Protein AF-0000000072570613 (afdb_homodimer)

InterPro domains:
  IPR004108 Iron hydrogenase, large subunit, C-terminal [PF02906] (222-454)
  IPR009016 Iron hydrogenase [SSF53920] (187-460)
  IPR017896 4Fe-4S ferredoxin-type, iron-sulphur binding domain [PF00037] (135-156)
  IPR017896 4Fe-4S ferredoxin-type, iron-sulphur binding domain [PS51379] (132-161)
  IPR017896 4Fe-4S ferredoxin-type, iron-sulphur binding domain [PS51379] (179-208)
  IPR017900 4Fe-4S ferredoxin, iron-sulphur binding, conserved site [PS00198] (188-199)
  IPR027631 Monomeric [FeFe] hydrogenase [TIGR04105] (4-458)
  IPR050340 Cytosolic Fe-S Cluster Assembly Factor [PTHR11615] (149-470)
  IPR057431 Light dependent period A-like, Fe-S cluster-binding domain [PF25160] (161-207)

Foldseek 3Di:
DDDFPDDVLVLLLLLLLLLLLCLLVVNPDPVSLLCSLCVVQDDWDDDQDPTSVLSSFLSSLSNLLSNQFHSPGDVDPDTHHCLLPLAWKDFNQSLFPLFDPQFKFFAPLFQLDDVLQLQVPDPQNQWDDDPSTIGGNRVRDPNPCVSCVRDPRSRMDGGDLQLQVQALQNQWDADPPRSTIDGNRLRDLQFQSSQLRHPSNRMDTRHCSSVVSVVLPDPAAEEEEEALLVLLQDPLLFAPQLVQQLVVVLRHPGYAYLLLLLLLLLVVQLVVLVVCVVVPAQAAEEVQASSLLVNCCRVPVVCNVRYGQFYHSQLLVLLLVCVVPVRYAYEYEAAGRSVQSVCSDPVRVSRHPYYHYPSSVSSSCVSSVHDSSPGDGDDHASHALLSSQQQFFCSSVVQNVQVCVVVVPDDDFFEDTDEASVRSVVQVVCVVVVNHPGHYYYYYHHVGGRNRGNRRRDDSVSSVVSSNVSSVPHDHHHSVSRPCSVSCVPPDRGD/DDDFPDDVLVLLLLLLLLLLLCLLVVNPDPVSLLCSLCVVQDDWDDDQDPTSVLSSFLSSLSNLLSNQFHSPGDPDPDTHHCLLPLAWKDFNQSLFPLFDPQFKFFAPLFQLDDVLQLQVPDPQNQWDDDPSTIGGNRVRDPNPCVSCVRDPRSRMDGGDLQLQVQALQNQWDADPPRSTIDGNRLRDLQFQSSQLRHPSNRMDTGHCSSVVSVVLPDPAAEEEEEALLVLLQDPLLFAPQLVQQLVVVLRHPGYAYLLLLLLLLLVVQLVVLVVCVVVPAQAAEEPQASSLLVNCCRVPVVCNVRYGQFYHSQLLVLLLVCVVPVRYAYEYEAAGRSVQSVCSDPVRVSRHPYYHYPSSVSSSCVSSVHDSSPGDGDDHASHALLSSQQQFFCSSVVQNVQVCVVVVPDDDFFEDTDEASVRSVVQVVCVVVVNHPGHYYYYAHHVGGRNRGNRRRDDSVSSVVSSNVSSVPHDHHHSVSRPCSVSSVPPDRGD

Sequence (990 aa):
MFQFENQLAKLKHEVLTRVAVLAKQNNLTREEIEKIPYEMIQGDIPKYRDNVQHERNVVLERVKLAAGYLPNGRYSEELIDISENKQILYVIKAACDRCPTKKFEVTDACRNCIAHKCQSVCNFGAISYVNGRAHIDTTKCKECGMCKKACPYDAIAQDMRPCKRACPTGAINFNKYDLSTEITESKCINCGACMASCPFGAIEDKSSIVKIVNELMSDNDIYAVVAPAITGQFNLNVKYGQVKNAIKKLGFKDMTEAACGADAVTVHESNEFIERMSIGDSYMTNSCCPGFVSYIEKLVPDQSSRISSTVSPMVATGRYIKNKNVNAKVVFIGPCTAKKNEVLIDSIKDSVDYVLTFEELFALFDAFEINPSECEEITVDDGSIFGRGFAIGGGLTASIENYISEKGIETEFKPVKVSGGAEIKKTMIMAKAGKLNGNFIEGMMCEGGCINGAAKVVSSVKAKANCVKNNKEGEIKSVMSNKILDEFDNISLKKMFQFENQLAKLKHEVLTRVAVLAKQNNLTREEIEKIPYEMIQGDIPKYRDNVQHERNVVLERVKLAAGYLPNGRYSEELIDISENKQILYVIKAACDRCPTKKFEVTDACRNCIAHKCQSVCNFGAISYVNGRAHIDTTKCKECGMCKKACPYDAIAQDMRPCKRACPTGAINFNKYDLSTEITESKCINCGACMASCPFGAIEDKSSIVKIVNELMSDNDIYAVVAPAITGQFNLNVKYGQVKNAIKKLGFKDMTEAACGADAVTVHESNEFIERMSIGDSYMTNSCCPGFVSYIEKLVPDQSSRISSTVSPMVATGRYIKNKNVNAKVVFIGPCTAKKNEVLIDSIKDSVDYVLTFEELFALFDAFEINPSECEEITVDDGSIFGRGFAIGGGLTASIENYISEKGIETEFKPVKVSGGAEIKKTMIMAKAGKLNGNFIEGMMCEGGCINGAAKVVSSVKAKANCVKNNKEGEIKSVMSNKILDEFDNISLKK

Organism: NCBI:txid632245

Radius of gyration: 35.43 Å; Cα contacts (8 Å, |Δi|>4): 1999; chains: 2; bounding box: 69×100×73 Å

Secondary structure (DSSP, 8-state):
-PPPSSHHHHHHHHHHHHHHHHHHTT---HHHHHHHHHHHS-SSS-SSSS-HHHHHHHHHHHHHHHTTB----TT-----B-TT-S--EEE-GGG-------SEEE-TT----SS-HHHHT-TT--EEEETTEEEE-TTT-----HHHHH-TT--EEE---HHHHH-SSS-EEE-TTT--EEE-TTT-----HHHHH-TT--EEE---HHHHHHHHTSSS-EEEEE-GGGGGSS-TT--HHHHHHHHHHHT-SEEEEHHHHHHHHHHHHHHHHHHHHHTT-S-EE--S-HHHHHHHHHH-GGGGGGB--BPPHHHHHHHHHHHH-TT-EEEEEES-SHHHHHTTSGGGTTT--EEEEHHHHHHHHHHTT--GGGSPP----SS-HHHHGGGSTTHHHHHHHHHHHHHT--S---EEEEESHHHHHHHHHHHHTT--SSSEEEEESSTTSGGG-TT-SS-HHHHHHHHHHHHHT-S--SSTT-GGGGGGTTS--B-/-PPPSSHHHHHHHHHHHHHHHHHHTT---HHHHHHHHHHHS-SSS-SSSS-HHHHHHHHHHHHHHHTTB----TT-----B-TT-S--EEE-GGG-------SEEE-TT----SS-HHHHT-TT--EEEETTEEEE-TTT-----HHHHH-TT--EEE---HHHHH-SSS-EEE-TTT--EEE-TTT-----HHHHH-TT--EEE---HHHHHHHHTSSS-EEEEE-GGGGGSS-TT--HHHHHHHHHHHT-SEEEEHHHHHHHHHHHHHHHHHHHHHTT-S-EE--S-HHHHHHHHHH-GGGGGGB--BPPHHHHHHHHHHHH-TT-EEEEEES-SHHHHHTTSGGGTTT--EEEEHHHHHHHHHHTT--GGGSPP----SS-HHHHGGGSTTHHHHHHHHHHHHHT--S---EEEEESHHHHHHHHHHHHTT--SSSEEEEESSTTSGGG-TT-SS-HHHHHHHHHHHHHT-S--SSTT-GGGGGGTTS--B-

Nearest PDB structures (foldseek):
  6yf4-assembly2_B  TM=6.583E-01  e=6.208E-23  Clostridium pasteurianum
  6gm1-assembly2_B  TM=6.617E-01  e=5.302E-23  Clostridium pasteurianum
  5la3-assembly2_B  TM=6.482E-01  e=5.588E-23  Clostridium pasteurianum
  6gm2-assembly1_A  TM=6.449E-01  e=2.311E-22  Clostridium pasteurianum
  6gm0-assembly1_A  TM=6.471E-01  e=4.826E-22  Clostridium pasteurianum

pLDDT: mean 93.65, std 5.25, range [49.81, 98.44]

Structure (mmCIF, N/CA/C/O backbone):
data_AF-0000000072570613-model_v1
#
loop_
_entity.id
_entity.type
_entity.pdbx_description
1 polymer 'Ferredoxin hydrogenase'
#
loop_
_atom_site.group_PDB
_atom_site.id
_atom_site.type_symbol
_atom_site.label_atom_id
_atom_site.label_alt_id
_atom_site.label_comp_id
_atom_site.label_asym_id
_atom_site.label_entity_id
_atom_site.label_seq_id
_atom_site.pdbx_PDB_ins_code
_atom_site.Cartn_x
_atom_site.Cartn_y
_atom_site.Cartn_z
_atom_site.occupancy
_atom_site.B_iso_or_equiv
_atom_site.auth_seq_id
_atom_site.auth_comp_id
_atom_site.auth_asym_id
_atom_site.auth_atom_id
_atom_site.pdbx_PDB_model_num
ATOM 1 N N . MET A 1 1 ? 16.234 22.828 25.5 1 49.81 1 MET A N 1
ATOM 2 C CA . MET A 1 1 ? 16.297 22.922 24.031 1 49.81 1 MET A CA 1
ATOM 3 C C . MET A 1 1 ? 15.312 21.969 23.391 1 49.81 1 MET A C 1
ATOM 5 O O . MET A 1 1 ? 15.148 20.844 23.828 1 49.81 1 MET A O 1
ATOM 9 N N . PHE A 1 2 ? 14.461 22.562 22.547 1 68.69 2 PHE A N 1
ATOM 10 C CA . PHE A 1 2 ? 13.438 21.766 21.891 1 68.69 2 PHE A CA 1
ATOM 11 C C . PHE A 1 2 ? 14.07 20.734 20.953 1 68.69 2 PHE A C 1
ATOM 13 O O . PHE A 1 2 ? 15.102 21 20.344 1 68.69 2 PHE A O 1
ATOM 20 N N . GLN A 1 3 ? 13.68 19.578 21.078 1 71.5 3 GLN A N 1
ATOM 21 C CA . GLN A 1 3 ? 14.094 18.531 20.141 1 71.5 3 GLN A CA 1
ATOM 22 C C . GLN A 1 3 ? 13.281 18.578 18.859 1 71.5 3 GLN A C 1
ATOM 24 O O . GLN A 1 3 ? 12.055 18.734 18.891 1 71.5 3 GLN A O 1
ATOM 29 N N . PHE A 1 4 ? 14.07 18.688 17.812 1 79.12 4 PHE A N 1
ATOM 30 C CA . PHE A 1 4 ? 13.398 18.812 16.531 1 79.12 4 PHE A CA 1
ATOM 31 C C . PHE A 1 4 ? 13.414 17.484 15.789 1 79.12 4 PHE A C 1
ATOM 33 O O . PHE A 1 4 ? 14.344 16.688 15.945 1 79.12 4 PHE A O 1
ATOM 40 N N . GLU A 1 5 ? 12.406 17.312 15.023 1 75.19 5 GLU A N 1
ATOM 41 C CA . GLU A 1 5 ? 12.203 16.078 14.289 1 75.19 5 GLU A CA 1
ATOM 42 C C . GLU A 1 5 ? 13.266 15.898 13.211 1 75.19 5 GLU A C 1
ATOM 44 O O . GLU A 1 5 ? 13.688 14.773 12.922 1 75.19 5 GLU A O 1
ATOM 49 N N . ASN A 1 6 ? 13.625 17.047 12.586 1 82.25 6 ASN A N 1
ATOM 50 C CA . ASN A 1 6 ? 14.594 16.969 11.5 1 82.25 6 ASN A CA 1
ATOM 51 C C . ASN A 1 6 ? 15.328 18.297 11.32 1 82.25 6 ASN A C 1
ATOM 53 O O . ASN A 1 6 ? 15.062 19.266 12.039 1 82.25 6 ASN A O 1
ATOM 57 N N . GLN A 1 7 ? 16.188 18.312 10.414 1 86.25 7 GLN A N 1
ATOM 58 C CA . GLN A 1 7 ? 17.062 19.469 10.195 1 86.25 7 GLN A CA 1
ATOM 59 C C . GLN A 1 7 ? 16.266 20.656 9.656 1 86.25 7 GLN A C 1
ATOM 61 O O . GLN A 1 7 ? 16.578 21.812 9.969 1 86.25 7 GLN A O 1
ATOM 66 N N . LEU A 1 8 ? 15.336 20.375 8.891 1 91.56 8 LEU A N 1
ATOM 67 C CA . LEU A 1 8 ? 14.539 21.453 8.328 1 91.56 8 LEU A CA 1
ATOM 68 C C . LEU A 1 8 ? 13.773 22.203 9.422 1 91.56 8 LEU A C 1
ATOM 70 O O . LEU A 1 8 ? 13.719 23.422 9.43 1 91.56 8 LEU A O 1
ATOM 74 N N . ALA A 1 9 ? 13.211 21.469 10.305 1 91.38 9 ALA A 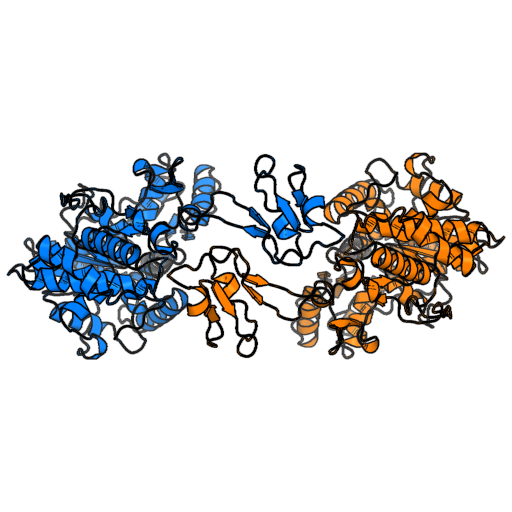N 1
ATOM 75 C CA . ALA A 1 9 ? 12.484 22.062 11.422 1 91.38 9 ALA A CA 1
ATOM 76 C C . ALA A 1 9 ? 13.406 22.938 12.273 1 91.38 9 ALA A C 1
ATOM 78 O O . ALA A 1 9 ? 13.016 24.016 12.727 1 91.38 9 ALA A O 1
ATOM 79 N N . LYS A 1 10 ? 14.586 22.469 12.477 1 92.12 10 LYS A N 1
ATOM 80 C CA . LYS A 1 10 ? 15.57 23.219 13.242 1 92.12 10 LYS A CA 1
ATOM 81 C C . LYS A 1 10 ? 15.93 24.531 12.547 1 92.12 10 LYS A C 1
ATOM 83 O O . LYS A 1 10 ? 16.031 25.578 13.195 1 92.12 10 LYS A O 1
ATOM 88 N N . LEU A 1 11 ? 16.125 24.469 11.289 1 93.06 11 LEU A N 1
ATOM 89 C CA . LEU A 1 11 ? 16.469 25.641 10.5 1 93.06 11 LEU A CA 1
ATOM 90 C C . LEU A 1 11 ? 15.336 26.672 10.555 1 93.06 11 LEU A C 1
ATOM 92 O O . LEU A 1 11 ? 15.594 27.875 10.75 1 93.06 11 LEU A O 1
ATOM 96 N N . LYS A 1 12 ? 14.172 26.266 10.398 1 94.44 12 LYS A N 1
ATOM 97 C CA . LYS A 1 12 ? 13.016 27.156 10.453 1 94.44 12 LYS A CA 1
ATOM 98 C C . LYS A 1 12 ? 12.883 27.812 11.82 1 94.44 12 LYS A C 1
ATOM 100 O O . LYS A 1 12 ? 12.625 29.016 11.922 1 94.44 12 LYS A O 1
ATOM 105 N N . HIS A 1 13 ? 13.102 27 12.797 1 95.69 13 HIS A N 1
ATOM 106 C CA . HIS A 1 13 ? 13.023 27.484 14.172 1 95.69 13 HIS A CA 1
ATOM 107 C C . HIS A 1 13 ? 14.062 28.578 14.422 1 95.69 13 HIS A C 1
ATOM 109 O O . HIS A 1 13 ? 13.742 29.594 15.031 1 95.69 13 HIS A O 1
ATOM 115 N N . GLU A 1 14 ? 15.234 28.312 14.008 1 96.44 14 GLU A N 1
ATOM 116 C CA . GLU A 1 14 ? 16.312 29.281 14.227 1 96.44 14 GLU A CA 1
ATOM 117 C C . GLU A 1 14 ? 16.016 30.609 13.523 1 96.44 14 GLU A C 1
ATOM 119 O O . GLU A 1 14 ? 16.25 31.672 14.086 1 96.44 14 GLU A O 1
ATOM 124 N N . VAL A 1 15 ? 15.523 30.531 12.352 1 97.56 15 VAL A N 1
ATOM 125 C CA . VAL A 1 15 ? 15.18 31.734 11.609 1 97.56 15 VAL A CA 1
ATOM 126 C C . VAL A 1 15 ? 14.117 32.531 12.359 1 97.56 15 VAL A C 1
ATOM 128 O O . VAL A 1 15 ? 14.273 33.719 12.586 1 97.56 15 VAL A O 1
ATOM 131 N N . LEU A 1 16 ? 13.039 31.891 12.758 1 97.56 16 LEU A N 1
ATOM 132 C CA . LEU A 1 16 ? 11.953 32.562 13.477 1 97.56 16 LEU A CA 1
ATOM 133 C C . LEU A 1 16 ? 12.453 33.156 14.773 1 97.56 16 LEU A C 1
ATOM 135 O O . LEU A 1 16 ? 12.07 34.281 15.125 1 97.56 16 LEU A O 1
ATOM 139 N N . THR A 1 17 ? 13.305 32.438 15.438 1 98 17 THR A N 1
ATOM 140 C CA . THR A 1 17 ? 13.852 32.906 16.719 1 98 17 THR A CA 1
ATOM 141 C C . THR A 1 17 ? 14.664 34.188 16.516 1 98 17 THR A C 1
ATOM 143 O O . THR A 1 17 ? 14.508 35.156 17.266 1 98 17 THR A O 1
ATOM 146 N N . ARG A 1 18 ? 15.508 34.188 15.547 1 98.06 18 ARG A N 1
ATOM 147 C CA . ARG A 1 18 ? 16.359 35.344 15.297 1 98.06 18 ARG A CA 1
ATOM 148 C C . ARG A 1 18 ? 15.539 36.562 14.898 1 98.06 18 ARG A C 1
ATOM 150 O O . ARG A 1 18 ? 15.844 37.688 15.305 1 98.06 18 ARG A O 1
ATOM 157 N N . VAL A 1 19 ? 14.539 36.344 14.078 1 98 19 VAL A N 1
ATOM 158 C CA . VAL A 1 19 ? 13.664 37.438 13.688 1 98 19 VAL A CA 1
ATOM 159 C C . VAL A 1 19 ? 12.938 38 14.914 1 98 19 VAL A C 1
ATOM 161 O O . VAL A 1 19 ? 12.82 39.219 15.086 1 98 19 VAL A O 1
ATOM 164 N N . ALA A 1 20 ? 12.469 37.125 15.781 1 98.12 20 ALA A N 1
ATOM 165 C CA . ALA A 1 20 ? 11.781 37.531 17 1 98.12 20 ALA A CA 1
ATOM 166 C C . ALA A 1 20 ? 12.703 38.344 17.906 1 98.12 20 ALA A C 1
ATOM 168 O O . ALA A 1 20 ? 12.281 39.312 18.531 1 98.12 20 ALA A O 1
ATOM 169 N N . VAL A 1 21 ? 13.938 37.906 18 1 98 21 VAL A N 1
ATOM 170 C CA . VAL A 1 21 ? 14.914 38.625 18.828 1 98 21 VAL A CA 1
ATOM 171 C C . VAL A 1 21 ? 15.117 40.031 18.297 1 98 21 VAL A C 1
ATOM 173 O O . VAL A 1 21 ? 15.133 41 19.078 1 98 21 VAL A O 1
ATOM 176 N N . LEU A 1 22 ? 15.297 40.156 17 1 97.62 22 LEU A N 1
ATOM 177 C CA . LEU A 1 22 ? 15.469 41.469 16.391 1 97.62 22 LEU A CA 1
ATOM 178 C C . LEU A 1 22 ? 14.234 42.344 16.625 1 97.62 22 LEU A C 1
ATOM 180 O O . LEU A 1 22 ? 14.359 43.531 16.875 1 97.62 22 LEU A O 1
ATOM 184 N N . ALA A 1 23 ? 13.07 41.781 16.5 1 97.31 23 ALA A N 1
ATOM 185 C CA . ALA A 1 23 ? 11.836 42.5 16.75 1 97.31 23 ALA A CA 1
ATOM 186 C C . ALA A 1 23 ? 11.781 43 18.203 1 97.31 23 ALA A C 1
ATOM 188 O O . ALA A 1 23 ? 11.391 44.125 18.469 1 97.31 23 ALA A O 1
ATOM 189 N N . LYS A 1 24 ? 12.125 42.156 19.125 1 96.88 24 LYS A N 1
ATOM 190 C CA . LYS A 1 24 ? 12.141 42.469 20.547 1 96.88 24 LYS A CA 1
ATOM 191 C C . LYS A 1 24 ? 13.062 43.656 20.844 1 96.88 24 LYS A C 1
ATOM 193 O O . LYS A 1 24 ? 12.773 44.469 21.703 1 96.88 24 LYS A O 1
ATOM 198 N N . GLN A 1 25 ? 14.125 43.75 20.062 1 96.5 25 GLN A N 1
ATOM 199 C CA . GLN A 1 25 ? 15.117 44.812 20.234 1 96.5 25 GLN A CA 1
ATOM 200 C C . GLN A 1 25 ? 14.742 46.031 19.422 1 96.5 25 GLN A C 1
ATOM 202 O O . GLN A 1 25 ? 15.477 47.031 19.422 1 96.5 25 GLN A O 1
ATOM 207 N N . ASN A 1 26 ? 13.648 46.031 18.75 1 94.75 26 ASN A N 1
ATOM 208 C CA . ASN A 1 26 ? 13.219 47.094 17.859 1 94.75 26 ASN A CA 1
ATOM 209 C C . ASN A 1 26 ? 14.297 47.438 16.828 1 94.75 26 ASN A C 1
ATOM 211 O O . ASN A 1 26 ? 14.602 48.594 16.625 1 94.75 26 ASN A O 1
ATOM 215 N N . ASN A 1 27 ? 14.945 46.406 16.328 1 94.81 27 ASN A N 1
ATOM 216 C CA . ASN A 1 27 ? 16.078 46.562 15.414 1 94.81 27 ASN A CA 1
ATOM 217 C C . ASN A 1 27 ? 15.891 45.719 14.148 1 94.81 27 ASN A C 1
ATOM 219 O O . ASN A 1 27 ? 16.828 45.094 13.672 1 94.81 27 ASN A O 1
ATOM 223 N N . LEU A 1 28 ? 14.656 45.656 13.672 1 93.5 28 LEU A N 1
ATOM 224 C CA . LEU A 1 28 ? 14.383 44.906 12.453 1 93.5 28 LEU A CA 1
ATOM 225 C C . LEU A 1 28 ? 14.586 45.781 11.219 1 93.5 28 LEU A C 1
ATOM 227 O O . LEU A 1 28 ? 13.625 46.125 10.531 1 93.5 28 LEU A O 1
ATOM 231 N N . THR A 1 29 ? 15.867 46.062 10.914 1 92.56 29 THR A N 1
ATOM 232 C CA . THR A 1 29 ? 16.25 46.844 9.734 1 92.56 29 THR A CA 1
ATOM 233 C C . THR A 1 29 ? 16.688 45.938 8.602 1 92.56 29 THR A C 1
ATOM 235 O O . THR A 1 29 ? 16.969 44.75 8.82 1 92.56 29 THR A O 1
ATOM 238 N N . ARG A 1 30 ? 16.703 46.531 7.469 1 91.38 30 ARG A N 1
ATOM 239 C CA . ARG A 1 30 ? 17.172 45.75 6.312 1 91.38 30 ARG A CA 1
ATOM 240 C C . ARG A 1 30 ? 18.578 45.219 6.531 1 91.38 30 ARG A C 1
ATOM 242 O O . ARG A 1 30 ? 18.875 44.094 6.184 1 91.38 30 ARG A O 1
ATOM 249 N N . GLU A 1 31 ? 19.406 46.031 7.109 1 92.5 31 GLU A N 1
ATOM 250 C CA . GLU A 1 31 ? 20.797 45.656 7.355 1 92.5 31 GLU A CA 1
ATOM 251 C C . GLU A 1 31 ? 20.875 44.469 8.305 1 92.5 31 GLU A C 1
ATOM 253 O O . GLU A 1 31 ? 21.656 43.531 8.07 1 92.5 31 GLU A O 1
ATOM 258 N N . GLU A 1 32 ? 20.125 44.438 9.352 1 95.25 32 GLU A N 1
ATOM 259 C CA . GLU A 1 32 ? 20.156 43.375 10.328 1 95.25 32 GLU A CA 1
ATOM 260 C C . GLU A 1 32 ? 19.594 42.062 9.75 1 95.25 32 GLU A C 1
ATOM 262 O O . GLU A 1 32 ? 20.094 41 10.055 1 95.25 32 GLU A O 1
ATOM 267 N N . ILE A 1 33 ? 18.562 42.25 8.977 1 93.94 33 ILE A N 1
ATOM 268 C CA . ILE A 1 33 ? 17.953 41.094 8.305 1 93.94 33 ILE A CA 1
ATOM 269 C C . ILE A 1 33 ? 18.984 40.438 7.414 1 93.94 33 ILE A C 1
ATOM 271 O O . ILE A 1 33 ? 19.094 39.188 7.402 1 93.94 33 ILE A O 1
ATOM 275 N N . GLU A 1 34 ? 19.797 41.188 6.703 1 93.06 34 GLU A N 1
ATOM 276 C CA . GLU A 1 34 ? 20.766 40.656 5.742 1 93.06 34 GLU A CA 1
ATOM 277 C C . GLU A 1 34 ? 21.953 40 6.453 1 93.06 34 GLU A C 1
ATOM 279 O O . GLU A 1 34 ? 22.719 39.25 5.84 1 93.06 34 GLU A O 1
ATOM 284 N N . LYS A 1 35 ? 22.109 40.25 7.746 1 95.62 35 LYS A N 1
ATOM 285 C CA . LYS A 1 35 ? 23.203 39.656 8.508 1 95.62 35 LYS A CA 1
ATOM 286 C C . LYS A 1 35 ? 22.859 38.25 8.984 1 95.62 35 LYS A C 1
ATOM 288 O O . LYS A 1 35 ? 23.75 37.438 9.234 1 95.62 35 LYS A O 1
ATOM 293 N N . ILE A 1 36 ? 21.609 37.938 9.109 1 96.25 36 ILE A N 1
ATOM 294 C CA . ILE A 1 36 ? 21.141 36.688 9.734 1 96.25 36 ILE A CA 1
ATOM 295 C C . ILE A 1 36 ? 21.688 35.5 8.961 1 96.25 36 ILE A C 1
ATOM 297 O O . ILE A 1 36 ? 22.234 34.562 9.562 1 96.25 36 ILE A O 1
ATOM 301 N N . PRO A 1 37 ? 21.656 35.5 7.578 1 95.5 37 PRO A N 1
ATOM 302 C CA . PRO A 1 37 ? 22.172 34.344 6.848 1 95.5 37 PRO A CA 1
ATOM 303 C C . PRO A 1 37 ? 23.656 34.062 7.148 1 95.5 37 PRO A C 1
ATOM 305 O O . PRO A 1 37 ? 24.062 32.906 7.227 1 95.5 37 PRO A O 1
ATOM 308 N N . TYR A 1 38 ? 24.391 35.094 7.367 1 95.5 38 TYR A N 1
ATOM 309 C CA . TYR A 1 38 ? 25.812 34.938 7.609 1 95.5 38 TYR A CA 1
ATOM 310 C C . TYR A 1 38 ? 26.094 34.5 9.047 1 95.5 38 TYR A C 1
ATOM 312 O O . TYR A 1 38 ? 27.078 33.812 9.32 1 95.5 38 TYR A O 1
ATOM 320 N N . GLU A 1 39 ? 25.219 34.844 9.906 1 95.56 39 GLU A N 1
ATOM 321 C CA . GLU A 1 39 ? 25.344 34.406 11.297 1 95.56 39 GLU A CA 1
ATOM 322 C C . GLU A 1 39 ? 24.969 32.938 11.438 1 95.56 39 GLU A C 1
ATOM 324 O O . GLU A 1 39 ? 25.578 32.188 12.227 1 95.56 39 GLU A O 1
ATOM 329 N N . MET A 1 40 ? 24.016 32.531 10.672 1 94.75 40 MET A N 1
ATOM 330 C CA . MET A 1 40 ? 23.516 31.156 10.773 1 94.75 40 MET A CA 1
ATOM 331 C C . MET A 1 40 ? 24.422 30.172 10.039 1 94.75 40 MET A C 1
ATOM 333 O O . MET A 1 40 ? 24.672 29.062 10.516 1 94.75 40 MET A O 1
ATOM 337 N N . ILE A 1 41 ? 24.828 30.625 8.875 1 94.25 41 ILE A N 1
ATOM 338 C CA . ILE A 1 41 ? 25.672 29.781 8.039 1 94.25 41 ILE A CA 1
ATOM 339 C C . ILE A 1 41 ? 27.094 30.359 7.992 1 94.25 41 ILE A C 1
ATOM 341 O O . ILE A 1 41 ? 27.406 31.172 7.117 1 94.25 41 ILE A O 1
ATOM 345 N N . GLN A 1 42 ? 27.922 29.781 8.797 1 92.25 42 GLN A N 1
ATOM 346 C CA . GLN A 1 42 ? 29.281 30.281 8.898 1 92.25 42 GLN A CA 1
ATOM 347 C C . GLN A 1 42 ? 30.234 29.438 8.047 1 92.25 42 GLN A C 1
ATOM 349 O O . GLN A 1 42 ? 30.016 28.25 7.848 1 92.25 42 GLN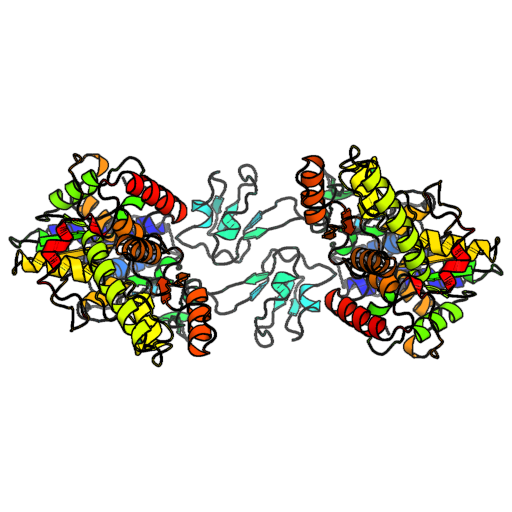 A O 1
ATOM 354 N N . GLY A 1 43 ? 31.203 30.047 7.598 1 90.81 43 GLY A N 1
ATOM 355 C CA . GLY A 1 43 ? 32.219 29.328 6.836 1 90.81 43 GLY A CA 1
ATOM 356 C C . GLY A 1 43 ? 31.859 29.172 5.371 1 90.81 43 GLY A C 1
ATOM 357 O O . GLY A 1 43 ? 30.938 29.828 4.875 1 90.81 43 GLY A O 1
ATOM 358 N N . ASP A 1 44 ? 32.656 28.297 4.625 1 90.81 44 ASP A N 1
ATOM 359 C CA . ASP A 1 44 ? 32.5 28.188 3.18 1 90.81 44 ASP A CA 1
ATOM 360 C C . ASP A 1 44 ? 32.125 26.75 2.779 1 90.81 44 ASP A C 1
ATOM 362 O O . ASP A 1 44 ? 32.094 26.422 1.591 1 90.81 44 ASP A O 1
ATOM 366 N N . ILE A 1 45 ? 31.938 26.016 3.74 1 89.31 45 ILE A N 1
ATOM 367 C CA . ILE A 1 45 ? 31.547 24.641 3.457 1 89.31 45 ILE A CA 1
ATOM 368 C C . ILE A 1 45 ? 30.031 24.5 3.545 1 89.31 45 ILE A C 1
ATOM 370 O O . ILE A 1 45 ? 29.438 24.797 4.582 1 89.31 45 ILE A O 1
ATOM 374 N N . PRO A 1 46 ? 29.5 24.078 2.42 1 89.19 46 PRO A N 1
ATOM 375 C CA . PRO A 1 46 ? 28.031 23.906 2.443 1 89.19 46 PRO A CA 1
ATOM 376 C C . PRO A 1 46 ? 27.594 22.75 3.326 1 89.19 46 PRO A C 1
ATOM 378 O O . PRO A 1 46 ? 28.281 21.719 3.406 1 89.19 46 PRO A O 1
ATOM 381 N N . LYS A 1 47 ? 26.438 22.875 3.896 1 80.81 47 LYS A N 1
ATOM 382 C CA . LYS A 1 47 ? 25.922 21.875 4.816 1 80.81 47 LYS A CA 1
ATOM 383 C C . LYS A 1 47 ? 24.656 21.234 4.27 1 80.81 47 LYS A C 1
ATOM 385 O O . LYS A 1 47 ? 24.391 20.047 4.5 1 80.81 47 LYS A O 1
ATOM 390 N N . TYR A 1 48 ? 23.891 22.047 3.516 1 81.25 48 TYR A N 1
ATOM 391 C CA . TYR A 1 48 ? 22.547 21.594 3.184 1 81.25 48 TYR A CA 1
ATOM 392 C C . TYR A 1 48 ? 22.359 21.5 1.675 1 81.25 48 TYR A C 1
ATOM 394 O O . TYR A 1 48 ? 21.547 20.703 1.191 1 81.25 48 TYR A O 1
ATOM 402 N N . ARG A 1 49 ? 23 22.406 1.029 1 87.19 49 ARG A N 1
ATOM 403 C CA . ARG A 1 49 ? 22.781 22.547 -0.406 1 87.19 49 ARG A CA 1
ATOM 404 C C . ARG A 1 49 ? 24.078 22.422 -1.182 1 87.19 49 ARG A C 1
ATOM 406 O O . ARG A 1 49 ? 25.062 21.875 -0.668 1 87.19 49 ARG A O 1
ATOM 413 N N . ASP A 1 50 ? 24 22.812 -2.473 1 87.56 50 ASP A N 1
ATOM 414 C CA . ASP A 1 50 ? 25.109 22.594 -3.387 1 87.56 50 ASP A CA 1
ATOM 415 C C . ASP A 1 50 ? 26.266 23.547 -3.084 1 87.56 50 ASP A C 1
ATOM 417 O O . ASP A 1 50 ? 27.422 23.219 -3.336 1 87.56 50 ASP A O 1
ATOM 421 N N . ASN A 1 51 ? 25.906 24.828 -2.555 1 91.81 51 ASN A N 1
ATOM 422 C CA . ASN A 1 51 ? 26.938 25.766 -2.146 1 91.81 51 ASN A CA 1
ATOM 423 C C . ASN A 1 51 ? 26.438 26.703 -1.057 1 91.81 51 ASN A C 1
ATOM 425 O O . ASN A 1 51 ? 25.234 26.828 -0.831 1 91.81 51 ASN A O 1
ATOM 429 N N . VAL A 1 52 ? 27.359 27.375 -0.47 1 93.62 52 VAL A N 1
ATOM 430 C CA . VAL A 1 52 ? 27.078 28.172 0.716 1 93.62 52 VAL A CA 1
ATOM 431 C C . VAL A 1 52 ? 26.266 29.406 0.326 1 93.62 52 VAL A C 1
ATOM 433 O O . VAL A 1 52 ? 25.406 29.859 1.085 1 93.62 52 VAL A O 1
ATOM 436 N N . GLN A 1 53 ? 26.547 29.953 -0.814 1 92.94 53 GLN A N 1
ATOM 437 C CA . GLN A 1 53 ? 25.797 31.125 -1.261 1 92.94 53 GLN A CA 1
ATOM 438 C C . GLN A 1 53 ? 24.312 30.812 -1.437 1 92.94 53 GLN A C 1
ATOM 440 O O . GLN A 1 53 ? 23.453 31.609 -1.068 1 92.94 53 GLN A O 1
ATOM 445 N N . HIS A 1 54 ? 24.109 29.719 -1.99 1 93.94 54 HIS A N 1
ATOM 446 C CA . HIS A 1 54 ? 22.734 29.266 -2.158 1 93.94 54 HIS A CA 1
ATOM 447 C C . HIS A 1 54 ? 22.047 29.078 -0.811 1 93.94 54 HIS A C 1
ATOM 449 O O . HIS A 1 54 ? 20.906 29.484 -0.631 1 93.94 54 HIS A O 1
ATOM 455 N N . GLU A 1 55 ? 22.75 28.562 0.115 1 94.44 55 GLU A N 1
ATOM 456 C CA . GLU A 1 55 ? 22.203 28.344 1.449 1 94.44 55 GLU A CA 1
ATOM 457 C C . GLU A 1 55 ? 21.859 29.656 2.123 1 94.44 55 GLU A C 1
ATOM 459 O O . GLU A 1 55 ? 20.766 29.797 2.699 1 94.44 55 GLU A O 1
ATOM 464 N N . ARG A 1 56 ? 22.734 30.562 2.006 1 95.12 56 ARG A N 1
ATOM 465 C CA . ARG A 1 56 ? 22.516 31.875 2.619 1 95.12 56 ARG A CA 1
ATOM 466 C C . ARG A 1 56 ? 21.359 32.594 1.952 1 95.12 56 ARG A C 1
ATOM 468 O O . ARG A 1 56 ? 20.578 33.281 2.621 1 95.12 56 ARG A O 1
ATOM 475 N N . ASN A 1 57 ? 21.266 32.438 0.673 1 94.38 57 ASN A N 1
ATOM 476 C CA . ASN A 1 57 ? 20.156 33.062 -0.042 1 94.38 57 ASN A CA 1
ATOM 477 C C . ASN A 1 57 ? 18.812 32.5 0.42 1 94.38 57 ASN A C 1
ATOM 479 O O . ASN A 1 57 ? 17.844 33.25 0.589 1 94.38 57 ASN A O 1
ATOM 483 N N . VAL A 1 58 ? 18.703 31.234 0.563 1 95.31 58 VAL A N 1
ATOM 484 C CA . VAL A 1 58 ? 17.469 30.609 1.022 1 95.31 58 VAL A CA 1
ATOM 485 C C . VAL A 1 58 ? 17.109 31.109 2.416 1 95.31 58 VAL A C 1
ATOM 487 O O . VAL A 1 58 ? 15.953 31.438 2.689 1 95.31 58 VAL A O 1
ATOM 490 N N . VAL A 1 59 ? 18.109 31.172 3.311 1 95.88 59 VAL A N 1
ATOM 491 C CA . VAL A 1 59 ? 17.875 31.672 4.664 1 95.88 59 VAL A CA 1
ATOM 492 C C . VAL A 1 59 ? 17.375 33.125 4.609 1 95.88 59 VAL A C 1
ATOM 494 O O . VAL A 1 59 ? 16.438 33.469 5.324 1 95.88 59 VAL A O 1
ATOM 497 N N . LEU A 1 60 ? 18 33.906 3.748 1 95.5 60 LEU A N 1
ATOM 498 C CA . LEU A 1 60 ? 17.578 35.281 3.625 1 95.5 60 LEU A CA 1
ATOM 499 C C . LEU A 1 60 ? 16.109 35.375 3.232 1 95.5 60 LEU A C 1
ATOM 501 O O . LEU A 1 60 ? 15.359 36.188 3.809 1 95.5 60 LEU A O 1
ATOM 505 N N . GLU A 1 61 ? 15.727 34.656 2.27 1 96 61 GLU A N 1
ATOM 506 C CA . GLU A 1 61 ? 14.336 34.656 1.817 1 96 61 GLU A CA 1
ATOM 507 C C . GLU A 1 61 ? 13.391 34.188 2.928 1 96 61 GLU A C 1
ATOM 509 O O . GLU A 1 61 ? 12.289 34.719 3.07 1 96 61 GLU A O 1
ATOM 514 N N . ARG A 1 62 ? 13.82 33.281 3.691 1 96.19 62 ARG A N 1
ATOM 515 C CA . ARG A 1 62 ? 13.016 32.812 4.82 1 96.19 62 ARG A CA 1
ATOM 516 C C . ARG A 1 62 ? 12.875 33.906 5.875 1 96.19 62 ARG A C 1
ATOM 518 O O . ARG A 1 62 ? 11.805 34.062 6.469 1 96.19 62 ARG A O 1
ATOM 525 N N . VAL A 1 63 ? 13.961 34.562 6.098 1 96.44 63 VAL A N 1
ATOM 526 C CA . VAL A 1 63 ? 13.953 35.656 7.07 1 96.44 63 VAL A CA 1
ATOM 527 C C . VAL A 1 63 ? 12.992 36.75 6.617 1 96.44 63 VAL A C 1
ATOM 529 O O . VAL A 1 63 ? 12.242 37.281 7.43 1 96.44 63 VAL A O 1
ATOM 532 N N . LYS A 1 64 ? 13.031 37.062 5.363 1 95.25 64 LYS A N 1
ATOM 533 C CA . LYS A 1 64 ? 12.102 38.031 4.824 1 95.25 64 LYS A CA 1
ATOM 534 C C . LYS A 1 64 ? 10.656 37.656 5.102 1 95.25 64 LYS A C 1
ATOM 536 O O . LYS A 1 64 ? 9.867 38.438 5.602 1 95.25 64 LYS A O 1
ATOM 541 N N . LEU A 1 65 ? 10.367 36.469 4.844 1 95.44 65 LEU A N 1
ATOM 542 C CA . LEU A 1 65 ? 9 35.969 5.035 1 95.44 65 LEU A CA 1
ATOM 543 C C . LEU A 1 65 ? 8.617 36 6.512 1 95.44 65 LEU A C 1
ATOM 545 O O . LEU A 1 65 ? 7.5 36.375 6.863 1 95.44 65 LEU A O 1
ATOM 549 N N . ALA A 1 66 ? 9.555 35.562 7.348 1 96.25 66 ALA A N 1
ATOM 550 C CA . ALA A 1 66 ? 9.32 35.562 8.789 1 96.25 66 ALA A CA 1
ATOM 551 C C . ALA A 1 66 ? 9.094 36.969 9.297 1 96.25 66 ALA A C 1
ATOM 553 O O . ALA A 1 66 ? 8.352 37.188 10.258 1 96.25 66 ALA A O 1
ATOM 554 N N . ALA A 1 67 ? 9.711 37.906 8.625 1 95.5 67 ALA A N 1
ATOM 555 C CA . ALA A 1 67 ? 9.625 39.312 9.031 1 95.5 67 ALA A CA 1
ATOM 556 C C . ALA A 1 67 ? 8.398 40 8.422 1 95.5 67 ALA A C 1
ATOM 558 O O . ALA A 1 67 ? 8.117 41.156 8.703 1 95.5 67 ALA A O 1
ATOM 559 N N . GLY A 1 68 ? 7.648 39.281 7.582 1 93.62 68 GLY A N 1
ATOM 560 C CA . GLY A 1 68 ? 6.422 39.812 7.004 1 93.62 68 GLY A CA 1
ATOM 561 C C . GLY A 1 68 ? 6.621 40.406 5.613 1 93.62 68 GLY A C 1
ATOM 562 O O . GLY A 1 68 ? 5.785 41.156 5.129 1 93.62 68 GLY A O 1
ATOM 563 N N . TYR A 1 69 ? 7.762 40.031 4.984 1 94.81 69 TYR A N 1
ATOM 564 C CA . TYR A 1 69 ? 8.055 40.562 3.66 1 94.81 69 TYR A CA 1
ATOM 565 C C . TYR A 1 69 ? 7.996 39.469 2.604 1 94.81 69 TYR A C 1
ATOM 567 O O . TYR A 1 69 ? 8.086 38.281 2.928 1 94.81 69 TYR A O 1
ATOM 575 N N . LEU A 1 70 ? 7.84 39.906 1.345 1 95.19 70 LEU A N 1
ATOM 576 C CA . LEU A 1 70 ? 7.785 39 0.208 1 95.19 70 LEU A CA 1
ATOM 577 C C . LEU A 1 70 ? 9.164 38.406 -0.08 1 95.19 70 LEU A C 1
ATOM 579 O O . LEU A 1 70 ? 10.164 39.125 -0.108 1 95.19 70 LEU A O 1
ATOM 583 N N . PRO A 1 71 ? 9.211 37.094 -0.219 1 93.81 71 PRO A N 1
ATOM 584 C CA . PRO A 1 71 ? 10.484 36.5 -0.652 1 93.81 71 PRO A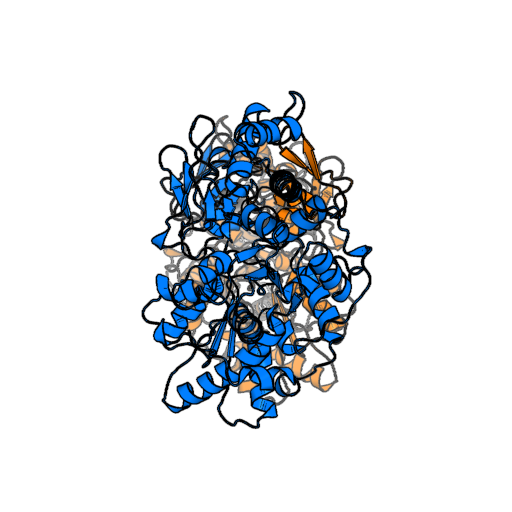 CA 1
ATOM 585 C C . PRO A 1 71 ? 10.727 36.656 -2.15 1 93.81 71 PRO A C 1
ATOM 587 O O . PRO A 1 71 ? 10.602 35.719 -2.91 1 93.81 71 PRO A O 1
ATOM 590 N N . ASN A 1 72 ? 11.227 37.75 -2.58 1 90.44 72 ASN A N 1
ATOM 591 C CA . ASN A 1 72 ? 11.297 38.125 -3.992 1 90.44 72 ASN A CA 1
ATOM 592 C C . ASN A 1 72 ? 12.734 38.062 -4.512 1 90.44 72 ASN A C 1
ATOM 594 O O . ASN A 1 72 ? 13.086 38.781 -5.457 1 90.44 72 ASN A O 1
ATOM 598 N N . GLY A 1 73 ? 13.562 37.344 -3.855 1 84.06 73 GLY A N 1
ATOM 599 C CA . GLY A 1 73 ? 14.898 37.125 -4.379 1 84.06 73 GLY A CA 1
ATOM 600 C C . GLY A 1 73 ? 15.953 38.031 -3.764 1 84.06 73 GLY A C 1
ATOM 601 O O . GLY A 1 73 ? 15.633 39.125 -3.283 1 84.06 73 GLY A O 1
ATOM 602 N N . ARG A 1 74 ? 17.156 37.656 -3.891 1 71 74 ARG A N 1
ATOM 603 C CA . ARG A 1 74 ? 18.281 38.344 -3.254 1 71 74 ARG A CA 1
ATOM 604 C C . ARG A 1 74 ? 18.531 39.719 -3.896 1 71 74 ARG A C 1
ATOM 606 O O . ARG A 1 74 ? 18.922 40.656 -3.217 1 71 74 ARG A O 1
ATOM 613 N N . TYR A 1 75 ? 18.25 39.656 -5.055 1 70.19 75 TYR A N 1
ATOM 614 C CA . TYR A 1 75 ? 18.703 40.844 -5.762 1 70.19 75 TYR A CA 1
ATOM 615 C C . TYR A 1 75 ? 17.625 41.938 -5.723 1 70.19 75 TYR A C 1
ATOM 617 O O . TYR A 1 75 ? 17.828 43.031 -6.254 1 70.19 75 TYR A O 1
ATOM 625 N N . SER A 1 76 ? 16.609 41.531 -5.059 1 72.62 76 SER A N 1
ATOM 626 C CA . SER A 1 76 ? 15.57 42.531 -4.984 1 72.62 76 SER A CA 1
ATOM 627 C C . SER A 1 76 ? 15.898 43.594 -3.93 1 72.62 76 SER A C 1
ATOM 629 O O . SER A 1 76 ? 16.312 43.25 -2.818 1 72.62 76 SER A O 1
ATOM 631 N N . GLU A 1 77 ? 15.969 44.75 -4.262 1 68.81 77 GLU A N 1
ATOM 632 C CA . GLU A 1 77 ? 16.375 45.844 -3.391 1 68.81 77 GLU A CA 1
ATOM 633 C C . GLU A 1 77 ? 15.242 46.281 -2.465 1 68.81 77 GLU A C 1
ATOM 635 O O . GLU A 1 77 ? 15.477 46.906 -1.421 1 68.81 77 GLU A O 1
ATOM 640 N N . GLU A 1 78 ? 14.086 45.844 -2.715 1 85.38 78 GLU A N 1
ATOM 641 C CA . GLU A 1 78 ? 12.984 46.375 -1.938 1 85.38 78 GLU A CA 1
ATOM 642 C C . GLU A 1 78 ? 12.312 45.312 -1.091 1 85.38 78 GLU A C 1
ATOM 644 O O . GLU A 1 78 ? 12.133 44.188 -1.544 1 85.38 78 GLU A O 1
ATOM 649 N N . LEU A 1 79 ? 12.164 45.656 0.21 1 90.56 79 LEU A N 1
ATOM 650 C CA . LEU A 1 79 ? 11.312 44.844 1.078 1 90.56 79 LEU A CA 1
ATOM 651 C C . LEU A 1 79 ? 9.844 45.156 0.843 1 90.56 79 LEU A C 1
ATOM 653 O O . LEU A 1 79 ? 9.391 46.281 1.099 1 90.56 79 LEU A O 1
ATOM 657 N N . ILE A 1 80 ? 9.141 44.219 0.339 1 92.88 80 ILE A N 1
ATOM 658 C CA . ILE A 1 80 ? 7.723 44.406 0.053 1 92.88 80 ILE A CA 1
ATOM 659 C C . ILE A 1 80 ? 6.891 43.812 1.2 1 92.88 80 ILE A C 1
ATOM 661 O O . ILE A 1 80 ? 6.902 42.625 1.442 1 92.88 80 ILE A O 1
ATOM 665 N N . ASP A 1 81 ? 6.176 44.656 1.849 1 93.19 81 ASP A N 1
ATOM 666 C CA . ASP A 1 81 ? 5.332 44.25 2.969 1 93.19 81 ASP A CA 1
ATOM 667 C C . ASP A 1 81 ? 4.105 43.5 2.484 1 93.19 81 ASP A C 1
ATOM 669 O O . ASP A 1 81 ? 3.344 44 1.651 1 93.19 81 ASP A O 1
ATOM 673 N N . ILE A 1 82 ? 3.877 42.344 3.045 1 93.38 82 ILE A N 1
ATOM 674 C CA . ILE A 1 82 ? 2.766 41.5 2.576 1 93.38 82 ILE A CA 1
ATOM 675 C C . ILE A 1 82 ? 1.801 41.25 3.73 1 93.38 82 ILE A C 1
ATOM 677 O O . ILE A 1 82 ? 0.998 40.312 3.672 1 93.38 82 ILE A O 1
ATOM 681 N N . SER A 1 83 ? 1.829 41.938 4.742 1 87 83 SER A N 1
ATOM 682 C CA . SER A 1 83 ? 1.049 41.688 5.953 1 87 83 SER A CA 1
ATOM 683 C C . SER A 1 83 ? -0.448 41.75 5.664 1 87 83 SER A C 1
ATOM 685 O O . SER A 1 83 ? -1.234 41.062 6.309 1 87 83 SER A O 1
ATOM 687 N N . GLU A 1 84 ? -0.844 42.469 4.66 1 85.62 84 GLU A N 1
ATOM 688 C CA . GLU A 1 84 ? -2.266 42.656 4.391 1 85.62 84 GLU A CA 1
ATOM 689 C C . GLU A 1 84 ? -2.764 41.688 3.322 1 85.62 84 GLU A C 1
ATOM 691 O O . GLU A 1 84 ? -3.965 41.625 3.049 1 85.62 84 GLU A O 1
ATOM 696 N N . ASN A 1 85 ? -1.824 41.031 2.748 1 92.62 85 ASN A N 1
ATOM 697 C CA . ASN A 1 85 ? -2.23 40.062 1.729 1 92.62 85 ASN A CA 1
ATOM 698 C C . ASN A 1 85 ? -3.072 38.938 2.322 1 92.62 85 ASN A C 1
ATOM 700 O O . ASN A 1 85 ? -2.809 38.469 3.436 1 92.62 85 ASN A O 1
ATOM 704 N N . LYS A 1 86 ? -4.035 38.5 1.57 1 92.44 86 LYS A N 1
ATOM 705 C CA . LYS A 1 86 ? -4.91 37.406 2.016 1 92.44 86 LYS A CA 1
ATOM 706 C C . LYS A 1 86 ? -4.223 36.062 1.875 1 92.44 86 LYS A C 1
ATOM 708 O O . LYS A 1 86 ? -4.52 35.125 2.625 1 92.44 86 LYS A O 1
ATOM 713 N N . GLN A 1 87 ? -3.33 36 0.949 1 96.44 87 GLN A N 1
ATOM 714 C CA . GLN A 1 87 ? -2.58 34.75 0.766 1 96.44 87 GLN A CA 1
ATOM 715 C C . GLN A 1 87 ? -1.629 34.5 1.935 1 96.44 87 GLN A C 1
ATOM 717 O O . GLN A 1 87 ? -0.925 35.438 2.371 1 96.44 87 GLN A O 1
ATOM 722 N N . ILE A 1 88 ? -1.654 33.25 2.381 1 97.75 88 ILE A N 1
ATOM 723 C CA . ILE A 1 88 ? -0.873 32.969 3.576 1 97.75 88 ILE A CA 1
ATOM 724 C C . ILE A 1 88 ? 0.375 32.156 3.195 1 97.75 88 ILE A C 1
ATOM 726 O O . ILE A 1 88 ? 1.453 32.375 3.752 1 97.75 88 ILE A O 1
ATOM 730 N N . LEU A 1 89 ? 0.273 31.266 2.23 1 98 89 LEU A N 1
ATOM 731 C CA . LEU A 1 89 ? 1.382 30.406 1.831 1 98 89 LEU A CA 1
ATOM 732 C C . LEU A 1 89 ? 2.174 31.031 0.69 1 98 89 LEU A C 1
ATOM 734 O O . LEU A 1 89 ? 1.591 31.562 -0.257 1 98 89 LEU A O 1
ATOM 738 N N . TYR A 1 90 ? 3.471 30.984 0.809 1 97.75 90 TYR A N 1
ATOM 739 C CA . TYR A 1 90 ? 4.355 31.547 -0.204 1 97.75 90 TYR A CA 1
ATOM 740 C C . TYR A 1 90 ? 5.453 30.547 -0.578 1 97.75 90 TYR A C 1
ATOM 742 O O . TYR A 1 90 ? 5.879 29.75 0.251 1 97.75 90 TYR A O 1
ATOM 750 N N . VAL A 1 91 ? 5.879 30.672 -1.839 1 97.31 91 VAL A N 1
ATOM 751 C CA . VAL A 1 91 ? 6.961 29.828 -2.346 1 97.31 91 VAL A CA 1
ATOM 752 C C . VAL A 1 91 ? 8.281 30.578 -2.262 1 97.31 91 VAL A C 1
ATOM 754 O O . VAL A 1 91 ? 8.391 31.719 -2.723 1 97.31 91 VAL A O 1
ATOM 757 N N . ILE A 1 92 ? 9.211 30 -1.625 1 96.5 92 ILE A N 1
ATOM 758 C CA . ILE A 1 92 ? 10.594 30.469 -1.691 1 96.5 92 ILE A CA 1
ATOM 759 C C . ILE A 1 92 ? 11.312 29.797 -2.861 1 96.5 92 ILE A C 1
ATOM 761 O O . ILE A 1 92 ? 11.844 28.688 -2.717 1 96.5 92 ILE A O 1
ATOM 765 N N . LYS A 1 93 ? 11.391 30.438 -3.877 1 94.38 93 LYS A N 1
ATOM 766 C CA . LYS A 1 93 ? 11.891 29.859 -5.117 1 94.38 93 LYS A CA 1
ATOM 767 C C . LYS A 1 93 ? 13.305 29.312 -4.934 1 94.38 93 LYS A C 1
ATOM 769 O O . LYS A 1 93 ? 13.641 28.25 -5.453 1 94.38 93 LYS A O 1
ATOM 774 N N . ALA A 1 94 ? 14.094 30.031 -4.25 1 92.94 94 ALA A N 1
ATOM 775 C CA . ALA A 1 94 ? 15.484 29.625 -4.027 1 92.94 94 ALA A CA 1
ATOM 776 C C . ALA A 1 94 ? 15.555 28.297 -3.279 1 92.94 94 ALA A C 1
ATOM 778 O O . ALA A 1 94 ? 16.531 27.562 -3.408 1 92.94 94 ALA A O 1
ATOM 779 N N . ALA A 1 95 ? 14.555 28 -2.531 1 95.81 95 ALA A N 1
ATOM 780 C CA . ALA A 1 95 ? 14.547 26.781 -1.728 1 95.81 95 ALA A CA 1
ATOM 781 C C . ALA A 1 95 ? 13.93 25.625 -2.502 1 95.81 95 ALA A C 1
ATOM 783 O O . ALA A 1 95 ? 14.078 24.469 -2.109 1 95.81 95 ALA A O 1
ATOM 784 N N . CYS A 1 96 ? 13.273 25.859 -3.619 1 95.69 96 CYS A N 1
ATOM 785 C CA . CYS A 1 96 ? 12.586 24.844 -4.41 1 95.69 96 CYS A CA 1
ATOM 786 C C . CYS A 1 96 ? 13.594 23.969 -5.16 1 95.69 96 CYS A C 1
ATOM 788 O O . CYS A 1 96 ? 14.492 24.484 -5.824 1 95.69 96 CYS A O 1
ATOM 790 N N . ASP A 1 97 ? 13.438 22.688 -5.043 1 93.5 97 ASP A N 1
ATOM 791 C CA . ASP A 1 97 ? 14.352 21.734 -5.684 1 93.5 97 ASP A CA 1
ATOM 792 C C . ASP A 1 97 ? 13.93 21.453 -7.121 1 93.5 97 ASP A C 1
ATOM 794 O O . ASP A 1 97 ? 14.539 20.625 -7.801 1 93.5 97 ASP A O 1
ATOM 798 N N . ARG A 1 98 ? 12.906 22.125 -7.543 1 93.88 98 ARG A N 1
ATOM 799 C CA . ARG A 1 98 ? 12.422 21.953 -8.906 1 93.88 98 ARG A CA 1
ATOM 800 C C . ARG A 1 98 ? 12.234 20.484 -9.25 1 93.88 98 ARG A C 1
ATOM 802 O O . ARG A 1 98 ? 12.734 20 -10.273 1 93.88 98 ARG A O 1
ATOM 809 N N . CYS A 1 99 ? 11.531 19.703 -8.383 1 91.75 99 CYS A N 1
ATOM 810 C CA . CYS A 1 99 ? 11.305 18.266 -8.5 1 91.75 99 CYS A CA 1
ATOM 811 C C . CYS A 1 99 ? 10.703 17.922 -9.859 1 91.75 99 CYS A C 1
ATOM 813 O O . CYS A 1 99 ? 9.977 18.719 -10.438 1 91.75 99 CYS A O 1
ATOM 815 N N . PRO A 1 100 ? 11.039 16.672 -10.305 1 84.12 100 PRO A N 1
ATOM 816 C CA . PRO A 1 100 ? 10.555 16.25 -11.625 1 84.12 100 PRO A CA 1
ATOM 817 C C . PRO A 1 100 ? 9.031 16.203 -11.703 1 84.12 100 PRO A C 1
ATOM 819 O O . PRO A 1 100 ? 8.359 16.078 -10.672 1 84.12 100 PRO A O 1
ATOM 822 N N . THR A 1 101 ? 8.641 16.328 -12.953 1 80.88 101 THR A N 1
ATOM 823 C CA . THR A 1 101 ? 7.199 16.344 -13.195 1 80.88 101 THR A CA 1
ATOM 824 C C . THR A 1 101 ? 6.703 14.984 -13.656 1 80.88 101 THR A C 1
ATOM 826 O O . THR A 1 101 ? 5.5 14.719 -13.641 1 80.88 101 THR A O 1
ATOM 829 N N . LYS A 1 102 ? 7.77 14.203 -14.016 1 77.62 102 LYS A N 1
ATOM 830 C CA . LYS A 1 102 ? 7.371 12.852 -14.414 1 77.62 102 LYS A CA 1
ATOM 831 C C . LYS A 1 102 ? 6.941 12.023 -13.211 1 77.62 102 LYS A C 1
ATOM 833 O O . LYS A 1 102 ? 7.625 12.008 -12.188 1 77.62 102 LYS A O 1
ATOM 838 N N . LYS A 1 103 ? 5.93 11.234 -13.461 1 81.69 103 LYS A N 1
ATOM 839 C CA . LYS A 1 103 ? 5.355 10.5 -12.336 1 81.69 103 LYS A CA 1
ATOM 840 C C . LYS A 1 103 ? 6.168 9.25 -12.023 1 81.69 103 LYS A C 1
ATOM 842 O O . LYS A 1 103 ? 6.367 8.906 -10.852 1 81.69 103 LYS A O 1
ATOM 847 N N . PHE A 1 104 ? 6.676 8.617 -13.125 1 92.06 104 PHE A N 1
ATOM 848 C CA . PHE A 1 104 ? 7.395 7.371 -12.875 1 92.06 104 PHE A CA 1
ATOM 849 C C . PHE A 1 104 ? 8.773 7.402 -13.516 1 92.06 104 PHE A C 1
ATOM 851 O O . PHE A 1 104 ? 8.938 7.93 -14.625 1 92.06 104 PHE A O 1
ATOM 858 N N . GLU A 1 105 ? 9.766 6.875 -12.82 1 92.44 105 GLU A N 1
ATOM 859 C CA . GLU A 1 105 ? 11.125 6.762 -13.344 1 92.44 105 GLU A CA 1
ATOM 860 C C . GLU A 1 105 ? 11.773 5.449 -12.914 1 92.44 105 GLU A C 1
ATOM 862 O O . GLU A 1 105 ? 11.57 4.988 -11.789 1 92.44 105 GLU A O 1
ATOM 867 N N . VAL A 1 106 ? 12.539 4.863 -13.836 1 94.75 106 VAL A N 1
ATOM 868 C CA . VAL A 1 106 ? 13.281 3.645 -13.523 1 94.75 106 VAL A CA 1
ATOM 869 C C . VAL A 1 106 ? 14.562 4 -12.773 1 94.75 106 VAL A C 1
ATOM 871 O O . VAL A 1 106 ? 15.344 4.84 -13.227 1 94.75 106 VAL A O 1
ATOM 874 N N . THR A 1 107 ? 14.758 3.361 -11.648 1 93.56 107 THR A N 1
ATOM 875 C CA . THR A 1 107 ? 15.914 3.67 -10.812 1 93.56 107 THR A CA 1
ATOM 876 C C . THR A 1 107 ? 17.047 2.668 -11.062 1 93.56 107 THR A C 1
ATOM 878 O O . THR A 1 107 ? 16.891 1.752 -11.875 1 93.56 107 THR A O 1
ATOM 881 N N . ASP A 1 108 ? 18.156 2.861 -10.312 1 92.75 108 ASP A N 1
ATOM 882 C CA . ASP A 1 108 ? 19.312 1.981 -10.438 1 92.75 108 ASP A CA 1
ATOM 883 C C . ASP A 1 108 ? 19.078 0.663 -9.703 1 92.75 108 ASP A C 1
ATOM 885 O O . ASP A 1 108 ? 19.969 -0.198 -9.672 1 92.75 108 ASP A O 1
ATOM 889 N N . ALA A 1 109 ? 17.859 0.502 -9.242 1 91.56 109 ALA A N 1
ATOM 890 C CA . ALA A 1 109 ? 17.484 -0.78 -8.656 1 91.56 109 ALA A CA 1
ATOM 891 C C . ALA A 1 109 ? 17.062 -1.777 -9.727 1 91.56 109 ALA A C 1
ATOM 893 O O . ALA A 1 109 ? 16.891 -2.967 -9.445 1 91.56 109 ALA A O 1
ATOM 894 N N . CYS A 1 110 ? 16.891 -1.263 -10.977 1 93.12 110 CYS A N 1
ATOM 895 C CA . CYS A 1 110 ? 16.531 -2.146 -12.086 1 93.12 110 CYS A CA 1
ATOM 896 C C . CYS A 1 110 ? 17.594 -3.213 -12.297 1 93.12 110 CYS A C 1
ATOM 898 O O . CYS A 1 110 ? 18.781 -2.9 -12.375 1 93.12 110 CYS A O 1
ATOM 900 N N . ARG A 1 111 ? 17.172 -4.43 -12.43 1 90.94 111 ARG A N 1
ATOM 901 C CA . ARG A 1 111 ? 18.109 -5.535 -12.562 1 90.94 111 ARG A CA 1
ATOM 902 C C . ARG A 1 111 ? 18.125 -6.082 -13.984 1 90.94 111 ARG A C 1
ATOM 904 O O . ARG A 1 111 ? 18.688 -7.141 -14.25 1 90.94 111 ARG A O 1
ATOM 911 N N . ASN A 1 112 ? 17.438 -5.434 -14.844 1 92.25 112 ASN A N 1
ATOM 912 C CA . ASN A 1 112 ? 17.391 -5.875 -16.234 1 92.25 112 ASN A CA 1
ATOM 913 C C . ASN A 1 112 ? 17.016 -7.348 -16.344 1 92.25 112 ASN A C 1
ATOM 915 O O . ASN A 1 112 ? 17.719 -8.133 -16.984 1 92.25 112 ASN A O 1
ATOM 919 N N . CYS A 1 113 ? 15.961 -7.68 -15.742 1 92.81 113 CYS A N 1
ATOM 920 C CA . CYS A 1 113 ? 15.523 -9.07 -15.695 1 92.81 113 CYS A CA 1
ATOM 921 C C . CYS A 1 113 ? 15.086 -9.547 -17.078 1 92.81 113 CYS A C 1
ATOM 923 O O . CYS A 1 113 ? 14.992 -8.758 -18.016 1 92.81 113 CYS A O 1
ATOM 925 N N . ILE A 1 114 ? 14.781 -10.828 -17.141 1 92.81 114 ILE A N 1
ATOM 926 C CA . ILE A 1 114 ? 14.43 -11.43 -18.422 1 92.81 114 ILE A CA 1
ATOM 927 C C . ILE A 1 114 ? 12.922 -11.344 -18.641 1 92.81 114 ILE A C 1
ATOM 929 O O . ILE A 1 114 ? 12.461 -11.133 -19.766 1 92.81 114 ILE A O 1
ATOM 933 N N . ALA A 1 115 ? 12.172 -11.445 -17.625 1 90.88 115 ALA A N 1
ATOM 934 C CA . ALA A 1 115 ? 10.711 -11.477 -17.719 1 90.88 115 ALA A CA 1
ATOM 935 C C . ALA A 1 115 ? 10.172 -10.117 -18.172 1 90.88 115 ALA A C 1
ATOM 937 O O . ALA A 1 115 ? 9.164 -10.047 -18.875 1 90.88 115 ALA A O 1
ATOM 938 N N . HIS A 1 116 ? 10.836 -9.016 -17.781 1 91.25 116 HIS A N 1
ATOM 939 C CA . HIS A 1 116 ? 10.391 -7.668 -18.094 1 91.25 116 HIS A CA 1
ATOM 940 C C . HIS A 1 116 ? 8.898 -7.496 -17.828 1 91.25 116 HIS A C 1
ATOM 942 O O . HIS A 1 116 ? 8.156 -7.055 -18.719 1 91.25 116 HIS A O 1
ATOM 948 N N . LYS A 1 117 ? 8.523 -7.867 -16.625 1 91.31 117 LYS A N 1
ATOM 949 C CA . LYS A 1 117 ? 7.109 -7.777 -16.25 1 91.31 117 LYS A CA 1
ATOM 950 C C . LYS A 1 117 ? 6.59 -6.348 -16.406 1 91.31 117 LYS A C 1
ATOM 952 O O . LYS A 1 117 ? 5.426 -6.141 -16.75 1 91.31 117 LYS A O 1
ATOM 957 N N . CYS A 1 118 ? 7.5 -5.383 -16.156 1 94.38 118 CYS A N 1
ATOM 958 C CA . CYS A 1 118 ? 7.129 -3.979 -16.297 1 94.38 118 CYS A CA 1
ATOM 959 C C . CYS A 1 118 ? 6.68 -3.676 -17.719 1 94.38 118 CYS A C 1
ATOM 961 O O . CYS A 1 118 ? 5.699 -2.959 -17.922 1 94.38 118 CYS A O 1
ATOM 963 N N . GLN A 1 119 ? 7.328 -4.223 -18.688 1 92.81 119 GLN A N 1
ATOM 964 C CA . GLN A 1 119 ? 6.98 -4.023 -20.094 1 92.81 119 GLN A CA 1
ATOM 965 C C . GLN A 1 119 ? 5.703 -4.781 -20.453 1 92.81 119 GLN A C 1
ATOM 967 O O . GLN A 1 119 ? 4.863 -4.27 -21.188 1 92.81 119 GLN A O 1
ATOM 972 N N . SER A 1 120 ? 5.574 -5.93 -19.906 1 89.31 120 SER A N 1
ATOM 973 C CA . SER A 1 120 ? 4.457 -6.805 -20.25 1 89.31 120 SER A CA 1
ATOM 974 C C . SER A 1 120 ? 3.131 -6.211 -19.797 1 89.31 120 SER A C 1
ATOM 976 O O . SER A 1 120 ? 2.1 -6.414 -20.438 1 89.31 120 SER A O 1
ATOM 978 N N . VAL A 1 121 ? 3.127 -5.438 -18.781 1 90.62 121 VAL A N 1
ATOM 979 C CA . VAL A 1 121 ? 1.875 -4.941 -18.219 1 90.62 121 VAL A CA 1
ATOM 980 C C . VAL A 1 121 ? 1.553 -3.57 -18.797 1 90.62 121 VAL A C 1
ATOM 982 O O . VAL A 1 121 ? 0.48 -3.018 -18.547 1 90.62 121 VAL A O 1
ATOM 985 N N . CYS A 1 122 ? 2.445 -3.037 -19.578 1 94.06 122 CYS A N 1
ATOM 986 C CA . CYS A 1 122 ? 2.215 -1.71 -20.125 1 94.06 122 CYS A CA 1
ATOM 987 C C . CYS A 1 122 ? 1.36 -1.791 -21.391 1 94.06 122 CYS A C 1
ATOM 989 O O . CYS A 1 122 ? 1.846 -2.195 -22.453 1 94.06 122 CYS A O 1
ATOM 991 N N . ASN A 1 123 ? 0.227 -1.334 -21.375 1 92.69 123 ASN A N 1
ATOM 992 C CA . ASN A 1 123 ? -0.692 -1.397 -22.5 1 92.69 123 ASN A CA 1
ATOM 993 C C . ASN A 1 123 ? -0.423 -0.281 -23.5 1 92.69 123 ASN A C 1
ATOM 995 O O . ASN A 1 123 ? -1.017 -0.255 -24.578 1 92.69 123 ASN A O 1
ATOM 999 N N . PHE A 1 124 ? 0.523 0.588 -23.203 1 95.38 124 PHE A N 1
ATOM 1000 C CA . PHE A 1 124 ? 0.74 1.764 -24.047 1 95.38 124 PHE A CA 1
ATOM 1001 C C . PHE A 1 124 ? 2.082 1.679 -24.766 1 95.38 124 PHE A C 1
ATOM 1003 O O . PHE A 1 124 ? 2.439 2.576 -25.531 1 95.38 124 PHE A O 1
ATOM 1010 N N . GLY A 1 125 ? 2.828 0.607 -24.469 1 94.69 125 GLY A N 1
ATOM 1011 C CA . GLY A 1 125 ? 4.113 0.429 -25.125 1 94.69 125 GLY A CA 1
ATOM 1012 C C . GLY A 1 125 ? 5.137 1.479 -24.734 1 94.69 125 GLY A C 1
ATOM 1013 O O . GLY A 1 125 ? 5.934 1.92 -25.562 1 94.69 125 GLY A O 1
ATOM 1014 N N . ALA A 1 126 ? 5.086 1.887 -23.469 1 96.19 126 ALA A N 1
ATOM 1015 C CA . ALA A 1 126 ? 5.906 3.012 -23.031 1 96.19 126 ALA A CA 1
ATOM 1016 C C . ALA A 1 126 ? 7.242 2.533 -22.484 1 96.19 126 ALA A C 1
ATOM 1018 O O . ALA A 1 126 ? 8.109 3.344 -22.141 1 96.19 126 ALA A O 1
ATOM 1019 N N . ILE A 1 127 ? 7.488 1.312 -22.344 1 96.12 127 ILE A N 1
ATOM 1020 C CA . ILE A 1 127 ? 8.688 0.804 -21.703 1 96.12 127 ILE A CA 1
ATOM 1021 C C . ILE A 1 127 ? 9.586 0.124 -22.734 1 96.12 127 ILE A C 1
ATOM 1023 O O . ILE A 1 127 ? 9.133 -0.737 -23.484 1 96.12 127 ILE A O 1
ATOM 1027 N N . SER A 1 128 ? 10.766 0.522 -22.781 1 94.44 128 SER A N 1
ATOM 1028 C CA . SER A 1 128 ? 11.812 -0.066 -23.609 1 94.44 128 SER A CA 1
ATOM 1029 C C . SER A 1 128 ? 13.07 -0.348 -22.797 1 94.44 128 SER A C 1
ATOM 1031 O O . SER A 1 128 ? 13.094 -0.114 -21.578 1 94.44 128 SER A O 1
ATOM 1033 N N . TYR A 1 129 ? 14.016 -0.945 -23.406 1 90.19 129 TYR A N 1
ATOM 1034 C CA . TYR A 1 129 ? 15.258 -1.267 -22.703 1 90.19 129 TYR A CA 1
ATOM 1035 C C . TYR A 1 129 ? 16.453 -0.658 -23.422 1 90.19 129 TYR A C 1
ATOM 1037 O O . TYR A 1 129 ? 16.641 -0.859 -24.625 1 90.19 129 TYR A O 1
ATOM 1045 N N . VAL A 1 130 ? 17.109 0.158 -22.641 1 86.69 130 VAL A N 1
ATOM 1046 C CA . VAL A 1 130 ? 18.281 0.857 -23.156 1 86.69 130 VAL A CA 1
ATOM 1047 C C . VAL A 1 130 ? 19.484 0.614 -22.234 1 86.69 130 VAL A C 1
ATOM 1049 O O . VAL A 1 130 ? 19.406 0.877 -21.031 1 86.69 130 VAL A O 1
ATOM 1052 N N . ASN A 1 131 ? 20.578 0.058 -22.734 1 84.56 131 ASN A N 1
ATOM 1053 C CA . ASN A 1 131 ? 21.812 -0.141 -21.984 1 84.56 131 ASN A CA 1
ATOM 1054 C C . ASN A 1 131 ? 21.578 -0.967 -20.734 1 84.56 131 ASN A C 1
ATOM 1056 O O . ASN A 1 131 ? 22.031 -0.586 -19.641 1 84.56 131 ASN A O 1
ATOM 1060 N N . GLY A 1 132 ? 20.797 -2.002 -20.844 1 84.5 132 GLY A N 1
ATOM 1061 C CA . GLY A 1 132 ? 20.594 -2.947 -19.766 1 84.5 132 GLY A CA 1
ATOM 1062 C C . GLY A 1 132 ? 19.656 -2.436 -18.688 1 84.5 132 GLY A C 1
ATOM 1063 O O . GLY A 1 132 ? 19.688 -2.895 -17.547 1 84.5 132 GLY A O 1
ATOM 1064 N N . ARG A 1 133 ? 18.922 -1.367 -19.031 1 91.94 133 ARG A N 1
ATOM 1065 C CA . ARG A 1 133 ? 17.969 -0.81 -18.094 1 91.94 133 ARG A CA 1
ATOM 1066 C C . ARG A 1 133 ? 16.641 -0.469 -18.781 1 91.94 133 ARG A C 1
ATOM 1068 O O . ARG A 1 133 ? 16.641 -0.07 -19.953 1 91.94 133 ARG A O 1
ATOM 1075 N N . ALA A 1 134 ? 15.57 -0.688 -17.984 1 94.81 134 ALA A N 1
ATOM 1076 C CA . ALA A 1 134 ? 14.273 -0.281 -18.516 1 94.81 134 ALA A CA 1
ATOM 1077 C C . ALA A 1 134 ? 14.172 1.239 -18.609 1 94.81 134 ALA A C 1
ATOM 1079 O O . ALA A 1 134 ? 14.781 1.96 -17.828 1 94.81 134 ALA A O 1
ATOM 1080 N N . HIS A 1 135 ? 13.562 1.714 -19.656 1 95.44 135 HIS A N 1
ATOM 1081 C CA . HIS A 1 135 ? 13.344 3.137 -19.891 1 95.44 135 HIS A CA 1
ATOM 1082 C C . HIS A 1 135 ? 11.875 3.43 -20.172 1 95.44 135 HIS A C 1
ATOM 1084 O O . HIS A 1 135 ? 11.25 2.758 -21 1 95.44 135 HIS A O 1
ATOM 1090 N N . ILE A 1 136 ? 11.359 4.383 -19.5 1 94.88 136 ILE A N 1
ATOM 1091 C CA . ILE A 1 136 ? 9.969 4.77 -19.703 1 94.88 136 ILE A CA 1
ATOM 1092 C C . ILE A 1 136 ? 9.906 5.957 -20.672 1 94.88 136 ILE A C 1
ATOM 1094 O O . ILE A 1 136 ? 10.477 7.016 -20.406 1 94.88 136 ILE A O 1
ATOM 1098 N N . ASP A 1 137 ? 9.266 5.746 -21.797 1 94.94 137 ASP A N 1
ATOM 1099 C CA . ASP A 1 137 ? 8.969 6.832 -22.719 1 94.94 137 ASP A CA 1
ATOM 1100 C C . ASP A 1 137 ? 7.82 7.699 -22.203 1 94.94 137 ASP A C 1
ATOM 1102 O O . ASP A 1 137 ? 6.648 7.336 -22.328 1 94.94 137 ASP A O 1
ATOM 1106 N N . THR A 1 138 ? 8.125 8.891 -21.828 1 90.19 138 THR A N 1
ATOM 1107 C CA . THR A 1 138 ? 7.164 9.75 -21.156 1 90.19 138 THR A CA 1
ATOM 1108 C C . THR A 1 138 ? 6.098 10.25 -22.125 1 90.19 138 THR A C 1
ATOM 1110 O O . THR A 1 138 ? 5.012 10.656 -21.719 1 90.19 138 THR A O 1
ATOM 1113 N N . THR A 1 139 ? 6.344 10.211 -23.328 1 92.94 139 THR A N 1
ATOM 1114 C CA . THR A 1 139 ? 5.379 10.672 -24.328 1 92.94 139 THR A CA 1
ATOM 1115 C C . THR A 1 139 ? 4.266 9.648 -24.516 1 92.94 139 THR A C 1
ATOM 1117 O O . THR A 1 139 ? 3.148 10 -24.906 1 92.94 139 THR A O 1
ATOM 1120 N N . LYS A 1 140 ? 4.559 8.398 -24.188 1 95.31 140 LYS A N 1
ATOM 1121 C CA . LYS A 1 140 ? 3.586 7.32 -24.328 1 95.31 140 LYS A CA 1
ATOM 1122 C C . LYS A 1 140 ? 2.977 6.941 -22.984 1 95.31 140 LYS A C 1
ATOM 1124 O O . LYS A 1 140 ? 1.869 6.402 -22.938 1 95.31 140 LYS A O 1
ATOM 1129 N N . CYS A 1 141 ? 3.65 7.289 -21.953 1 94.31 141 CYS A N 1
ATOM 1130 C CA . CYS A 1 141 ? 3.248 6.875 -20.609 1 94.31 141 CYS A CA 1
ATOM 1131 C C . CYS A 1 141 ? 1.968 7.582 -20.188 1 94.31 141 CYS A C 1
ATOM 1133 O O . CYS A 1 141 ? 1.851 8.805 -20.328 1 94.31 141 CYS A O 1
ATOM 1135 N N . LYS A 1 142 ? 1.03 6.809 -19.672 1 94.25 142 LYS A N 1
ATOM 1136 C CA . LYS A 1 142 ? -0.22 7.379 -19.172 1 94.25 142 LYS A CA 1
ATOM 1137 C C . LYS A 1 142 ? -0.236 7.43 -17.641 1 94.25 142 LYS A C 1
ATOM 1139 O O . LYS A 1 142 ? -1.287 7.637 -17.031 1 94.25 142 LYS A O 1
ATOM 1144 N N . GLU A 1 143 ? 0.816 7.125 -17.031 1 91.62 143 GLU A N 1
ATOM 1145 C CA . GLU A 1 143 ? 1.052 7.258 -15.594 1 91.62 143 GLU A CA 1
ATOM 1146 C C . GLU A 1 143 ? 0.074 6.402 -14.789 1 91.62 143 GLU A C 1
ATOM 1148 O O . GLU A 1 143 ? -0.439 6.84 -13.758 1 91.62 143 GLU A O 1
ATOM 1153 N N . CYS A 1 144 ? -0.192 5.207 -15.242 1 92 144 CYS A N 1
ATOM 1154 C CA . CYS A 1 144 ? -1.163 4.348 -14.57 1 92 144 CYS A CA 1
ATOM 1155 C C . CYS A 1 144 ? -0.525 3.623 -13.391 1 92 144 CYS A C 1
ATOM 1157 O O . CYS A 1 144 ? -1.226 3.168 -12.484 1 92 144 CYS A O 1
ATOM 1159 N N . GLY A 1 145 ? 0.821 3.408 -13.469 1 93.38 145 GLY A N 1
ATOM 1160 C CA . GLY A 1 145 ? 1.528 2.848 -12.328 1 93.38 145 GLY A CA 1
ATOM 1161 C C . GLY A 1 145 ? 1.592 1.332 -12.352 1 93.38 145 GLY A C 1
ATOM 1162 O O . GLY A 1 145 ? 2.172 0.714 -11.461 1 93.38 145 GLY A O 1
ATOM 1163 N N . MET A 1 146 ? 1.168 0.696 -13.32 1 93.75 146 MET A N 1
ATOM 1164 C CA . MET A 1 146 ? 1.135 -0.763 -13.375 1 93.75 146 MET A CA 1
ATOM 1165 C C . MET A 1 146 ? 2.547 -1.338 -13.398 1 93.75 146 MET A C 1
ATOM 1167 O O . MET A 1 146 ? 2.809 -2.375 -12.789 1 93.75 146 MET A O 1
ATOM 1171 N N . CYS A 1 147 ? 3.389 -0.633 -14.078 1 95.31 147 CYS A N 1
ATOM 1172 C CA . CYS A 1 147 ? 4.77 -1.102 -14.156 1 95.31 147 CYS A CA 1
ATOM 1173 C C . CYS A 1 147 ? 5.414 -1.112 -12.773 1 95.31 147 CYS A C 1
ATOM 1175 O O . CYS A 1 147 ? 6.141 -2.047 -12.43 1 95.31 147 CYS A O 1
ATOM 1177 N N . LYS A 1 148 ? 5.148 -0.048 -12.008 1 94.62 148 LYS A N 1
ATOM 1178 C CA . LYS A 1 148 ? 5.656 0.006 -10.641 1 94.62 148 LYS A CA 1
ATOM 1179 C C . LYS A 1 148 ? 5.129 -1.162 -9.812 1 94.62 148 LYS A C 1
ATOM 1181 O O . LYS A 1 148 ? 5.887 -1.81 -9.086 1 94.62 148 LYS A O 1
ATOM 1186 N N . LYS A 1 149 ? 3.951 -1.439 -9.945 1 92.44 149 LYS A N 1
ATOM 1187 C CA . LYS A 1 149 ? 3.312 -2.504 -9.18 1 92.44 149 LYS A CA 1
ATOM 1188 C C . LYS A 1 149 ? 3.865 -3.871 -9.57 1 92.44 149 LYS A C 1
ATOM 1190 O O . LYS A 1 149 ? 4 -4.758 -8.727 1 92.44 149 LYS A O 1
ATOM 1195 N N . ALA A 1 150 ? 4.215 -4.027 -10.773 1 92.06 150 ALA A N 1
ATOM 1196 C CA . ALA A 1 150 ? 4.617 -5.324 -11.312 1 92.06 150 ALA A CA 1
ATOM 1197 C C . ALA A 1 150 ? 6.082 -5.621 -10.992 1 92.06 150 ALA A C 1
ATOM 1199 O O . ALA A 1 150 ? 6.496 -6.781 -10.984 1 92.06 150 ALA A O 1
ATOM 1200 N N . CYS A 1 151 ? 6.867 -4.625 -10.766 1 93.25 151 CYS A N 1
ATOM 1201 C CA . CYS A 1 151 ? 8.305 -4.824 -10.586 1 93.25 151 CYS A CA 1
ATOM 1202 C C . CYS A 1 151 ? 8.594 -5.477 -9.242 1 93.25 151 CYS A C 1
ATOM 1204 O O . CYS A 1 151 ? 8.266 -4.922 -8.195 1 93.25 151 CYS A O 1
ATOM 1206 N N . PRO A 1 152 ? 9.281 -6.602 -9.289 1 91.5 152 PRO A N 1
ATOM 1207 C CA . PRO A 1 152 ? 9.547 -7.273 -8.016 1 91.5 152 PRO A CA 1
ATOM 1208 C C . PRO A 1 152 ? 10.711 -6.645 -7.25 1 91.5 152 PRO A C 1
ATOM 1210 O O . PRO A 1 152 ? 10.953 -6.992 -6.094 1 91.5 152 PRO A O 1
ATOM 1213 N N . TYR A 1 153 ? 11.406 -5.691 -7.832 1 92.25 153 TYR A N 1
ATOM 1214 C CA . TYR A 1 153 ? 12.609 -5.133 -7.219 1 92.25 153 TYR A CA 1
ATOM 1215 C C . TYR A 1 153 ? 12.375 -3.689 -6.781 1 92.25 153 TYR A C 1
ATOM 1217 O O . TYR A 1 153 ? 13.305 -2.998 -6.371 1 92.25 153 TYR A O 1
ATOM 1225 N N . ASP A 1 154 ? 11.141 -3.256 -6.891 1 92.62 154 ASP A N 1
ATOM 1226 C CA . ASP A 1 154 ? 10.859 -1.873 -6.523 1 92.62 154 ASP A CA 1
ATOM 1227 C C . ASP A 1 154 ? 11.789 -0.909 -7.254 1 92.62 154 ASP A C 1
ATOM 1229 O O . ASP A 1 154 ? 12.328 0.017 -6.652 1 92.62 154 ASP A O 1
ATOM 1233 N N . ALA A 1 155 ? 11.969 -1.173 -8.555 1 94 155 ALA A N 1
ATOM 1234 C CA . ALA A 1 155 ? 12.953 -0.419 -9.32 1 94 155 ALA A CA 1
ATOM 1235 C C . ALA A 1 155 ? 12.32 0.807 -9.977 1 94 155 ALA A C 1
ATOM 1237 O O . ALA A 1 155 ? 13.023 1.645 -10.547 1 94 155 ALA A O 1
ATOM 1238 N N . ILE A 1 156 ? 11.047 0.856 -9.969 1 94.25 156 ILE A N 1
ATOM 1239 C CA . ILE A 1 156 ? 10.352 1.997 -10.555 1 94.25 156 ILE A CA 1
ATOM 1240 C C . ILE A 1 156 ? 9.828 2.912 -9.445 1 94.25 156 ILE A C 1
ATOM 1242 O O . ILE A 1 156 ? 9 2.502 -8.641 1 94.25 156 ILE A O 1
ATOM 1246 N N . ALA A 1 157 ? 10.328 4.051 -9.453 1 93.12 157 ALA A N 1
ATOM 1247 C CA . ALA A 1 157 ? 9.961 5.035 -8.438 1 93.12 157 ALA A CA 1
ATOM 1248 C C . ALA A 1 157 ? 8.859 5.961 -8.938 1 93.12 157 ALA A C 1
ATOM 1250 O O . ALA A 1 157 ? 8.836 6.328 -10.117 1 93.12 157 ALA A O 1
ATOM 1251 N N . GLN A 1 158 ? 7.953 6.195 -8.07 1 89 158 GLN A N 1
ATOM 1252 C CA . GLN A 1 158 ? 6.938 7.207 -8.336 1 89 158 GLN A CA 1
ATOM 1253 C C . GLN A 1 158 ? 7.375 8.57 -7.812 1 89 158 GLN A C 1
ATOM 1255 O O . GLN A 1 158 ? 7.582 8.75 -6.609 1 89 158 GLN A O 1
ATOM 1260 N N . ASP A 1 159 ? 7.684 9.43 -8.844 1 76.25 159 ASP A N 1
ATOM 1261 C CA . ASP A 1 159 ? 8.148 10.773 -8.508 1 76.25 159 ASP A CA 1
ATOM 1262 C C . ASP A 1 159 ? 7.004 11.781 -8.586 1 76.25 159 ASP A C 1
ATOM 1264 O O . ASP A 1 159 ? 6.492 12.07 -9.672 1 76.25 159 ASP A O 1
ATOM 1268 N N . MET A 1 160 ? 6.309 11.922 -7.539 1 79.19 160 MET A N 1
ATOM 1269 C CA . MET A 1 160 ? 5.367 13.039 -7.512 1 79.19 160 MET A CA 1
ATOM 1270 C C . MET A 1 160 ? 5.816 14.102 -6.516 1 79.19 160 MET A C 1
ATOM 1272 O O . MET A 1 160 ? 6.281 13.773 -5.422 1 79.19 160 MET A O 1
ATOM 1276 N N . ARG A 1 161 ? 5.781 15.391 -7.082 1 90.5 161 ARG A N 1
ATOM 1277 C CA . ARG A 1 161 ? 6.09 16.516 -6.203 1 90.5 161 ARG A CA 1
ATOM 1278 C C . ARG A 1 161 ? 5.297 16.422 -4.906 1 90.5 161 ARG A C 1
ATOM 1280 O O . ARG A 1 161 ? 4.062 16.438 -4.922 1 90.5 161 ARG A O 1
ATOM 1287 N N . PRO A 1 162 ? 6.078 16.219 -3.883 1 93.88 162 PRO A N 1
ATOM 1288 C CA . PRO A 1 162 ? 5.371 16.047 -2.609 1 93.88 162 PRO A CA 1
ATOM 1289 C C . PRO A 1 162 ? 4.375 17.172 -2.336 1 93.88 162 PRO A C 1
ATOM 1291 O O . PRO A 1 162 ? 3.277 16.922 -1.832 1 93.88 162 PRO A O 1
ATOM 1294 N N . CYS A 1 163 ? 4.703 18.406 -2.652 1 95.94 163 CYS A N 1
ATOM 1295 C CA . CYS A 1 163 ? 3.816 19.531 -2.424 1 95.94 163 CYS A CA 1
ATOM 1296 C C . CYS A 1 163 ? 2.555 19.422 -3.271 1 95.94 163 CYS A C 1
ATOM 1298 O O . CYS A 1 163 ? 1.451 19.688 -2.785 1 95.94 163 CYS A O 1
ATOM 1300 N N . LYS A 1 164 ? 2.715 19.078 -4.492 1 94.5 164 LYS A N 1
ATOM 1301 C CA . LYS A 1 164 ? 1.572 18.922 -5.387 1 94.5 164 LYS A CA 1
ATOM 1302 C C . LYS A 1 164 ? 0.686 17.766 -4.953 1 94.5 164 LYS A C 1
ATOM 1304 O O . LYS A 1 164 ? -0.541 17.875 -4.949 1 94.5 164 LYS A O 1
ATOM 1309 N N . ARG A 1 165 ? 1.332 16.688 -4.586 1 91.81 165 ARG A N 1
ATOM 1310 C CA . ARG A 1 165 ? 0.597 15.508 -4.152 1 91.81 165 ARG A CA 1
ATOM 1311 C C . ARG A 1 165 ? -0.23 15.805 -2.906 1 91.81 165 ARG A C 1
ATOM 1313 O O . ARG A 1 165 ? -1.347 15.297 -2.762 1 91.81 165 ARG A O 1
ATOM 1320 N N . ALA A 1 166 ? 0.248 16.609 -2.105 1 94.44 166 ALA A N 1
ATOM 1321 C CA . ALA A 1 166 ? -0.383 16.875 -0.815 1 94.44 166 ALA A CA 1
ATOM 1322 C C . ALA A 1 166 ? -1.506 17.891 -0.956 1 94.44 166 ALA A C 1
ATOM 1324 O O . ALA A 1 166 ? -2.342 18.031 -0.06 1 94.44 166 ALA A O 1
ATOM 1325 N N . CYS A 1 167 ? -1.581 18.609 -2.041 1 96.44 167 CYS A N 1
ATOM 1326 C CA . CYS A 1 167 ? -2.537 19.703 -2.197 1 96.44 167 CYS A CA 1
ATOM 1327 C C . CYS A 1 167 ? -3.939 19.156 -2.459 1 96.44 167 CYS A C 1
ATOM 1329 O O . CYS A 1 167 ? -4.184 18.531 -3.49 1 96.44 167 CYS A O 1
ATOM 1331 N N . PRO A 1 168 ? -4.855 19.438 -1.585 1 96.38 168 PRO A N 1
ATOM 1332 C CA . PRO A 1 168 ? -6.188 18.844 -1.739 1 96.38 168 PRO A CA 1
ATOM 1333 C C . PRO A 1 168 ? -7 19.516 -2.85 1 96.38 168 PRO A C 1
ATOM 1335 O O . PRO A 1 168 ? -7.973 18.922 -3.338 1 96.38 168 PRO A O 1
ATOM 1338 N N . THR A 1 169 ? -6.582 20.703 -3.291 1 97.12 169 THR A N 1
ATOM 1339 C CA . THR A 1 169 ? -7.414 21.453 -4.227 1 97.12 169 THR A CA 1
ATOM 1340 C C . THR A 1 169 ? -6.75 21.531 -5.602 1 97.12 169 THR A C 1
ATOM 1342 O O . THR A 1 169 ? -7.328 22.062 -6.547 1 97.12 169 THR A O 1
ATOM 1345 N N . GLY A 1 170 ? -5.566 21.125 -5.676 1 95.75 170 GLY A N 1
ATOM 1346 C CA . GLY A 1 170 ? -4.836 21.234 -6.93 1 95.75 170 GLY A CA 1
ATOM 1347 C C . GLY A 1 170 ? -4.312 22.641 -7.188 1 95.75 170 GLY A C 1
ATOM 1348 O O . GLY A 1 170 ? -4.09 23.016 -8.344 1 95.75 170 GLY A O 1
ATOM 1349 N N . ALA A 1 171 ? -4.098 23.328 -6.137 1 97.69 171 ALA A N 1
ATOM 1350 C CA . ALA A 1 171 ? -3.633 24.703 -6.258 1 97.69 171 ALA A CA 1
ATOM 1351 C C . ALA A 1 171 ? -2.152 24.75 -6.617 1 97.69 171 ALA A C 1
ATOM 1353 O O . ALA A 1 171 ? -1.657 25.781 -7.09 1 97.69 171 ALA A O 1
ATOM 1354 N N . ILE A 1 172 ? -1.408 23.688 -6.402 1 97.06 172 ILE A N 1
ATOM 1355 C CA . ILE A 1 172 ? 0.032 23.656 -6.629 1 97.06 172 ILE A CA 1
ATOM 1356 C C . ILE A 1 172 ? 0.322 23.25 -8.07 1 97.06 172 ILE A C 1
ATOM 1358 O O . ILE A 1 172 ? -0.131 22.188 -8.516 1 97.06 172 ILE A O 1
ATOM 1362 N N . ASN A 1 173 ? 1.027 24.047 -8.727 1 94.69 173 ASN A N 1
ATOM 1363 C CA . ASN A 1 173 ? 1.544 23.797 -10.07 1 94.69 173 ASN A CA 1
ATOM 1364 C C . ASN A 1 173 ? 3.033 24.125 -10.164 1 94.69 173 ASN A C 1
ATOM 1366 O O . ASN A 1 173 ? 3.721 24.203 -9.141 1 94.69 173 ASN A O 1
ATOM 1370 N N . PHE A 1 174 ? 3.561 24.109 -11.391 1 93.44 174 PHE A N 1
ATOM 1371 C CA . PHE A 1 174 ? 4.965 24.453 -11.555 1 93.44 174 PHE A CA 1
ATOM 1372 C C . PHE A 1 174 ? 5.164 25.344 -12.781 1 93.44 174 PHE A C 1
ATOM 1374 O O . PHE A 1 174 ? 4.395 25.25 -13.742 1 93.44 174 PHE A O 1
ATOM 1381 N N . ASN A 1 175 ? 6.152 26.141 -12.664 1 93.94 175 ASN A N 1
ATOM 1382 C CA . ASN A 1 175 ? 6.531 27 -13.781 1 93.94 175 ASN A CA 1
ATOM 1383 C C . ASN A 1 175 ? 7.109 26.203 -14.938 1 93.94 175 ASN A C 1
ATOM 1385 O O . ASN A 1 175 ? 8.016 25.391 -14.742 1 93.94 175 ASN A O 1
ATOM 1389 N N . LYS A 1 176 ? 6.656 26.484 -16.188 1 88.44 176 LYS A N 1
ATOM 1390 C CA . LYS A 1 176 ? 7.043 25.688 -17.359 1 88.44 176 LYS A CA 1
ATOM 1391 C C . LYS A 1 176 ? 8.508 25.922 -17.719 1 88.44 176 LYS A C 1
ATOM 1393 O O . LYS A 1 176 ? 9.133 25.078 -18.344 1 88.44 176 LYS A O 1
ATOM 1398 N N . TYR A 1 177 ? 9.047 27.062 -17.328 1 92.12 177 TYR A N 1
ATOM 1399 C CA . TYR A 1 177 ? 10.383 27.438 -17.781 1 92.12 177 TYR A CA 1
ATOM 1400 C C . TYR A 1 177 ? 11.438 27.031 -16.766 1 92.12 177 TYR A C 1
ATOM 1402 O O . TYR A 1 177 ? 12.484 26.5 -17.125 1 92.12 177 TYR A O 1
ATOM 1410 N N . ASP A 1 178 ? 11.156 27.203 -15.492 1 91.69 178 ASP A N 1
ATOM 1411 C CA . ASP A 1 178 ? 12.211 26.906 -14.523 1 91.69 178 ASP A CA 1
ATOM 1412 C C . ASP A 1 178 ? 11.781 25.797 -13.562 1 91.69 178 ASP A C 1
ATOM 1414 O O . ASP A 1 178 ? 12.492 25.516 -12.594 1 91.69 178 ASP A O 1
ATOM 1418 N N . LEU A 1 179 ? 10.555 25.266 -13.617 1 92.06 179 LEU A N 1
ATOM 1419 C CA . LEU A 1 179 ? 10.016 24.109 -12.898 1 92.06 179 LEU A CA 1
ATOM 1420 C C . LEU A 1 179 ? 9.797 24.438 -11.43 1 92.06 179 LEU A C 1
ATOM 1422 O O . LEU A 1 179 ? 9.523 23.547 -10.625 1 92.06 179 LEU A O 1
ATOM 1426 N N . SER A 1 180 ? 9.906 25.719 -11.07 1 94.69 180 SER A N 1
ATOM 1427 C CA . SER A 1 180 ? 9.633 26.094 -9.688 1 94.69 180 SER A CA 1
ATOM 1428 C C . SER A 1 180 ? 8.148 25.969 -9.367 1 94.69 180 SER A C 1
ATOM 1430 O O . SER A 1 180 ? 7.301 26.141 -10.25 1 94.69 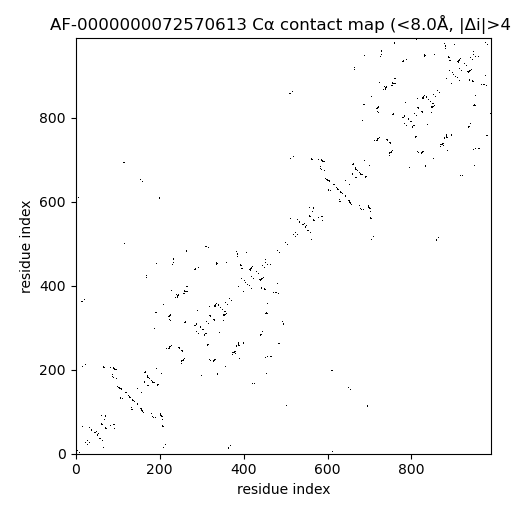180 SER A O 1
ATOM 1432 N N . THR A 1 181 ? 7.898 25.734 -8.133 1 96.44 181 THR A N 1
ATOM 1433 C CA . THR A 1 181 ? 6.516 25.594 -7.684 1 96.44 181 THR A CA 1
ATOM 1434 C C . THR A 1 181 ? 5.785 26.938 -7.766 1 96.44 181 THR A C 1
ATOM 1436 O O . THR A 1 181 ? 6.371 27.984 -7.504 1 96.44 181 THR A O 1
ATOM 1439 N N . GLU A 1 182 ? 4.535 26.844 -8.141 1 97 182 GLU A N 1
ATOM 1440 C CA . GLU A 1 182 ? 3.635 28 -8.156 1 97 182 GLU A CA 1
ATOM 1441 C C . GLU A 1 182 ? 2.307 27.672 -7.48 1 97 182 GLU A C 1
ATOM 1443 O O . GLU A 1 182 ? 1.811 26.547 -7.586 1 97 182 GLU A O 1
ATOM 1448 N N . ILE A 1 183 ? 1.768 28.703 -6.816 1 97.69 183 ILE A N 1
ATOM 1449 C CA . ILE A 1 183 ? 0.483 28.531 -6.145 1 97.69 183 ILE A CA 1
ATOM 1450 C C . ILE A 1 183 ? -0.596 29.312 -6.887 1 97.69 183 ILE A C 1
ATOM 1452 O O . ILE A 1 183 ? -0.459 30.516 -7.102 1 97.69 183 ILE A O 1
ATOM 1456 N N . THR A 1 184 ? -1.633 28.656 -7.273 1 97.69 184 THR A N 1
ATOM 1457 C CA . THR A 1 184 ? -2.828 29.328 -7.777 1 97.69 184 THR A CA 1
ATOM 1458 C C . THR A 1 184 ? -3.711 29.781 -6.621 1 97.69 184 THR A C 1
ATOM 1460 O O . THR A 1 184 ? -4.484 29 -6.066 1 97.69 184 THR A O 1
ATOM 1463 N N . GLU A 1 185 ? -3.715 31.047 -6.391 1 96.12 185 GLU A N 1
ATOM 1464 C CA . GLU A 1 185 ? -4.324 31.609 -5.191 1 96.12 185 GLU A CA 1
ATOM 1465 C C . GLU A 1 185 ? -5.828 31.359 -5.168 1 96.12 185 GLU A C 1
ATOM 1467 O O . GLU A 1 185 ? -6.41 31.141 -4.102 1 96.12 185 GLU A O 1
ATOM 1472 N N . SER A 1 186 ? -6.457 31.391 -6.277 1 96 186 SER A N 1
ATOM 1473 C CA . SER A 1 186 ? -7.906 31.25 -6.336 1 96 186 SER A CA 1
ATOM 1474 C C . SER A 1 186 ? -8.344 29.844 -5.895 1 96 186 SER A C 1
ATOM 1476 O O . SER A 1 186 ? -9.492 29.656 -5.484 1 96 186 SER A O 1
ATOM 1478 N N . LYS A 1 187 ? -7.379 28.922 -5.906 1 96.94 187 LYS A N 1
ATOM 1479 C CA . LYS A 1 187 ? -7.691 27.547 -5.535 1 96.94 187 LYS A CA 1
ATOM 1480 C C . LYS A 1 187 ? -7.098 27.188 -4.172 1 96.94 187 LYS A C 1
ATOM 1482 O O . LYS A 1 187 ? -7.461 26.172 -3.574 1 96.94 187 LYS A O 1
ATOM 1487 N N . CYS A 1 188 ? -6.273 28.047 -3.719 1 98 188 CYS A N 1
ATOM 1488 C CA . CYS A 1 188 ? -5.57 27.766 -2.471 1 98 188 CYS A CA 1
ATOM 1489 C C . CYS A 1 188 ? -6.484 27.984 -1.271 1 98 188 CYS A C 1
ATOM 1491 O O . CYS A 1 188 ? -7.191 28.984 -1.196 1 98 188 CYS A O 1
ATOM 1493 N N . ILE A 1 189 ? -6.422 27.031 -0.336 1 97.94 189 ILE A N 1
ATOM 1494 C CA . ILE A 1 189 ? -7.242 27.172 0.861 1 97.94 189 ILE A CA 1
ATOM 1495 C C . ILE A 1 189 ? -6.352 27.406 2.078 1 97.94 189 ILE A C 1
ATOM 1497 O O . ILE A 1 189 ? -6.812 27.312 3.219 1 97.94 189 ILE A O 1
ATOM 1501 N N . ASN A 1 190 ? -5.078 27.594 1.868 1 97.94 190 ASN A N 1
ATOM 1502 C CA . ASN A 1 190 ? -4.078 28 2.848 1 97.94 190 ASN A CA 1
ATOM 1503 C C . ASN A 1 190 ? -3.949 26.984 3.977 1 97.94 190 ASN A C 1
ATOM 1505 O O . ASN A 1 190 ? -3.668 27.359 5.121 1 97.94 190 ASN A O 1
ATOM 1509 N N . CYS A 1 191 ? -4.191 25.703 3.719 1 97.44 191 CYS A N 1
ATOM 1510 C CA . CYS A 1 191 ? -4.203 24.672 4.754 1 97.44 191 CYS A CA 1
ATOM 1511 C C . CYS A 1 191 ? -2.783 24.266 5.141 1 97.44 191 CYS A C 1
ATOM 1513 O O . CYS A 1 191 ? -2.568 23.656 6.188 1 97.44 191 CYS A O 1
ATOM 1515 N N . GLY A 1 192 ? -1.859 24.547 4.223 1 97.56 192 GLY A N 1
ATOM 1516 C CA . GLY A 1 192 ? -0.466 24.297 4.562 1 97.56 192 GLY A CA 1
ATOM 1517 C C . GLY A 1 192 ? -0.029 22.875 4.32 1 97.56 192 GLY A C 1
ATOM 1518 O O . GLY A 1 192 ? 1.093 22.484 4.664 1 97.56 192 GLY A O 1
ATOM 1519 N N . ALA A 1 193 ? -0.846 22.031 3.707 1 97 193 ALA A N 1
ATOM 1520 C CA . ALA A 1 193 ? -0.457 20.656 3.4 1 97 193 ALA A CA 1
ATOM 1521 C C . ALA A 1 193 ? 0.804 20.625 2.541 1 97 193 ALA A C 1
ATOM 1523 O O . ALA A 1 193 ? 1.687 19.781 2.756 1 97 193 ALA A O 1
ATOM 1524 N N . CYS A 1 194 ? 0.88 21.5 1.626 1 97.31 194 CYS A N 1
ATOM 1525 C CA . CYS A 1 194 ? 2.041 21.609 0.748 1 97.31 194 CYS A CA 1
ATOM 1526 C C . CYS A 1 194 ? 3.293 21.969 1.539 1 97.31 194 CYS A C 1
ATOM 1528 O O . CYS A 1 194 ? 4.367 21.406 1.295 1 97.31 194 CYS A O 1
ATOM 1530 N N . MET A 1 195 ? 3.15 22.844 2.463 1 97.06 195 MET A N 1
ATOM 1531 C CA . MET A 1 195 ? 4.258 23.266 3.318 1 97.06 195 MET A CA 1
ATOM 1532 C C . MET A 1 195 ? 4.766 22.094 4.156 1 97.06 195 MET A C 1
ATOM 1534 O O . MET A 1 195 ? 5.973 21.859 4.23 1 97.06 195 MET A O 1
ATOM 1538 N N . ALA A 1 196 ? 3.867 21.406 4.691 1 94.56 196 ALA A N 1
ATOM 1539 C CA . ALA A 1 196 ? 4.219 20.297 5.574 1 94.56 196 ALA A CA 1
ATOM 1540 C C . ALA A 1 196 ? 4.875 19.156 4.789 1 94.56 196 ALA A C 1
ATOM 1542 O O . ALA A 1 196 ? 5.719 18.438 5.324 1 94.56 196 ALA A O 1
ATOM 1543 N N . SER A 1 197 ? 4.594 19.062 3.521 1 94.19 197 SER A N 1
ATOM 1544 C CA . SER A 1 197 ? 5.031 17.922 2.74 1 94.19 197 SER A CA 1
ATOM 1545 C C . SER A 1 197 ? 6.355 18.188 2.037 1 94.19 197 SER A C 1
ATOM 1547 O O . SER A 1 197 ? 7.027 17.266 1.579 1 94.19 197 SER A O 1
ATOM 1549 N N . CYS A 1 198 ? 6.75 19.422 1.912 1 95.94 198 CYS A N 1
ATOM 1550 C CA . CYS A 1 198 ? 7.953 19.75 1.16 1 95.94 198 CYS A CA 1
ATOM 1551 C C . CYS A 1 198 ? 9.211 19.453 1.975 1 95.94 198 CYS A C 1
ATOM 1553 O O . CYS A 1 198 ? 9.461 20.109 2.992 1 95.94 198 CYS A O 1
ATOM 1555 N N . PRO A 1 199 ? 10.031 18.594 1.527 1 95 199 PRO A N 1
ATOM 1556 C CA . PRO A 1 199 ? 11.211 18.234 2.312 1 95 199 PRO A CA 1
ATOM 1557 C C . PRO A 1 199 ? 12.352 19.25 2.168 1 95 199 PRO A C 1
ATOM 1559 O O . PRO A 1 199 ? 13.367 19.141 2.854 1 95 199 PRO A O 1
ATOM 1562 N N . PHE A 1 200 ? 12.164 20.219 1.336 1 95.62 200 PHE A N 1
ATOM 1563 C CA . PHE A 1 200 ? 13.172 21.25 1.151 1 95.62 200 PHE A CA 1
ATOM 1564 C C . PHE A 1 200 ? 12.75 22.547 1.843 1 95.62 200 PHE A C 1
ATOM 1566 O O . PHE A 1 200 ? 13.523 23.5 1.909 1 95.62 200 PHE A O 1
ATOM 1573 N N . GLY A 1 201 ? 11.516 22.547 2.326 1 95.94 201 GLY A N 1
ATOM 1574 C CA . GLY A 1 201 ? 11.031 23.75 2.979 1 95.94 201 GLY A CA 1
ATOM 1575 C C . GLY A 1 201 ? 10.875 24.922 2.029 1 95.94 201 GLY A C 1
ATOM 1576 O O . GLY A 1 201 ? 11.211 26.062 2.375 1 95.94 201 GLY A O 1
ATOM 1577 N N . ALA A 1 202 ? 10.375 24.594 0.859 1 97.31 202 ALA A N 1
ATOM 1578 C CA . ALA A 1 202 ? 10.273 25.625 -0.177 1 97.31 202 ALA A CA 1
ATOM 1579 C C . ALA A 1 202 ? 8.969 26.406 -0.046 1 97.31 202 ALA A C 1
ATOM 1581 O O . ALA A 1 202 ? 8.805 27.453 -0.677 1 97.31 202 ALA A O 1
ATOM 1582 N N . ILE A 1 203 ? 8.078 25.953 0.704 1 97.75 203 ILE A N 1
ATOM 1583 C CA . ILE A 1 203 ? 6.812 26.625 0.942 1 97.75 203 ILE A CA 1
ATOM 1584 C C . ILE A 1 203 ? 6.66 26.938 2.432 1 97.75 203 ILE A C 1
ATOM 1586 O O . ILE A 1 203 ? 6.855 26.047 3.273 1 97.75 203 ILE A O 1
ATOM 1590 N N . GLU A 1 204 ? 6.34 28.156 2.73 1 97.06 204 GLU A N 1
ATOM 1591 C CA . GLU A 1 204 ? 6.195 28.578 4.121 1 97.06 204 GLU A CA 1
ATOM 1592 C C . GLU A 1 204 ? 5.043 29.562 4.277 1 97.06 204 GLU A C 1
ATOM 1594 O O . GLU A 1 204 ? 4.574 30.141 3.295 1 97.06 204 GLU A O 1
ATOM 1599 N N . ASP A 1 205 ? 4.605 29.656 5.461 1 96.88 205 ASP A N 1
ATOM 1600 C CA . ASP A 1 205 ? 3.506 30.578 5.75 1 96.88 205 ASP A CA 1
ATOM 1601 C C . ASP A 1 205 ? 4.027 31.953 6.125 1 96.88 205 ASP A C 1
ATOM 1603 O O . ASP A 1 205 ? 5.105 32.094 6.707 1 96.88 205 ASP A O 1
ATOM 1607 N N . LYS A 1 206 ? 3.223 32.906 5.781 1 94.75 206 LYS A N 1
ATOM 1608 C CA . LYS A 1 206 ? 3.467 34.281 6.234 1 94.75 206 LYS A CA 1
ATOM 1609 C C . LYS A 1 206 ? 3.398 34.375 7.754 1 94.75 206 LYS A C 1
ATOM 1611 O O . LYS A 1 206 ? 2.51 33.781 8.375 1 94.75 206 LYS A O 1
ATOM 1616 N N . SER A 1 207 ? 4.363 35.156 8.344 1 95.25 207 SER A N 1
ATOM 1617 C CA . SER A 1 207 ? 4.43 35.188 9.805 1 95.25 207 SER A CA 1
ATOM 1618 C C . SER A 1 207 ? 3.953 36.531 10.352 1 95.25 207 SER A C 1
ATOM 1620 O O . SER A 1 207 ? 4.168 37.562 9.727 1 95.25 207 SER A O 1
ATOM 1622 N N . SER A 1 208 ? 3.309 36.469 11.5 1 93.56 208 SER A N 1
ATOM 1623 C CA . SER A 1 208 ? 2.918 37.688 12.234 1 93.56 208 SER A CA 1
ATOM 1624 C C . SER A 1 208 ? 3.74 37.844 13.508 1 93.56 208 SER A C 1
ATOM 1626 O O . SER A 1 208 ? 3.352 38.594 14.406 1 93.56 208 SER A O 1
ATOM 1628 N N . ILE A 1 209 ? 4.844 37.156 13.531 1 96.75 209 ILE A N 1
ATOM 1629 C CA . ILE A 1 209 ? 5.613 37.062 14.766 1 96.75 209 ILE A CA 1
ATOM 1630 C C . ILE A 1 209 ? 6.121 38.469 15.148 1 96.75 209 ILE A C 1
ATOM 1632 O O . ILE A 1 209 ? 6.152 38.812 16.328 1 96.75 209 ILE A O 1
ATOM 1636 N N . VAL A 1 210 ? 6.492 39.281 14.172 1 97 210 VAL A N 1
ATOM 1637 C CA . VAL A 1 210 ? 7.027 40.625 14.445 1 97 210 VAL A CA 1
ATOM 1638 C C . VAL A 1 210 ? 5.938 41.5 15.047 1 97 210 VAL A C 1
ATOM 1640 O O . VAL A 1 210 ? 6.164 42.156 16.062 1 97 210 VAL A O 1
ATOM 1643 N N . LYS A 1 211 ? 4.785 41.438 14.477 1 95.75 211 LYS A N 1
ATOM 1644 C CA . LYS A 1 211 ? 3.668 42.25 14.984 1 95.75 211 LYS A CA 1
ATOM 1645 C C . LYS A 1 211 ? 3.295 41.812 16.406 1 95.75 211 LYS A C 1
ATOM 1647 O O . LYS A 1 211 ? 2.982 42.656 17.25 1 95.75 211 LYS A O 1
ATOM 1652 N N . ILE A 1 212 ? 3.348 40.594 16.625 1 96.81 212 ILE A N 1
ATOM 1653 C CA . ILE A 1 212 ? 2.963 40.062 17.938 1 96.81 212 ILE A CA 1
ATOM 1654 C C . ILE A 1 212 ? 4.004 40.469 18.984 1 96.81 212 ILE A C 1
ATOM 1656 O O . ILE A 1 212 ? 3.656 40.844 20.094 1 96.81 212 ILE A O 1
ATOM 1660 N N . VAL A 1 213 ? 5.262 40.344 18.609 1 97.69 213 VAL A N 1
ATOM 1661 C CA . VAL A 1 213 ? 6.316 40.781 19.531 1 97.69 213 VAL A CA 1
ATOM 1662 C C . VAL A 1 213 ? 6.148 42.281 19.859 1 97.69 213 VAL A C 1
ATOM 1664 O O . VAL A 1 213 ? 6.285 42.688 21.016 1 97.69 213 VAL A O 1
ATOM 1667 N N . ASN A 1 214 ? 5.832 43.062 18.844 1 96.12 214 ASN A N 1
ATOM 1668 C CA . ASN A 1 214 ? 5.594 44.469 19.078 1 96.12 214 ASN A CA 1
ATOM 1669 C C . ASN A 1 214 ? 4.441 44.688 20.047 1 96.12 214 ASN A C 1
ATOM 1671 O O . ASN A 1 214 ? 4.512 45.594 20.906 1 96.12 214 ASN A O 1
ATOM 1675 N N . GLU A 1 215 ? 3.377 43.938 19.891 1 95.62 215 GLU A N 1
ATOM 1676 C CA . GLU A 1 215 ? 2.244 44.031 20.812 1 95.62 215 GLU A CA 1
ATOM 1677 C C . GLU A 1 215 ? 2.646 43.625 22.234 1 95.62 215 GLU A C 1
ATOM 1679 O O . GLU A 1 215 ? 2.207 44.25 23.203 1 95.62 215 GLU A O 1
ATOM 1684 N N . LEU A 1 216 ? 3.475 42.594 22.359 1 96.38 216 LEU A N 1
ATOM 1685 C CA . LEU A 1 216 ? 3.918 42.094 23.656 1 96.38 216 LEU A CA 1
ATOM 1686 C C . LEU A 1 216 ? 4.777 43.156 24.375 1 96.38 216 LEU A C 1
ATOM 1688 O O . LEU A 1 216 ? 4.801 43.188 25.609 1 96.38 216 LEU A O 1
ATOM 1692 N N . MET A 1 217 ? 5.461 43.969 23.578 1 94.62 217 MET A N 1
ATOM 1693 C CA . MET A 1 217 ? 6.355 44.969 24.141 1 94.62 217 MET A CA 1
ATOM 1694 C C . MET A 1 217 ? 5.605 46.25 24.422 1 94.62 217 MET A C 1
ATOM 1696 O O . MET A 1 217 ? 6.148 47.188 25.031 1 94.62 217 MET A O 1
ATOM 1700 N N . SER A 1 218 ? 4.367 46.281 24.031 1 93.94 218 SER A N 1
ATOM 1701 C CA . SER A 1 218 ? 3.547 47.469 24.266 1 93.94 218 SER A CA 1
ATOM 1702 C C . SER A 1 218 ? 2.785 47.375 25.578 1 93.94 218 SER A C 1
ATOM 1704 O O . SER A 1 218 ? 2.98 46.438 26.344 1 93.94 218 SER A O 1
ATOM 1706 N N . ASP A 1 219 ? 1.953 48.406 25.844 1 91.94 219 ASP A N 1
ATOM 1707 C CA . ASP A 1 219 ? 1.174 48.438 27.078 1 91.94 219 ASP A CA 1
ATOM 1708 C C . ASP A 1 219 ? -0.237 47.906 26.859 1 91.94 219 ASP A C 1
ATOM 1710 O O . ASP A 1 219 ? -1.084 47.969 27.75 1 91.94 219 ASP A O 1
ATOM 1714 N N . ASN A 1 220 ? -0.444 47.312 25.719 1 92.81 220 ASN A N 1
ATOM 1715 C CA . ASN A 1 220 ? -1.762 46.781 25.391 1 92.81 220 ASN A CA 1
ATOM 1716 C C . ASN A 1 220 ? -2.039 45.469 26.156 1 92.81 220 ASN A C 1
ATOM 1718 O O . ASN A 1 220 ? -1.112 44.75 26.484 1 92.81 220 ASN A O 1
ATOM 1722 N N . ASP A 1 221 ? -3.318 45.312 26.484 1 96.12 221 ASP A N 1
ATOM 1723 C CA . ASP A 1 221 ? -3.742 44.031 26.984 1 96.12 221 ASP A CA 1
ATOM 1724 C C . ASP A 1 221 ? -3.836 43 25.859 1 96.12 221 ASP A C 1
ATOM 1726 O O . ASP A 1 221 ? -4.727 43.062 25.016 1 96.12 221 ASP A O 1
ATOM 1730 N N . ILE A 1 222 ? -2.926 42.094 25.859 1 97.19 222 ILE A N 1
ATOM 1731 C CA . ILE A 1 222 ? -2.902 41.031 24.844 1 97.19 222 ILE A CA 1
ATOM 1732 C C . ILE A 1 222 ? -3.215 39.688 25.469 1 97.19 222 ILE A C 1
ATOM 1734 O O . ILE A 1 222 ? -2.627 39.312 26.484 1 97.19 222 ILE A O 1
ATOM 1738 N N . TYR A 1 223 ? -4.195 39 24.938 1 98.12 223 TYR A N 1
ATOM 1739 C CA . TYR A 1 223 ? -4.637 37.688 25.422 1 98.12 223 TYR A CA 1
ATOM 1740 C C . TYR A 1 223 ? -4.328 36.594 24.406 1 98.12 223 TYR A C 1
ATOM 1742 O O . TYR A 1 223 ? -4.352 36.844 23.203 1 98.12 223 TYR A O 1
ATOM 1750 N N . ALA A 1 224 ? -4.039 35.438 24.938 1 98.38 224 ALA A N 1
ATOM 1751 C CA . ALA A 1 224 ? -3.793 34.281 24.078 1 98.38 224 ALA A CA 1
ATOM 1752 C C . ALA A 1 224 ? -4.977 33.312 24.109 1 98.38 224 ALA A C 1
ATOM 1754 O O . ALA A 1 224 ? -5.562 33.062 25.156 1 98.38 224 ALA A O 1
ATOM 1755 N N . VAL A 1 225 ? -5.441 32.906 22.969 1 98.25 225 VAL A N 1
ATOM 1756 C CA . VAL A 1 225 ? -6.355 31.766 22.797 1 98.25 225 VAL A CA 1
ATOM 1757 C C . VAL A 1 225 ? -5.602 30.562 22.234 1 98.25 225 VAL A C 1
ATOM 1759 O O . VAL A 1 225 ? -5.094 30.609 21.125 1 98.25 225 VAL A O 1
ATOM 1762 N N . VAL A 1 226 ? -5.602 29.484 22.969 1 97.94 226 VAL A N 1
ATOM 1763 C CA . VAL A 1 226 ? -4.723 28.391 22.578 1 97.94 226 VAL A CA 1
ATOM 1764 C C . VAL A 1 226 ? -5.555 27.172 22.172 1 97.94 226 VAL A C 1
ATOM 1766 O O . VAL A 1 226 ? -6.473 26.766 22.875 1 97.94 226 VAL A O 1
ATOM 1769 N N . ALA A 1 227 ? -5.188 26.641 21.031 1 97 227 ALA A N 1
ATOM 1770 C CA . ALA A 1 227 ? -5.852 25.453 20.531 1 97 227 ALA A CA 1
ATOM 1771 C C . ALA A 1 227 ? -5.551 24.234 21.406 1 97 227 ALA A C 1
ATOM 1773 O O . ALA A 1 227 ? -4.438 24.094 21.922 1 97 227 ALA A O 1
ATOM 1774 N N . PRO A 1 228 ? -6.496 23.391 21.531 1 94.38 228 PRO A N 1
ATOM 1775 C CA . PRO A 1 228 ? -6.309 22.219 22.406 1 94.38 228 PRO A CA 1
ATOM 1776 C C . PRO A 1 228 ? -5.184 21.312 21.938 1 94.38 228 PRO A C 1
ATOM 1778 O O . PRO A 1 228 ? -4.598 20.578 22.734 1 94.38 228 PRO A O 1
ATOM 1781 N N . ALA A 1 229 ? -4.848 21.328 20.719 1 93.75 229 ALA A N 1
ATOM 1782 C CA . ALA A 1 229 ? -3.803 20.469 20.156 1 93.75 229 ALA A CA 1
ATOM 1783 C C . ALA A 1 229 ? -2.459 20.734 20.828 1 93.75 229 ALA A C 1
ATOM 1785 O O . ALA A 1 229 ? -1.534 19.922 20.719 1 93.75 229 ALA A O 1
ATOM 1786 N N . ILE A 1 230 ? -2.291 21.797 21.531 1 93.56 230 ILE A N 1
ATOM 1787 C CA . ILE A 1 230 ? -1.031 22.219 22.125 1 93.56 230 ILE A CA 1
ATOM 1788 C C . ILE A 1 230 ? -0.567 21.188 23.156 1 93.56 230 ILE A C 1
ATOM 1790 O O . ILE A 1 230 ? 0.635 21 23.359 1 93.56 230 ILE A O 1
ATOM 1794 N N . THR A 1 231 ? -1.528 20.5 23.781 1 86.69 231 THR A N 1
ATOM 1795 C CA . THR A 1 231 ? -1.207 19.547 24.844 1 86.69 231 THR A CA 1
ATOM 1796 C C . THR A 1 231 ? -0.444 18.344 24.297 1 86.69 231 THR A C 1
ATOM 1798 O O . THR A 1 231 ? 0.242 17.656 25.047 1 86.69 231 THR A O 1
ATOM 1801 N N . GLY A 1 232 ? -0.541 18.172 23.031 1 85.69 232 GLY A N 1
ATOM 1802 C CA . GLY A 1 232 ? 0.146 17.047 22.422 1 85.69 232 GLY A CA 1
ATOM 1803 C C . GLY A 1 232 ? 1.505 17.406 21.859 1 85.69 232 GLY A C 1
ATOM 1804 O O . GLY A 1 232 ? 2.26 16.531 21.438 1 85.69 232 GLY A O 1
ATOM 1805 N N . GLN A 1 233 ? 1.86 18.703 21.906 1 87.44 233 GLN A N 1
ATOM 1806 C CA . GLN A 1 233 ? 3.02 19.172 21.156 1 87.44 233 GLN A CA 1
ATOM 1807 C C . GLN A 1 233 ? 4.258 19.25 22.047 1 87.44 233 GLN A C 1
ATOM 1809 O O . GLN A 1 233 ? 5.355 19.516 21.562 1 87.44 233 GLN A O 1
ATOM 1814 N N . PHE A 1 234 ? 4.098 19.062 23.328 1 85.38 234 PHE A N 1
ATOM 1815 C CA . PHE A 1 234 ? 5.207 19.109 24.266 1 85.38 234 PHE A CA 1
ATOM 1816 C C . PHE A 1 234 ? 5.531 17.703 24.781 1 85.38 234 PHE A C 1
ATOM 1818 O O . PHE A 1 234 ? 4.738 16.781 24.625 1 85.38 234 PHE A O 1
ATOM 1825 N N . ASN A 1 235 ? 6.723 17.594 25.328 1 79.12 235 ASN A N 1
ATOM 1826 C CA . ASN A 1 235 ? 7.094 16.328 25.953 1 79.12 235 ASN A CA 1
ATOM 1827 C C . ASN A 1 235 ? 6.172 15.992 27.125 1 79.12 235 ASN A C 1
ATOM 1829 O O . ASN A 1 235 ? 5.516 16.875 27.688 1 79.12 235 ASN A O 1
ATOM 1833 N N . LEU A 1 236 ? 6.184 14.781 27.406 1 73.75 236 LEU A N 1
ATOM 1834 C CA . LEU A 1 236 ? 5.277 14.266 28.438 1 73.75 236 LEU A CA 1
ATOM 1835 C C . LEU A 1 236 ? 5.531 14.945 29.781 1 73.75 236 LEU A C 1
ATOM 1837 O O . LEU A 1 236 ? 4.645 14.977 30.641 1 73.75 236 LEU A O 1
ATOM 1841 N N . ASN A 1 237 ? 6.609 15.602 29.828 1 78.69 237 ASN A N 1
ATOM 1842 C CA . ASN A 1 237 ? 6.953 16.188 31.125 1 78.69 237 ASN A CA 1
ATOM 1843 C C . ASN A 1 237 ? 6.426 17.609 31.25 1 78.69 237 ASN A C 1
ATOM 1845 O O . ASN A 1 237 ? 6.508 18.219 32.344 1 78.69 237 ASN A O 1
ATOM 1849 N N . VAL A 1 238 ? 5.91 18.203 30.25 1 86.25 238 VAL A N 1
ATOM 1850 C CA . VAL A 1 238 ? 5.391 19.562 30.297 1 86.25 238 VAL A CA 1
ATOM 1851 C C . VAL A 1 238 ? 3.867 19.531 30.422 1 86.25 238 VAL A C 1
ATOM 1853 O O . VAL A 1 238 ? 3.174 19.109 29.5 1 86.25 238 VAL A O 1
ATOM 1856 N N . LYS A 1 239 ? 3.43 20.016 31.5 1 86.5 239 LYS A N 1
ATOM 1857 C CA . LYS A 1 239 ? 1.991 20.031 31.75 1 86.5 239 LYS A CA 1
ATOM 1858 C C . LYS A 1 239 ? 1.339 21.266 31.125 1 86.5 239 LYS A C 1
ATOM 1860 O O . LYS A 1 239 ? 2.014 22.25 30.844 1 86.5 239 LYS A O 1
ATOM 1865 N N . TYR A 1 240 ? 0.077 21.156 31.031 1 88.75 240 TYR A N 1
ATOM 1866 C CA . TYR A 1 240 ? -0.682 22.219 30.375 1 88.75 240 TYR A CA 1
ATOM 1867 C C . TYR A 1 240 ? -0.581 23.516 31.141 1 88.75 240 TYR A C 1
ATOM 1869 O O . TYR A 1 240 ? -0.475 24.594 30.547 1 88.75 240 TYR A O 1
ATOM 1877 N N . GLY A 1 241 ? -0.593 23.453 32.406 1 92.62 241 GLY A N 1
ATOM 1878 C CA . GLY A 1 241 ? -0.478 24.625 33.25 1 92.62 241 GLY A CA 1
ATOM 1879 C C . GLY A 1 241 ? 0.864 25.328 33.125 1 92.62 241 GLY A C 1
ATOM 1880 O O . GLY A 1 241 ? 0.957 26.547 33.281 1 92.62 241 GLY A O 1
ATOM 1881 N N . GLN A 1 242 ? 1.899 24.562 32.875 1 94.5 242 GLN A N 1
ATOM 1882 C CA . GLN A 1 242 ? 3.223 25.125 32.625 1 94.5 242 GLN A CA 1
ATOM 1883 C C . GLN A 1 242 ? 3.26 25.922 31.328 1 94.5 242 GLN A C 1
ATOM 1885 O O . GLN A 1 242 ? 3.945 26.938 31.25 1 94.5 242 GLN A O 1
ATOM 1890 N N . VAL A 1 243 ? 2.516 25.469 30.406 1 94.25 243 VAL A N 1
ATOM 1891 C CA . VAL A 1 243 ? 2.432 26.156 29.125 1 94.25 243 VAL A CA 1
ATOM 1892 C C . VAL A 1 243 ? 1.73 27.5 29.312 1 94.25 243 VAL A C 1
ATOM 1894 O O . VAL A 1 243 ? 2.182 28.516 28.781 1 94.25 243 VAL A O 1
ATOM 1897 N N . LYS A 1 244 ? 0.619 27.5 30.031 1 96.31 244 LYS A N 1
ATOM 1898 C CA . LYS A 1 244 ? -0.076 28.75 30.312 1 96.31 244 LYS A CA 1
ATOM 1899 C C . LYS A 1 244 ? 0.843 29.734 31.031 1 96.31 244 LYS A C 1
ATOM 1901 O O . LYS A 1 244 ? 0.869 30.922 30.688 1 96.31 244 LYS A O 1
ATOM 1906 N N . ASN A 1 245 ? 1.579 29.219 32 1 97.5 245 ASN A N 1
ATOM 1907 C CA . ASN A 1 245 ? 2.518 30.078 32.719 1 97.5 245 ASN A CA 1
ATOM 1908 C C . ASN A 1 245 ? 3.582 30.656 31.781 1 97.5 245 ASN A C 1
ATOM 1910 O O . ASN A 1 245 ? 3.938 31.828 31.891 1 97.5 245 ASN A O 1
ATOM 1914 N N . ALA A 1 246 ? 4.094 29.844 30.938 1 97.38 246 ALA A N 1
ATOM 1915 C CA . ALA A 1 246 ? 5.102 30.266 29.969 1 97.38 246 ALA A CA 1
ATOM 1916 C C . ALA A 1 246 ? 4.555 31.359 29.047 1 97.38 246 ALA A C 1
ATOM 1918 O O . ALA A 1 246 ? 5.246 32.312 28.734 1 97.38 246 ALA A O 1
ATOM 1919 N N . ILE A 1 247 ? 3.328 31.203 28.625 1 97.94 247 ILE A N 1
ATOM 1920 C CA . ILE A 1 247 ? 2.688 32.188 27.734 1 97.94 247 ILE A CA 1
ATOM 1921 C C . ILE A 1 247 ? 2.496 33.5 28.484 1 97.94 247 ILE A C 1
ATOM 1923 O O . ILE A 1 247 ? 2.719 34.562 27.906 1 97.94 247 ILE A O 1
ATOM 1927 N N . LYS A 1 248 ? 2.156 33.469 29.688 1 97.62 248 LYS A N 1
ATOM 1928 C CA . LYS A 1 248 ? 2.029 34.656 30.5 1 97.62 248 LYS A CA 1
ATOM 1929 C C . LYS A 1 248 ? 3.379 35.344 30.672 1 97.62 248 LYS A C 1
ATOM 1931 O O . LYS A 1 248 ? 3.463 36.594 30.641 1 97.62 248 LYS A O 1
ATOM 1936 N N . LYS A 1 249 ? 4.391 34.562 30.812 1 97.31 249 LYS A N 1
ATOM 1937 C CA . LYS A 1 249 ? 5.734 35.125 30.984 1 97.31 249 LYS A CA 1
ATOM 1938 C C . LYS A 1 249 ? 6.199 35.812 29.703 1 97.31 249 LYS A C 1
ATOM 1940 O O . LYS A 1 249 ? 7.07 36.688 29.766 1 97.31 249 LYS A O 1
ATOM 1945 N N . LEU A 1 250 ? 5.691 35.406 28.594 1 97.31 250 LEU A N 1
ATOM 1946 C CA . LEU A 1 250 ? 6 36.094 27.344 1 97.31 250 LEU A CA 1
ATOM 1947 C C . LEU A 1 250 ? 5.516 37.531 27.359 1 97.31 250 LEU A C 1
ATOM 1949 O O . LEU A 1 250 ? 6.055 38.375 26.656 1 97.31 250 LEU A O 1
ATOM 1953 N N . GLY A 1 251 ? 4.445 37.781 28.094 1 97.12 251 GLY A N 1
ATOM 1954 C CA . GLY A 1 251 ? 3.883 39.125 28.172 1 97.12 251 GLY A CA 1
ATOM 1955 C C . GLY A 1 251 ? 2.379 39.156 27.969 1 97.12 251 GLY A C 1
ATOM 1956 O O . GLY A 1 251 ? 1.755 40.188 28.062 1 97.12 251 GLY A O 1
ATOM 1957 N N . PHE A 1 252 ? 1.796 38.031 27.766 1 98 252 PHE A N 1
ATOM 1958 C CA . PHE A 1 252 ? 0.344 37.969 27.641 1 98 252 PHE A CA 1
ATOM 1959 C C . PHE A 1 252 ? -0.328 38.219 28.984 1 98 252 PHE A C 1
ATOM 1961 O O . PHE A 1 252 ? 0.139 37.719 30.016 1 98 252 PHE A O 1
ATOM 1968 N N . LYS A 1 253 ? -1.402 38.906 28.953 1 97.31 253 LYS A N 1
ATOM 1969 C CA . LYS A 1 253 ? -2.164 39.156 30.172 1 97.31 253 LYS A CA 1
ATOM 1970 C C . LYS A 1 253 ? -2.77 37.875 30.734 1 97.31 253 LYS A C 1
ATOM 1972 O O . LYS A 1 253 ? -2.834 37.688 31.953 1 97.31 253 LYS A O 1
ATOM 1977 N N . ASP A 1 254 ? -3.27 37.031 29.828 1 96.62 254 ASP A N 1
ATOM 1978 C CA . ASP A 1 254 ? -3.814 35.75 30.188 1 96.62 254 ASP A CA 1
ATOM 1979 C C . ASP A 1 254 ? -3.918 34.844 28.969 1 96.62 254 ASP A C 1
ATOM 1981 O O . ASP A 1 254 ? -3.684 35.281 27.844 1 96.62 254 ASP A O 1
ATOM 1985 N N . MET A 1 255 ? -4.188 33.562 29.297 1 97.38 255 MET A N 1
ATOM 1986 C CA . MET A 1 255 ? -4.414 32.531 28.266 1 97.38 255 MET A CA 1
ATOM 1987 C C . MET A 1 255 ? -5.762 31.859 28.469 1 97.38 255 MET A C 1
ATOM 1989 O O . MET A 1 255 ? -6.094 31.438 29.578 1 97.38 255 MET A O 1
ATOM 1993 N N . THR A 1 256 ? -6.555 31.812 27.438 1 97.06 256 THR A N 1
ATOM 1994 C CA . THR A 1 256 ? -7.82 31.094 27.453 1 97.06 256 THR A CA 1
ATOM 1995 C C . THR A 1 256 ? -7.777 29.922 26.484 1 97.06 256 THR A C 1
ATOM 1997 O O . THR A 1 256 ? -7.23 30.031 25.391 1 97.06 256 THR A O 1
ATOM 2000 N N . GLU A 1 257 ? -8.344 28.828 26.938 1 96.69 257 GLU A N 1
ATOM 2001 C CA . GLU A 1 257 ? -8.406 27.672 26.047 1 96.69 257 GLU A CA 1
ATOM 2002 C C . GLU A 1 257 ? -9.461 27.875 24.953 1 96.69 257 GLU A C 1
ATOM 2004 O O . GLU A 1 257 ? -10.602 28.234 25.25 1 96.69 257 GLU A O 1
ATOM 2009 N N . ALA A 1 258 ? -9.047 27.562 23.797 1 97.5 258 ALA A N 1
ATOM 2010 C CA . ALA A 1 258 ? -10.039 27.547 22.719 1 97.5 258 ALA A CA 1
ATOM 2011 C C . ALA A 1 258 ? -11.125 26.516 22.984 1 97.5 258 ALA A C 1
ATOM 2013 O O . ALA A 1 258 ? -12.219 26.594 22.422 1 97.5 258 ALA A O 1
ATOM 2014 N N . ALA A 1 259 ? -10.852 25.578 23.906 1 96.5 259 ALA A N 1
ATOM 2015 C CA . ALA A 1 259 ? -11.797 24.516 24.266 1 96.5 259 ALA A CA 1
ATOM 2016 C C . ALA A 1 259 ? -13.07 25.094 24.859 1 96.5 259 ALA A C 1
ATOM 2018 O O . ALA A 1 259 ? -14.141 24.5 24.75 1 96.5 259 ALA A O 1
ATOM 2019 N N . CYS A 1 260 ? -12.938 26.188 25.531 1 96.25 260 CYS A N 1
ATOM 2020 C CA . CYS A 1 260 ? -14.133 26.828 26.062 1 96.25 260 CYS A CA 1
ATOM 2021 C C . CYS A 1 260 ? -15.055 27.297 24.938 1 96.25 260 CYS A C 1
ATOM 2023 O O . CYS A 1 260 ? -16.266 27.094 25 1 96.25 260 CYS A O 1
ATOM 2025 N N . GLY A 1 261 ? -14.492 27.938 23.906 1 97.31 261 GLY A N 1
ATOM 2026 C CA . GLY A 1 261 ? -15.258 28.266 22.719 1 97.31 261 GLY A CA 1
ATOM 2027 C C . GLY A 1 261 ? -15.805 27.047 22 1 97.31 261 GLY A C 1
ATOM 2028 O O . GLY A 1 261 ? -16.906 27.078 21.438 1 97.31 261 GLY A O 1
ATOM 2029 N N . ALA A 1 262 ? -15.047 25.969 22.047 1 97.94 262 ALA A N 1
ATOM 2030 C CA . ALA A 1 262 ? -15.492 24.719 21.438 1 97.94 262 ALA A CA 1
ATOM 2031 C C . ALA A 1 262 ? -16.766 24.203 22.094 1 97.94 262 ALA A C 1
ATOM 2033 O O . ALA A 1 262 ? -17.672 23.703 21.406 1 97.94 262 ALA A O 1
ATOM 2034 N N . ASP A 1 263 ? -16.828 24.281 23.375 1 97.94 263 ASP A N 1
ATOM 2035 C CA . ASP A 1 263 ? -18.031 23.891 24.078 1 97.94 263 ASP A CA 1
ATOM 2036 C C . ASP A 1 263 ? -19.219 24.75 23.656 1 97.94 263 ASP A C 1
ATOM 2038 O O . ASP A 1 263 ? -20.312 24.219 23.422 1 97.94 263 ASP A O 1
ATOM 2042 N N . ALA A 1 264 ? -18.984 26.016 23.578 1 97.75 264 ALA A N 1
ATOM 2043 C CA . ALA A 1 264 ? -20.047 26.938 23.156 1 97.75 264 ALA A CA 1
ATOM 2044 C C . ALA A 1 264 ? -20.484 26.625 21.734 1 97.75 264 ALA A C 1
ATOM 2046 O O . ALA A 1 264 ? -21.688 26.641 21.438 1 97.75 264 ALA A O 1
ATOM 2047 N N . VAL A 1 265 ? -19.578 26.375 20.891 1 97.38 265 VAL A N 1
ATOM 2048 C CA . VAL A 1 265 ? -19.844 26.047 19.5 1 97.38 265 VAL A CA 1
ATOM 2049 C C . VAL A 1 265 ? -20.625 24.75 19.406 1 97.38 265 VAL A C 1
ATOM 2051 O O . VAL A 1 265 ? -21.547 24.625 18.578 1 97.38 265 VAL A O 1
ATOM 2054 N N . THR A 1 266 ? -20.266 23.797 20.25 1 97.69 266 THR A N 1
ATOM 2055 C CA . THR A 1 266 ? -20.984 22.531 20.297 1 97.69 266 THR A CA 1
ATOM 2056 C C . THR A 1 266 ? -22.469 22.766 20.547 1 97.69 266 THR A C 1
ATOM 2058 O O . THR A 1 266 ? -23.312 22.219 19.844 1 97.69 266 THR A O 1
ATOM 2061 N N . VAL A 1 267 ? -22.766 23.562 21.5 1 96.75 267 VAL A N 1
ATOM 2062 C CA . VAL A 1 267 ? -24.156 23.844 21.859 1 96.75 267 VAL A CA 1
ATOM 2063 C C . VAL A 1 267 ? -24.859 24.516 20.688 1 96.75 267 VAL A C 1
ATOM 2065 O O . VAL A 1 267 ? -25.938 24.094 20.281 1 96.75 267 VAL A O 1
ATOM 2068 N N . HIS A 1 268 ? -24.281 25.5 20.172 1 96.94 268 HIS A N 1
ATOM 2069 C CA . HIS A 1 268 ? -24.891 26.281 19.094 1 96.94 268 HIS A CA 1
ATOM 2070 C C . HIS A 1 268 ? -25.047 25.438 17.828 1 96.94 268 HIS A C 1
ATOM 2072 O O . HIS A 1 268 ? -26.109 25.453 17.203 1 96.94 268 HIS A O 1
ATOM 2078 N N . GLU A 1 269 ? -24.016 24.766 17.438 1 96.69 269 GLU A N 1
ATOM 2079 C CA . GLU A 1 269 ? -24.016 23.953 16.219 1 96.69 269 GLU A CA 1
ATOM 2080 C C . GLU A 1 269 ? -24.984 22.781 16.328 1 96.69 269 GLU A C 1
ATOM 2082 O O . GLU A 1 269 ? -25.594 22.391 15.336 1 96.69 269 GLU A O 1
ATOM 2087 N N . SER A 1 270 ? -25.094 22.172 17.547 1 97.12 270 SER A N 1
ATOM 2088 C CA . SER A 1 270 ? -26.078 21.109 17.766 1 97.12 270 SER A CA 1
ATOM 2089 C C . SER A 1 270 ? -27.5 21.609 17.547 1 97.12 270 SER A C 1
ATOM 2091 O O . SER A 1 270 ? -28.297 20.938 16.891 1 97.12 270 SER A O 1
ATOM 2093 N N . ASN A 1 271 ? -27.734 22.734 18.062 1 96.56 271 ASN A N 1
ATOM 2094 C CA . ASN A 1 271 ? -29.047 23.312 17.891 1 96.56 271 ASN A CA 1
ATOM 2095 C C . ASN A 1 271 ? -29.312 23.672 16.438 1 96.56 271 ASN A C 1
ATOM 2097 O O . ASN A 1 271 ? -30.438 23.516 15.945 1 96.56 271 ASN A O 1
ATOM 2101 N N . GLU A 1 272 ? -28.328 24.188 15.805 1 97.06 272 GLU A N 1
ATOM 2102 C CA . GLU A 1 272 ? -28.453 24.453 14.375 1 97.06 272 GLU A CA 1
ATOM 2103 C C . GLU A 1 272 ? -28.766 23.172 13.602 1 97.06 272 GLU A C 1
ATOM 2105 O O . GLU A 1 272 ? -29.609 23.172 12.703 1 97.06 272 GLU A O 1
ATOM 2110 N N . PHE A 1 273 ? -28.062 22.109 13.945 1 97.25 273 PHE A N 1
ATOM 2111 C CA . PHE A 1 273 ? -28.266 20.812 13.305 1 97.25 273 PHE A CA 1
ATOM 2112 C C . PHE A 1 273 ? -29.719 20.359 13.469 1 97.25 273 PHE A C 1
ATOM 2114 O O . PHE A 1 273 ? -30.359 19.953 12.492 1 97.25 273 PHE A O 1
ATOM 2121 N N . ILE A 1 274 ? -30.25 20.453 14.656 1 96.62 274 ILE A N 1
ATOM 2122 C CA . ILE A 1 274 ? -31.609 20.047 14.953 1 96.62 274 ILE A CA 1
ATOM 2123 C C . ILE A 1 274 ? -32.594 20.875 14.117 1 96.62 274 ILE A C 1
ATOM 2125 O O . ILE A 1 274 ? -33.531 20.328 13.539 1 96.62 274 ILE A O 1
ATOM 2129 N N . GLU A 1 275 ? -32.344 22.094 14.062 1 96.81 275 GLU A N 1
ATOM 2130 C CA . GLU A 1 275 ? -33.219 22.984 13.289 1 96.81 275 GLU A CA 1
ATOM 2131 C C . GLU A 1 275 ? -33.188 22.625 11.805 1 96.81 275 GLU A C 1
ATOM 2133 O O . GLU A 1 275 ? -34.219 22.531 11.164 1 96.81 275 GLU A O 1
ATOM 2138 N N . ARG A 1 276 ? -32.094 22.391 11.25 1 96.75 276 ARG A N 1
ATOM 2139 C CA . ARG A 1 276 ? -31.922 22.109 9.828 1 96.75 276 ARG A CA 1
ATOM 2140 C C . ARG A 1 276 ? -32.562 20.766 9.469 1 96.75 276 ARG A C 1
ATOM 2142 O O . ARG A 1 276 ? -33.188 20.625 8.414 1 96.75 276 ARG A O 1
ATOM 2149 N N . MET A 1 277 ? -32.375 19.828 10.359 1 95.94 277 MET A N 1
ATOM 2150 C CA . MET A 1 277 ? -33.031 18.531 10.125 1 95.94 277 MET A CA 1
ATOM 2151 C C . MET A 1 277 ? -34.562 18.672 10.141 1 95.94 277 MET A C 1
ATOM 2153 O O . MET A 1 277 ? -35.25 18.016 9.359 1 95.94 277 MET A O 1
ATOM 2157 N N . SER A 1 278 ? -34.969 19.438 10.969 1 95.44 278 SER A N 1
ATOM 2158 C CA . SER A 1 278 ? -36.406 19.625 11.102 1 95.44 278 SER A CA 1
ATOM 2159 C C . SER A 1 278 ? -37 20.266 9.859 1 95.44 278 SER A C 1
ATOM 2161 O O . SER A 1 278 ? -38.156 20.031 9.516 1 95.44 278 SER A O 1
ATOM 2163 N N . ILE A 1 279 ? -36.25 21.062 9.172 1 95 279 ILE A N 1
ATOM 2164 C CA . ILE A 1 279 ? -36.781 21.75 7.996 1 95 279 ILE A CA 1
ATOM 2165 C C . ILE A 1 279 ? -36.5 20.922 6.742 1 95 279 ILE A C 1
ATOM 2167 O O . ILE A 1 279 ? -36.75 21.375 5.625 1 95 279 ILE A O 1
ATOM 2171 N N . GLY A 1 280 ? -35.781 19.875 6.832 1 93.44 280 GLY A N 1
ATOM 2172 C CA . GLY A 1 280 ? -35.719 18.906 5.746 1 93.44 280 GLY A CA 1
ATOM 2173 C C . GLY A 1 280 ? -34.344 18.891 5.059 1 93.44 280 GLY A C 1
ATOM 2174 O O . GLY A 1 280 ? -34.219 18.328 3.973 1 93.44 280 GLY A O 1
ATOM 2175 N N . ASP A 1 281 ? -33.375 19.484 5.652 1 94.25 281 ASP A N 1
ATOM 2176 C CA . ASP A 1 281 ? -32.031 19.391 5.078 1 94.25 281 ASP A CA 1
ATOM 2177 C C . ASP A 1 281 ? -31.516 17.953 5.086 1 94.25 281 ASP A C 1
ATOM 2179 O O . ASP A 1 281 ? -31.781 17.203 6.023 1 94.25 281 ASP A O 1
ATOM 2183 N N . SER A 1 282 ? -30.859 17.641 4.016 1 94.94 282 SER A N 1
ATOM 2184 C CA . SER A 1 282 ? -30.328 16.281 3.916 1 94.94 282 SER A CA 1
ATOM 2185 C C . SER A 1 282 ? -29.125 16.094 4.832 1 94.94 282 SER A C 1
ATOM 2187 O O . SER A 1 282 ? -28.953 15.031 5.426 1 94.94 282 SER A O 1
ATOM 2189 N N . TYR A 1 283 ? -28.266 17.062 4.887 1 97.38 283 TYR A N 1
ATOM 2190 C CA . TYR A 1 283 ? -27.109 17 5.781 1 97.38 283 TYR A CA 1
ATOM 2191 C C . TYR A 1 283 ? -26.578 18.391 6.09 1 97.38 283 TYR A C 1
ATOM 2193 O O . TYR A 1 283 ? -27 19.375 5.477 1 97.38 283 TYR A O 1
ATOM 2201 N N . MET A 1 284 ? -25.766 18.469 7.094 1 97.56 284 MET A N 1
ATOM 2202 C CA . MET A 1 284 ? -25.031 19.656 7.5 1 97.56 284 MET A CA 1
ATOM 2203 C C . MET A 1 284 ? -23.547 19.344 7.672 1 97.56 284 MET A C 1
ATOM 2205 O O . MET A 1 284 ? -23.172 18.203 7.961 1 97.56 284 MET A O 1
ATOM 2209 N N . THR A 1 285 ? -22.688 20.328 7.363 1 98.12 285 THR A N 1
ATOM 2210 C CA . THR A 1 285 ? -21.266 20.156 7.637 1 98.12 285 THR A CA 1
ATOM 2211 C C . THR A 1 285 ? -20.812 21.047 8.789 1 98.12 285 THR A C 1
ATOM 2213 O O . THR A 1 285 ? -21.516 22.016 9.133 1 98.12 285 THR A O 1
ATOM 2216 N N . ASN A 1 286 ? -19.703 20.688 9.359 1 97.5 286 ASN A N 1
ATOM 2217 C CA . ASN A 1 286 ? -19.141 21.531 10.406 1 97.5 286 ASN A CA 1
ATOM 2218 C C . ASN A 1 286 ? -18.484 22.781 9.82 1 97.5 286 ASN A C 1
ATOM 2220 O O . ASN A 1 286 ? -18.359 22.906 8.602 1 97.5 286 ASN A O 1
ATOM 2224 N N . SER A 1 287 ? -18.094 23.672 10.727 1 95.19 287 SER A N 1
ATOM 2225 C CA . SER A 1 287 ? -17.516 24.938 10.266 1 95.19 287 SER A CA 1
ATOM 2226 C C . SER A 1 287 ? -16.234 25.266 11.031 1 95.19 287 SER A C 1
ATOM 2228 O O . SER A 1 287 ? -15.625 26.297 10.797 1 95.19 287 SER A O 1
ATOM 2230 N N . CYS A 1 288 ? -15.789 24.438 11.875 1 95.06 288 CYS A N 1
ATOM 2231 C CA . CYS A 1 288 ? -14.688 24.797 12.766 1 95.06 288 CYS A CA 1
ATOM 2232 C C . CYS A 1 288 ? -13.352 24.766 12.023 1 95.06 288 CYS A C 1
ATOM 2234 O O . CYS A 1 288 ? -12.398 25.438 12.422 1 95.06 288 CYS A O 1
ATOM 2236 N N . CYS A 1 289 ? -13.219 23.984 10.977 1 97.12 289 CYS A N 1
ATOM 2237 C CA . CYS A 1 289 ? -12 23.891 10.18 1 97.12 289 CYS A CA 1
ATOM 2238 C C . CYS A 1 289 ? -12.062 24.828 8.984 1 97.12 289 CYS A C 1
ATOM 2240 O O . CYS A 1 289 ? -12.766 24.547 8.008 1 97.12 289 CYS A O 1
ATOM 2242 N N . PRO A 1 290 ? -11.281 25.859 9.016 1 97.25 290 PRO A N 1
ATOM 2243 C CA . PRO A 1 290 ? -11.359 26.812 7.895 1 97.25 290 PRO A CA 1
ATOM 2244 C C . PRO A 1 290 ? -10.898 26.203 6.574 1 97.25 290 PRO A C 1
ATOM 2246 O O . PRO A 1 290 ? -11.375 26.578 5.508 1 97.25 290 PRO A O 1
ATOM 2249 N N . GLY A 1 291 ? -9.977 25.281 6.652 1 97.31 291 GLY A N 1
ATOM 2250 C CA . GLY A 1 291 ? -9.562 24.594 5.441 1 97.31 291 GLY A CA 1
ATOM 2251 C C . GLY A 1 291 ? -10.695 23.828 4.781 1 97.31 291 GLY A C 1
ATOM 2252 O O . GLY A 1 291 ? -10.867 23.891 3.561 1 97.31 291 GLY A O 1
ATOM 2253 N N . PHE A 1 292 ? -11.469 23.156 5.598 1 97.88 292 PHE A N 1
ATOM 2254 C CA . PHE A 1 292 ? -12.602 22.391 5.102 1 97.88 292 PHE A CA 1
ATOM 2255 C C . PHE A 1 292 ? -13.68 23.312 4.555 1 97.88 292 PHE A C 1
ATOM 2257 O O . PHE A 1 292 ? -14.219 23.078 3.469 1 97.88 292 PHE A O 1
ATOM 2264 N N . VAL A 1 293 ? -13.961 24.344 5.258 1 97.75 293 VAL A N 1
ATOM 2265 C CA . VAL A 1 293 ? -14.969 25.312 4.844 1 97.75 293 VAL A CA 1
ATOM 2266 C C . VAL A 1 293 ? -14.578 25.922 3.5 1 97.75 293 VAL A C 1
ATOM 2268 O O . VAL A 1 293 ? -15.375 25.938 2.562 1 97.75 293 VAL A O 1
ATOM 2271 N N . SER A 1 294 ? -13.359 26.375 3.43 1 97.19 294 SER A N 1
ATOM 2272 C CA . SER A 1 294 ? -12.875 26.984 2.193 1 97.19 294 SER A CA 1
ATOM 2273 C C . SER A 1 294 ? -12.883 25.984 1.046 1 97.19 294 SER A C 1
ATOM 2275 O O . SER A 1 294 ? -13.117 26.344 -0.106 1 97.19 294 SER A O 1
ATOM 2277 N N . TYR A 1 295 ? -12.57 24.75 1.349 1 98.06 295 TYR A N 1
ATOM 2278 C CA . TYR A 1 295 ? -12.609 23.703 0.34 1 98.06 295 TYR A CA 1
ATOM 2279 C C . TYR A 1 295 ? -13.992 23.594 -0.292 1 98.06 295 TYR A C 1
ATOM 2281 O O . TYR A 1 295 ? -14.117 23.562 -1.518 1 98.06 295 TYR A O 1
ATOM 2289 N N . ILE A 1 296 ? -15.031 23.594 0.535 1 97.75 296 ILE A N 1
ATOM 2290 C CA . ILE A 1 296 ? -16.391 23.484 0.037 1 97.75 296 ILE A CA 1
ATOM 2291 C C . ILE A 1 296 ? -16.734 24.719 -0.799 1 97.75 296 ILE A C 1
ATOM 2293 O O . ILE A 1 296 ? -17.234 24.594 -1.919 1 97.75 296 ILE A O 1
ATOM 2297 N N . GLU A 1 297 ? -16.359 25.828 -0.308 1 96.75 297 GLU A N 1
ATOM 2298 C CA . GLU A 1 297 ? -16.719 27.094 -0.962 1 96.75 297 GLU A CA 1
ATOM 2299 C C . GLU A 1 297 ? -16.047 27.203 -2.332 1 96.75 297 GLU A C 1
ATOM 2301 O O . GLU A 1 297 ? -16.641 27.75 -3.266 1 96.75 297 GLU A O 1
ATOM 2306 N N . LYS A 1 298 ? -14.883 26.688 -2.459 1 95.94 298 LYS A N 1
ATOM 2307 C CA . LYS A 1 298 ? -14.125 26.859 -3.691 1 95.94 298 LYS A CA 1
ATOM 2308 C C . LYS A 1 298 ? -14.367 25.719 -4.664 1 95.94 298 LYS A C 1
ATOM 2310 O O . LYS A 1 298 ? -14.469 25.938 -5.875 1 95.94 298 LYS A O 1
ATOM 2315 N N . LEU A 1 299 ? -14.461 24.484 -4.164 1 95.25 299 LEU A N 1
ATOM 2316 C CA . LEU A 1 299 ? -14.469 23.328 -5.059 1 95.25 299 LEU A CA 1
ATOM 2317 C C . LEU A 1 299 ? -15.891 22.812 -5.273 1 95.25 299 LEU A C 1
ATOM 2319 O O . LEU A 1 299 ? -16.188 22.203 -6.301 1 95.25 299 LEU A O 1
ATOM 2323 N N . VAL A 1 300 ? -16.703 23.016 -4.242 1 95.38 300 VAL A N 1
ATOM 2324 C CA . VAL A 1 300 ? -18.094 22.562 -4.355 1 95.38 300 VAL A CA 1
ATOM 2325 C C . VAL A 1 300 ? -19.031 23.656 -3.895 1 95.38 300 VAL A C 1
ATOM 2327 O O . VAL A 1 300 ? -19.859 23.453 -2.994 1 95.38 300 VAL A O 1
ATOM 2330 N N . PRO A 1 301 ? -19.062 24.719 -4.551 1 95.56 301 PRO A N 1
ATOM 2331 C CA . PRO A 1 301 ? -19.797 25.891 -4.086 1 95.56 301 PRO A CA 1
ATOM 2332 C C . PRO A 1 301 ? -21.297 25.641 -3.986 1 95.56 301 PRO A C 1
ATOM 2334 O O . PRO A 1 301 ? -21.984 26.281 -3.184 1 95.56 301 PRO A O 1
ATOM 2337 N N . ASP A 1 302 ? -21.766 24.703 -4.723 1 95.69 302 ASP A N 1
ATOM 2338 C CA . ASP A 1 302 ? -23.203 24.406 -4.68 1 95.69 302 ASP A CA 1
ATOM 2339 C C . ASP A 1 302 ? -23.578 23.766 -3.352 1 95.69 302 ASP A C 1
ATOM 2341 O O . ASP A 1 302 ? -24.766 23.672 -3.018 1 95.69 302 ASP A O 1
ATOM 2345 N N . GLN A 1 303 ? -22.625 23.406 -2.572 1 96.31 303 GLN A N 1
ATOM 2346 C CA . GLN A 1 303 ? -22.891 22.797 -1.273 1 96.31 303 GLN A CA 1
ATOM 2347 C C . GLN A 1 303 ? -22.562 23.75 -0.137 1 96.31 303 GLN A C 1
ATOM 2349 O O . GLN A 1 303 ? -22.594 23.375 1.035 1 96.31 303 GLN A O 1
ATOM 2354 N N . SER A 1 304 ? -22.312 25 -0.405 1 96.69 304 SER A N 1
ATOM 2355 C CA . SER A 1 304 ? -21.906 25.984 0.592 1 96.69 304 SER A CA 1
ATOM 2356 C C . SER A 1 304 ? -23.016 26.234 1.604 1 96.69 304 SER A C 1
ATOM 2358 O O . SER A 1 304 ? -22.75 26.578 2.76 1 96.69 304 SER A O 1
ATOM 2360 N N . SER A 1 305 ? -24.234 26.031 1.189 1 96.25 305 SER A N 1
ATOM 2361 C CA . SER A 1 305 ? -25.375 26.266 2.07 1 96.25 305 SER A CA 1
ATOM 2362 C C . SER A 1 305 ? -25.469 25.203 3.162 1 96.25 305 SER A C 1
ATOM 2364 O O . SER A 1 305 ? -26.172 25.391 4.156 1 96.25 305 SER A O 1
ATOM 2366 N N . ARG A 1 306 ? -24.766 24.125 2.973 1 97.19 306 ARG A N 1
ATOM 2367 C CA . ARG A 1 306 ? -24.781 23.031 3.934 1 97.19 306 ARG A CA 1
ATOM 2368 C C . ARG A 1 306 ? -23.812 23.281 5.074 1 97.19 306 ARG A C 1
ATOM 2370 O O . ARG A 1 306 ? -23.859 22.609 6.109 1 97.19 306 ARG A O 1
ATOM 2377 N N . ILE A 1 307 ? -22.969 24.266 4.941 1 98 307 ILE A N 1
ATOM 2378 C CA . ILE A 1 307 ? -21.969 24.594 5.957 1 98 307 ILE A CA 1
ATOM 2379 C C . ILE A 1 307 ? -22.656 25.219 7.172 1 98 307 ILE A C 1
ATOM 2381 O O . ILE A 1 307 ? -23.5 26.094 7.027 1 98 307 ILE A O 1
ATOM 2385 N N . SER A 1 308 ? -22.25 24.703 8.32 1 97.94 308 SER A N 1
ATOM 2386 C CA . SER A 1 308 ? -22.75 25.344 9.539 1 97.94 308 SER A CA 1
ATOM 2387 C C . SER A 1 308 ? -22.469 26.844 9.539 1 97.94 308 SER A C 1
ATOM 2389 O O . SER A 1 308 ? -21.406 27.281 9.094 1 97.94 308 SER A O 1
ATOM 2391 N N . SER A 1 309 ? -23.359 27.578 10.055 1 96.06 309 SER A N 1
ATOM 2392 C CA . SER A 1 309 ? -23.203 29.016 10.148 1 96.06 309 SER A CA 1
ATOM 2393 C C . SER A 1 309 ? -22.516 29.406 11.453 1 96.06 309 SER A C 1
ATOM 2395 O O . SER A 1 309 ? -22.297 30.594 11.711 1 96.06 309 SER A O 1
ATOM 2397 N N . THR A 1 310 ? -22.203 28.469 12.227 1 96.75 310 THR A N 1
ATOM 2398 C CA . THR A 1 310 ? -21.578 28.703 13.523 1 96.75 310 THR A CA 1
ATOM 2399 C C . THR A 1 310 ? -20.109 29.078 13.352 1 96.75 310 THR A C 1
ATOM 2401 O O . THR A 1 310 ? -19.422 28.547 12.477 1 96.75 310 THR A O 1
ATOM 2404 N N . VAL A 1 311 ? -19.625 30.031 14.117 1 96.44 311 VAL A N 1
ATOM 2405 C CA . VAL A 1 311 ? -18.219 30.469 14.055 1 96.44 311 VAL A CA 1
ATOM 2406 C C . VAL A 1 311 ? -17.328 29.359 14.609 1 96.44 311 VAL A C 1
ATOM 2408 O O . VAL A 1 311 ? -17.797 28.406 15.234 1 96.44 311 VAL A O 1
ATOM 2411 N N . SER A 1 312 ? -16.062 29.484 14.375 1 97.12 312 SER A N 1
ATOM 2412 C CA . SER A 1 312 ? -15.102 28.516 14.914 1 97.12 312 SER A CA 1
ATOM 2413 C C . SER A 1 312 ? -14.852 28.766 16.406 1 97.12 312 SER A C 1
ATOM 2415 O O . SER A 1 312 ? -15.141 29.844 16.906 1 97.12 312 SER A O 1
ATOM 2417 N N . PRO A 1 313 ? -14.297 27.734 17.062 1 97.94 313 PRO A N 1
ATOM 2418 C CA . PRO A 1 313 ? -13.938 27.922 18.469 1 97.94 313 PRO A CA 1
ATOM 2419 C C . PRO A 1 313 ? -12.969 29.094 18.688 1 97.94 313 PRO A C 1
ATOM 2421 O O . PRO A 1 313 ? -13.039 29.781 19.703 1 97.94 313 PRO A O 1
ATOM 2424 N N . MET A 1 314 ? -12.094 29.328 17.75 1 97.88 314 MET A N 1
ATOM 2425 C CA . MET A 1 314 ? -11.18 30.469 17.828 1 97.88 314 MET A CA 1
ATOM 2426 C C . MET A 1 314 ? -11.945 31.781 17.906 1 97.88 314 MET A C 1
ATOM 2428 O O . MET A 1 314 ? -11.727 32.562 18.812 1 97.88 314 MET A O 1
ATOM 2432 N N . VAL A 1 315 ? -12.891 31.922 17.031 1 97.81 315 VAL A N 1
ATOM 2433 C CA . VAL A 1 315 ? -13.656 33.156 16.953 1 97.81 315 VAL A CA 1
ATOM 2434 C C . VAL A 1 315 ? -14.562 33.281 18.172 1 97.81 315 VAL A C 1
ATOM 2436 O O . VAL A 1 315 ? -14.664 34.375 18.781 1 97.81 315 VAL A O 1
ATOM 2439 N N . ALA A 1 316 ? -15.195 32.188 18.547 1 97.81 316 ALA A N 1
ATOM 2440 C CA . ALA A 1 316 ? -16.062 32.188 19.734 1 97.81 316 ALA A CA 1
ATOM 2441 C C . ALA A 1 316 ? -15.297 32.625 20.969 1 97.81 316 ALA A C 1
ATOM 2443 O O . ALA A 1 316 ? -15.773 33.469 21.734 1 97.81 316 ALA A O 1
ATOM 2444 N N . THR A 1 317 ? -14.164 32.062 21.188 1 98.06 317 THR A N 1
ATOM 2445 C CA . THR A 1 317 ? -13.352 32.406 22.344 1 98.06 317 THR A CA 1
ATOM 2446 C C . THR A 1 317 ? -12.852 33.844 22.266 1 98.06 317 THR A C 1
ATOM 2448 O O . THR A 1 317 ? -12.781 34.531 23.281 1 98.06 317 THR A O 1
ATOM 2451 N N . GLY A 1 318 ? -12.406 34.281 21.062 1 97.88 318 GLY A N 1
ATOM 2452 C CA . GLY A 1 318 ? -12.023 35.656 20.875 1 97.88 318 GLY A CA 1
ATOM 2453 C C . GLY A 1 318 ? -13.117 36.656 21.266 1 97.88 318 GLY A C 1
ATOM 2454 O O . GLY A 1 318 ? -12.859 37.625 21.969 1 97.88 318 GLY A O 1
ATOM 2455 N N . ARG A 1 319 ? -14.336 36.375 20.859 1 97.19 319 ARG A N 1
ATOM 2456 C CA . ARG A 1 319 ? -15.469 37.219 21.188 1 97.19 319 ARG A CA 1
ATOM 2457 C C . ARG A 1 319 ? -15.734 37.219 22.688 1 97.19 319 ARG A C 1
ATOM 2459 O O . ARG A 1 319 ? -16.125 38.219 23.266 1 97.19 319 ARG A O 1
ATOM 2466 N N . TYR A 1 320 ? -15.562 36.062 23.266 1 97.31 320 TYR A N 1
ATOM 2467 C CA . TYR A 1 320 ? -15.711 35.906 24.719 1 97.31 320 TYR A CA 1
ATOM 2468 C C . TYR A 1 320 ? -14.75 36.844 25.453 1 97.31 320 TYR A C 1
ATOM 2470 O O . TYR A 1 320 ? -15.156 37.562 26.375 1 97.31 320 TYR A O 1
ATOM 2478 N N . ILE A 1 321 ? -13.508 36.875 25.078 1 97.31 321 ILE A N 1
ATOM 2479 C CA . ILE A 1 321 ? -12.477 37.688 25.703 1 97.31 321 ILE A CA 1
ATOM 2480 C C . ILE A 1 321 ? -12.805 39.188 25.5 1 97.31 321 ILE A C 1
ATOM 2482 O O . ILE A 1 321 ? -12.758 39.969 26.438 1 97.31 321 ILE A O 1
ATOM 2486 N N . LYS A 1 322 ? -13.18 39.562 24.297 1 96.06 322 LYS A N 1
ATOM 2487 C CA . LYS A 1 322 ? -13.422 40.938 23.969 1 96.06 322 LYS A CA 1
ATOM 2488 C C . LYS A 1 322 ? -14.734 41.438 24.578 1 96.06 322 LYS A C 1
ATOM 2490 O O . LYS A 1 322 ? -14.93 42.625 24.75 1 96.06 322 LYS A O 1
ATOM 2495 N N . ASN A 1 323 ? -15.641 40.531 24.844 1 95.38 323 ASN A N 1
ATOM 2496 C CA . ASN A 1 323 ? -16.844 40.906 25.578 1 95.38 323 ASN A CA 1
ATOM 2497 C C . ASN A 1 323 ? -16.516 41.344 27.016 1 95.38 323 ASN A C 1
ATOM 2499 O O . ASN A 1 323 ? -17.203 42.188 27.578 1 95.38 323 ASN A O 1
ATOM 2503 N N . LYS A 1 324 ? -15.516 40.75 27.547 1 95.06 324 LYS A N 1
ATOM 2504 C CA . LYS A 1 324 ? -15.078 41.094 28.906 1 95.06 324 LYS A CA 1
ATOM 2505 C C . LYS A 1 324 ? -14.156 42.312 28.891 1 95.06 324 LYS A C 1
ATOM 2507 O O . LYS A 1 324 ? -14.148 43.094 29.844 1 95.06 324 LYS A O 1
ATOM 2512 N N . ASN A 1 325 ? -13.336 42.406 27.859 1 95.69 325 ASN A N 1
ATOM 2513 C CA . ASN A 1 325 ? -12.414 43.531 27.656 1 95.69 325 ASN A CA 1
ATOM 2514 C C . ASN A 1 325 ? -12.406 44 26.203 1 95.69 325 ASN A C 1
ATOM 2516 O O . ASN A 1 325 ? -11.664 43.469 25.375 1 95.69 325 ASN A O 1
ATOM 2520 N N . VAL A 1 326 ? -13.07 45.031 25.938 1 93.12 326 VAL A N 1
ATOM 2521 C CA . VAL A 1 326 ? -13.336 45.5 24.594 1 93.12 326 VAL A CA 1
ATOM 2522 C C . VAL A 1 326 ? -12.039 45.938 23.938 1 93.12 326 VAL A C 1
ATOM 2524 O O . VAL A 1 326 ? -11.883 45.875 22.719 1 93.12 326 VAL A O 1
ATOM 2527 N N . ASN A 1 327 ? -11.07 46.344 24.656 1 93.12 327 ASN A N 1
ATOM 2528 C CA . ASN A 1 327 ? -9.82 46.875 24.125 1 93.12 327 ASN A CA 1
ATOM 2529 C C . ASN A 1 327 ? -8.742 45.781 24.031 1 93.12 327 ASN A C 1
ATOM 2531 O O . ASN A 1 327 ? -7.625 46.062 23.594 1 93.12 327 ASN A O 1
ATOM 2535 N N . ALA A 1 328 ? -9.102 44.594 24.312 1 95.75 328 ALA A N 1
ATOM 2536 C CA . ALA A 1 328 ? -8.133 43.5 24.344 1 95.75 328 ALA A CA 1
ATOM 2537 C C . ALA A 1 328 ? -7.672 43.125 22.938 1 95.75 328 ALA A C 1
ATOM 2539 O O . ALA A 1 328 ? -8.461 43.156 21.984 1 95.75 328 ALA A O 1
ATOM 2540 N N . LYS A 1 329 ? -6.406 42.938 22.766 1 96.44 329 LYS A N 1
ATOM 2541 C CA . LYS A 1 329 ? -5.887 42.219 21.594 1 96.44 329 LYS A CA 1
ATOM 2542 C C . LYS A 1 329 ? -5.875 40.719 21.812 1 96.44 329 LYS A C 1
ATOM 2544 O O . LYS A 1 329 ? -5.539 40.25 22.906 1 96.44 329 LYS A O 1
ATOM 2549 N N . VAL A 1 330 ? -6.309 40 20.844 1 97.81 330 VAL A N 1
ATOM 2550 C CA . VAL A 1 330 ? -6.43 38.562 20.984 1 97.81 330 VAL A CA 1
ATOM 2551 C C . VAL A 1 330 ? -5.559 37.875 19.938 1 97.81 330 VAL A C 1
ATOM 2553 O O . VAL A 1 330 ? -5.645 38.156 18.75 1 97.81 330 VAL A O 1
ATOM 2556 N N . VAL A 1 331 ? -4.719 36.969 20.406 1 98.06 331 VAL A N 1
ATOM 2557 C CA . VAL A 1 331 ? -3.861 36.156 19.531 1 98.06 331 VAL A CA 1
ATOM 2558 C C . VAL A 1 331 ? -4.242 34.688 19.656 1 98.06 331 VAL A C 1
ATOM 2560 O O . VAL A 1 331 ? -4.195 34.094 20.75 1 98.06 331 VAL A O 1
ATOM 2563 N N . PHE A 1 332 ? -4.613 34.125 18.562 1 98.06 332 PHE A N 1
ATOM 2564 C CA . PHE A 1 332 ? -4.84 32.688 18.547 1 98.06 332 PHE A CA 1
ATOM 2565 C C . PHE A 1 332 ? -3.533 31.938 18.328 1 98.06 332 PHE A C 1
ATOM 2567 O O . PHE A 1 332 ? -2.707 32.344 17.516 1 98.06 332 PHE A O 1
ATOM 2574 N N . ILE A 1 333 ? -3.322 30.859 19.016 1 98.19 333 ILE A N 1
ATOM 2575 C CA . ILE A 1 333 ? -2.137 30.031 18.875 1 98.19 333 ILE A CA 1
ATOM 2576 C C . ILE A 1 333 ? -2.553 28.594 18.547 1 98.19 333 ILE A C 1
ATOM 2578 O O . ILE A 1 333 ? -3.203 27.922 19.359 1 98.19 333 ILE A O 1
ATOM 2582 N N . GLY A 1 334 ? -2.197 28.109 17.406 1 97.12 334 GLY A N 1
ATOM 2583 C CA . GLY A 1 334 ? -2.562 26.781 16.969 1 97.12 334 GLY A CA 1
ATOM 2584 C C . GLY A 1 334 ? -1.677 26.25 15.852 1 97.12 334 GLY A C 1
ATOM 2585 O O . GLY A 1 334 ? -0.735 26.922 15.43 1 97.12 334 GLY A O 1
ATOM 2586 N N . PRO A 1 335 ? -1.915 25.062 15.398 1 95.81 335 PRO A N 1
ATOM 2587 C CA . PRO A 1 335 ? -1.069 24.453 14.367 1 95.81 335 PRO A CA 1
ATOM 2588 C C . PRO A 1 335 ? -1.536 24.766 12.953 1 95.81 335 PRO A C 1
ATOM 2590 O O . PRO A 1 335 ? -0.916 24.328 11.977 1 95.81 335 PRO A O 1
ATOM 2593 N N . CYS A 1 336 ? -2.5 25.453 12.742 1 95.06 336 CYS A N 1
ATOM 2594 C CA . CYS A 1 336 ? -3.193 25.594 11.469 1 95.06 336 CYS A CA 1
ATOM 2595 C C . CYS A 1 336 ? -2.803 26.891 10.773 1 95.06 336 CYS A C 1
ATOM 2597 O O . CYS A 1 336 ? -3.004 27.984 11.312 1 95.06 336 CYS A O 1
ATOM 2599 N N . THR A 1 337 ? -2.422 26.812 9.555 1 96.88 337 THR A N 1
ATOM 2600 C CA . THR A 1 337 ? -2.113 28.016 8.781 1 96.88 337 THR A CA 1
ATOM 2601 C C . THR A 1 337 ? -3.383 28.625 8.195 1 96.88 337 THR A C 1
ATOM 2603 O O . THR A 1 337 ? -3.447 29.844 7.965 1 96.88 337 THR A O 1
ATOM 2606 N N . ALA A 1 338 ? -4.375 27.828 8.047 1 97.38 338 ALA A N 1
ATOM 2607 C CA . ALA A 1 338 ? -5.633 28.312 7.477 1 97.38 338 ALA A CA 1
ATOM 2608 C C . ALA A 1 338 ? -6.32 29.297 8.422 1 97.38 338 ALA A C 1
ATOM 2610 O O . ALA A 1 338 ? -7.117 30.125 7.988 1 97.38 338 ALA A O 1
ATOM 2611 N N . LYS A 1 339 ? -6.051 29.203 9.656 1 96.81 339 LYS A N 1
ATOM 2612 C CA . LYS A 1 339 ? -6.637 30.125 10.625 1 96.81 339 LYS A CA 1
ATOM 2613 C C . LYS A 1 339 ? -6.074 31.531 10.461 1 96.81 339 LYS A C 1
ATOM 2615 O O . LYS A 1 339 ? -6.719 32.5 10.836 1 96.81 339 LYS A O 1
ATOM 2620 N N . LYS A 1 340 ? -4.867 31.625 9.906 1 96.25 340 LYS A N 1
ATOM 2621 C CA . LYS A 1 340 ? -4.328 32.938 9.555 1 96.25 340 LYS A CA 1
ATOM 2622 C C . LYS A 1 340 ? -5.188 33.625 8.5 1 96.25 340 LYS A C 1
ATOM 2624 O O . LYS A 1 340 ? -5.309 34.844 8.484 1 96.25 340 LYS A O 1
ATOM 2629 N N . ASN A 1 341 ? -5.688 32.781 7.629 1 95.12 341 ASN A N 1
ATOM 2630 C CA . ASN A 1 341 ? -6.582 33.312 6.602 1 95.12 341 ASN A CA 1
ATOM 2631 C C . ASN A 1 341 ? -7.969 33.594 7.168 1 95.12 341 ASN A C 1
ATOM 2633 O O . ASN A 1 341 ? -8.594 34.594 6.789 1 95.12 341 ASN A O 1
ATOM 2637 N N . GLU A 1 342 ? -8.414 32.812 8.078 1 95.44 342 GLU A N 1
ATOM 2638 C CA . GLU A 1 342 ? -9.742 32.969 8.664 1 95.44 342 GLU A CA 1
ATOM 2639 C C . GLU A 1 342 ? -9.891 34.312 9.367 1 95.44 342 GLU A C 1
ATOM 2641 O O . GLU A 1 342 ? -10.922 34.969 9.227 1 95.44 342 GLU A O 1
ATOM 2646 N N . VAL A 1 343 ? -8.906 34.75 10.047 1 94.88 343 VAL A N 1
ATOM 2647 C CA . VAL A 1 343 ? -9.008 35.938 10.859 1 94.88 343 VAL A CA 1
ATOM 2648 C C . VAL A 1 343 ? -9.078 37.188 9.945 1 94.88 343 VAL A C 1
ATOM 2650 O O . VAL A 1 343 ? -9.438 38.25 10.391 1 94.88 343 VAL A O 1
ATOM 2653 N N . LEU A 1 344 ? -8.797 36.969 8.664 1 92.38 344 LEU A N 1
ATOM 2654 C CA . LEU A 1 344 ? -8.805 38.094 7.723 1 92.38 344 LEU A CA 1
ATOM 2655 C C . LEU A 1 344 ? -10.195 38.281 7.113 1 92.38 344 LEU A C 1
ATOM 2657 O O . LEU A 1 344 ? -10.445 39.281 6.418 1 92.38 344 LEU A O 1
ATOM 2661 N N . ILE A 1 345 ? -11.07 37.375 7.398 1 90.94 345 ILE A N 1
ATOM 2662 C CA . ILE A 1 345 ? -12.43 37.469 6.879 1 90.94 345 ILE A CA 1
ATOM 2663 C C . ILE A 1 345 ? -13.141 38.656 7.512 1 90.94 345 ILE A C 1
ATOM 2665 O O . ILE A 1 345 ? -13.109 38.844 8.734 1 90.94 345 ILE A O 1
ATOM 2669 N N . ASP A 1 346 ? -13.828 39.406 6.781 1 88.75 346 ASP A N 1
ATOM 2670 C CA . ASP A 1 346 ? -14.398 40.688 7.195 1 88.75 346 ASP A CA 1
ATOM 2671 C C . ASP A 1 346 ? -15.445 40.5 8.297 1 88.75 346 ASP A C 1
ATOM 2673 O O . ASP A 1 346 ? -15.492 41.281 9.25 1 88.75 346 ASP A O 1
ATOM 2677 N N . SER A 1 347 ? -16.203 39.5 8.227 1 85.94 347 SER A N 1
ATOM 2678 C CA . SER A 1 347 ? -17.312 39.312 9.156 1 85.94 347 SER A CA 1
ATOM 2679 C C . SER A 1 347 ? -16.812 38.906 10.539 1 85.94 347 SER A C 1
ATOM 2681 O O . SER A 1 347 ? -17.562 38.969 11.516 1 85.94 347 SER A O 1
ATOM 2683 N N . ILE A 1 348 ? -15.469 38.531 10.633 1 85.62 348 ILE A N 1
ATOM 2684 C CA . ILE A 1 348 ? -15.023 38.062 11.938 1 85.62 348 ILE A CA 1
ATOM 2685 C C . ILE A 1 348 ? -13.727 38.781 12.328 1 85.62 348 ILE A C 1
ATOM 2687 O O . ILE A 1 348 ? -13.102 38.406 13.328 1 85.62 348 ILE A O 1
ATOM 2691 N N . LYS A 1 349 ? -13.32 39.719 11.57 1 81.25 349 LYS A N 1
ATOM 2692 C CA . LYS A 1 349 ? -12.016 40.344 11.711 1 81.25 349 LYS A CA 1
ATOM 2693 C C . LYS A 1 349 ? -11.891 41.062 13.055 1 81.25 349 LYS A C 1
ATOM 2695 O O . LYS A 1 349 ? -10.781 41.281 13.555 1 81.25 349 LYS A O 1
ATOM 2700 N N . ASP A 1 350 ? -12.93 41.281 13.781 1 86.5 350 ASP A N 1
ATOM 2701 C CA . ASP A 1 350 ? -12.859 42 15.039 1 86.5 350 ASP A CA 1
ATOM 2702 C C . ASP A 1 350 ? -12.758 41.062 16.234 1 86.5 350 ASP A C 1
ATOM 2704 O O . ASP A 1 350 ? -12.594 41.5 17.375 1 86.5 350 ASP A O 1
ATOM 2708 N N . SER A 1 351 ? -12.742 39.781 15.984 1 94 351 SER A N 1
ATOM 2709 C CA . SER A 1 351 ? -12.758 38.812 17.078 1 94 351 SER A CA 1
ATOM 2710 C C . SER A 1 351 ? -11.344 38.406 17.469 1 94 351 SER A C 1
ATOM 2712 O O . SER A 1 351 ? -11.055 38.219 18.656 1 94 351 SER A O 1
ATOM 2714 N N . VAL A 1 352 ? -10.508 38.188 16.531 1 96.62 352 VAL A N 1
ATOM 2715 C CA . VAL A 1 352 ? -9.133 37.75 16.734 1 96.62 352 VAL A CA 1
ATOM 2716 C C . VAL A 1 352 ? -8.188 38.625 15.906 1 96.62 352 VAL A C 1
ATOM 2718 O O . VAL A 1 352 ? -8.422 38.844 14.719 1 96.62 352 VAL A O 1
ATOM 2721 N N . ASP A 1 353 ? -7.121 39.094 16.516 1 95.69 353 ASP A N 1
ATOM 2722 C CA . ASP A 1 353 ? -6.258 40.062 15.867 1 95.69 353 ASP A CA 1
ATOM 2723 C C . ASP A 1 353 ? -5.129 39.406 15.102 1 95.69 353 ASP A C 1
ATOM 2725 O O . ASP A 1 353 ? -4.746 39.844 14.016 1 95.69 353 ASP A O 1
ATOM 2729 N N . TYR A 1 354 ? -4.555 38.375 15.672 1 95.62 354 TYR A N 1
ATOM 2730 C CA . TYR A 1 354 ? -3.412 37.719 15.07 1 95.62 354 TYR A CA 1
ATOM 2731 C C . TYR A 1 354 ? -3.49 36.219 15.305 1 95.62 354 TYR A C 1
ATOM 2733 O O . TYR A 1 354 ? -4.211 35.75 16.203 1 95.62 354 TYR A O 1
ATOM 2741 N N . VAL A 1 355 ? -2.791 35.469 14.445 1 96.88 355 VAL A N 1
ATOM 2742 C CA . VAL A 1 355 ? -2.674 34.031 14.609 1 96.88 355 VAL A CA 1
ATOM 2743 C C . VAL A 1 355 ? -1.2 33.625 14.625 1 96.88 355 VAL A C 1
ATOM 2745 O O . VAL A 1 355 ? -0.423 34.062 13.773 1 96.88 355 VAL A O 1
ATOM 2748 N N . LEU A 1 356 ? -0.868 32.812 15.578 1 97.12 356 LEU A N 1
ATOM 2749 C CA . LEU A 1 356 ? 0.464 32.219 15.719 1 97.12 356 LEU A CA 1
ATOM 2750 C C . LEU A 1 356 ? 0.413 30.703 15.57 1 97.12 356 LEU A C 1
ATOM 2752 O O . LEU A 1 356 ? -0.494 30.047 16.094 1 97.12 356 LEU A O 1
ATOM 2756 N N . THR A 1 357 ? 1.378 30.203 14.859 1 96.69 357 THR A N 1
ATOM 2757 C CA . THR A 1 357 ? 1.497 28.75 14.82 1 96.69 357 THR A CA 1
ATOM 2758 C C . THR A 1 357 ? 2.303 28.234 16.016 1 96.69 357 THR A C 1
ATOM 2760 O O . THR A 1 357 ? 2.932 29.016 16.719 1 96.69 357 THR A O 1
ATOM 2763 N N . PHE A 1 358 ? 2.285 26.922 16.172 1 95.75 358 PHE A N 1
ATOM 2764 C CA . PHE A 1 358 ? 3.082 26.344 17.25 1 95.75 358 PHE A CA 1
ATOM 2765 C C . PHE A 1 358 ? 4.57 26.547 16.984 1 95.75 358 PHE A C 1
ATOM 2767 O O . PHE A 1 358 ? 5.344 26.781 17.922 1 95.75 358 PHE A O 1
ATOM 2774 N N . GLU A 1 359 ? 4.957 26.5 15.758 1 94.56 359 GLU A N 1
ATOM 2775 C CA . GLU A 1 359 ? 6.348 26.766 15.406 1 94.56 359 GLU A CA 1
ATOM 2776 C C . GLU A 1 359 ? 6.777 28.156 15.859 1 94.56 359 GLU A C 1
ATOM 2778 O O . GLU A 1 359 ? 7.859 28.328 16.422 1 94.56 359 GLU A O 1
ATOM 2783 N N . GLU A 1 360 ? 5.953 29.047 15.625 1 96.88 360 GLU A N 1
ATOM 2784 C CA . GLU A 1 360 ? 6.238 30.422 16 1 96.88 360 GLU A CA 1
ATOM 2785 C C . GLU A 1 360 ? 6.238 30.594 17.516 1 96.88 360 GLU A C 1
ATOM 2787 O O . GLU A 1 360 ? 7.051 31.344 18.062 1 96.88 360 GLU A O 1
ATOM 2792 N N . LEU A 1 361 ? 5.328 29.922 18.156 1 97 361 LEU A N 1
ATOM 2793 C CA . LEU A 1 361 ? 5.297 29.984 19.609 1 97 361 LEU A CA 1
ATOM 2794 C C . LEU A 1 361 ? 6.605 29.484 20.203 1 97 361 LEU A C 1
ATOM 2796 O O . LEU A 1 361 ? 7.168 30.109 21.109 1 97 361 LEU A O 1
ATOM 2800 N N . PHE A 1 362 ? 7.062 28.391 19.703 1 95.44 362 PHE A N 1
ATOM 2801 C CA . PHE A 1 362 ? 8.305 27.812 20.188 1 95.44 362 PHE A CA 1
ATOM 2802 C C . PHE A 1 362 ? 9.477 28.766 19.953 1 95.44 362 PHE A C 1
ATOM 2804 O O . PHE A 1 362 ? 10.367 28.891 20.797 1 95.44 362 PHE A O 1
ATOM 2811 N N . ALA A 1 363 ? 9.438 29.391 18.828 1 96.81 363 ALA A N 1
ATOM 2812 C CA . ALA A 1 363 ? 10.469 30.391 18.531 1 96.81 363 ALA A CA 1
ATOM 2813 C C . ALA A 1 363 ? 10.398 31.562 19.516 1 96.81 363 ALA A C 1
ATOM 2815 O O . ALA A 1 363 ? 11.43 32.094 19.938 1 96.81 363 ALA A O 1
ATOM 2816 N N . LEU A 1 364 ? 9.219 31.984 19.859 1 97.75 364 LEU A N 1
ATOM 2817 C CA . LEU A 1 364 ? 9.039 33.062 20.828 1 97.75 364 LEU A CA 1
ATOM 2818 C C . LEU A 1 364 ? 9.594 32.688 22.188 1 97.75 364 LEU A C 1
ATOM 2820 O O . LEU A 1 364 ? 10.242 33.5 22.859 1 97.75 364 LEU A O 1
ATOM 2824 N N . PHE A 1 365 ? 9.312 31.469 22.641 1 97.19 365 PHE A N 1
ATOM 2825 C CA . PHE A 1 365 ? 9.844 31 23.906 1 97.19 365 PHE A CA 1
ATOM 2826 C C . PHE A 1 365 ? 11.367 31.125 23.938 1 97.19 365 PHE A C 1
ATOM 2828 O O . PHE A 1 365 ? 11.938 31.609 24.906 1 97.19 365 PHE A O 1
ATOM 2835 N N . ASP A 1 366 ? 11.984 30.75 22.891 1 96.69 366 ASP A N 1
ATOM 2836 C CA . ASP A 1 366 ? 13.438 30.812 22.828 1 96.69 366 ASP A CA 1
ATOM 2837 C C . ASP A 1 366 ? 13.914 32.25 22.766 1 96.69 366 ASP A C 1
ATOM 2839 O O . ASP A 1 366 ? 14.898 32.625 23.406 1 96.69 366 ASP A O 1
ATOM 2843 N N . ALA A 1 367 ? 13.266 33.031 21.938 1 97.5 367 ALA A N 1
ATOM 2844 C CA . ALA A 1 367 ? 13.648 34.438 21.766 1 97.5 367 ALA A CA 1
ATOM 2845 C C . ALA A 1 367 ? 13.555 35.188 23.094 1 97.5 367 ALA A C 1
ATOM 2847 O O . ALA A 1 367 ? 14.352 36.094 23.359 1 97.5 367 ALA A O 1
ATOM 2848 N N . PHE A 1 368 ? 12.617 34.875 23.922 1 97.56 368 PHE A N 1
ATOM 2849 C CA . PHE A 1 368 ? 12.398 35.531 25.203 1 97.56 368 PHE A CA 1
ATOM 2850 C C . PHE A 1 368 ? 13.055 34.719 26.328 1 97.56 368 PHE A C 1
ATOM 2852 O O . PHE A 1 368 ? 12.883 35.062 27.516 1 97.56 368 PHE A O 1
ATOM 2859 N N . GLU A 1 369 ? 13.711 33.625 26 1 96.81 369 GLU A N 1
ATOM 2860 C CA . GLU A 1 369 ? 14.453 32.781 26.938 1 96.81 369 GLU A CA 1
ATOM 2861 C C . GLU A 1 369 ? 13.539 32.219 28.016 1 96.81 369 GLU A C 1
ATOM 2863 O O . GLU A 1 369 ? 13.836 32.281 29.203 1 96.81 369 GLU A O 1
ATOM 2868 N N . ILE A 1 370 ? 12.477 31.688 27.609 1 96.81 370 ILE A N 1
ATOM 2869 C CA . ILE A 1 370 ? 11.5 31.047 28.5 1 96.81 370 ILE A CA 1
ATOM 2870 C C . ILE A 1 370 ? 11.469 29.547 28.219 1 96.81 370 ILE A C 1
ATOM 2872 O O . ILE A 1 370 ? 11.336 29.125 27.078 1 96.81 370 ILE A O 1
ATOM 2876 N N . ASN A 1 371 ? 11.586 28.797 29.25 1 94.69 371 ASN A N 1
ATOM 2877 C CA . ASN A 1 371 ? 11.469 27.344 29.188 1 94.69 371 ASN A CA 1
ATOM 2878 C C . ASN A 1 371 ? 10.203 26.844 29.875 1 94.69 371 ASN A C 1
ATOM 2880 O O . ASN A 1 371 ? 10.141 26.812 31.109 1 94.69 371 ASN A O 1
ATOM 2884 N N . PRO A 1 372 ? 9.289 26.359 29.062 1 94 372 PRO A N 1
ATOM 2885 C CA . PRO A 1 372 ? 8.023 25.938 29.672 1 94 372 PRO A CA 1
ATOM 2886 C C . PRO A 1 372 ? 8.211 24.859 30.75 1 94 372 PRO A C 1
ATOM 2888 O O . PRO A 1 372 ? 7.469 24.828 31.719 1 94 372 PRO A O 1
ATOM 2891 N N . SER A 1 373 ? 9.203 24.031 30.594 1 91.69 373 SER A N 1
ATOM 2892 C CA . SER A 1 373 ? 9.422 22.938 31.547 1 91.69 373 SER A CA 1
ATOM 2893 C C . SER A 1 373 ? 9.828 23.469 32.906 1 91.69 373 SER A C 1
ATOM 2895 O O . SER A 1 373 ? 9.695 22.766 33.906 1 91.69 373 SER A O 1
ATOM 2897 N N . GLU A 1 374 ? 10.312 24.703 33 1 93.62 374 GLU A N 1
ATOM 2898 C CA . GLU A 1 374 ? 10.781 25.297 34.25 1 93.62 374 GLU A CA 1
ATOM 2899 C C . GLU A 1 374 ? 9.719 26.203 34.844 1 93.62 374 GLU A C 1
ATOM 2901 O O . GLU A 1 374 ? 9.914 26.75 35.938 1 93.62 374 GLU A O 1
ATOM 2906 N N . CYS A 1 375 ? 8.602 26.312 34.219 1 95.12 375 CYS A N 1
ATOM 2907 C CA . CYS A 1 375 ? 7.535 27.156 34.719 1 95.12 375 CYS A CA 1
ATOM 2908 C C . CYS A 1 375 ? 6.668 26.406 35.719 1 95.12 375 CYS A C 1
ATOM 2910 O O . CYS A 1 375 ? 6.547 25.188 35.656 1 95.12 375 CYS A O 1
ATOM 2912 N N . GLU A 1 376 ? 6.102 27.109 36.625 1 95.25 376 GLU A N 1
ATOM 2913 C CA . GLU A 1 376 ? 5.176 26.531 37.594 1 95.25 376 GLU A CA 1
ATOM 2914 C C . GLU A 1 376 ? 3.848 26.172 36.938 1 95.25 376 GLU A C 1
ATOM 2916 O O . GLU A 1 376 ? 3.398 26.844 36.031 1 95.25 376 GLU A O 1
ATOM 2921 N N . GLU A 1 377 ? 3.254 25.141 37.531 1 91.94 377 GLU A N 1
ATOM 2922 C CA . GLU A 1 377 ? 1.959 24.719 37 1 91.94 377 GLU A CA 1
ATOM 2923 C C . GLU A 1 377 ? 0.829 25.578 37.562 1 91.94 377 GLU A C 1
ATOM 2925 O O . GLU A 1 377 ? 0.732 25.781 38.75 1 91.94 377 GLU A O 1
ATOM 2930 N N . ILE A 1 378 ? 0.085 26.109 36.656 1 93.06 378 ILE A N 1
ATOM 2931 C CA . ILE A 1 378 ? -1.103 26.828 37.094 1 93.06 378 ILE A CA 1
ATOM 2932 C C . ILE A 1 378 ? -2.352 26.172 36.531 1 93.06 378 ILE A C 1
ATOM 2934 O O . ILE A 1 378 ? -2.27 25.438 35.531 1 93.06 378 ILE A O 1
ATOM 2938 N N . THR A 1 379 ? -3.482 26.422 37.062 1 91.06 379 THR A N 1
ATOM 2939 C CA . THR A 1 379 ? -4.723 25.734 36.719 1 91.06 379 THR A CA 1
ATOM 2940 C C . THR A 1 379 ? -5.25 26.219 35.375 1 91.06 379 THR A C 1
ATOM 2942 O O . THR A 1 379 ? -5.293 27.422 35.094 1 91.06 379 THR A O 1
ATOM 2945 N N . VAL A 1 380 ? -5.566 25.266 34.562 1 91.5 380 VAL A N 1
ATOM 2946 C CA . VAL A 1 380 ? -6.25 25.5 33.281 1 91.5 380 VAL A CA 1
ATOM 2947 C C . VAL A 1 380 ? -7.555 24.703 33.25 1 91.5 380 VAL A C 1
ATOM 2949 O O . VAL A 1 380 ? -7.535 23.469 33.219 1 91.5 380 VAL A O 1
ATOM 2952 N N . ASP A 1 381 ? -8.711 25.328 33.25 1 90.25 381 ASP A N 1
ATOM 2953 C CA . ASP A 1 381 ? -9.992 24.625 33.312 1 90.25 381 ASP A CA 1
ATOM 2954 C C . ASP A 1 381 ? -11.086 25.406 32.594 1 90.25 381 ASP A C 1
ATOM 2956 O O . ASP A 1 381 ? -12.156 25.641 33.156 1 90.25 381 ASP A O 1
ATOM 2960 N N . ASP A 1 382 ? -10.789 25.75 31.406 1 93.88 382 ASP A N 1
ATOM 2961 C CA . ASP A 1 382 ? -11.719 26.609 30.672 1 93.88 382 ASP A CA 1
ATOM 2962 C C . ASP A 1 382 ? -12.68 25.766 29.828 1 93.88 382 ASP A C 1
ATOM 2964 O O . ASP A 1 382 ? -13.758 26.234 29.453 1 93.88 382 ASP A O 1
ATOM 2968 N N . GLY A 1 383 ? -12.258 24.578 29.5 1 95 383 GLY A N 1
ATOM 2969 C CA . GLY A 1 383 ? -13.047 23.781 28.578 1 95 383 GLY A CA 1
ATOM 2970 C C . GLY A 1 383 ? -13.289 22.359 29.078 1 95 383 GLY A C 1
ATOM 2971 O O . GLY A 1 383 ? -12.594 21.891 29.969 1 95 383 GLY A O 1
ATOM 2972 N N . SER A 1 384 ? -14.297 21.703 28.562 1 96.44 384 SER A N 1
ATOM 2973 C CA . SER A 1 384 ? -14.586 20.297 28.875 1 96.44 384 SER A CA 1
ATOM 2974 C C . SER A 1 384 ? -13.641 19.359 28.141 1 96.44 384 SER A C 1
ATOM 2976 O O . SER A 1 384 ? -12.898 19.781 27.25 1 96.44 384 SER A O 1
ATOM 2978 N N . ILE A 1 385 ? -13.711 18.094 28.547 1 95.5 385 ILE A N 1
ATOM 2979 C CA . ILE A 1 385 ? -12.906 17.078 27.859 1 95.5 385 ILE A CA 1
ATOM 2980 C C . ILE A 1 385 ? -13.359 16.953 26.406 1 95.5 385 ILE A C 1
ATOM 2982 O O . ILE A 1 385 ? -12.555 16.625 25.531 1 95.5 385 ILE A O 1
ATOM 2986 N N . PHE A 1 386 ? -14.602 17.281 26.141 1 96.31 386 PHE A N 1
ATOM 2987 C CA . PHE A 1 386 ? -15.125 17.203 24.781 1 96.31 386 PHE A CA 1
ATOM 2988 C C . PHE A 1 386 ? -14.664 18.391 23.953 1 96.31 386 PHE A C 1
ATOM 2990 O O . PHE A 1 386 ? -14.32 18.25 22.781 1 96.31 386 PHE A O 1
ATOM 2997 N N . GLY A 1 387 ? -14.688 19.578 24.609 1 96.12 387 GLY A N 1
ATOM 2998 C CA . GLY A 1 387 ? -14.117 20.734 23.938 1 96.12 387 GLY A CA 1
ATOM 2999 C C . GLY A 1 387 ? -12.656 20.531 23.547 1 96.12 387 GLY A C 1
ATOM 3000 O O . GLY A 1 387 ? -12.242 20.906 22.453 1 96.12 387 GLY A O 1
ATOM 3001 N N . ARG A 1 388 ? -11.898 19.938 24.422 1 95.19 388 ARG A N 1
ATOM 3002 C CA . ARG A 1 388 ? -10.492 19.656 24.172 1 95.19 388 ARG A CA 1
ATOM 3003 C C . ARG A 1 388 ? -10.344 18.578 23.094 1 95.19 388 ARG A C 1
ATOM 3005 O O . ARG A 1 388 ? -9.359 18.562 22.359 1 95.19 388 ARG A O 1
ATOM 3012 N N . GLY A 1 389 ? -11.312 17.797 22.969 1 94.69 389 GLY A N 1
ATOM 3013 C CA . GLY A 1 389 ? -11.312 16.703 22 1 94.69 389 GLY A CA 1
ATOM 3014 C C . GLY A 1 389 ? -11.383 17.172 20.562 1 94.69 389 GLY A C 1
ATOM 3015 O O . GLY A 1 389 ? -11.086 16.422 19.641 1 94.69 389 GLY A O 1
ATOM 3016 N N . PHE A 1 390 ? -11.695 18.469 20.375 1 95.06 390 PHE A N 1
ATOM 3017 C CA . PHE A 1 390 ? -11.773 19.031 19.031 1 95.06 390 PHE A CA 1
ATOM 3018 C C . PHE A 1 390 ? -10.438 18.906 18.297 1 95.06 390 PHE A C 1
ATOM 3020 O O . PHE A 1 390 ? -10.375 19.016 17.078 1 95.06 390 PHE A O 1
ATOM 3027 N N . ALA A 1 391 ? -9.398 18.703 19.062 1 94 391 ALA A N 1
ATOM 3028 C CA . ALA A 1 391 ? -8.047 18.625 18.5 1 94 391 ALA A CA 1
ATOM 3029 C C . ALA A 1 391 ? -7.891 17.375 17.625 1 94 391 ALA A C 1
ATOM 3031 O O . ALA A 1 391 ? -7.039 17.344 16.734 1 94 391 ALA A O 1
ATOM 3032 N N . ILE A 1 392 ? -8.75 16.391 17.891 1 94.94 392 ILE A N 1
ATOM 3033 C CA . ILE A 1 392 ? -8.633 15.109 17.203 1 94.94 392 ILE A CA 1
ATOM 3034 C C . ILE A 1 392 ? -9.844 14.906 16.297 1 94.94 392 ILE A C 1
ATOM 3036 O O . ILE A 1 392 ? -10.961 15.305 16.625 1 94.94 392 ILE A O 1
ATOM 3040 N N . GLY A 1 393 ? -9.5 14.25 15.156 1 94.12 393 GLY A N 1
ATOM 3041 C CA . GLY A 1 393 ? -10.602 13.922 14.266 1 94.12 393 GLY A CA 1
ATOM 3042 C C . GLY A 1 393 ? -11.719 13.156 14.953 1 94.12 393 GLY A C 1
ATOM 3043 O O . GLY A 1 393 ? -11.461 12.195 15.68 1 94.12 393 GLY A O 1
ATOM 3044 N N . GLY A 1 394 ? -12.953 13.625 14.711 1 95.62 394 GLY A N 1
ATOM 3045 C CA . GLY A 1 394 ? -14.109 13.016 15.344 1 95.62 394 GLY A CA 1
ATOM 3046 C C . GLY A 1 394 ? -14.477 13.656 16.672 1 95.62 394 GLY A C 1
ATOM 3047 O O . GLY A 1 394 ? -15.523 13.359 17.234 1 95.62 394 GLY A O 1
ATOM 3048 N N . GLY A 1 395 ? -13.648 14.547 17.109 1 95.56 395 GLY A N 1
ATOM 3049 C CA . GLY A 1 395 ? -13.875 15.18 18.406 1 95.56 395 GLY A CA 1
ATOM 3050 C C . GLY A 1 395 ? -15.141 16.016 18.438 1 95.56 395 GLY A C 1
ATOM 3051 O O . GLY A 1 395 ? -15.867 16.016 19.438 1 95.56 395 GLY A O 1
ATOM 3052 N N . LEU A 1 396 ? -15.359 16.766 17.422 1 96.88 396 LEU A N 1
ATOM 3053 C CA . LEU A 1 396 ? -16.578 17.562 17.344 1 96.88 396 LEU A CA 1
ATOM 3054 C C . LEU A 1 396 ? -17.812 16.656 17.391 1 96.88 396 LEU A C 1
ATOM 3056 O O . LEU A 1 396 ? -18.766 16.953 18.109 1 96.88 396 LEU A O 1
ATOM 3060 N N . THR A 1 397 ? -17.797 15.586 16.562 1 97.62 397 THR A N 1
ATOM 3061 C CA . THR A 1 397 ? -18.906 14.633 16.547 1 97.62 397 THR A CA 1
ATOM 3062 C C . THR A 1 397 ? -19.172 14.086 17.938 1 97.62 397 THR A C 1
ATOM 3064 O O . THR A 1 397 ? -20.312 14.016 18.375 1 97.62 397 THR A O 1
ATOM 3067 N N . ALA A 1 398 ? -18.109 13.719 18.625 1 97.06 398 ALA A N 1
ATOM 3068 C CA . ALA A 1 398 ? -18.25 13.211 19.984 1 97.06 398 ALA A CA 1
ATOM 3069 C C . ALA A 1 398 ? -18.891 14.25 20.906 1 97.06 398 ALA A C 1
ATOM 3071 O O . ALA A 1 398 ? -19.688 13.906 21.781 1 97.06 398 ALA A O 1
ATOM 3072 N N . SER A 1 399 ? -18.547 15.453 20.734 1 97.19 399 SER A N 1
ATOM 3073 C CA . SER A 1 399 ? -19.078 16.547 21.547 1 97.19 399 SER A CA 1
ATOM 3074 C C . SER A 1 399 ? -20.578 16.734 21.297 1 97.19 399 SER A C 1
ATOM 3076 O O . SER A 1 399 ? -21.344 16.906 22.234 1 97.19 399 SER A O 1
ATOM 3078 N N . ILE A 1 400 ? -20.938 16.719 20.062 1 97 400 ILE A N 1
ATOM 3079 C CA . ILE A 1 400 ? -22.344 16.875 19.688 1 97 400 ILE A CA 1
ATOM 3080 C C . ILE A 1 400 ? -23.141 15.688 20.219 1 97 400 ILE A C 1
ATOM 3082 O O . ILE A 1 400 ? -24.234 15.867 20.781 1 97 400 ILE A O 1
ATOM 3086 N N . GLU A 1 401 ? -22.609 14.516 20.047 1 96.81 401 GLU A N 1
ATOM 3087 C CA . GLU A 1 401 ? -23.266 13.32 20.562 1 96.81 401 GLU A CA 1
ATOM 3088 C C . GLU A 1 401 ? -23.5 13.43 22.078 1 96.81 401 GLU A C 1
ATOM 3090 O O . GLU A 1 401 ? -24.562 13.07 22.578 1 96.81 401 GLU A O 1
ATOM 3095 N N . ASN A 1 402 ? -22.453 13.883 22.75 1 96.5 402 ASN A N 1
ATOM 3096 C CA . ASN A 1 402 ? -22.562 14.078 24.188 1 96.5 402 ASN A CA 1
ATOM 3097 C C . ASN A 1 402 ? -23.688 15.062 24.531 1 96.5 402 ASN A C 1
ATOM 3099 O O . ASN A 1 402 ? -24.5 14.805 25.422 1 96.5 402 ASN A O 1
ATOM 3103 N N . TYR A 1 403 ? -23.75 16.156 23.875 1 96.44 403 TYR A N 1
ATOM 3104 C CA . TYR A 1 403 ? -24.75 17.188 24.125 1 96.44 403 TYR A CA 1
ATOM 3105 C C . TYR A 1 403 ? -26.156 16.672 23.844 1 96.44 403 TYR A C 1
ATOM 3107 O O . TYR A 1 403 ? -27.062 16.859 24.656 1 96.44 403 TYR A O 1
ATOM 3115 N N . ILE A 1 404 ? -26.344 16.016 22.734 1 94.88 404 ILE A N 1
ATOM 3116 C CA . ILE A 1 404 ? -27.641 15.5 22.312 1 94.88 404 ILE A CA 1
ATOM 3117 C C . ILE A 1 404 ? -28.125 14.461 23.312 1 94.88 404 ILE A C 1
ATOM 3119 O O . ILE A 1 404 ? -29.297 14.461 23.703 1 94.88 404 ILE A O 1
ATOM 3123 N N . SER A 1 405 ? -27.266 13.656 23.703 1 95.25 405 SER A N 1
ATOM 3124 C CA . SER A 1 405 ? -27.594 12.617 24.656 1 95.25 405 SER A CA 1
ATOM 3125 C C . SER A 1 405 ? -28 13.219 26 1 95.25 405 SER A C 1
ATOM 3127 O O . SER A 1 405 ? -29.016 12.836 26.578 1 95.25 405 SER A O 1
ATOM 3129 N N . GLU A 1 406 ? -27.234 14.109 26.484 1 94.75 406 GLU A N 1
ATOM 3130 C CA . GLU A 1 406 ? -27.484 14.719 27.797 1 94.75 406 GLU A CA 1
ATOM 3131 C C . GLU A 1 406 ? -28.766 15.539 27.781 1 94.75 406 GLU A C 1
ATOM 3133 O O . GLU A 1 406 ? -29.484 15.602 28.781 1 94.75 406 GLU A O 1
ATOM 3138 N N . LYS A 1 407 ? -29.062 16.156 26.703 1 94.12 407 LYS A N 1
ATOM 3139 C CA . LYS A 1 407 ? -30.25 17 26.578 1 94.12 407 LYS A CA 1
ATOM 3140 C C . LYS A 1 407 ? -31.484 16.156 26.266 1 94.12 407 LYS A C 1
ATOM 3142 O O . LYS A 1 407 ? -32.594 16.641 26.391 1 94.12 407 LYS A O 1
ATOM 3147 N N . GLY A 1 408 ? -31.312 14.953 25.859 1 93.25 408 GLY A N 1
ATOM 3148 C CA . GLY A 1 408 ? -32.406 14.07 25.516 1 93.25 408 GLY A CA 1
ATOM 3149 C C . GLY A 1 408 ? -33.062 14.414 24.188 1 93.25 408 GLY A C 1
ATOM 3150 O O . GLY A 1 408 ? -34.312 14.359 24.078 1 93.25 408 GLY A O 1
ATOM 3151 N N . ILE A 1 409 ? -32.281 14.75 23.281 1 91.31 409 ILE A N 1
ATOM 3152 C CA . ILE A 1 409 ? -32.781 15.133 21.969 1 91.31 409 ILE A CA 1
ATOM 3153 C C . ILE A 1 409 ? -33.062 13.875 21.141 1 91.31 409 ILE A C 1
ATOM 3155 O O . ILE A 1 409 ? -32.281 12.945 21.109 1 91.31 409 ILE A O 1
ATOM 3159 N N . GLU A 1 410 ? -34.156 13.852 20.391 1 91.62 410 GLU A N 1
ATOM 3160 C CA . GLU A 1 410 ? -34.625 12.664 19.688 1 91.62 410 GLU A CA 1
ATOM 3161 C C . GLU A 1 410 ? -34.156 12.672 18.234 1 91.62 410 GLU A C 1
ATOM 3163 O O . GLU A 1 410 ? -34.156 11.625 17.578 1 91.62 410 GLU A O 1
ATOM 3168 N N . THR A 1 411 ? -33.812 13.773 17.734 1 92.75 411 THR A N 1
ATOM 3169 C CA . THR A 1 411 ? -33.375 13.875 16.344 1 92.75 411 THR A CA 1
ATOM 3170 C C . THR A 1 411 ? -32.25 12.883 16.062 1 92.75 411 THR A C 1
ATOM 3172 O O . THR A 1 411 ? -31.297 12.781 16.844 1 92.75 411 THR A O 1
ATOM 3175 N N . GLU A 1 412 ? -32.344 12.203 14.945 1 95 412 GLU A N 1
ATOM 3176 C CA . GLU A 1 412 ? -31.344 11.211 14.586 1 95 412 GLU A CA 1
ATOM 3177 C C . GLU A 1 412 ? -30.047 11.883 14.141 1 95 412 GLU A C 1
ATOM 3179 O O . GLU A 1 412 ? -30.062 12.75 13.258 1 95 412 GLU A O 1
ATOM 3184 N N . PHE A 1 413 ? -29.031 11.555 14.766 1 96.62 413 PHE A N 1
ATOM 3185 C CA . PHE A 1 413 ? -27.703 12.062 14.453 1 96.62 413 PHE A CA 1
ATOM 3186 C C . PHE A 1 413 ? -26.812 10.969 13.859 1 96.62 413 PHE A C 1
ATOM 3188 O O . PHE A 1 413 ? -26.422 10.039 14.562 1 96.62 413 PHE A O 1
ATOM 3195 N N . LYS A 1 414 ? -26.516 10.961 12.531 1 96.81 414 LYS A N 1
ATOM 3196 C CA . LYS A 1 414 ? -25.688 10 11.797 1 96.81 414 LYS A CA 1
ATOM 3197 C C . LYS A 1 414 ? -24.453 10.672 11.203 1 96.81 414 LYS A C 1
ATOM 3199 O O . LYS A 1 414 ? -24.422 10.969 10.008 1 96.81 414 LYS A O 1
ATOM 3204 N N . PRO A 1 415 ? -23.484 10.781 11.992 1 98 415 PRO A N 1
ATOM 3205 C CA . PRO A 1 415 ? -22.297 11.516 11.547 1 98 415 PRO A CA 1
ATOM 3206 C C . PRO A 1 415 ? -21.422 10.703 10.602 1 98 415 PRO A C 1
ATOM 3208 O O . PRO A 1 415 ? -21.328 9.477 10.734 1 98 415 PRO A O 1
ATOM 3211 N N . VAL A 1 416 ? -20.875 11.344 9.617 1 97.94 416 VAL A N 1
ATOM 3212 C CA . VAL A 1 416 ? -19.797 10.836 8.773 1 97.94 416 VAL A CA 1
ATOM 3213 C C . VAL A 1 416 ? -18.5 11.586 9.07 1 97.94 416 VAL A C 1
ATOM 3215 O O . VAL A 1 416 ? -18.406 12.789 8.812 1 97.94 416 VAL A O 1
ATOM 3218 N N . LYS A 1 417 ? -17.547 10.883 9.641 1 97.5 417 LYS A N 1
ATOM 3219 C CA . LYS A 1 417 ? -16.266 11.484 10.047 1 97.5 417 LYS A CA 1
ATOM 3220 C C . LYS A 1 417 ? -15.203 11.289 8.977 1 97.5 417 LYS A C 1
ATOM 3222 O O . LYS A 1 417 ? -14.859 10.156 8.633 1 97.5 417 LYS A O 1
ATOM 3227 N N . VAL A 1 418 ? -14.688 12.438 8.461 1 97.12 418 VAL A N 1
ATOM 3228 C CA . VAL A 1 418 ? -13.672 12.32 7.414 1 97.12 418 VAL A CA 1
ATOM 3229 C C . VAL A 1 418 ? -12.539 13.297 7.695 1 97.12 418 VAL A C 1
ATOM 3231 O O . VAL A 1 418 ? -12.766 14.398 8.203 1 97.12 418 VAL A O 1
ATOM 3234 N N . SER A 1 419 ? -11.359 12.906 7.418 1 96.75 419 SER A N 1
ATOM 3235 C CA . SER A 1 419 ? -10.172 13.75 7.531 1 96.75 419 SER A CA 1
ATOM 3236 C C . SER A 1 419 ? -9.211 13.508 6.375 1 96.75 419 SER A C 1
ATOM 3238 O O . SER A 1 419 ? -9.188 12.414 5.797 1 96.75 419 SER A O 1
ATOM 3240 N N . GLY A 1 420 ? -8.531 14.633 6.016 1 96 420 GLY A N 1
ATOM 3241 C CA . GLY A 1 420 ? -7.633 14.555 4.875 1 96 420 GLY A CA 1
ATOM 3242 C C . GLY A 1 420 ? -8.297 14.914 3.561 1 96 420 GLY A C 1
ATOM 3243 O O . GLY A 1 420 ? -9.484 14.641 3.361 1 96 420 GLY A O 1
ATOM 3244 N N . GLY A 1 421 ? -7.523 15.359 2.697 1 95.44 421 GLY A N 1
ATOM 3245 C CA . GLY A 1 421 ? -8.031 15.875 1.435 1 95.44 421 GLY A CA 1
ATOM 3246 C C . GLY A 1 421 ? -8.711 14.812 0.592 1 95.44 421 GLY A C 1
ATOM 3247 O O . GLY A 1 421 ? -9.773 15.047 0.019 1 95.44 421 GLY A O 1
ATOM 3248 N N . ALA A 1 422 ? -8.188 13.664 0.489 1 93.56 422 ALA A N 1
ATOM 3249 C CA . ALA A 1 422 ? -8.711 12.602 -0.365 1 93.56 422 ALA A CA 1
ATOM 3250 C C . ALA A 1 422 ? -10.07 12.125 0.133 1 93.56 422 ALA A C 1
ATOM 3252 O O . ALA A 1 422 ? -11.016 11.984 -0.65 1 93.56 422 ALA A O 1
ATOM 3253 N N . GLU A 1 423 ? -10.148 11.898 1.389 1 95.81 423 GLU A N 1
ATOM 3254 C CA . GLU A 1 423 ? -11.406 11.422 1.967 1 95.81 423 GLU A CA 1
ATOM 3255 C C . GLU A 1 423 ? -12.492 12.492 1.88 1 95.81 423 GLU A C 1
ATOM 3257 O O . GLU A 1 423 ? -13.664 12.172 1.649 1 95.81 423 GLU A O 1
ATOM 3262 N N . ILE A 1 424 ? -12.086 13.664 2.078 1 97.38 424 ILE A N 1
ATOM 3263 C CA . ILE A 1 424 ? -13.031 14.781 1.996 1 97.38 424 ILE A CA 1
ATOM 3264 C C . ILE A 1 424 ? -13.586 14.875 0.578 1 97.38 424 ILE A C 1
ATOM 3266 O O . ILE A 1 424 ? -14.797 15.008 0.387 1 97.38 424 ILE A O 1
ATOM 3270 N N . LYS A 1 425 ? -12.695 14.82 -0.336 1 96.38 425 LYS A N 1
ATOM 3271 C CA . LYS A 1 425 ? -13.117 14.898 -1.73 1 96.38 425 LYS A CA 1
ATOM 3272 C C . LYS A 1 425 ? -14.133 13.805 -2.059 1 96.38 425 LYS A C 1
ATOM 3274 O O . LYS A 1 425 ? -15.203 14.094 -2.609 1 96.38 425 LYS A O 1
ATOM 3279 N N . LYS A 1 426 ? -13.789 12.594 -1.713 1 96.44 426 LYS A N 1
ATOM 3280 C CA . LYS A 1 426 ? -14.672 11.461 -1.964 1 96.44 426 LYS A CA 1
ATOM 3281 C C . LYS A 1 426 ? -16.031 11.664 -1.288 1 96.44 426 LYS A C 1
ATOM 3283 O O . LYS A 1 426 ? -17.078 11.453 -1.907 1 96.44 426 LYS A O 1
ATOM 3288 N N . THR A 1 427 ? -16.031 12.086 -0.084 1 97.38 427 THR A N 1
ATOM 3289 C CA . THR A 1 427 ? -17.25 12.242 0.706 1 97.38 427 THR A CA 1
ATOM 3290 C C . THR A 1 427 ? -18.125 13.352 0.135 1 97.38 427 THR A C 1
ATOM 3292 O O . THR A 1 427 ? -19.344 13.203 0.031 1 97.38 427 THR A O 1
ATOM 3295 N N . MET A 1 428 ? -17.562 14.477 -0.248 1 96.94 428 MET A N 1
ATOM 3296 C CA . MET A 1 428 ? -18.328 15.602 -0.779 1 96.94 428 MET A CA 1
ATOM 3297 C C . MET A 1 428 ? -18.953 15.242 -2.123 1 96.94 428 MET A C 1
ATOM 3299 O O . MET A 1 428 ? -20.062 15.695 -2.432 1 96.94 428 MET A O 1
ATOM 3303 N N . ILE A 1 429 ? -18.219 14.438 -2.885 1 95.56 429 ILE A N 1
ATOM 3304 C CA . ILE A 1 429 ? -18.781 13.961 -4.148 1 95.56 429 ILE A CA 1
ATOM 3305 C C . ILE A 1 429 ? -20.016 13.102 -3.879 1 95.56 429 ILE A C 1
ATOM 3307 O O . ILE A 1 429 ? -21.047 13.281 -4.52 1 95.56 429 ILE A O 1
ATOM 3311 N N . MET A 1 430 ? -19.875 12.219 -2.934 1 96.19 430 MET A N 1
ATOM 3312 C CA . MET A 1 430 ? -21 11.344 -2.58 1 96.19 430 MET A CA 1
ATOM 3313 C C . MET A 1 430 ? -22.172 12.156 -2.035 1 96.19 430 MET A C 1
ATOM 3315 O O . MET A 1 430 ? -23.328 11.891 -2.365 1 96.19 430 MET A O 1
ATOM 3319 N N . ALA A 1 431 ? -21.891 13.133 -1.238 1 96 431 ALA A N 1
ATOM 3320 C CA . ALA A 1 431 ? -22.922 13.984 -0.662 1 96 431 ALA A CA 1
ATOM 3321 C C . ALA A 1 431 ? -23.688 14.742 -1.75 1 96 431 ALA A C 1
ATOM 3323 O O . ALA A 1 431 ? -24.922 14.805 -1.733 1 96 431 ALA A O 1
ATOM 3324 N N . LYS A 1 432 ? -22.953 15.273 -2.652 1 94.44 432 LYS A N 1
ATOM 3325 C CA . LYS A 1 432 ? -23.547 16.016 -3.76 1 94.44 432 LYS A CA 1
ATOM 3326 C C . LYS A 1 432 ? -24.438 15.125 -4.609 1 94.44 432 LYS A C 1
ATOM 3328 O O . LYS A 1 432 ? -25.469 15.57 -5.113 1 94.44 432 LYS A O 1
ATOM 3333 N N . ALA A 1 433 ? -24.031 13.867 -4.695 1 95.44 433 ALA A N 1
ATOM 3334 C CA . ALA A 1 433 ? -24.781 12.898 -5.496 1 95.44 433 ALA A CA 1
ATOM 3335 C C . ALA A 1 433 ? -25.953 12.32 -4.707 1 95.44 433 ALA A C 1
ATOM 3337 O O . ALA A 1 433 ? -26.688 11.453 -5.203 1 95.44 433 ALA A O 1
ATOM 3338 N N . GLY A 1 434 ? -26.141 12.766 -3.506 1 94.19 434 GLY A N 1
ATOM 3339 C CA . GLY A 1 434 ? -27.234 12.266 -2.684 1 94.19 434 GLY A CA 1
ATOM 3340 C C . GLY A 1 434 ? -26.984 10.883 -2.123 1 94.19 434 GLY A C 1
ATOM 3341 O O . GLY A 1 434 ? -27.922 10.164 -1.773 1 94.19 434 GLY A O 1
ATOM 3342 N N . LYS A 1 435 ? -25.75 10.469 -2.062 1 96.25 435 LYS A N 1
ATOM 3343 C CA . LYS A 1 435 ? -25.375 9.117 -1.641 1 96.25 435 LYS A CA 1
ATOM 3344 C C . LYS A 1 435 ? -24.625 9.148 -0.316 1 96.25 435 LYS A C 1
ATOM 3346 O O . LYS A 1 435 ? -23.906 8.195 0.016 1 96.25 435 LYS A O 1
ATOM 3351 N N . LEU A 1 436 ? -24.703 10.203 0.371 1 95.19 436 LEU A N 1
ATOM 3352 C CA . LEU A 1 436 ? -24.078 10.281 1.685 1 95.19 436 LEU A CA 1
ATOM 3353 C C . LEU A 1 436 ? -24.766 9.352 2.676 1 95.19 436 LEU A C 1
ATOM 3355 O O . LEU A 1 436 ? -25.984 9.383 2.816 1 95.19 436 LEU A O 1
ATOM 3359 N N . ASN A 1 437 ? -24.078 8.5 3.316 1 93.5 437 ASN A N 1
ATOM 3360 C CA . ASN A 1 437 ? -24.625 7.602 4.328 1 93.5 437 ASN A CA 1
ATOM 3361 C C . ASN A 1 437 ? -24.656 8.258 5.703 1 93.5 437 ASN A C 1
ATOM 3363 O O . ASN A 1 437 ? -24.109 7.719 6.664 1 93.5 437 ASN A O 1
ATOM 3367 N N . GLY A 1 438 ? -25.266 9.43 5.824 1 97.06 438 GLY A N 1
ATOM 3368 C CA . GLY A 1 438 ? -25.375 10.195 7.059 1 97.06 438 GLY A CA 1
ATOM 3369 C C . GLY A 1 438 ? -26.031 11.555 6.863 1 97.06 438 GLY A C 1
ATOM 3370 O O . GLY A 1 438 ? -26.531 11.859 5.781 1 97.06 438 GLY A O 1
ATOM 3371 N N . ASN A 1 439 ? -26.172 12.328 7.992 1 97.69 439 ASN A N 1
ATOM 3372 C CA . ASN A 1 439 ? -26.828 13.625 7.902 1 97.69 439 ASN A CA 1
ATOM 3373 C C . ASN A 1 439 ? -25.969 14.734 8.508 1 97.69 439 ASN A C 1
ATOM 3375 O O . ASN A 1 439 ? -26.438 15.859 8.703 1 97.69 439 ASN A O 1
ATOM 3379 N N . PHE A 1 440 ? -24.734 14.398 8.859 1 98.31 440 PHE A N 1
ATOM 3380 C CA . PHE A 1 440 ? -23.766 15.367 9.359 1 98.31 440 PHE A CA 1
ATOM 3381 C C . PHE A 1 440 ? -22.344 14.984 8.938 1 98.31 440 PHE A C 1
ATOM 3383 O O . PHE A 1 440 ? -21.922 13.844 9.133 1 98.31 440 PHE A O 1
ATOM 3390 N N . ILE A 1 441 ? -21.641 15.914 8.359 1 98.44 441 ILE A N 1
ATOM 3391 C CA . ILE A 1 441 ? -20.25 15.648 7.965 1 98.44 441 ILE A CA 1
ATOM 3392 C C . ILE A 1 441 ? -19.297 16.438 8.859 1 98.44 441 ILE A C 1
ATOM 3394 O O . ILE A 1 441 ? -19.344 17.672 8.891 1 98.44 441 ILE A O 1
ATOM 3398 N N . GLU A 1 442 ? -18.469 15.758 9.562 1 98.38 442 GLU A N 1
ATOM 3399 C CA . GLU A 1 442 ? -17.312 16.391 10.172 1 98.38 442 GLU A CA 1
ATOM 3400 C C . GLU A 1 442 ? -16.078 16.25 9.281 1 98.38 442 GLU A C 1
ATOM 3402 O O . GLU A 1 442 ? -15.523 15.156 9.148 1 98.38 442 GLU A O 1
ATOM 3407 N N . GLY A 1 443 ? -15.734 17.359 8.758 1 97.94 443 GLY A N 1
ATOM 3408 C CA . GLY A 1 443 ? -14.562 17.344 7.895 1 97.94 443 GLY A CA 1
ATOM 3409 C C . GLY A 1 443 ? -13.383 18.094 8.484 1 97.94 443 GLY A C 1
ATOM 3410 O O . GLY A 1 443 ? -13.539 19.219 8.969 1 97.94 443 GLY A O 1
ATOM 3411 N N . MET A 1 444 ? -12.219 17.438 8.508 1 97.44 444 MET A N 1
ATOM 3412 C CA . MET A 1 444 ? -10.945 18.047 8.891 1 97.44 444 MET A CA 1
ATOM 3413 C C . MET A 1 444 ? -9.922 17.938 7.77 1 97.44 444 MET A C 1
ATOM 3415 O O . MET A 1 444 ? -9.68 16.844 7.254 1 97.44 444 MET A O 1
ATOM 3419 N N . MET A 1 445 ? -9.336 19.031 7.43 1 96.88 445 MET A N 1
ATOM 3420 C CA . MET A 1 445 ? -8.438 19.016 6.277 1 96.88 445 MET A CA 1
ATOM 3421 C C . MET A 1 445 ? -7.156 18.266 6.59 1 96.88 445 MET A C 1
ATOM 3423 O O . MET A 1 445 ? -6.578 17.609 5.711 1 96.88 445 MET A O 1
ATOM 3427 N N . CYS A 1 446 ? -6.727 18.391 7.809 1 96.69 446 CYS A N 1
ATOM 3428 C CA . CYS A 1 446 ? -5.543 17.641 8.211 1 96.69 446 CYS A CA 1
ATOM 3429 C C . CYS A 1 446 ? -5.906 16.219 8.633 1 96.69 446 CYS A C 1
ATOM 3431 O O . CYS A 1 446 ? -6.875 16.016 9.367 1 96.69 446 CYS A O 1
ATOM 3433 N N . GLU A 1 447 ? -5.129 15.258 8.164 1 95.19 447 GLU A N 1
ATOM 3434 C CA . GLU A 1 447 ? -5.383 13.867 8.531 1 95.19 447 GLU A CA 1
ATOM 3435 C C . GLU A 1 447 ? -5.332 13.68 10.039 1 95.19 447 GLU A C 1
ATOM 3437 O O . GLU A 1 447 ? -4.359 14.062 10.688 1 95.19 447 GLU A O 1
ATOM 3442 N N . GLY A 1 448 ? -6.375 13.164 10.555 1 94.06 448 GLY A N 1
ATOM 3443 C CA . GLY A 1 448 ? -6.422 12.914 11.984 1 94.06 448 GLY A CA 1
ATOM 3444 C C . GLY A 1 448 ? -6.859 14.125 12.789 1 94.06 448 GLY A C 1
ATOM 3445 O O . GLY A 1 448 ? -7.016 14.047 14.008 1 94.06 448 GLY A O 1
ATOM 3446 N N . GLY A 1 449 ? -6.918 15.281 12.148 1 95 449 GLY A N 1
ATOM 3447 C CA . GLY A 1 449 ? -7.367 16.484 12.828 1 95 449 GLY A CA 1
ATOM 3448 C C . GLY A 1 449 ? -6.254 17.484 13.07 1 95 449 GLY A C 1
ATOM 3449 O O . GLY A 1 449 ? -5.18 17.391 12.469 1 95 449 GLY A O 1
ATOM 3450 N N . CYS A 1 450 ? -6.52 18.406 13.992 1 94.44 450 CYS A N 1
ATOM 3451 C CA . CYS A 1 450 ? -5.645 19.547 14.211 1 94.44 450 CYS A CA 1
ATOM 3452 C C . CYS A 1 450 ? -4.324 19.125 14.836 1 94.44 450 CYS A C 1
ATOM 3454 O O . CYS A 1 450 ? -3.314 19.828 14.719 1 94.44 450 CYS A O 1
ATOM 3456 N N . ILE A 1 451 ? -4.293 18.016 15.469 1 93.38 451 ILE A N 1
ATOM 3457 C CA . ILE A 1 451 ? -3.066 17.516 16.078 1 93.38 451 ILE A CA 1
ATOM 3458 C C . ILE A 1 451 ? -2.01 17.281 15.008 1 93.38 451 ILE A C 1
ATOM 3460 O O . ILE A 1 451 ? -0.812 17.266 15.297 1 93.38 451 ILE A O 1
ATOM 3464 N N . ASN A 1 452 ? -2.469 17.125 13.797 1 93.44 452 ASN A N 1
ATOM 3465 C CA . ASN A 1 452 ? -1.585 16.922 12.656 1 93.44 452 ASN A CA 1
ATOM 3466 C C . ASN A 1 452 ? -1.56 18.141 11.742 1 93.44 452 ASN A C 1
ATOM 3468 O O . ASN A 1 452 ? -1.394 18.016 10.531 1 93.44 452 ASN A O 1
ATOM 3472 N N . GLY A 1 453 ? -1.726 19.25 12.281 1 93.62 453 GLY A N 1
ATOM 3473 C CA . GLY A 1 453 ? -1.71 20.469 11.5 1 93.62 453 GLY A CA 1
ATOM 3474 C C . GLY A 1 453 ? -0.378 20.734 10.828 1 93.62 453 GLY A C 1
ATOM 3475 O O . GLY A 1 453 ? 0.634 20.125 11.18 1 93.62 453 GLY A O 1
ATOM 3476 N N . ALA A 1 454 ? -0.333 21.625 9.922 1 93.88 454 ALA A N 1
ATOM 3477 C CA . ALA A 1 454 ? 0.82 21.859 9.062 1 93.88 454 ALA A CA 1
ATOM 3478 C C . ALA A 1 454 ? 2.008 22.375 9.867 1 93.88 454 ALA A C 1
ATOM 3480 O O . ALA A 1 454 ? 3.162 22.125 9.523 1 93.88 454 ALA A O 1
ATOM 3481 N N . ALA A 1 455 ? 1.704 23.094 10.906 1 94 455 ALA A N 1
ATOM 3482 C CA . ALA A 1 455 ? 2.773 23.703 11.695 1 94 455 ALA A CA 1
ATOM 3483 C C . ALA A 1 455 ? 2.92 23 13.047 1 94 455 ALA A C 1
ATOM 3485 O O . ALA A 1 455 ? 3.199 23.641 14.055 1 94 455 ALA A O 1
ATOM 3486 N N . LYS A 1 456 ? 2.686 21.734 13.023 1 89.69 456 LYS A N 1
ATOM 3487 C CA . LYS A 1 456 ? 2.941 20.938 14.219 1 89.69 456 LYS A CA 1
ATOM 3488 C C . LYS A 1 456 ? 4.438 20.812 14.477 1 89.69 456 LYS A C 1
ATOM 3490 O O . LYS A 1 456 ? 5.25 21.016 13.578 1 89.69 456 LYS A O 1
ATOM 3495 N N . VAL A 1 457 ? 4.742 20.422 15.648 1 87.44 457 VAL A N 1
ATOM 3496 C CA . VAL A 1 457 ? 6.164 20.328 15.977 1 87.44 457 VAL A CA 1
ATOM 3497 C C . VAL A 1 457 ? 6.523 18.891 16.312 1 87.44 457 VAL A C 1
ATOM 3499 O O . VAL A 1 457 ? 7.695 18.516 16.281 1 87.44 457 VAL A O 1
ATOM 3502 N N . VAL A 1 458 ? 5.516 18.094 16.594 1 85 458 VAL A N 1
ATOM 3503 C CA . VAL A 1 458 ? 5.73 16.688 16.922 1 85 458 VAL A CA 1
ATOM 3504 C C . VAL A 1 458 ? 4.906 15.805 15.977 1 85 458 VAL A C 1
ATOM 3506 O O . VAL A 1 458 ? 3.926 16.266 15.391 1 85 458 VAL A O 1
ATOM 3509 N N . SER A 1 459 ? 5.352 14.578 15.898 1 83.25 459 SER A N 1
ATOM 3510 C CA . SER A 1 459 ? 4.617 13.648 15.039 1 83.25 459 SER A CA 1
ATOM 3511 C C . SER A 1 459 ? 3.184 13.469 15.516 1 83.25 459 SER A C 1
ATOM 3513 O O . SER A 1 459 ? 2.9 13.594 16.719 1 83.25 459 SER A O 1
ATOM 3515 N N . SER A 1 460 ? 2.385 13.086 14.602 1 84.31 460 SER A N 1
ATOM 3516 C CA . SER A 1 460 ? 0.961 12.961 14.898 1 84.31 460 SER A CA 1
ATOM 3517 C C . SER A 1 460 ? 0.698 11.812 15.867 1 84.31 460 SER A C 1
ATOM 3519 O O . SER A 1 460 ? -0.172 11.914 16.734 1 84.31 460 SER A O 1
ATOM 3521 N N . VAL A 1 461 ? 1.425 10.773 15.727 1 81.56 461 VAL A N 1
ATOM 3522 C CA . VAL A 1 461 ? 1.224 9.609 16.578 1 81.56 461 VAL A CA 1
ATOM 3523 C C . VAL A 1 461 ? 1.538 9.984 18.031 1 81.56 461 VAL A C 1
ATOM 3525 O O . VAL A 1 461 ? 0.738 9.719 18.938 1 81.56 461 VAL A O 1
ATOM 3528 N N . LYS A 1 462 ? 2.633 10.633 18.219 1 84.25 462 LYS A N 1
ATOM 3529 C CA . LYS A 1 462 ? 3.039 11.047 19.562 1 84.25 462 LYS A CA 1
ATOM 3530 C C . LYS A 1 462 ? 2.102 12.117 20.109 1 84.25 462 LYS A C 1
ATOM 3532 O O . LYS A 1 462 ? 1.727 12.086 21.281 1 84.25 462 LYS A O 1
ATOM 3537 N N . ALA A 1 463 ? 1.729 13.016 19.234 1 87.62 463 ALA A N 1
ATOM 3538 C CA . ALA A 1 463 ? 0.847 14.109 19.641 1 87.62 463 ALA A CA 1
ATOM 3539 C C . ALA A 1 463 ? -0.51 13.57 20.094 1 87.62 463 ALA A C 1
ATOM 3541 O O . ALA A 1 463 ? -1.067 14.039 21.094 1 87.62 463 ALA A O 1
ATOM 3542 N N . LYS A 1 464 ? -1.016 12.617 19.406 1 88.38 464 LYS A N 1
ATOM 3543 C CA . LYS A 1 464 ? -2.32 12.047 19.734 1 88.38 464 LYS A CA 1
ATOM 3544 C C . LYS A 1 464 ? -2.291 11.367 21.109 1 88.38 464 LYS A C 1
ATOM 3546 O O . LYS A 1 464 ? -3.186 11.57 21.922 1 88.38 464 LYS A O 1
ATOM 3551 N N . ALA A 1 465 ? -1.307 10.633 21.359 1 87.44 465 ALA A N 1
ATOM 3552 C CA . ALA A 1 465 ? -1.179 9.922 22.625 1 87.44 465 ALA A CA 1
ATOM 3553 C C . ALA A 1 465 ? -1.12 10.891 23.797 1 87.44 465 ALA A C 1
ATOM 3555 O O . ALA A 1 465 ? -1.797 10.695 24.812 1 87.44 465 ALA A O 1
ATOM 3556 N N . ASN A 1 466 ? -0.354 11.922 23.594 1 86.75 466 ASN A N 1
ATOM 3557 C CA . ASN A 1 466 ? -0.22 12.938 24.641 1 86.75 466 ASN A CA 1
ATOM 3558 C C . ASN A 1 466 ? -1.526 13.695 24.859 1 86.75 466 ASN A C 1
ATOM 3560 O O . ASN A 1 466 ? -1.905 13.969 26 1 86.75 466 ASN A O 1
ATOM 3564 N N . CYS A 1 467 ? -2.18 14.039 23.797 1 88 467 CYS A N 1
ATOM 3565 C CA . CYS A 1 467 ? -3.434 14.781 23.875 1 88 467 CYS A CA 1
ATOM 3566 C C . CYS A 1 467 ? -4.5 13.977 24.609 1 88 467 CYS A C 1
ATOM 3568 O O . CYS A 1 467 ? -5.207 14.508 25.469 1 88 467 CYS A O 1
ATOM 3570 N N . VAL A 1 468 ? -4.594 12.703 24.344 1 87.88 468 VAL A N 1
ATOM 3571 C CA . VAL A 1 468 ? -5.594 11.836 24.938 1 87.88 468 VAL A CA 1
ATOM 3572 C C . VAL A 1 468 ? -5.316 11.695 26.438 1 87.88 468 VAL A C 1
ATOM 3574 O O . VAL A 1 468 ? -6.234 11.773 27.25 1 87.88 468 VAL A O 1
ATOM 3577 N N . LYS A 1 469 ? -4.117 11.492 26.797 1 87 469 LYS A N 1
ATOM 3578 C CA . LYS A 1 469 ? -3.74 11.344 28.203 1 87 469 LYS A CA 1
ATOM 3579 C C . LYS A 1 469 ? -4.078 12.602 29 1 87 469 LYS A C 1
ATOM 3581 O O . LYS A 1 469 ? -4.668 12.523 30.078 1 87 469 LYS A O 1
ATOM 3586 N N . ASN A 1 470 ? -3.734 13.719 28.453 1 85.31 470 ASN A N 1
ATOM 3587 C CA . ASN A 1 470 ? -3.986 14.984 29.125 1 85.31 470 ASN A CA 1
ATOM 3588 C C . ASN A 1 470 ? -5.48 15.273 29.234 1 85.31 470 ASN A C 1
ATOM 3590 O O . ASN A 1 470 ? -5.934 15.828 30.234 1 85.31 470 ASN A O 1
ATOM 3594 N N . ASN A 1 471 ? -6.176 14.953 28.266 1 87.56 471 ASN A N 1
ATOM 3595 C CA . ASN A 1 471 ? -7.613 15.211 28.234 1 87.56 471 ASN A CA 1
ATOM 3596 C C . ASN A 1 471 ? -8.352 14.391 29.281 1 87.56 471 ASN A C 1
ATOM 3598 O O . ASN A 1 471 ? -9.328 14.852 29.875 1 87.56 471 ASN A O 1
ATOM 3602 N N . LYS A 1 472 ? -7.898 13.219 29.531 1 85.88 472 LYS A N 1
ATOM 3603 C CA . LYS A 1 472 ? -8.523 12.344 30.516 1 85.88 472 LYS A CA 1
ATOM 3604 C C . LYS A 1 472 ? -8.453 12.938 31.922 1 85.88 472 LYS A C 1
ATOM 3606 O O . LYS A 1 472 ? -9.297 12.664 32.75 1 85.88 472 LYS A O 1
ATOM 3611 N N . GLU A 1 473 ? -7.523 13.758 32.156 1 83.75 473 GLU A N 1
ATOM 3612 C CA . GLU A 1 473 ? -7.312 14.344 33.469 1 83.75 473 GLU A CA 1
ATOM 3613 C C . GLU A 1 473 ? -8.18 15.586 33.656 1 83.75 473 GLU A C 1
ATOM 3615 O O . GLU A 1 473 ? -8.219 16.156 34.75 1 83.75 473 GLU A O 1
ATOM 3620 N N . GLY A 1 474 ? -8.922 15.977 32.688 1 87.31 474 GLY A N 1
ATOM 3621 C CA . GLY A 1 474 ? -9.773 17.156 32.781 1 87.31 474 GLY A CA 1
ATOM 3622 C C . GLY A 1 474 ? -10.883 17 33.812 1 87.31 474 GLY A C 1
ATOM 3623 O O . GLY A 1 474 ? -11.391 15.891 34.031 1 87.31 474 GLY A O 1
ATOM 3624 N N . GLU A 1 475 ? -11.32 18.078 34.375 1 90.06 475 GLU A N 1
ATOM 3625 C CA . GLU A 1 475 ? -12.312 18.062 35.469 1 90.06 475 GLU A CA 1
ATOM 3626 C C . GLU A 1 475 ? -13.727 18.203 34.906 1 90.06 475 GLU A C 1
ATOM 3628 O O . GLU A 1 475 ? -14.672 17.641 35.438 1 90.06 475 GLU A O 1
ATOM 3633 N N . ILE A 1 476 ? -13.891 18.938 33.812 1 95 476 ILE A N 1
ATOM 3634 C CA . ILE A 1 476 ? -15.195 19.141 33.188 1 95 476 ILE A CA 1
ATOM 3635 C C . ILE A 1 476 ? -15.5 18 32.25 1 95 476 ILE A C 1
ATOM 3637 O O . ILE A 1 476 ? -15.047 18 31.094 1 95 476 ILE A O 1
ATOM 3641 N N . LYS A 1 477 ? -16.438 17.141 32.594 1 94.44 477 LYS A N 1
ATOM 3642 C CA . LYS A 1 477 ? -16.562 15.836 31.969 1 94.44 477 LYS A CA 1
ATOM 3643 C C . LYS A 1 477 ? -17.688 15.828 30.938 1 94.44 477 LYS A C 1
ATOM 3645 O O . LYS A 1 477 ? -17.875 14.844 30.234 1 94.44 477 LYS A O 1
ATOM 3650 N N . SER A 1 478 ? -18.422 16.922 30.859 1 95.12 478 SER A N 1
ATOM 3651 C CA . SER A 1 478 ? -19.453 17.047 29.828 1 95.12 478 SER A CA 1
ATOM 3652 C C . SER A 1 478 ? -19.547 18.484 29.344 1 95.12 478 SER A C 1
ATOM 3654 O O . SER A 1 478 ? -19.109 19.422 30.016 1 95.12 478 SER A O 1
ATOM 3656 N N . VAL A 1 479 ? -20.125 18.672 28.219 1 95.69 479 VAL A N 1
ATOM 3657 C CA . VAL A 1 479 ? -20.234 20 27.609 1 95.69 479 VAL A CA 1
ATOM 3658 C C . VAL A 1 479 ? -21.125 20.891 28.484 1 95.69 479 VAL A C 1
ATOM 3660 O O . VAL A 1 479 ? -20.734 22.016 28.844 1 95.69 479 VAL A O 1
ATOM 3663 N N . MET A 1 480 ? -22.172 20.344 28.922 1 94.94 480 MET A N 1
ATOM 3664 C CA . MET A 1 480 ? -23.172 21.125 29.641 1 94.94 480 MET A CA 1
ATOM 3665 C C . MET A 1 480 ? -22.703 21.438 31.062 1 94.94 480 MET A C 1
ATOM 3667 O O . MET A 1 480 ? -23.219 22.344 31.703 1 94.94 480 MET A O 1
ATOM 3671 N N . SER A 1 481 ? -21.781 20.703 31.516 1 95.25 481 SER A N 1
ATOM 3672 C CA . SER A 1 481 ? -21.281 20.922 32.875 1 95.25 481 SER A CA 1
ATOM 3673 C C . SER A 1 481 ? -20.312 22.078 32.938 1 95.25 481 SER A C 1
ATOM 3675 O O . SER A 1 481 ? -19.891 22.484 34.031 1 95.25 481 SER A O 1
ATOM 3677 N N . ASN A 1 482 ? -19.953 22.625 31.781 1 96.06 482 ASN A N 1
ATOM 3678 C CA . ASN A 1 482 ? -19.062 23.781 31.75 1 96.06 482 ASN A CA 1
ATOM 3679 C C . ASN A 1 482 ? -19.812 25.062 32.125 1 96.06 482 ASN A C 1
ATOM 3681 O O . ASN A 1 482 ? -20.594 25.594 31.328 1 96.06 482 ASN A O 1
ATOM 3685 N N . LYS A 1 483 ? -19.438 25.641 33.156 1 94.44 483 LYS A N 1
ATOM 3686 C CA . LYS A 1 483 ? -20.156 26.812 33.688 1 94.44 483 LYS A CA 1
ATOM 3687 C C . LYS A 1 483 ? -19.859 28.047 32.875 1 94.44 483 LYS A C 1
ATOM 3689 O O . LYS A 1 483 ? -20.656 29 32.875 1 94.44 483 LYS A O 1
ATOM 3694 N N . ILE A 1 484 ? -18.844 28.062 32.156 1 94.94 484 ILE A N 1
ATOM 3695 C CA . ILE A 1 484 ? -18.453 29.203 31.328 1 94.94 484 ILE A CA 1
ATOM 3696 C C . ILE A 1 484 ? -19.469 29.406 30.203 1 94.94 484 ILE A C 1
ATOM 3698 O O . ILE A 1 484 ? -19.594 30.5 29.656 1 94.94 484 ILE A O 1
ATOM 3702 N N . LEU A 1 485 ? -20.219 28.391 29.922 1 95.06 485 LEU A N 1
ATOM 3703 C CA . LEU A 1 485 ? -21.203 28.438 28.844 1 95.06 485 LEU A CA 1
ATOM 3704 C C . LEU A 1 485 ? -22.234 29.531 29.094 1 95.06 485 LEU A C 1
ATOM 3706 O O . LEU A 1 485 ? -22.734 30.156 28.156 1 95.06 485 LEU A O 1
ATOM 3710 N N . ASP A 1 486 ? -22.516 29.75 30.359 1 94.56 486 ASP A N 1
ATOM 3711 C CA . ASP A 1 486 ? -23.484 30.781 30.734 1 94.56 486 ASP A CA 1
ATOM 3712 C C . ASP A 1 486 ? -23.016 32.156 30.312 1 94.56 486 ASP A C 1
ATOM 3714 O O . ASP A 1 486 ? -23.844 33.062 30.062 1 94.56 486 ASP A O 1
ATOM 3718 N N . GLU A 1 487 ? -21.781 32.312 30.156 1 94.31 487 GLU A N 1
ATOM 3719 C CA . GLU A 1 487 ? -21.219 33.594 29.828 1 94.31 487 GLU A CA 1
ATOM 3720 C C . GLU A 1 487 ? -21.25 33.844 28.312 1 94.31 487 GLU A C 1
ATOM 3722 O O . GLU A 1 487 ? -20.969 34.969 27.859 1 94.31 487 GLU A O 1
ATOM 3727 N N . PHE A 1 488 ? -21.594 32.875 27.531 1 94.94 488 PHE A N 1
ATOM 3728 C CA . PHE A 1 488 ? -21.672 33 26.078 1 94.94 488 PHE A CA 1
ATOM 3729 C C . PHE A 1 488 ? -23.062 33.438 25.656 1 94.94 488 PHE A C 1
ATOM 3731 O O . PHE A 1 488 ? -23.312 33.688 24.469 1 94.94 488 PHE A O 1
ATOM 3738 N N . ASP A 1 489 ? -24.016 33.656 26.562 1 90 489 ASP A N 1
ATOM 3739 C CA . ASP A 1 489 ? -25.406 33.969 26.234 1 90 489 ASP A CA 1
ATOM 3740 C C . ASP A 1 489 ? -25.531 35.281 25.469 1 90 489 ASP A C 1
ATOM 3742 O O . ASP A 1 489 ? -26.375 35.406 24.578 1 90 489 ASP A O 1
ATOM 3746 N N . ASN A 1 490 ? -24.672 36.188 25.719 1 91.38 490 ASN A N 1
ATOM 3747 C CA . ASN A 1 490 ? -24.75 37.469 25.062 1 91.38 490 ASN A CA 1
ATOM 3748 C C . ASN A 1 490 ? -23.703 37.625 23.969 1 91.38 490 ASN A C 1
ATOM 3750 O O . ASN A 1 490 ? -23.359 38.719 23.562 1 91.38 490 ASN A O 1
ATOM 3754 N N . ILE A 1 491 ? -23.172 36.562 23.547 1 94.44 491 ILE A N 1
ATOM 3755 C CA . ILE A 1 491 ? -22.141 36.562 22.516 1 94.44 491 ILE A CA 1
ATOM 3756 C C . ILE A 1 491 ? -22.672 35.906 21.25 1 94.44 491 ILE A C 1
ATOM 3758 O O . ILE A 1 491 ? -23.203 34.781 21.297 1 94.44 491 ILE A O 1
ATOM 3762 N N . SER A 1 492 ? -22.578 36.562 20.125 1 93.5 492 SER A N 1
ATOM 3763 C CA . SER A 1 492 ? -23.031 35.969 18.859 1 93.5 492 SER A CA 1
ATOM 3764 C C . SER A 1 492 ? -22.109 34.844 18.406 1 93.5 492 SER A C 1
ATOM 3766 O O . SER A 1 492 ? -20.891 35.031 18.312 1 93.5 492 SER A O 1
ATOM 3768 N N . LEU A 1 493 ? -22.703 33.719 18.125 1 94.81 493 LEU A N 1
ATOM 3769 C CA . LEU A 1 493 ? -21.922 32.594 17.625 1 94.81 493 LEU A CA 1
ATOM 3770 C C . LEU A 1 493 ? -22.234 32.312 16.156 1 94.81 493 LEU A C 1
ATOM 3772 O O . LEU A 1 493 ? -22.016 31.219 15.656 1 94.81 493 LEU A O 1
ATOM 3776 N N . LYS A 1 494 ? -22.719 33.312 15.43 1 92.12 494 LYS A N 1
ATOM 3777 C CA . LYS A 1 494 ? -22.984 33.219 14 1 92.12 494 LYS A CA 1
ATOM 3778 C C . LYS A 1 494 ? -21.891 33.938 13.203 1 92.12 494 LYS A C 1
ATOM 3780 O O . LYS A 1 494 ? -21.312 34.938 13.664 1 92.12 494 LYS A O 1
ATOM 3785 N N . LYS A 1 495 ? -21.625 33.438 12.008 1 88 495 LYS A N 1
ATOM 3786 C CA . LYS A 1 495 ? -20.641 34.031 11.109 1 88 495 LYS A CA 1
ATOM 3787 C C . LYS A 1 495 ? -21.172 35.344 10.508 1 88 495 LYS A C 1
ATOM 3789 O O . LYS A 1 495 ? -22.328 35.438 10.133 1 88 495 LYS A O 1
ATOM 3794 N N . MET B 1 1 ? -0.024 -19.344 -33.125 1 50.5 1 MET B N 1
ATOM 3795 C CA . MET B 1 1 ? 1.106 -19.141 -32.219 1 50.5 1 MET B CA 1
ATOM 3796 C C . MET B 1 1 ? 0.642 -18.578 -30.875 1 50.5 1 MET B C 1
ATOM 3798 O O . MET B 1 1 ? -0.233 -17.703 -30.844 1 50.5 1 MET B O 1
ATOM 3802 N N . PHE B 1 2 ? 1.021 -19.281 -29.828 1 69.75 2 PHE B N 1
ATOM 3803 C CA . PHE B 1 2 ? 0.603 -18.844 -28.484 1 69.75 2 PHE B CA 1
ATOM 3804 C C . PHE B 1 2 ? 1.222 -17.5 -28.125 1 69.75 2 PHE B C 1
ATOM 3806 O O . PHE B 1 2 ? 2.357 -17.219 -28.516 1 69.75 2 PHE B O 1
ATOM 3813 N N . GLN B 1 3 ? 0.477 -16.656 -27.688 1 72.25 3 GLN B N 1
ATOM 3814 C CA . GLN B 1 3 ? 0.959 -15.367 -27.172 1 72.25 3 GLN B CA 1
ATOM 3815 C C . GLN B 1 3 ? 1.453 -15.508 -25.734 1 72.25 3 GLN B C 1
ATOM 3817 O O . GLN B 1 3 ? 0.789 -16.125 -24.906 1 72.25 3 GLN B O 1
ATOM 3822 N N . PHE B 1 4 ? 2.664 -15.102 -25.672 1 79.5 4 PHE B N 1
ATOM 3823 C CA . PHE B 1 4 ? 3.262 -15.242 -24.344 1 79.5 4 PHE B CA 1
ATOM 3824 C C . PHE B 1 4 ? 3.283 -13.898 -23.609 1 79.5 4 PHE B C 1
ATOM 3826 O O . PHE B 1 4 ? 3.373 -12.844 -24.25 1 79.5 4 PHE B O 1
ATOM 3833 N N . GLU B 1 5 ? 3.205 -14.008 -22.328 1 75.62 5 GLU B N 1
ATOM 3834 C CA . GLU B 1 5 ? 3.127 -12.828 -21.469 1 75.62 5 GLU B CA 1
ATOM 3835 C C . GLU B 1 5 ? 4.434 -12.039 -21.5 1 75.62 5 GLU B C 1
ATOM 3837 O O . GLU B 1 5 ? 4.422 -10.812 -21.406 1 75.62 5 GLU B O 1
ATOM 3842 N N . ASN B 1 6 ? 5.539 -12.805 -21.562 1 82.75 6 ASN B N 1
ATOM 3843 C CA . ASN B 1 6 ? 6.84 -12.148 -21.531 1 82.75 6 ASN B CA 1
ATOM 3844 C C . ASN B 1 6 ? 7.918 -13.008 -22.188 1 82.75 6 ASN B C 1
ATOM 3846 O O . ASN B 1 6 ? 7.637 -14.117 -22.656 1 82.75 6 ASN B O 1
ATOM 3850 N N . GLN B 1 7 ? 9.062 -12.516 -22.219 1 86.62 7 GLN B N 1
ATOM 3851 C CA . GLN B 1 7 ? 10.172 -13.156 -22.922 1 86.62 7 GLN B CA 1
ATOM 3852 C C . GLN B 1 7 ? 10.602 -14.438 -22.203 1 86.62 7 GLN B C 1
ATOM 3854 O O . GLN B 1 7 ? 11.008 -15.406 -22.859 1 86.62 7 GLN B O 1
ATOM 3859 N N . LEU B 1 8 ? 10.523 -14.422 -20.969 1 91.75 8 LEU B N 1
ATOM 3860 C CA . LEU B 1 8 ? 10.914 -15.609 -20.219 1 91.75 8 LEU B CA 1
ATOM 3861 C C . LEU B 1 8 ? 9.992 -16.781 -20.531 1 91.75 8 LEU B C 1
ATOM 3863 O O . LEU B 1 8 ? 10.453 -17.906 -20.734 1 91.75 8 LEU B O 1
ATOM 3867 N N . ALA B 1 9 ? 8.742 -16.516 -20.578 1 91.56 9 ALA B N 1
ATOM 3868 C CA . ALA B 1 9 ? 7.766 -17.547 -20.906 1 91.56 9 ALA B CA 1
ATOM 3869 C C . ALA B 1 9 ? 8.016 -18.109 -22.297 1 91.56 9 ALA B C 1
ATOM 3871 O O . ALA B 1 9 ? 7.906 -19.328 -22.516 1 91.56 9 ALA B O 1
ATOM 3872 N N . LYS B 1 10 ? 8.344 -17.25 -23.203 1 92.31 10 LYS B N 1
ATOM 3873 C CA . LYS B 1 10 ? 8.641 -17.672 -24.562 1 92.31 10 LYS B CA 1
ATOM 3874 C C . LYS B 1 10 ? 9.875 -18.578 -24.609 1 92.31 10 LYS B C 1
ATOM 3876 O O . LYS B 1 10 ? 9.883 -19.594 -25.312 1 92.31 10 LYS B O 1
ATOM 3881 N N . LEU B 1 11 ? 10.867 -18.203 -23.906 1 93.25 11 LEU B N 1
ATOM 3882 C CA . LEU B 1 11 ? 12.102 -18.984 -23.844 1 93.25 11 LEU B CA 1
ATOM 3883 C C . LEU B 1 11 ? 11.844 -20.375 -23.25 1 93.25 11 LEU B C 1
ATOM 3885 O O . LEU B 1 11 ? 12.32 -21.375 -23.797 1 93.25 11 LEU B O 1
ATOM 3889 N N . LYS B 1 12 ? 11.133 -20.453 -22.234 1 94.56 12 LYS B N 1
ATOM 3890 C CA . LYS B 1 12 ? 10.805 -21.719 -21.594 1 94.56 12 LYS B CA 1
ATOM 3891 C C . LYS B 1 12 ? 10.008 -22.609 -22.547 1 94.56 12 LYS B C 1
ATOM 3893 O O . LYS B 1 12 ? 10.273 -23.812 -22.641 1 94.56 12 LYS B O 1
ATOM 3898 N N . HIS B 1 13 ? 9.086 -21.969 -23.188 1 95.75 13 HIS B N 1
ATOM 3899 C CA . HIS B 1 13 ? 8.25 -22.703 -24.141 1 95.75 13 HIS B CA 1
ATOM 3900 C C . HIS B 1 13 ? 9.086 -23.312 -25.266 1 95.75 13 HIS B C 1
ATOM 3902 O O . HIS B 1 13 ? 8.891 -24.469 -25.625 1 95.75 13 HIS B O 1
ATOM 3908 N N . GLU B 1 14 ? 9.945 -22.531 -25.781 1 96.5 14 GLU B N 1
ATOM 3909 C CA . GLU B 1 14 ? 10.781 -23 -26.891 1 96.5 14 GLU B CA 1
ATOM 3910 C C . GLU B 1 14 ? 11.648 -24.172 -26.453 1 96.5 14 GLU B C 1
ATOM 3912 O O . GLU B 1 14 ? 11.812 -25.156 -27.188 1 96.5 14 GLU B O 1
ATOM 3917 N N . VAL B 1 15 ? 12.195 -24.094 -25.297 1 97.56 15 VAL B N 1
ATOM 3918 C CA . VAL B 1 15 ? 13.023 -25.172 -24.781 1 97.56 15 VAL B CA 1
ATOM 3919 C C . VAL B 1 15 ? 12.195 -26.453 -24.656 1 97.56 15 VAL B C 1
ATOM 3921 O O . VAL B 1 15 ? 12.602 -27.5 -25.156 1 97.56 15 VAL B O 1
ATOM 3924 N N . LEU B 1 16 ? 11.062 -26.391 -24.016 1 97.62 16 LEU B N 1
ATOM 3925 C CA . LEU B 1 16 ? 10.188 -27.547 -23.844 1 97.62 16 LEU B CA 1
ATOM 3926 C C . LEU B 1 16 ? 9.781 -28.141 -25.188 1 97.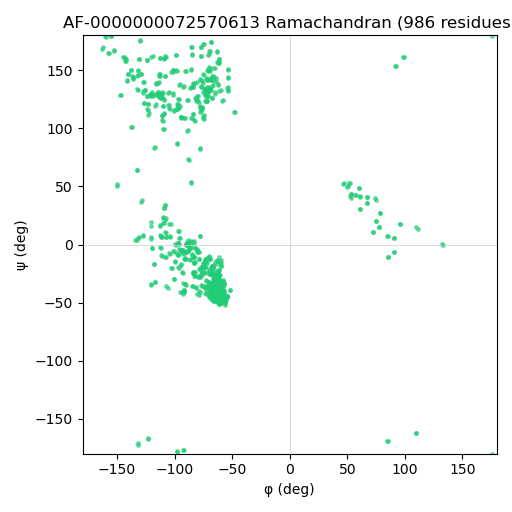62 16 LEU B C 1
ATOM 3928 O O . LEU B 1 16 ? 9.773 -29.359 -25.359 1 97.62 16 LEU B O 1
ATOM 3932 N N . THR B 1 17 ? 9.492 -27.266 -26.109 1 98 17 THR B N 1
ATOM 3933 C CA . THR B 1 17 ? 9.062 -27.703 -27.438 1 98 17 THR B CA 1
ATOM 3934 C C . THR B 1 17 ? 10.18 -28.469 -28.125 1 98 17 THR B C 1
ATOM 3936 O O . THR B 1 17 ? 9.945 -29.547 -28.688 1 98 17 THR B O 1
ATOM 3939 N N . ARG B 1 18 ? 11.352 -27.953 -28.094 1 98.06 18 ARG B N 1
ATOM 3940 C CA . ARG B 1 18 ? 12.484 -28.609 -28.75 1 98.06 18 ARG B CA 1
ATOM 3941 C C . ARG B 1 18 ? 12.797 -29.953 -28.109 1 98.06 18 ARG B C 1
ATOM 3943 O O . ARG B 1 18 ? 13.125 -30.906 -28.812 1 98.06 18 ARG B O 1
ATOM 3950 N N . VAL B 1 19 ? 12.734 -30.031 -26.828 1 98.06 19 VAL B N 1
ATOM 3951 C CA . VAL B 1 19 ? 12.961 -31.297 -26.125 1 98.06 19 VAL B CA 1
ATOM 3952 C C . VAL B 1 19 ? 11.891 -32.312 -26.531 1 98.06 19 VAL B C 1
ATOM 3954 O O . VAL B 1 19 ? 12.188 -33.469 -26.797 1 98.06 19 VAL B O 1
ATOM 3957 N N . ALA B 1 20 ? 10.648 -31.875 -26.609 1 98.12 20 ALA B N 1
ATOM 3958 C CA . ALA B 1 20 ? 9.539 -32.75 -27 1 98.12 20 ALA B CA 1
ATOM 3959 C C . ALA B 1 20 ? 9.727 -33.25 -28.422 1 98.12 20 ALA B C 1
ATOM 3961 O O . ALA B 1 20 ? 9.43 -34.406 -28.703 1 98.12 20 ALA B O 1
ATOM 3962 N N . VAL B 1 21 ? 10.188 -32.406 -29.297 1 98 21 VAL B N 1
ATOM 3963 C CA . VAL B 1 21 ? 10.422 -32.781 -30.688 1 98 21 VAL B CA 1
ATOM 3964 C C . VAL B 1 21 ? 11.492 -33.875 -30.75 1 98 21 VAL B C 1
ATOM 3966 O O . VAL B 1 21 ? 11.328 -34.875 -31.438 1 98 21 VAL B O 1
ATOM 3969 N N . LEU B 1 22 ? 12.586 -33.656 -30.031 1 97.69 22 LEU B N 1
ATOM 3970 C CA . LEU B 1 22 ? 13.648 -34.656 -30 1 97.69 22 LEU B CA 1
ATOM 3971 C C . LEU B 1 22 ? 13.133 -36 -29.422 1 97.69 22 LEU B C 1
ATOM 3973 O O . LEU B 1 22 ? 13.5 -37.062 -29.906 1 97.69 22 LEU B O 1
ATOM 3977 N N . ALA B 1 23 ? 12.344 -35.906 -28.391 1 97.31 23 ALA B N 1
ATOM 3978 C CA . ALA B 1 23 ? 11.758 -37.125 -27.812 1 97.31 23 ALA B CA 1
ATOM 3979 C C . ALA B 1 23 ? 10.875 -37.844 -28.828 1 97.31 23 ALA B C 1
ATOM 3981 O O . ALA B 1 23 ? 10.938 -39.062 -28.953 1 97.31 23 ALA B O 1
ATOM 3982 N N . LYS B 1 24 ? 10.055 -37.125 -29.531 1 96.88 24 LYS B N 1
ATOM 3983 C CA . LYS B 1 24 ? 9.164 -37.656 -30.547 1 96.88 24 LYS B CA 1
ATOM 3984 C C . LYS B 1 24 ? 9.953 -38.406 -31.625 1 96.88 24 LYS B C 1
ATOM 3986 O O . LYS B 1 24 ? 9.492 -39.406 -32.156 1 96.88 24 LYS B O 1
ATOM 3991 N N . GLN B 1 25 ? 11.156 -37.906 -31.906 1 96.5 25 GLN B N 1
ATOM 3992 C CA . GLN B 1 25 ? 12.016 -38.5 -32.938 1 96.5 25 GLN B CA 1
ATOM 3993 C C . GLN B 1 25 ? 12.891 -39.594 -32.344 1 96.5 25 GLN B C 1
ATOM 3995 O O . GLN B 1 25 ? 13.695 -40.188 -33.062 1 96.5 25 GLN B O 1
ATOM 4000 N N . ASN B 1 26 ? 12.742 -39.906 -31.109 1 94.75 26 ASN B N 1
ATOM 4001 C CA . ASN B 1 26 ? 13.578 -40.875 -30.406 1 94.75 26 ASN B CA 1
ATOM 4002 C C . ASN B 1 26 ? 15.062 -40.562 -30.578 1 94.75 26 ASN B C 1
ATOM 4004 O O . ASN B 1 26 ? 15.859 -41.438 -30.875 1 94.75 26 ASN B O 1
ATOM 4008 N N . ASN B 1 27 ? 15.391 -39.281 -30.5 1 94.81 27 ASN B N 1
ATOM 4009 C CA . ASN B 1 27 ? 16.734 -38.781 -30.75 1 94.81 27 ASN B CA 1
ATOM 4010 C C . ASN B 1 27 ? 17.219 -37.875 -29.609 1 94.81 27 ASN B C 1
ATOM 4012 O O . ASN B 1 27 ? 17.828 -36.844 -29.859 1 94.81 27 ASN B O 1
ATOM 4016 N N . LEU B 1 28 ? 16.828 -38.25 -28.391 1 93.5 28 LEU B N 1
ATOM 4017 C CA . LEU B 1 28 ? 17.25 -37.438 -27.25 1 93.5 28 LEU B CA 1
ATOM 4018 C C . LEU B 1 28 ? 18.609 -37.938 -26.734 1 93.5 28 LEU B C 1
ATOM 4020 O O . LEU B 1 28 ? 18.703 -38.5 -25.641 1 93.5 28 LEU B O 1
ATOM 4024 N N . THR B 1 29 ? 19.672 -37.625 -27.516 1 92.56 29 THR B N 1
ATOM 4025 C CA . THR B 1 29 ? 21.047 -37.938 -27.141 1 92.56 29 THR B CA 1
ATOM 4026 C C . THR B 1 29 ? 21.75 -36.719 -26.531 1 92.56 29 THR B C 1
ATOM 4028 O O . THR B 1 29 ? 21.266 -35.594 -26.656 1 92.56 29 THR B O 1
ATOM 4031 N N . ARG B 1 30 ? 22.812 -37.062 -25.891 1 91.38 30 ARG B N 1
ATOM 4032 C CA . ARG B 1 30 ? 23.594 -35.969 -25.312 1 91.38 30 ARG B CA 1
ATOM 4033 C C . ARG B 1 30 ? 24.031 -34.969 -26.375 1 91.38 30 ARG B C 1
ATOM 4035 O O . ARG B 1 30 ? 23.984 -33.75 -26.141 1 91.38 30 ARG B O 1
ATOM 4042 N N . GLU B 1 31 ? 24.391 -35.438 -27.5 1 92.56 31 GLU B N 1
ATOM 4043 C CA . GLU B 1 31 ? 24.844 -34.594 -28.594 1 92.56 31 GLU B CA 1
ATOM 4044 C C . GLU B 1 31 ? 23.719 -33.656 -29.062 1 92.56 31 GLU B C 1
ATOM 4046 O O . GLU B 1 31 ? 23.953 -32.469 -29.297 1 92.56 31 GLU B O 1
ATOM 4051 N N . GLU B 1 32 ? 22.547 -34.156 -29.219 1 95.25 32 GLU B N 1
ATOM 4052 C CA . GLU B 1 32 ? 21.422 -33.375 -29.703 1 95.25 32 GLU B CA 1
ATOM 4053 C C . GLU B 1 32 ? 21 -32.312 -28.672 1 95.25 32 GLU B C 1
ATOM 4055 O O . GLU B 1 32 ? 20.625 -31.203 -29.016 1 95.25 32 GLU B O 1
ATOM 4060 N N . ILE B 1 33 ? 21.047 -32.75 -27.422 1 93.88 33 ILE B N 1
ATOM 4061 C CA . ILE B 1 33 ? 20.734 -31.859 -26.328 1 93.88 33 ILE B CA 1
ATOM 4062 C C . ILE B 1 33 ? 21.688 -30.656 -26.344 1 93.88 33 ILE B C 1
ATOM 4064 O O . ILE B 1 33 ? 21.25 -29.516 -26.188 1 93.88 33 ILE B O 1
ATOM 4068 N N . GLU B 1 34 ? 22.938 -30.875 -26.594 1 93 34 GLU B N 1
ATOM 4069 C CA . GLU B 1 34 ? 23.969 -29.844 -26.562 1 93 34 GLU B CA 1
ATOM 4070 C C . GLU B 1 34 ? 23.875 -28.906 -27.766 1 93 34 GLU B C 1
ATOM 4072 O O . GLU B 1 34 ? 24.438 -27.828 -27.766 1 93 34 GLU B O 1
ATOM 4077 N N . LYS B 1 35 ? 23.125 -29.281 -28.781 1 95.56 35 LYS B N 1
ATOM 4078 C CA . LYS B 1 35 ? 22.953 -28.469 -29.969 1 95.56 35 LYS B CA 1
ATOM 4079 C C . LYS B 1 35 ? 21.859 -27.422 -29.781 1 95.56 35 LYS B C 1
ATOM 4081 O O . LYS B 1 35 ? 21.844 -26.391 -30.453 1 95.56 35 LYS B O 1
ATOM 4086 N N . ILE B 1 36 ? 20.938 -27.672 -28.891 1 96.25 36 ILE B N 1
ATOM 4087 C CA . ILE B 1 36 ? 19.719 -26.875 -28.75 1 96.25 36 ILE B CA 1
ATOM 4088 C C . ILE B 1 36 ? 20.109 -25.422 -28.406 1 96.25 36 ILE B C 1
ATOM 4090 O O . ILE B 1 36 ? 19.609 -24.484 -29.031 1 96.25 36 ILE B O 1
ATOM 4094 N N . PRO B 1 37 ? 21.094 -25.188 -27.453 1 95.5 37 PRO B N 1
ATOM 4095 C CA . PRO B 1 37 ? 21.453 -23.797 -27.141 1 95.5 37 PRO B CA 1
ATOM 4096 C C . PRO B 1 37 ? 21.953 -23.031 -28.344 1 95.5 37 PRO B C 1
ATOM 4098 O O . PRO B 1 37 ? 21.656 -21.844 -28.484 1 95.5 37 PRO B O 1
ATOM 4101 N N . TYR B 1 38 ? 22.609 -23.688 -29.219 1 95.44 38 TYR B N 1
ATOM 4102 C CA . TYR B 1 38 ? 23.188 -23.016 -30.391 1 95.44 38 TYR B CA 1
ATOM 4103 C C . TYR B 1 38 ? 22.125 -22.781 -31.453 1 95.44 38 TYR B C 1
ATOM 4105 O O . TYR B 1 38 ? 22.219 -21.828 -32.219 1 95.44 38 TYR B O 1
ATOM 4113 N N . GLU B 1 39 ? 21.141 -23.609 -31.469 1 95.56 39 GLU B N 1
ATOM 4114 C CA . GLU B 1 39 ? 20.031 -23.422 -32.406 1 95.56 39 GLU B CA 1
ATOM 4115 C C . GLU B 1 39 ? 19.125 -22.266 -31.953 1 95.56 39 GLU B C 1
ATOM 4117 O O . GLU B 1 39 ? 18.609 -21.516 -32.781 1 95.56 39 GLU B O 1
ATOM 4122 N N . MET B 1 40 ? 18.984 -22.156 -30.672 1 94.81 40 MET B N 1
ATOM 4123 C CA . MET B 1 40 ? 18.078 -21.141 -30.109 1 94.81 40 MET B CA 1
ATOM 4124 C C . MET B 1 40 ? 18.734 -19.766 -30.109 1 94.81 40 MET B C 1
ATOM 4126 O O . MET B 1 40 ? 18.078 -18.766 -30.391 1 94.81 40 MET B O 1
ATOM 4130 N N . ILE B 1 41 ? 19.984 -19.797 -29.703 1 94.31 41 ILE B N 1
ATOM 4131 C CA . ILE B 1 41 ? 20.734 -18.547 -29.609 1 94.31 41 ILE B CA 1
ATOM 4132 C C . ILE B 1 41 ? 21.797 -18.5 -30.703 1 94.31 41 ILE B C 1
ATOM 4134 O O . ILE B 1 41 ? 22.938 -18.922 -30.5 1 94.31 41 ILE B O 1
ATOM 4138 N N . GLN B 1 42 ? 21.438 -17.797 -31.734 1 92.25 42 GLN B N 1
ATOM 4139 C CA . GLN B 1 42 ? 22.344 -17.703 -32.875 1 92.25 42 GLN B CA 1
ATOM 4140 C C . GLN B 1 42 ? 23.156 -16.422 -32.844 1 92.25 42 GLN B C 1
ATOM 4142 O O . GLN B 1 42 ? 22.688 -15.398 -32.312 1 92.25 42 GLN B O 1
ATOM 4147 N N . GLY B 1 43 ? 24.281 -16.484 -33.344 1 90.75 43 GLY B N 1
ATOM 4148 C CA . GLY B 1 43 ? 25.109 -15.297 -33.438 1 90.75 43 GLY B CA 1
ATOM 4149 C C . GLY B 1 43 ? 25.906 -15.023 -32.188 1 90.75 43 GLY B C 1
ATOM 4150 O O . GLY B 1 43 ? 26 -15.891 -31.297 1 90.75 43 GLY B O 1
ATOM 4151 N N . ASP B 1 44 ? 26.547 -13.797 -32.094 1 90.75 44 ASP B N 1
ATOM 4152 C CA . ASP B 1 44 ? 27.453 -13.484 -30.984 1 90.75 44 ASP B CA 1
ATOM 4153 C C . ASP B 1 44 ? 26.969 -12.266 -30.203 1 90.75 44 ASP B C 1
ATOM 4155 O O . ASP B 1 44 ? 27.656 -11.789 -29.297 1 90.75 44 ASP B O 1
ATOM 4159 N N . ILE B 1 45 ? 25.859 -11.867 -30.562 1 89.19 45 ILE B N 1
ATOM 4160 C CA . ILE B 1 45 ? 25.297 -10.734 -29.844 1 89.19 45 ILE B CA 1
ATOM 4161 C C . ILE B 1 45 ? 24.312 -11.234 -28.781 1 89.19 45 ILE B C 1
ATOM 4163 O O . ILE B 1 45 ? 23.344 -11.922 -29.094 1 89.19 45 ILE B O 1
ATOM 4167 N N . PRO B 1 46 ? 24.656 -10.852 -27.562 1 89.19 46 PRO B N 1
ATOM 4168 C CA . PRO B 1 46 ? 23.75 -11.297 -26.5 1 89.19 46 PRO B CA 1
ATOM 4169 C C . PRO B 1 46 ? 22.406 -10.594 -26.547 1 89.19 46 PRO B C 1
ATOM 4171 O O . PRO B 1 46 ? 22.328 -9.414 -26.891 1 89.19 46 PRO B O 1
ATOM 4174 N N . LYS B 1 47 ? 21.375 -11.273 -26.109 1 81 47 LYS B N 1
ATOM 4175 C CA . LYS B 1 47 ? 20.016 -10.75 -26.172 1 81 47 LYS B CA 1
ATOM 4176 C C . LYS B 1 47 ? 19.438 -10.578 -24.766 1 81 47 LYS B C 1
ATOM 4178 O O . LYS B 1 47 ? 18.672 -9.656 -24.516 1 81 47 LYS B O 1
ATOM 4183 N N . TYR B 1 48 ? 19.891 -11.492 -23.875 1 81.19 48 TYR B N 1
ATOM 4184 C CA . TYR B 1 48 ? 19.203 -11.555 -22.594 1 81.19 48 TYR B CA 1
ATOM 4185 C C . TYR B 1 48 ? 20.141 -11.273 -21.438 1 81.19 48 TYR B C 1
ATOM 4187 O O . TYR B 1 48 ? 19.719 -10.781 -20.391 1 81.19 48 TYR B O 1
ATOM 4195 N N . ARG B 1 49 ? 21.344 -11.703 -21.641 1 87.25 49 ARG B N 1
ATOM 4196 C CA . ARG B 1 49 ? 22.312 -11.656 -20.547 1 87.25 49 ARG B CA 1
ATOM 4197 C C . ARG B 1 49 ? 23.547 -10.867 -20.938 1 87.25 49 ARG B C 1
ATOM 4199 O O . ARG B 1 49 ? 23.5 -10.062 -21.875 1 87.25 49 ARG B O 1
ATOM 4206 N N . ASP B 1 50 ? 24.594 -11.023 -20.078 1 87.5 50 ASP B N 1
ATOM 4207 C CA . ASP B 1 50 ? 25.797 -10.211 -20.25 1 87.5 50 ASP B CA 1
ATOM 4208 C C . ASP B 1 50 ? 26.609 -10.656 -21.453 1 87.5 50 ASP B C 1
ATOM 4210 O O . ASP B 1 50 ? 27.328 -9.852 -22.062 1 87.5 50 ASP B O 1
ATOM 4214 N N . ASN B 1 51 ? 26.531 -12.047 -21.781 1 91.94 51 ASN B N 1
ATOM 4215 C CA . ASN B 1 51 ? 27.188 -12.555 -22.984 1 91.94 51 ASN B CA 1
ATOM 4216 C C . ASN B 1 51 ? 26.5 -13.797 -23.516 1 91.94 51 ASN B C 1
ATOM 4218 O O . ASN B 1 51 ? 25.703 -14.43 -22.812 1 91.94 51 ASN B O 1
ATOM 4222 N N . VAL B 1 52 ? 26.859 -14.133 -24.703 1 93.62 52 VAL B N 1
ATOM 4223 C CA . VAL B 1 52 ? 26.172 -15.188 -25.438 1 93.62 52 VAL B CA 1
ATOM 4224 C C . VAL B 1 52 ? 26.484 -16.547 -24.828 1 93.62 52 VAL B C 1
ATOM 4226 O O . VAL B 1 52 ? 25.625 -17.438 -24.797 1 93.62 52 VAL B O 1
ATOM 4229 N N . GLN B 1 53 ? 27.672 -16.734 -24.359 1 92.94 53 GLN B N 1
ATOM 4230 C CA . GLN B 1 53 ? 28.047 -18 -23.75 1 92.94 53 GLN B CA 1
ATOM 4231 C C . GLN B 1 53 ? 27.219 -18.266 -22.5 1 92.94 53 GLN B C 1
ATOM 4233 O O . GLN B 1 53 ? 26.781 -19.406 -22.266 1 92.94 53 GLN B O 1
ATOM 4238 N N . HIS B 1 54 ? 27.062 -17.25 -21.781 1 93.94 54 HIS B N 1
ATOM 4239 C CA . HIS B 1 54 ? 26.234 -17.375 -20.594 1 93.94 54 HIS B CA 1
ATOM 4240 C C . HIS B 1 54 ? 24.797 -17.734 -20.953 1 93.94 54 HIS B C 1
ATOM 4242 O O . HIS B 1 54 ? 24.172 -18.594 -20.328 1 93.94 54 HIS B O 1
ATOM 4248 N N . GLU B 1 55 ? 24.312 -17.156 -21.984 1 94.44 55 GLU B N 1
ATOM 4249 C CA . GLU B 1 55 ? 22.953 -17.438 -22.438 1 94.44 55 GLU B CA 1
ATOM 4250 C C . GLU B 1 55 ? 22.781 -18.891 -22.875 1 94.44 55 GLU B C 1
ATOM 4252 O O . GLU B 1 55 ? 21.812 -19.547 -22.5 1 94.44 55 GLU B O 1
ATOM 4257 N N . ARG B 1 56 ? 23.734 -19.312 -23.594 1 95.06 56 ARG B N 1
ATOM 4258 C CA . ARG B 1 56 ? 23.688 -20.688 -24.094 1 95.06 56 ARG B CA 1
ATOM 4259 C C . ARG B 1 56 ? 23.812 -21.688 -22.938 1 95.06 56 ARG B C 1
ATOM 4261 O O . ARG B 1 56 ? 23.156 -22.734 -22.953 1 95.06 56 ARG B O 1
ATOM 4268 N N . ASN B 1 57 ? 24.625 -21.328 -22.016 1 94.38 57 ASN B N 1
ATOM 4269 C CA . ASN B 1 57 ? 24.766 -22.203 -20.844 1 94.38 57 ASN B CA 1
ATOM 4270 C C . ASN B 1 57 ? 23.453 -22.328 -20.078 1 94.38 57 ASN B C 1
ATOM 4272 O O . ASN B 1 57 ? 23.078 -23.422 -19.641 1 94.38 57 ASN B O 1
ATOM 4276 N N . VAL B 1 58 ? 22.766 -21.266 -19.859 1 95.25 58 VAL B N 1
ATOM 4277 C CA . VAL B 1 58 ? 21.484 -21.281 -19.156 1 95.25 58 VAL B CA 1
ATOM 4278 C C . VAL B 1 58 ? 20.484 -22.141 -19.922 1 95.25 58 VAL B C 1
ATOM 4280 O O . VAL B 1 58 ? 19.766 -22.953 -19.328 1 95.25 58 VAL B O 1
ATOM 4283 N N . VAL B 1 59 ? 20.438 -21.953 -21.25 1 95.88 59 VAL B N 1
ATOM 4284 C CA . VAL B 1 59 ? 19.531 -22.75 -22.078 1 95.88 59 VAL B CA 1
ATOM 4285 C C . VAL B 1 59 ? 19.859 -24.234 -21.938 1 95.88 59 VAL B C 1
ATOM 4287 O O . VAL B 1 59 ? 18.969 -25.062 -21.812 1 95.88 59 VAL B O 1
ATOM 4290 N N . LEU B 1 60 ? 21.156 -24.516 -21.969 1 95.44 60 LEU B N 1
ATOM 4291 C CA . LEU B 1 60 ? 21.562 -25.906 -21.844 1 95.44 60 LEU B CA 1
ATOM 4292 C C . LEU B 1 60 ? 21.062 -26.516 -20.531 1 95.44 60 LEU B C 1
ATOM 4294 O O . LEU B 1 60 ? 20.531 -27.625 -20.531 1 95.44 60 LEU B O 1
ATOM 4298 N N . GLU B 1 61 ? 21.234 -25.828 -19.484 1 96 61 GLU B N 1
ATOM 4299 C CA . GLU B 1 61 ? 20.781 -26.297 -18.188 1 96 61 GLU B CA 1
ATOM 4300 C C . GLU B 1 61 ? 19.266 -26.484 -18.156 1 96 61 GLU B C 1
ATOM 4302 O O . GLU B 1 61 ? 18.766 -27.438 -17.562 1 96 61 GLU B O 1
ATOM 4307 N N . ARG B 1 62 ? 18.594 -25.625 -18.797 1 96.25 62 ARG B N 1
ATOM 4308 C CA . ARG B 1 62 ? 17.141 -25.75 -18.891 1 96.25 62 ARG B CA 1
ATOM 4309 C C . ARG B 1 62 ? 16.734 -26.969 -19.688 1 96.25 62 ARG B C 1
ATOM 4311 O O . ARG B 1 62 ? 15.766 -27.656 -19.344 1 96.25 62 ARG B O 1
ATOM 4318 N N . VAL B 1 63 ? 17.453 -27.172 -20.75 1 96.44 63 VAL B N 1
ATOM 4319 C CA . VAL B 1 63 ? 17.172 -28.328 -21.594 1 96.44 63 VAL B CA 1
ATOM 4320 C C . VAL B 1 63 ? 17.406 -29.609 -20.797 1 96.44 63 VAL B C 1
ATOM 4322 O O . VAL B 1 63 ? 16.609 -30.562 -20.891 1 96.44 63 VAL B O 1
ATOM 4325 N N . LYS B 1 64 ? 18.453 -29.641 -20.047 1 95.19 64 LYS B N 1
ATOM 4326 C CA . LYS B 1 64 ? 18.719 -30.812 -19.203 1 95.19 64 LYS B CA 1
ATOM 4327 C C . LYS B 1 64 ? 17.547 -31.078 -18.266 1 95.19 64 LYS B C 1
ATOM 4329 O O . LYS B 1 64 ? 17.062 -32.219 -18.188 1 95.19 64 LYS B O 1
ATOM 4334 N N . LEU B 1 65 ? 17.094 -30.094 -17.672 1 95.38 65 LEU B N 1
ATOM 4335 C CA . LEU B 1 65 ? 16 -30.25 -16.734 1 95.38 65 LEU B CA 1
ATOM 4336 C C . LEU B 1 65 ? 14.727 -30.688 -17.438 1 95.38 65 LEU B C 1
ATOM 4338 O O . LEU B 1 65 ? 14 -31.547 -16.938 1 95.38 65 LEU B O 1
ATOM 4342 N N . AL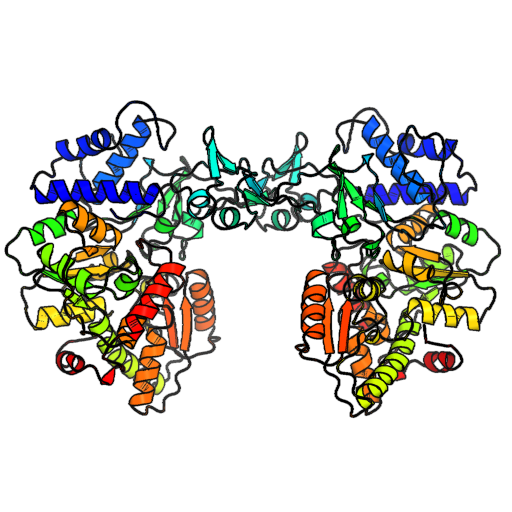A B 1 66 ? 14.461 -30.078 -18.578 1 96.25 66 ALA B N 1
ATOM 4343 C CA . ALA B 1 66 ? 13.289 -30.438 -19.375 1 96.25 66 ALA B CA 1
ATOM 4344 C C . ALA B 1 66 ? 13.367 -31.891 -19.812 1 96.25 66 ALA B C 1
ATOM 4346 O O . ALA B 1 66 ? 12.344 -32.562 -19.953 1 96.25 66 ALA B O 1
ATOM 4347 N N . ALA B 1 67 ? 14.586 -32.375 -19.984 1 95.44 67 ALA B N 1
ATOM 4348 C CA . ALA B 1 67 ? 14.805 -33.719 -20.453 1 95.44 67 ALA B CA 1
ATOM 4349 C C . ALA B 1 67 ? 14.828 -34.719 -19.297 1 95.44 67 ALA B C 1
ATOM 4351 O O . ALA B 1 67 ? 14.945 -35.938 -19.5 1 95.44 67 ALA B O 1
ATOM 4352 N N . GLY B 1 68 ? 14.719 -34.25 -18.062 1 93.56 68 GLY B N 1
ATOM 4353 C CA . GLY B 1 68 ? 14.664 -35.094 -16.906 1 93.56 68 GLY B CA 1
ATOM 4354 C C . GLY B 1 68 ? 16.016 -35.281 -16.234 1 93.56 68 GLY B C 1
ATOM 4355 O O . GLY B 1 68 ? 16.203 -36.219 -15.445 1 93.56 68 GLY B O 1
ATOM 4356 N N . TYR B 1 69 ? 16.969 -34.375 -16.562 1 94.81 69 TYR B N 1
ATOM 4357 C CA . TYR B 1 69 ? 18.297 -34.5 -15.992 1 94.81 69 TYR B CA 1
ATOM 4358 C C . TYR B 1 69 ? 18.594 -33.344 -15.039 1 94.81 69 TYR B C 1
ATOM 4360 O O . TYR B 1 69 ? 17.922 -32.281 -15.102 1 94.81 69 TYR B O 1
ATOM 4368 N N . LEU B 1 70 ? 19.578 -33.562 -14.164 1 95.12 70 LEU B N 1
ATOM 4369 C CA . LEU B 1 70 ? 20 -32.531 -13.195 1 95.12 70 LEU B CA 1
ATOM 4370 C C . LEU B 1 70 ? 20.75 -31.406 -13.891 1 95.12 70 LEU B C 1
ATOM 4372 O O . LEU B 1 70 ? 21.625 -31.656 -14.727 1 95.12 70 LEU B O 1
ATOM 4376 N N . PRO B 1 71 ? 20.359 -30.188 -13.594 1 93.81 71 PRO B N 1
ATOM 4377 C CA . PRO B 1 71 ? 21.141 -29.062 -14.117 1 93.81 71 PRO B CA 1
ATOM 4378 C C . PRO B 1 71 ? 22.422 -28.828 -13.328 1 93.81 71 PRO B C 1
ATOM 4380 O O . PRO B 1 71 ? 22.516 -27.875 -12.547 1 93.81 71 PRO B O 1
ATOM 4383 N N . ASN B 1 72 ? 23.453 -29.547 -13.586 1 90.44 72 ASN B N 1
ATOM 4384 C CA . ASN B 1 72 ? 24.656 -29.562 -12.758 1 90.44 72 ASN B CA 1
ATOM 4385 C C . ASN B 1 72 ? 25.812 -28.844 -13.438 1 90.44 72 ASN B C 1
ATOM 4387 O O . ASN B 1 72 ? 26.984 -29.156 -13.188 1 90.44 72 ASN B O 1
ATOM 4391 N N . GLY B 1 73 ? 25.531 -27.984 -14.336 1 83.94 73 GLY B N 1
ATOM 4392 C CA . GLY B 1 73 ? 26.562 -27.141 -14.906 1 83.94 73 GLY B CA 1
ATOM 4393 C C . GLY B 1 73 ? 27.078 -27.656 -16.234 1 83.94 73 GLY B C 1
ATOM 4394 O O . GLY B 1 73 ? 27 -28.844 -16.531 1 83.94 73 GLY B O 1
ATOM 4395 N N . ARG B 1 74 ? 27.703 -26.812 -16.969 1 70.06 74 ARG B N 1
ATOM 4396 C CA . ARG B 1 74 ? 28.156 -27.094 -18.328 1 70.06 74 ARG B CA 1
ATOM 4397 C C . ARG B 1 74 ? 29.312 -28.094 -18.328 1 70.06 74 ARG B C 1
ATOM 4399 O O . ARG B 1 74 ? 29.422 -28.922 -19.234 1 70.06 74 ARG B O 1
ATOM 4406 N N . TYR B 1 75 ? 29.984 -27.938 -17.328 1 69.88 75 TYR B N 1
ATOM 4407 C CA . TYR B 1 75 ? 31.219 -28.703 -17.391 1 69.88 75 TYR B CA 1
ATOM 4408 C C . TYR B 1 75 ? 31.031 -30.109 -16.859 1 69.88 75 TYR B C 1
ATOM 4410 O O . TYR B 1 75 ? 31.969 -30.922 -16.844 1 69.88 75 TYR B O 1
ATOM 4418 N N . SER B 1 76 ? 29.797 -30.281 -16.5 1 71.88 76 SER B N 1
ATOM 4419 C CA . SER B 1 76 ? 29.578 -31.641 -15.992 1 71.88 76 SER B CA 1
ATOM 4420 C C . SER B 1 76 ? 29.422 -32.625 -17.125 1 71.88 76 SER B C 1
ATOM 4422 O O . SER B 1 76 ? 28.703 -32.375 -18.109 1 71.88 76 SER B O 1
ATOM 4424 N N . GLU B 1 77 ? 30.172 -33.594 -17.188 1 68.56 77 GLU B N 1
ATOM 4425 C CA . GLU B 1 77 ? 30.203 -34.562 -18.266 1 68.56 77 GLU B CA 1
ATOM 4426 C C . GLU B 1 77 ? 29.078 -35.562 -18.156 1 68.56 77 GLU B C 1
ATOM 4428 O O . GLU B 1 77 ? 28.688 -36.219 -19.141 1 68.56 77 GLU B O 1
ATOM 4433 N N . GLU B 1 78 ? 28.438 -35.594 -17.062 1 85.31 78 GLU B N 1
ATOM 4434 C CA . GLU B 1 78 ? 27.469 -36.688 -16.891 1 85.31 78 GLU B CA 1
ATOM 4435 C C . GLU B 1 78 ? 26.047 -36.156 -16.766 1 85.31 78 GLU B C 1
ATOM 4437 O O . GLU B 1 78 ? 25.812 -35.125 -16.109 1 85.31 78 GLU B O 1
ATOM 4442 N N . LEU B 1 79 ? 25.156 -36.75 -17.609 1 90.44 79 LEU B N 1
ATOM 4443 C CA . LEU B 1 79 ? 23.734 -36.531 -17.422 1 90.44 79 LEU B CA 1
ATOM 4444 C C . LEU B 1 79 ? 23.203 -37.375 -16.25 1 90.44 79 LEU B C 1
ATOM 4446 O O . LEU B 1 79 ? 23.219 -38.594 -16.297 1 90.44 79 LEU B O 1
ATOM 4450 N N . ILE B 1 80 ? 22.781 -36.688 -15.234 1 92.81 80 ILE B N 1
ATOM 4451 C CA . ILE B 1 80 ? 22.266 -37.375 -14.047 1 92.81 80 ILE B CA 1
ATOM 4452 C C . ILE B 1 80 ? 20.734 -37.406 -14.109 1 92.81 80 ILE B C 1
ATOM 4454 O O . ILE B 1 80 ? 20.078 -36.375 -14.055 1 92.81 80 ILE B O 1
ATOM 4458 N N . ASP B 1 81 ? 20.203 -38.594 -14.18 1 93.12 81 ASP B N 1
ATOM 4459 C CA . ASP B 1 81 ? 18.766 -38.781 -14.242 1 93.12 81 ASP B CA 1
ATOM 4460 C C . ASP B 1 81 ? 18.109 -38.5 -12.891 1 93.12 81 ASP B C 1
ATOM 4462 O O . ASP B 1 81 ? 18.484 -39.094 -11.883 1 93.12 81 ASP B O 1
ATOM 4466 N N . ILE B 1 82 ? 17.109 -37.625 -12.891 1 93.31 82 ILE B N 1
ATOM 4467 C CA . ILE B 1 82 ? 16.484 -37.281 -11.625 1 93.31 82 ILE B CA 1
ATOM 4468 C C . ILE B 1 82 ? 15.008 -37.625 -11.648 1 93.31 82 ILE B C 1
ATOM 4470 O O . ILE B 1 82 ? 14.219 -37.125 -10.852 1 93.31 82 ILE B O 1
ATOM 4474 N N . SER B 1 83 ? 14.57 -38.438 -12.477 1 87 83 SER B N 1
ATOM 4475 C CA . SER B 1 83 ? 13.164 -38.781 -12.68 1 87 83 SER B CA 1
ATOM 4476 C C . SER B 1 83 ? 12.555 -39.375 -11.414 1 87 83 SER B C 1
ATOM 4478 O O . SER B 1 83 ? 11.359 -39.188 -11.148 1 87 83 SER B O 1
ATOM 4480 N N . GLU B 1 84 ? 13.344 -39.969 -10.586 1 85.75 84 GLU B N 1
ATOM 4481 C CA . GLU B 1 84 ? 12.82 -40.656 -9.422 1 85.75 84 GLU B CA 1
ATOM 4482 C C . GLU B 1 84 ? 12.914 -39.812 -8.172 1 85.75 84 GLU B C 1
ATOM 4484 O O . GLU B 1 84 ? 12.414 -40.188 -7.105 1 85.75 84 GLU B O 1
ATOM 4489 N N . ASN B 1 85 ? 13.578 -38.688 -8.352 1 92.69 85 ASN B N 1
ATOM 4490 C CA . ASN B 1 85 ? 13.695 -37.812 -7.199 1 92.69 85 ASN B CA 1
ATOM 4491 C C . ASN B 1 85 ? 12.336 -37.25 -6.777 1 92.69 85 ASN B C 1
ATOM 4493 O O . ASN B 1 85 ? 11.5 -36.938 -7.621 1 92.69 85 ASN B O 1
ATOM 4497 N N . LYS B 1 86 ? 12.164 -37.094 -5.488 1 92.5 86 LYS B N 1
ATOM 4498 C CA . LYS B 1 86 ? 10.914 -36.562 -4.949 1 92.5 86 LYS B CA 1
ATOM 4499 C C . LYS B 1 86 ? 10.852 -35.031 -5.102 1 92.5 86 LYS B C 1
ATOM 4501 O O . LYS B 1 86 ? 9.766 -34.469 -5.223 1 92.5 86 LYS B O 1
ATOM 4506 N N . GLN B 1 87 ? 12.008 -34.469 -5.113 1 96.44 87 GLN B N 1
ATOM 4507 C CA . GLN B 1 87 ? 12.062 -33.031 -5.305 1 96.44 87 GLN B CA 1
ATOM 4508 C C . GLN B 1 87 ? 11.656 -32.625 -6.723 1 96.44 87 GLN B C 1
ATOM 4510 O O . GLN B 1 87 ? 12.117 -33.25 -7.691 1 96.44 87 GLN B O 1
ATOM 4515 N N . ILE B 1 88 ? 10.812 -31.609 -6.762 1 97.75 88 ILE B N 1
ATOM 4516 C CA . ILE B 1 88 ? 10.273 -31.25 -8.07 1 97.75 88 ILE B CA 1
ATOM 4517 C C . ILE B 1 88 ? 10.93 -29.969 -8.57 1 97.75 88 ILE B C 1
ATOM 4519 O O . ILE B 1 88 ? 11.227 -29.828 -9.758 1 97.75 88 ILE B O 1
ATOM 4523 N N . LEU B 1 89 ? 11.203 -29.016 -7.684 1 98 89 LEU B N 1
ATOM 4524 C CA . LEU B 1 89 ? 11.773 -27.734 -8.062 1 98 89 LEU B CA 1
ATOM 4525 C C . LEU B 1 89 ? 13.297 -27.766 -7.988 1 98 89 LEU B C 1
ATOM 4527 O O . LEU B 1 89 ? 13.867 -28.297 -7.035 1 98 89 LEU B O 1
ATOM 4531 N N . TYR B 1 90 ? 13.93 -27.219 -8.984 1 97.75 90 TYR B N 1
ATOM 4532 C CA . TYR B 1 90 ? 15.383 -27.172 -9.055 1 97.75 90 TYR B CA 1
ATOM 4533 C C . TYR B 1 90 ? 15.867 -25.766 -9.414 1 97.75 90 TYR B C 1
ATOM 4535 O O . TYR B 1 90 ? 15.188 -25.031 -10.125 1 97.75 90 TYR B O 1
ATOM 4543 N N . VAL B 1 91 ? 17.062 -25.469 -8.898 1 97.31 91 VAL B N 1
ATOM 4544 C CA . VAL B 1 91 ? 17.703 -24.188 -9.188 1 97.31 91 VAL B CA 1
ATOM 4545 C C . VAL B 1 91 ? 18.688 -24.344 -10.336 1 97.31 91 VAL B C 1
ATOM 4547 O O . VAL B 1 91 ? 19.547 -25.25 -10.312 1 97.31 91 VAL B O 1
ATOM 4550 N N . ILE B 1 92 ? 18.531 -23.562 -11.32 1 96.5 92 ILE B N 1
ATOM 4551 C CA . ILE B 1 92 ? 19.531 -23.406 -12.359 1 96.5 92 ILE B CA 1
ATOM 4552 C C . ILE B 1 92 ? 20.516 -22.297 -11.969 1 96.5 92 ILE B C 1
ATOM 4554 O O . ILE B 1 92 ? 20.266 -21.125 -12.234 1 96.5 92 ILE B O 1
ATOM 4558 N N . LYS B 1 93 ? 21.562 -22.672 -11.461 1 94.38 93 LYS B N 1
ATOM 4559 C CA . LYS B 1 93 ? 22.5 -21.719 -10.891 1 94.38 93 LYS B CA 1
ATOM 4560 C C . LYS B 1 93 ? 22.953 -20.688 -11.938 1 94.38 93 LYS B C 1
ATOM 4562 O O . LYS B 1 93 ? 23.078 -19.5 -11.641 1 94.38 93 LYS B O 1
ATOM 4567 N N . ALA B 1 94 ? 23.172 -21.141 -13.102 1 93 94 ALA B N 1
ATOM 4568 C CA . ALA B 1 94 ? 23.641 -20.266 -14.18 1 93 94 ALA B CA 1
ATOM 4569 C C . ALA B 1 94 ? 22.609 -19.188 -14.477 1 93 94 ALA B C 1
ATOM 4571 O O . ALA B 1 94 ? 22.953 -18.109 -14.961 1 93 94 ALA B O 1
ATOM 4572 N N . ALA B 1 95 ? 21.375 -19.469 -14.203 1 95.81 95 ALA B N 1
ATOM 4573 C CA . ALA B 1 95 ? 20.297 -18.516 -14.5 1 95.81 95 ALA B CA 1
ATOM 4574 C C . ALA B 1 95 ? 20.047 -17.594 -13.328 1 95.81 95 ALA B C 1
ATOM 4576 O O . ALA B 1 95 ? 19.375 -16.562 -13.469 1 95.81 95 ALA B O 1
ATOM 4577 N N . CYS B 1 96 ? 20.578 -17.859 -12.148 1 95.69 96 CYS B N 1
ATOM 4578 C CA . CYS B 1 96 ? 20.359 -17.078 -10.938 1 95.69 96 CYS B CA 1
ATOM 4579 C C . CYS B 1 96 ? 21.109 -15.758 -11 1 95.69 96 CYS B C 1
ATOM 4581 O O . CYS B 1 96 ? 22.312 -15.727 -11.297 1 95.69 96 CYS B O 1
ATOM 4583 N N . ASP B 1 97 ? 20.422 -14.68 -10.734 1 93.44 97 ASP B N 1
ATOM 4584 C CA . ASP B 1 97 ? 21.016 -13.352 -10.789 1 93.44 97 ASP B CA 1
ATOM 4585 C C . ASP B 1 97 ? 21.719 -13 -9.477 1 93.44 97 ASP B C 1
ATOM 4587 O O . ASP B 1 97 ? 22.219 -11.883 -9.305 1 93.44 97 ASP B O 1
ATOM 4591 N N . ARG B 1 98 ? 21.703 -13.938 -8.57 1 93.88 98 ARG B N 1
ATOM 4592 C CA . ARG B 1 98 ? 22.344 -13.734 -7.281 1 93.88 98 ARG B CA 1
ATOM 4593 C C . ARG B 1 98 ? 21.891 -12.422 -6.648 1 93.88 98 ARG B C 1
ATOM 4595 O O . ARG B 1 98 ? 22.719 -11.602 -6.238 1 93.88 98 ARG B O 1
ATOM 4602 N N . CYS B 1 99 ? 20.562 -12.156 -6.57 1 91.81 99 CYS B N 1
ATOM 4603 C CA . CYS B 1 99 ? 19.953 -10.938 -6.062 1 91.81 99 CYS B CA 1
ATOM 4604 C C . CYS B 1 99 ? 20.453 -10.617 -4.66 1 91.81 99 CYS B C 1
ATOM 4606 O O . CYS B 1 99 ? 20.781 -11.523 -3.893 1 91.81 99 CYS B O 1
ATOM 4608 N N . PRO B 1 100 ? 20.453 -9.289 -4.371 1 83.94 100 PRO B N 1
ATOM 4609 C CA . PRO B 1 100 ? 20.969 -8.859 -3.066 1 83.94 100 PRO B CA 1
ATOM 4610 C C . PRO B 1 100 ? 20.141 -9.406 -1.901 1 83.94 100 PRO B C 1
ATOM 4612 O O . PRO B 1 100 ? 18.969 -9.766 -2.08 1 83.94 100 PRO B O 1
ATOM 4615 N N . THR B 1 101 ? 20.891 -9.43 -0.798 1 81.25 101 THR B N 1
ATOM 4616 C CA . THR B 1 101 ? 20.266 -9.984 0.395 1 81.25 101 THR B CA 1
ATOM 4617 C C . THR B 1 101 ? 19.766 -8.875 1.313 1 81.25 101 THR B C 1
ATOM 4619 O O . THR B 1 101 ? 18.969 -9.117 2.225 1 81.25 101 THR B O 1
ATOM 4622 N N . LYS B 1 102 ? 20.328 -7.68 0.95 1 78 102 LYS B N 1
ATOM 4623 C CA . LYS B 1 102 ? 19.859 -6.559 1.757 1 78 102 LYS B CA 1
ATOM 4624 C C . LYS B 1 102 ? 18.406 -6.207 1.411 1 78 102 LYS B C 1
ATOM 4626 O O . LYS B 1 102 ? 18.047 -6.117 0.235 1 78 102 LYS B O 1
ATOM 4631 N N . LYS B 1 103 ? 17.688 -5.871 2.439 1 81.75 103 LYS B N 1
ATOM 4632 C CA . LYS B 1 103 ? 16.25 -5.652 2.232 1 81.75 103 LYS B CA 1
ATOM 4633 C C . LYS B 1 103 ? 15.984 -4.262 1.672 1 81.75 103 LYS B C 1
ATOM 4635 O O . LYS B 1 103 ? 15.125 -4.09 0.804 1 81.75 103 LYS B O 1
ATOM 4640 N N . PHE B 1 104 ? 16.797 -3.285 2.172 1 92.06 104 PHE B N 1
ATOM 4641 C CA . PHE B 1 104 ? 16.531 -1.926 1.722 1 92.06 104 PHE B CA 1
ATOM 4642 C C . PHE B 1 104 ? 17.781 -1.276 1.153 1 92.06 104 PHE B C 1
ATOM 4644 O O . PHE B 1 104 ? 18.875 -1.476 1.676 1 92.06 104 PHE B O 1
ATOM 4651 N N . GLU B 1 105 ? 17.625 -0.534 0.062 1 92.44 105 GLU B N 1
ATOM 4652 C CA . GLU B 1 105 ? 18.719 0.213 -0.546 1 92.44 105 GLU B CA 1
ATOM 4653 C C . GLU B 1 105 ? 18.25 1.569 -1.06 1 92.44 105 GLU B C 1
ATOM 4655 O O . GLU B 1 105 ? 17.141 1.688 -1.58 1 92.44 105 GLU B O 1
ATOM 4660 N N . VAL B 1 106 ? 19.094 2.57 -0.878 1 94.75 106 VAL B N 1
ATOM 4661 C CA . VAL B 1 106 ? 18.797 3.898 -1.401 1 94.75 106 VAL B CA 1
ATOM 4662 C C . VAL B 1 106 ? 19.125 3.955 -2.893 1 94.75 106 VAL B C 1
ATOM 4664 O O . VAL B 1 106 ? 20.234 3.594 -3.307 1 94.75 106 VAL B O 1
ATOM 4667 N N . THR B 1 107 ? 18.172 4.395 -3.662 1 93.56 107 THR B N 1
ATOM 4668 C CA . THR B 1 107 ? 18.359 4.43 -5.109 1 93.56 107 THR B CA 1
ATOM 4669 C C . THR B 1 107 ? 18.766 5.824 -5.574 1 93.56 107 THR B C 1
ATOM 4671 O O . THR B 1 107 ? 18.891 6.742 -4.758 1 93.56 107 THR B O 1
ATOM 4674 N N . ASP B 1 108 ? 18.922 5.969 -6.914 1 92.75 108 ASP B N 1
ATOM 4675 C CA . ASP B 1 108 ? 19.312 7.246 -7.504 1 92.75 108 ASP B CA 1
ATOM 4676 C C . ASP B 1 108 ? 18.125 8.203 -7.578 1 92.75 108 ASP B C 1
ATOM 4678 O O . ASP B 1 108 ? 18.25 9.32 -8.078 1 92.75 108 ASP B O 1
ATOM 4682 N N . ALA B 1 109 ? 17.031 7.758 -6.973 1 91.62 109 ALA B N 1
ATOM 4683 C CA . ALA B 1 109 ? 15.875 8.648 -6.855 1 91.62 109 ALA B CA 1
ATOM 4684 C C . ALA B 1 109 ? 16.016 9.57 -5.652 1 91.62 109 ALA B C 1
ATOM 4686 O O . ALA B 1 109 ? 15.242 10.516 -5.496 1 91.62 109 ALA B O 1
ATOM 4687 N N . CYS B 1 110 ? 17.031 9.281 -4.785 1 93.19 110 CYS B N 1
ATOM 4688 C CA . CYS B 1 110 ? 17.266 10.133 -3.627 1 93.19 110 CYS B CA 1
ATOM 4689 C C . CYS B 1 110 ? 17.609 11.555 -4.055 1 93.19 110 CYS B C 1
ATOM 4691 O O . CYS B 1 110 ? 18.453 11.766 -4.918 1 93.19 110 CYS B O 1
ATOM 4693 N N . ARG B 1 111 ? 16.969 12.5 -3.449 1 90.94 111 ARG B N 1
ATOM 4694 C CA . ARG B 1 111 ? 17.156 13.891 -3.842 1 90.94 111 ARG B CA 1
ATOM 4695 C C . ARG B 1 111 ? 17.969 14.648 -2.797 1 90.94 111 ARG B C 1
ATOM 4697 O O . ARG B 1 111 ? 18.062 15.875 -2.844 1 90.94 111 ARG B O 1
ATOM 4704 N N . ASN B 1 112 ? 18.453 13.961 -1.848 1 92.31 112 ASN B N 1
ATOM 4705 C CA . ASN B 1 112 ? 19.25 14.586 -0.8 1 92.31 112 ASN B CA 1
ATOM 4706 C C . ASN B 1 112 ? 18.516 15.773 -0.181 1 92.31 112 ASN B C 1
ATOM 4708 O O . ASN B 1 112 ? 19.062 16.875 -0.114 1 92.31 112 ASN B O 1
ATOM 4712 N N . CYS B 1 113 ? 17.359 15.539 0.232 1 92.81 113 CYS B N 1
ATOM 4713 C CA . CYS B 1 113 ? 16.516 16.609 0.772 1 92.81 113 CYS B CA 1
ATOM 4714 C C . CYS B 1 113 ? 17.078 17.109 2.1 1 92.81 113 CYS B C 1
ATOM 4716 O O . CYS B 1 113 ? 18.016 16.531 2.645 1 92.81 113 CYS B O 1
ATOM 4718 N N . ILE B 1 114 ? 16.438 18.156 2.602 1 92.81 114 ILE B N 1
ATOM 4719 C CA . ILE B 1 114 ? 16.922 18.781 3.82 1 92.81 114 ILE B CA 1
ATOM 4720 C C . ILE B 1 114 ? 16.266 18.141 5.039 1 92.81 114 ILE B C 1
ATOM 4722 O O . ILE B 1 114 ? 16.906 17.984 6.082 1 92.81 114 ILE B O 1
ATOM 4726 N N . ALA B 1 115 ? 15.055 17.75 4.922 1 90.81 115 ALA B N 1
ATOM 4727 C CA . ALA B 1 115 ? 14.297 17.219 6.047 1 90.81 115 ALA B CA 1
ATOM 4728 C C . ALA B 1 115 ? 14.859 15.867 6.488 1 90.81 115 ALA B C 1
ATOM 4730 O O . ALA B 1 115 ? 14.852 15.539 7.676 1 90.81 115 ALA B O 1
ATOM 4731 N N . HIS B 1 116 ? 15.383 15.062 5.543 1 91.12 116 HIS B N 1
ATOM 4732 C CA . HIS B 1 116 ? 15.914 13.734 5.828 1 91.12 116 HIS B CA 1
ATOM 4733 C C . HIS B 1 116 ? 14.953 12.938 6.703 1 91.12 116 HIS B C 1
ATOM 4735 O O . HIS B 1 116 ? 15.344 12.406 7.742 1 91.12 116 HIS B O 1
ATOM 4741 N N . LYS B 1 117 ? 13.711 12.883 6.23 1 91.25 117 LYS B N 1
ATOM 4742 C CA . LYS B 1 117 ? 12.688 12.164 6.988 1 91.25 117 LYS B CA 1
ATOM 4743 C C . LYS B 1 117 ? 13.086 10.703 7.199 1 91.25 117 LYS B C 1
ATOM 4745 O O . LYS B 1 117 ? 12.766 10.109 8.234 1 91.25 117 LYS B O 1
ATOM 4750 N N . CYS B 1 118 ? 13.812 10.164 6.199 1 94.38 118 CYS B N 1
ATOM 4751 C CA . CYS B 1 118 ? 14.273 8.781 6.305 1 94.38 118 CYS B CA 1
ATOM 4752 C C . CYS B 1 118 ? 15.172 8.594 7.52 1 94.38 118 CYS B C 1
ATOM 4754 O O . CYS B 1 118 ? 15.055 7.598 8.234 1 94.38 118 CYS B O 1
ATOM 4756 N N . GLN B 1 119 ? 16 9.531 7.781 1 92.81 119 GLN B N 1
ATOM 4757 C CA . GLN B 1 119 ? 16.891 9.469 8.93 1 92.81 119 GLN B CA 1
ATOM 4758 C C . GLN B 1 119 ? 16.141 9.711 10.234 1 92.81 119 GLN B C 1
ATOM 4760 O O . GLN B 1 119 ? 16.406 9.055 11.242 1 92.81 119 GLN B O 1
ATOM 4765 N N . SER B 1 120 ? 15.211 10.578 10.18 1 89.12 120 SER B N 1
ATOM 4766 C CA . SER B 1 120 ? 14.484 10.977 11.375 1 89.12 120 SER B CA 1
ATOM 4767 C C . SER B 1 120 ? 13.648 9.828 11.922 1 89.12 120 SER B C 1
ATOM 4769 O O . SER B 1 120 ? 13.453 9.711 13.141 1 89.12 120 SER B O 1
ATOM 4771 N N . VAL B 1 121 ? 13.211 8.953 11.102 1 90.56 121 VAL B N 1
ATOM 4772 C CA . VAL B 1 121 ? 12.297 7.898 11.547 1 90.56 121 VAL B CA 1
ATOM 4773 C C . VAL B 1 121 ? 13.094 6.648 11.914 1 90.56 121 VAL B C 1
ATOM 4775 O O . VAL B 1 121 ? 12.531 5.672 12.422 1 90.56 121 VAL B O 1
ATOM 4778 N N . CYS B 1 122 ? 14.367 6.676 11.695 1 94 122 CYS B N 1
ATOM 4779 C CA . CYS B 1 122 ? 15.18 5.5 11.984 1 94 122 CYS B CA 1
ATOM 4780 C C . CYS B 1 122 ? 15.57 5.465 13.461 1 94 122 CYS B C 1
ATOM 4782 O O . CYS B 1 122 ? 16.438 6.223 13.891 1 94 122 CYS B O 1
ATOM 4784 N N . ASN B 1 123 ? 15.102 4.594 14.188 1 92.56 123 ASN B N 1
ATOM 4785 C CA . ASN B 1 123 ? 15.375 4.496 15.617 1 92.56 123 ASN B CA 1
ATOM 4786 C C . ASN B 1 123 ? 16.703 3.789 15.891 1 92.56 123 ASN B C 1
ATOM 4788 O O . ASN B 1 123 ? 17.156 3.73 17.031 1 92.56 123 ASN B O 1
ATOM 4792 N N . PHE B 1 124 ? 17.359 3.328 14.836 1 95.31 124 PHE B N 1
ATOM 4793 C CA . PHE B 1 124 ? 18.562 2.518 15.016 1 95.31 124 PHE B CA 1
ATOM 4794 C C . PHE B 1 124 ? 19.797 3.266 14.547 1 95.31 124 PHE B C 1
ATOM 4796 O O . PHE B 1 124 ? 20.922 2.748 14.633 1 95.31 124 PHE B O 1
ATOM 4803 N N . GLY B 1 125 ? 19.594 4.465 14.016 1 94.56 125 GLY B N 1
ATOM 4804 C CA . GLY B 1 125 ? 20.719 5.266 13.562 1 94.56 125 GLY B CA 1
ATOM 4805 C C . GLY B 1 125 ? 21.422 4.66 12.367 1 94.56 125 GLY B C 1
ATOM 4806 O O . GLY B 1 125 ? 22.656 4.73 12.266 1 94.56 125 GLY B O 1
ATOM 4807 N N . ALA B 1 126 ? 20.656 4.047 11.484 1 96.12 126 ALA B N 1
ATOM 4808 C CA . ALA B 1 126 ? 21.25 3.285 10.391 1 96.12 126 ALA B CA 1
ATOM 4809 C C . ALA B 1 126 ? 21.406 4.148 9.141 1 96.12 126 ALA B C 1
ATOM 4811 O O . ALA B 1 126 ? 21.984 3.705 8.141 1 96.12 126 ALA B O 1
ATOM 4812 N N . ILE B 1 127 ? 20.969 5.309 9.102 1 96.19 127 ILE B N 1
ATOM 4813 C CA . ILE B 1 127 ? 20.969 6.121 7.891 1 96.19 127 ILE B CA 1
ATOM 4814 C C . ILE B 1 127 ? 21.953 7.285 8.055 1 96.19 127 ILE B C 1
ATOM 4816 O O . ILE B 1 127 ? 21.891 8.023 9.047 1 96.19 127 ILE B O 1
ATOM 4820 N N . SER B 1 128 ? 22.812 7.418 7.176 1 94.44 128 SER B N 1
ATOM 4821 C CA . SER B 1 128 ? 23.766 8.523 7.078 1 94.44 128 SER B CA 1
ATOM 4822 C C . SER B 1 128 ? 23.766 9.125 5.68 1 94.44 128 SER B C 1
ATOM 4824 O O . SER B 1 128 ? 23 8.703 4.809 1 94.44 128 SER B O 1
ATOM 4826 N N . TYR B 1 129 ? 24.5 10.148 5.52 1 90.12 129 TYR B N 1
ATOM 4827 C CA . TYR B 1 129 ? 24.562 10.805 4.219 1 90.12 129 TYR B CA 1
ATOM 4828 C C . TYR B 1 129 ? 26 10.867 3.713 1 90.12 129 TYR B C 1
ATOM 4830 O O . TYR B 1 129 ? 26.891 11.336 4.418 1 90.12 129 TYR B O 1
ATOM 4838 N N . VAL B 1 130 ? 26.141 10.258 2.574 1 86.69 130 VAL B N 1
ATOM 4839 C CA . VAL B 1 130 ? 27.453 10.195 1.94 1 86.69 130 VAL B CA 1
ATOM 4840 C C . VAL B 1 130 ? 27.359 10.727 0.511 1 86.69 130 VAL B C 1
ATOM 4842 O O . VAL B 1 130 ? 26.547 10.242 -0.286 1 86.69 130 VAL B O 1
ATOM 4845 N N . ASN B 1 131 ? 28.109 11.758 0.155 1 84.44 131 ASN B N 1
ATOM 4846 C CA . ASN B 1 131 ? 28.188 12.305 -1.196 1 84.44 131 ASN B CA 1
ATOM 4847 C C . ASN B 1 131 ? 26.812 12.719 -1.712 1 84.44 131 ASN B C 1
ATOM 4849 O O . ASN B 1 131 ? 26.438 12.359 -2.826 1 84.44 131 ASN B O 1
ATOM 4853 N N . GLY B 1 132 ? 26.047 13.344 -0.867 1 84.25 132 GLY B N 1
ATOM 4854 C CA . GLY B 1 132 ? 24.766 13.914 -1.271 1 84.25 132 GLY B CA 1
ATOM 4855 C C . GLY B 1 132 ? 23.672 12.875 -1.4 1 84.25 132 GLY B C 1
ATOM 4856 O O . GLY B 1 132 ? 22.672 13.094 -2.104 1 84.25 132 GLY B O 1
ATOM 4857 N N . ARG B 1 133 ? 23.938 11.695 -0.849 1 91.88 133 ARG B N 1
ATOM 4858 C CA . ARG B 1 133 ? 22.938 10.633 -0.891 1 91.88 133 ARG B CA 1
ATOM 4859 C C . ARG B 1 133 ? 22.844 9.922 0.456 1 91.88 133 ARG B C 1
ATOM 4861 O O . ARG B 1 133 ? 23.828 9.781 1.166 1 91.88 133 ARG B O 1
ATOM 4868 N N . ALA B 1 134 ? 21.562 9.531 0.74 1 94.81 134 ALA B N 1
ATOM 4869 C CA . ALA B 1 134 ? 21.391 8.742 1.956 1 94.81 134 ALA B CA 1
ATOM 4870 C C . ALA B 1 134 ? 22.016 7.359 1.812 1 94.81 134 ALA B C 1
ATOM 4872 O O . ALA B 1 134 ? 22.078 6.812 0.708 1 94.81 134 ALA B O 1
ATOM 4873 N N . HIS B 1 135 ? 22.609 6.891 2.861 1 95.44 135 HIS B N 1
ATOM 4874 C CA . HIS B 1 135 ? 23.219 5.57 2.91 1 95.44 135 HIS B CA 1
ATOM 4875 C C . HIS B 1 135 ? 22.719 4.77 4.105 1 95.44 135 HIS B C 1
ATOM 4877 O O . HIS B 1 135 ? 22.688 5.277 5.23 1 95.44 135 HIS B O 1
ATOM 4883 N N . ILE B 1 136 ? 22.344 3.578 3.84 1 94.94 136 ILE B N 1
ATOM 4884 C CA . ILE B 1 136 ? 21.859 2.707 4.906 1 94.94 136 ILE B CA 1
ATOM 4885 C C . ILE B 1 136 ? 22.984 1.794 5.375 1 94.94 136 ILE B C 1
ATOM 4887 O O . ILE B 1 136 ? 23.547 1.026 4.586 1 94.94 136 ILE B O 1
ATOM 4891 N N . ASP B 1 137 ? 23.359 1.935 6.625 1 94.94 137 ASP B N 1
ATOM 4892 C CA . ASP B 1 137 ? 24.297 1.01 7.254 1 94.94 137 ASP B CA 1
ATOM 4893 C C . ASP B 1 137 ? 23.625 -0.322 7.578 1 94.94 137 ASP B C 1
ATOM 4895 O O . ASP B 1 137 ? 22.906 -0.438 8.578 1 94.94 137 ASP B O 1
ATOM 4899 N N . THR B 1 138 ? 24 -1.327 6.91 1 90.12 138 THR B N 1
ATOM 4900 C CA . THR B 1 138 ? 23.312 -2.613 6.992 1 90.12 138 THR B CA 1
ATOM 4901 C C . THR B 1 138 ? 23.625 -3.301 8.32 1 90.12 138 THR B C 1
ATOM 4903 O O . THR B 1 138 ? 22.875 -4.184 8.75 1 90.12 138 THR B O 1
ATOM 4906 N N . THR B 1 139 ? 24.609 -2.945 8.945 1 92.88 139 THR B N 1
ATOM 4907 C CA . THR B 1 139 ? 24.969 -3.562 10.219 1 92.88 139 THR B CA 1
ATOM 4908 C C . THR B 1 139 ? 24.062 -3.051 11.336 1 92.88 139 THR B C 1
ATOM 4910 O O . THR B 1 139 ? 23.859 -3.744 12.336 1 92.88 139 THR B O 1
ATOM 4913 N N . LYS B 1 140 ? 23.5 -1.883 11.125 1 95.31 140 LYS B N 1
ATOM 4914 C CA . LYS B 1 140 ? 22.625 -1.277 12.125 1 95.31 140 LYS B CA 1
ATOM 4915 C C . LYS B 1 140 ? 21.156 -1.432 11.734 1 95.31 140 LYS B C 1
ATOM 4917 O O . LYS B 1 140 ? 20.281 -1.407 12.594 1 95.31 140 LYS B O 1
ATOM 4922 N N . CYS B 1 141 ? 20.922 -1.666 10.5 1 94.31 141 CYS B N 1
ATOM 4923 C CA . CYS B 1 141 ? 19.562 -1.707 9.969 1 94.31 141 CYS B CA 1
ATOM 4924 C C . CYS B 1 141 ? 18.828 -2.938 10.477 1 94.31 141 CYS B C 1
ATOM 4926 O O . CYS B 1 141 ? 19.344 -4.051 10.43 1 94.31 141 CYS B O 1
ATOM 4928 N N . LYS B 1 142 ? 17.609 -2.719 10.953 1 94.19 142 LYS B N 1
ATOM 4929 C CA . LYS B 1 142 ? 16.781 -3.826 11.414 1 94.19 142 LYS B CA 1
ATOM 4930 C C . LYS B 1 142 ? 15.695 -4.16 10.398 1 94.19 142 LYS B C 1
ATOM 4932 O O . LYS B 1 142 ? 14.75 -4.887 10.711 1 94.19 142 LYS B O 1
ATOM 4937 N N . GLU B 1 143 ? 15.727 -3.574 9.281 1 91.56 143 GLU B N 1
ATOM 4938 C CA . GLU B 1 143 ? 14.883 -3.863 8.125 1 91.56 143 GLU B CA 1
ATOM 4939 C C . GLU B 1 143 ? 13.406 -3.643 8.453 1 91.56 143 GLU B C 1
ATOM 4941 O O . GLU B 1 143 ? 12.555 -4.434 8.047 1 91.56 143 GLU B O 1
ATOM 4946 N N . CYS B 1 144 ? 13.094 -2.592 9.164 1 91.94 144 CYS B N 1
ATOM 4947 C CA . CYS B 1 144 ? 11.719 -2.336 9.578 1 91.94 144 CYS B CA 1
ATOM 4948 C C . CYS B 1 144 ? 10.938 -1.653 8.461 1 91.94 144 CYS B C 1
ATOM 4950 O O . CYS B 1 144 ? 9.703 -1.706 8.438 1 91.94 144 CYS B O 1
ATOM 4952 N N . GLY B 1 145 ? 11.656 -0.913 7.59 1 93.44 145 GLY B N 1
ATOM 4953 C CA . GLY B 1 145 ? 11.008 -0.338 6.422 1 93.44 145 GLY B CA 1
ATOM 4954 C C . GLY B 1 145 ? 10.453 1.049 6.672 1 93.44 145 GLY B C 1
ATOM 4955 O O . GLY B 1 145 ? 9.875 1.666 5.773 1 93.44 145 GLY B O 1
ATOM 4956 N N . MET B 1 146 ? 10.648 1.635 7.742 1 93.69 146 MET B N 1
ATOM 4957 C CA . MET B 1 146 ? 10.078 2.939 8.07 1 93.69 146 MET B CA 1
ATOM 4958 C C . MET B 1 146 ? 10.664 4.027 7.172 1 93.69 146 MET B C 1
ATOM 4960 O O . MET B 1 146 ? 9.953 4.949 6.773 1 93.69 146 MET B O 1
ATOM 4964 N N . CYS B 1 147 ? 11.914 3.861 6.887 1 95.31 147 CYS B N 1
ATOM 4965 C CA . CYS B 1 147 ? 12.555 4.848 6.027 1 95.31 147 CYS B CA 1
ATOM 4966 C C . CYS B 1 147 ? 11.922 4.859 4.645 1 95.31 147 CYS B C 1
ATOM 4968 O O . CYS B 1 147 ? 11.711 5.926 4.062 1 95.31 147 CYS B O 1
ATOM 4970 N N . LYS B 1 148 ? 11.641 3.658 4.129 1 94.69 148 LYS B N 1
ATOM 4971 C CA . LYS B 1 148 ? 10.961 3.561 2.84 1 94.69 148 LYS B CA 1
ATOM 4972 C C . LYS B 1 148 ? 9.594 4.242 2.887 1 94.69 148 LYS B C 1
ATOM 4974 O O . LYS B 1 148 ? 9.234 4.992 1.978 1 94.69 148 LYS B O 1
ATOM 4979 N N . LYS B 1 149 ? 8.914 4.043 3.887 1 92.5 149 LYS B N 1
ATOM 4980 C CA . LYS B 1 149 ? 7.574 4.598 4.035 1 92.5 149 LYS B CA 1
ATOM 4981 C C . LYS B 1 149 ? 7.613 6.117 4.152 1 92.5 149 LYS B C 1
ATOM 4983 O O . LYS B 1 149 ? 6.723 6.809 3.658 1 92.5 149 LYS B O 1
ATOM 4988 N N . ALA B 1 150 ? 8.625 6.621 4.727 1 92.12 150 ALA B N 1
ATOM 4989 C CA . ALA B 1 150 ? 8.719 8.047 5.035 1 92.12 150 ALA B CA 1
ATOM 4990 C C . ALA B 1 150 ? 9.195 8.836 3.826 1 92.12 150 ALA B C 1
ATOM 4992 O O . ALA B 1 150 ? 8.961 10.047 3.732 1 92.12 150 ALA B O 1
ATOM 4993 N N . CYS B 1 151 ? 9.883 8.227 2.916 1 93.38 151 CYS B N 1
ATOM 4994 C CA . CYS B 1 151 ? 10.477 8.953 1.802 1 93.38 151 CYS B CA 1
ATOM 4995 C C . CYS B 1 151 ? 9.414 9.406 0.812 1 93.38 151 CYS B C 1
ATOM 4997 O O . CYS B 1 151 ? 8.695 8.586 0.24 1 93.38 151 CYS B O 1
ATOM 4999 N N . PRO B 1 152 ? 9.367 10.688 0.565 1 91.62 152 PRO B N 1
ATOM 5000 C CA . PRO B 1 152 ? 8.336 11.156 -0.354 1 91.62 152 PRO B CA 1
ATOM 5001 C C . PRO B 1 152 ? 8.688 10.922 -1.819 1 91.62 152 PRO B C 1
ATOM 5003 O O . PRO B 1 152 ? 7.852 11.117 -2.703 1 91.62 152 PRO B O 1
ATOM 5006 N N . TYR B 1 153 ? 9.891 10.461 -2.115 1 92.38 153 TYR B N 1
ATOM 5007 C CA . TYR B 1 153 ? 10.344 10.328 -3.494 1 92.38 153 TYR B CA 1
ATOM 5008 C C . TYR B 1 153 ? 10.477 8.859 -3.883 1 92.38 153 TYR B C 1
ATOM 5010 O O . TYR B 1 153 ? 10.992 8.539 -4.957 1 92.38 153 TYR B O 1
ATOM 5018 N N . ASP B 1 154 ? 10.047 7.992 -2.992 1 92.62 154 ASP B N 1
ATOM 5019 C CA . ASP B 1 154 ? 10.18 6.57 -3.289 1 92.62 154 ASP B CA 1
ATOM 5020 C C . ASP B 1 154 ? 11.617 6.215 -3.65 1 92.62 154 ASP B C 1
ATOM 5022 O O . ASP B 1 154 ? 11.859 5.488 -4.617 1 92.62 154 ASP B O 1
ATOM 5026 N N . ALA B 1 155 ? 12.547 6.77 -2.865 1 94 155 ALA B N 1
ATOM 5027 C CA . ALA B 1 155 ? 13.961 6.633 -3.207 1 94 155 ALA B CA 1
ATOM 5028 C C . ALA B 1 155 ? 14.57 5.398 -2.545 1 94 155 ALA B C 1
ATOM 5030 O O . ALA B 1 155 ? 15.711 5.035 -2.826 1 94 155 ALA B O 1
ATOM 5031 N N . ILE B 1 156 ? 13.859 4.832 -1.655 1 94.31 156 ILE B N 1
ATOM 5032 C CA . ILE B 1 156 ? 14.352 3.641 -0.976 1 94.31 156 ILE B CA 1
ATOM 5033 C C . ILE B 1 156 ? 13.633 2.406 -1.509 1 94.31 156 ILE B C 1
ATOM 5035 O O . ILE B 1 156 ? 12.414 2.285 -1.371 1 94.31 156 ILE B O 1
ATOM 5039 N N . ALA B 1 157 ? 14.375 1.589 -2.068 1 93.06 157 ALA B N 1
ATOM 5040 C CA . ALA B 1 157 ? 13.836 0.371 -2.666 1 93.06 157 ALA B CA 1
ATOM 5041 C C . ALA B 1 157 ? 13.938 -0.807 -1.702 1 93.06 157 ALA B C 1
ATOM 5043 O O . ALA B 1 157 ? 14.922 -0.927 -0.963 1 93.06 157 ALA B O 1
ATOM 5044 N N . GLN B 1 158 ? 12.898 -1.545 -1.688 1 89 158 GLN B N 1
ATOM 5045 C CA . GLN B 1 158 ? 12.914 -2.811 -0.961 1 89 158 GLN B CA 1
ATOM 5046 C C . GLN B 1 158 ? 13.328 -3.963 -1.874 1 89 158 GLN B C 1
ATOM 5048 O O . GLN B 1 158 ? 12.641 -4.258 -2.855 1 89 158 GLN B O 1
ATOM 5053 N N . ASP B 1 159 ? 14.578 -4.418 -1.572 1 76.38 159 ASP B N 1
ATOM 5054 C CA . ASP B 1 159 ? 15.133 -5.504 -2.379 1 76.38 159 ASP B CA 1
ATOM 5055 C C . ASP B 1 159 ? 14.945 -6.852 -1.685 1 76.38 159 ASP B C 1
ATOM 5057 O O . ASP B 1 159 ? 15.57 -7.117 -0.656 1 76.38 159 ASP B O 1
ATOM 5061 N N . MET B 1 160 ? 13.844 -7.434 -1.896 1 78.88 160 MET B N 1
ATOM 5062 C CA . MET B 1 160 ? 13.742 -8.82 -1.443 1 78.88 160 MET B CA 1
ATOM 5063 C C . MET B 1 160 ? 13.703 -9.781 -2.629 1 78.88 160 MET B C 1
ATOM 5065 O O . MET B 1 160 ? 13.047 -9.508 -3.635 1 78.88 160 MET B O 1
ATOM 5069 N N . ARG B 1 161 ? 14.633 -10.836 -2.473 1 90.5 161 ARG B N 1
ATOM 5070 C CA . ARG B 1 161 ? 14.633 -11.883 -3.488 1 90.5 161 ARG B CA 1
ATOM 5071 C C . ARG B 1 161 ? 13.219 -12.367 -3.77 1 90.5 161 ARG B C 1
ATOM 5073 O O . ARG B 1 161 ? 12.539 -12.875 -2.873 1 90.5 161 ARG B O 1
ATOM 5080 N N . PRO B 1 162 ? 12.844 -12.062 -4.988 1 93.81 162 PRO B N 1
ATOM 5081 C CA . PRO B 1 162 ? 11.461 -12.43 -5.297 1 93.81 162 PRO B CA 1
ATOM 5082 C C . PRO B 1 162 ? 11.156 -13.891 -4.973 1 93.81 162 PRO B C 1
ATOM 5084 O O . PRO B 1 162 ? 10.07 -14.203 -4.469 1 93.81 162 PRO B O 1
ATOM 5087 N N . CYS B 1 163 ? 12.062 -14.797 -5.227 1 95.88 163 CYS B N 1
ATOM 5088 C CA . CYS B 1 163 ? 11.852 -16.219 -4.953 1 95.88 163 CYS B CA 1
ATOM 5089 C C . CYS B 1 163 ? 11.711 -16.469 -3.457 1 95.88 163 CYS B C 1
ATOM 5091 O O . CYS B 1 163 ? 10.836 -17.234 -3.033 1 95.88 163 CYS B O 1
ATOM 5093 N N . LYS B 1 164 ? 12.539 -15.867 -2.688 1 94.44 164 LYS B N 1
ATOM 5094 C CA . LYS B 1 164 ? 12.477 -16.016 -1.236 1 94.44 164 LYS B CA 1
ATOM 5095 C C . LYS B 1 164 ? 11.195 -15.414 -0.674 1 94.44 164 LYS B C 1
ATOM 5097 O O . LYS B 1 164 ? 10.539 -16.016 0.184 1 94.44 164 LYS B O 1
ATOM 5102 N N . ARG B 1 165 ? 10.867 -14.258 -1.179 1 91.75 165 ARG B N 1
ATOM 5103 C CA . ARG B 1 165 ? 9.664 -13.57 -0.719 1 91.75 165 ARG B CA 1
ATOM 5104 C C . ARG B 1 165 ? 8.414 -14.398 -1.007 1 91.75 165 ARG B C 1
ATOM 5106 O O . ARG B 1 165 ? 7.48 -14.422 -0.205 1 91.75 165 ARG B O 1
ATOM 5113 N N . ALA B 1 166 ? 8.422 -15.078 -2.037 1 94.5 166 ALA B N 1
ATOM 5114 C CA . ALA B 1 166 ? 7.246 -15.812 -2.492 1 94.5 166 ALA B CA 1
ATOM 5115 C C . ALA B 1 166 ? 7.125 -17.156 -1.779 1 94.5 166 ALA B C 1
ATOM 5117 O O . ALA B 1 166 ? 6.07 -17.797 -1.812 1 94.5 166 ALA B O 1
ATOM 5118 N N . CYS B 1 167 ? 8.156 -17.625 -1.129 1 96.44 167 CYS B N 1
ATOM 5119 C CA . CYS B 1 167 ? 8.164 -18.953 -0.54 1 96.44 167 CYS B CA 1
ATOM 5120 C C . CYS B 1 167 ? 7.344 -19 0.744 1 96.44 167 CYS B C 1
ATOM 5122 O O . CYS B 1 167 ? 7.695 -18.344 1.729 1 96.44 167 CYS B O 1
ATOM 5124 N N . PRO B 1 168 ? 6.312 -19.781 0.77 1 96.44 168 PRO B N 1
ATOM 5125 C CA . PRO B 1 168 ? 5.434 -19.75 1.94 1 96.44 168 PRO B CA 1
ATOM 5126 C C . PRO B 1 168 ? 6.039 -20.469 3.146 1 96.44 168 PRO B C 1
ATOM 5128 O O . PRO B 1 168 ? 5.602 -20.25 4.281 1 96.44 168 PRO B O 1
ATOM 5131 N N . THR B 1 169 ? 7.07 -21.297 2.916 1 97.12 169 THR B N 1
ATOM 5132 C CA . THR B 1 169 ? 7.582 -22.125 4.004 1 97.12 169 THR B CA 1
ATOM 5133 C C . THR B 1 169 ? 8.977 -21.656 4.426 1 97.12 169 THR B C 1
ATOM 5135 O O . THR B 1 169 ? 9.555 -22.203 5.371 1 97.12 169 THR B O 1
ATOM 5138 N N . GLY B 1 170 ? 9.539 -20.812 3.697 1 95.75 170 GLY B N 1
ATOM 5139 C CA . GLY B 1 170 ? 10.898 -20.391 3.986 1 95.75 170 GLY B CA 1
ATOM 5140 C C . GLY B 1 170 ? 11.945 -21.391 3.525 1 95.75 170 GLY B C 1
ATOM 5141 O O . GLY B 1 170 ? 13.055 -21.422 4.066 1 95.75 170 GLY B O 1
ATOM 5142 N N . ALA B 1 171 ? 11.594 -22.109 2.537 1 97.69 171 ALA B N 1
ATOM 5143 C CA . ALA B 1 171 ? 12.5 -23.141 2.029 1 97.69 171 ALA B CA 1
ATOM 5144 C C . ALA B 1 171 ? 13.617 -22.516 1.191 1 97.69 171 ALA B C 1
ATOM 5146 O O . ALA B 1 171 ? 14.648 -23.156 0.955 1 97.69 171 ALA B O 1
ATOM 5147 N N . ILE B 1 172 ? 13.453 -21.297 0.706 1 97.06 172 ILE B N 1
ATOM 5148 C CA . ILE B 1 172 ? 14.414 -20.656 -0.181 1 97.06 172 ILE B CA 1
ATOM 5149 C C . ILE B 1 172 ? 15.445 -19.891 0.647 1 97.06 172 ILE B C 1
ATOM 5151 O O . ILE B 1 172 ? 15.094 -19.047 1.47 1 97.06 172 ILE B O 1
ATOM 5155 N N . ASN B 1 173 ? 16.641 -20.203 0.428 1 94.69 173 ASN B N 1
ATOM 5156 C CA . ASN B 1 173 ? 17.812 -19.531 0.995 1 94.69 173 ASN B CA 1
ATOM 5157 C C . ASN B 1 173 ? 18.844 -19.203 -0.077 1 94.69 173 ASN B C 1
ATOM 5159 O O . ASN B 1 173 ? 18.531 -19.188 -1.269 1 94.69 173 ASN B O 1
ATOM 5163 N N . PHE B 1 174 ? 20.016 -18.734 0.359 1 93.38 174 PHE B N 1
ATOM 5164 C CA . PHE B 1 174 ? 21.062 -18.469 -0.617 1 93.38 174 PHE B CA 1
ATOM 5165 C C . PHE B 1 174 ? 22.422 -18.938 -0.102 1 93.38 174 PHE B C 1
ATOM 5167 O O . PHE B 1 174 ? 22.641 -18.984 1.109 1 93.38 174 PHE B O 1
ATOM 5174 N N . ASN B 1 175 ? 23.234 -19.297 -1.024 1 94 175 ASN B N 1
ATOM 5175 C CA . ASN B 1 175 ? 24.594 -19.703 -0.711 1 94 175 ASN B CA 1
ATOM 5176 C C . ASN B 1 175 ? 25.438 -18.531 -0.21 1 94 175 ASN B C 1
ATOM 5178 O O . ASN B 1 175 ? 25.484 -17.484 -0.851 1 94 175 ASN B O 1
ATOM 5182 N N . LYS B 1 176 ? 26.188 -18.734 0.905 1 90.25 176 LYS B N 1
ATOM 5183 C CA . LYS B 1 176 ? 26.922 -17.656 1.544 1 90.25 176 LYS B CA 1
ATOM 5184 C C . LYS B 1 176 ? 28.109 -17.203 0.683 1 90.25 176 LYS B C 1
ATOM 5186 O O . LYS B 1 176 ? 28.562 -16.062 0.777 1 90.25 176 LYS B O 1
ATOM 5191 N N . TYR B 1 177 ? 28.594 -18.109 -0.16 1 92.06 177 TYR B N 1
ATOM 5192 C CA . TYR B 1 177 ? 29.828 -17.828 -0.898 1 92.06 177 TYR B CA 1
ATOM 5193 C C . TYR B 1 177 ? 29.516 -17.219 -2.264 1 92.06 177 TYR B C 1
ATOM 5195 O O . TYR B 1 177 ? 30.156 -16.25 -2.68 1 92.06 177 TYR B O 1
ATOM 5203 N N . ASP B 1 178 ? 28.5 -17.734 -2.934 1 91.69 178 ASP B N 1
ATOM 5204 C CA . ASP B 1 178 ? 28.281 -17.219 -4.289 1 91.69 178 ASP B CA 1
ATOM 5205 C C . ASP B 1 178 ? 26.891 -16.578 -4.422 1 91.69 178 ASP B C 1
ATOM 5207 O O . ASP B 1 178 ? 26.484 -16.219 -5.52 1 91.69 178 ASP B O 1
ATOM 5211 N N . LEU B 1 179 ? 26.031 -16.594 -3.406 1 92.12 179 LEU B N 1
ATOM 5212 C CA . LEU B 1 179 ? 24.75 -15.906 -3.279 1 92.12 179 LEU B CA 1
ATOM 5213 C C . LEU B 1 179 ? 23.688 -16.547 -4.168 1 92.12 179 LEU B C 1
ATOM 5215 O O . LEU B 1 179 ? 22.609 -16 -4.344 1 92.12 179 LEU B O 1
ATOM 5219 N N . SER B 1 180 ? 24.016 -17.719 -4.715 1 94.62 180 SER B N 1
ATOM 5220 C CA . SER B 1 180 ? 23.016 -18.422 -5.512 1 94.62 180 SER B CA 1
ATOM 5221 C C . SER B 1 180 ? 21.891 -18.969 -4.633 1 94.62 180 SER B C 1
ATOM 5223 O O . SER B 1 180 ? 22.125 -19.297 -3.465 1 94.62 180 SER B O 1
ATOM 5225 N N . THR B 1 181 ? 20.781 -19.078 -5.23 1 96.44 181 THR B N 1
ATOM 5226 C CA . THR B 1 181 ? 19.609 -19.594 -4.508 1 96.44 181 THR B CA 1
ATOM 5227 C C . THR B 1 181 ? 19.797 -21.062 -4.176 1 96.44 181 THR B C 1
ATOM 5229 O O . THR B 1 181 ? 20.344 -21.828 -4.973 1 96.44 181 THR B O 1
ATOM 5232 N N . GLU B 1 182 ? 19.312 -21.422 -3.014 1 97 182 GLU B N 1
ATOM 5233 C CA . GLU B 1 182 ? 19.281 -22.797 -2.566 1 97 182 GLU B CA 1
ATOM 5234 C C . GLU B 1 182 ? 17.922 -23.172 -1.999 1 97 182 GLU B C 1
ATOM 5236 O O . GLU B 1 182 ? 17.266 -22.344 -1.363 1 97 182 GLU B O 1
ATOM 5241 N N . ILE B 1 183 ? 17.547 -24.438 -2.238 1 97.69 183 ILE B N 1
ATOM 5242 C CA . ILE B 1 183 ? 16.266 -24.922 -1.725 1 97.69 183 ILE B CA 1
ATOM 5243 C C . ILE B 1 183 ? 16.516 -25.922 -0.597 1 97.69 183 ILE B C 1
ATOM 5245 O O . ILE B 1 183 ? 17.234 -26.906 -0.776 1 97.69 183 ILE B O 1
ATOM 5249 N N . THR B 1 184 ? 15.938 -25.672 0.525 1 97.69 184 THR B N 1
ATOM 5250 C CA . THR B 1 184 ? 15.898 -26.656 1.6 1 97.69 184 THR B CA 1
ATOM 5251 C C . THR B 1 184 ? 14.758 -27.656 1.381 1 97.69 184 THR B C 1
ATOM 5253 O O . THR B 1 184 ? 13.602 -27.359 1.701 1 97.69 184 THR B O 1
ATOM 5256 N N . GLU B 1 185 ? 15.078 -28.812 1.004 1 96.06 185 GLU B N 1
ATOM 5257 C CA . GLU B 1 185 ? 14.102 -29.797 0.537 1 96.06 185 GLU B CA 1
ATOM 5258 C C . GLU B 1 185 ? 13.133 -30.188 1.653 1 96.06 185 GLU B C 1
ATOM 5260 O O . GLU B 1 185 ? 11.945 -30.406 1.404 1 96.06 185 GLU B O 1
ATOM 5265 N N . SER B 1 186 ? 13.594 -30.25 2.834 1 96 186 SER B N 1
ATOM 5266 C CA . SER B 1 186 ? 12.758 -30.688 3.947 1 96 186 SER B CA 1
ATOM 5267 C C . SER B 1 186 ? 11.633 -29.688 4.227 1 96 186 SER B C 1
ATOM 5269 O O . SER B 1 186 ? 10.617 -30.047 4.828 1 96 186 SER B O 1
ATOM 5271 N N . LYS B 1 187 ? 11.82 -28.469 3.711 1 96.94 187 LYS B N 1
ATOM 5272 C CA . LYS B 1 187 ? 10.82 -27.438 3.943 1 96.94 187 LYS B CA 1
ATOM 5273 C C . LYS B 1 187 ? 10.031 -27.141 2.674 1 96.94 187 LYS B C 1
ATOM 5275 O O . LYS B 1 187 ? 8.992 -26.484 2.725 1 96.94 187 LYS B O 1
ATOM 5280 N N . CYS B 1 188 ? 10.508 -27.656 1.611 1 98 188 CYS B N 1
ATOM 5281 C CA . CYS B 1 188 ? 9.891 -27.344 0.324 1 98 188 CYS B CA 1
ATOM 5282 C C . CYS B 1 188 ? 8.594 -28.141 0.142 1 98 188 CYS B C 1
ATOM 5284 O O . CYS B 1 188 ? 8.547 -29.344 0.42 1 98 188 CYS B O 1
ATOM 5286 N N . ILE B 1 189 ? 7.582 -27.453 -0.35 1 97.94 189 ILE B N 1
ATOM 5287 C CA . ILE B 1 189 ? 6.309 -28.125 -0.581 1 97.94 189 ILE B CA 1
ATOM 5288 C C . ILE B 1 189 ? 6.027 -28.188 -2.08 1 97.94 189 ILE B C 1
ATOM 5290 O O . ILE B 1 189 ? 4.906 -28.5 -2.494 1 97.94 189 ILE B O 1
ATOM 5294 N N . ASN B 1 190 ? 6.973 -27.812 -2.893 1 97.94 190 ASN B N 1
ATOM 5295 C CA . ASN B 1 190 ? 6.992 -27.953 -4.344 1 97.94 190 ASN B CA 1
ATOM 5296 C C . ASN B 1 190 ? 5.84 -27.203 -5 1 97.94 190 ASN B C 1
ATOM 5298 O O . ASN B 1 190 ? 5.316 -27.625 -6.031 1 97.94 190 ASN B O 1
ATOM 5302 N N . CYS B 1 191 ? 5.379 -26.094 -4.41 1 97.44 191 CYS B N 1
ATOM 5303 C CA . CYS B 1 191 ? 4.211 -25.375 -4.898 1 97.44 191 CYS B CA 1
ATOM 5304 C C . CYS B 1 191 ? 4.566 -24.516 -6.102 1 97.44 191 CYS B C 1
ATOM 5306 O O . CYS B 1 191 ? 3.684 -24.078 -6.84 1 97.44 191 CYS B O 1
ATOM 5308 N N . GLY B 1 192 ? 5.863 -24.219 -6.215 1 97.62 192 GLY B N 1
ATOM 5309 C CA . GLY B 1 192 ? 6.305 -23.5 -7.402 1 97.62 192 GLY B CA 1
ATOM 5310 C C . GLY B 1 192 ? 6.152 -22 -7.285 1 97.62 192 GLY B C 1
ATOM 5311 O O . GLY B 1 192 ? 6.379 -21.266 -8.25 1 97.62 192 GLY B O 1
ATOM 5312 N N . ALA B 1 193 ? 5.801 -21.469 -6.121 1 97 193 ALA B N 1
ATOM 5313 C CA . ALA B 1 193 ? 5.691 -20.016 -5.941 1 97 193 ALA B CA 1
ATOM 5314 C C . ALA B 1 193 ? 7.008 -19.328 -6.273 1 97 193 ALA B C 1
ATOM 5316 O O . ALA B 1 193 ? 7.012 -18.266 -6.902 1 97 193 ALA B O 1
ATOM 5317 N N . CYS B 1 194 ? 8.07 -19.906 -5.891 1 97.38 194 CYS B N 1
ATOM 5318 C CA . CYS B 1 194 ? 9.398 -19.375 -6.164 1 97.38 194 CYS B CA 1
ATOM 5319 C C . CYS B 1 194 ? 9.672 -19.328 -7.66 1 97.38 194 CYS B C 1
ATOM 5321 O O . CYS B 1 194 ? 10.227 -18.359 -8.172 1 97.38 194 CYS B O 1
ATOM 5323 N N . MET B 1 195 ? 9.273 -20.344 -8.336 1 97.12 195 MET B N 1
ATOM 5324 C CA . MET B 1 195 ? 9.445 -20.438 -9.781 1 97.12 195 MET B CA 1
ATOM 5325 C C . MET B 1 195 ? 8.656 -19.344 -10.492 1 97.12 195 MET B C 1
ATOM 5327 O O . MET B 1 195 ? 9.188 -18.656 -11.367 1 97.12 195 MET B O 1
ATOM 5331 N N . ALA B 1 196 ? 7.488 -19.188 -10.078 1 94.69 196 ALA B N 1
ATOM 5332 C CA . ALA B 1 196 ? 6.602 -18.203 -10.711 1 94.69 196 ALA B CA 1
ATOM 5333 C C . ALA B 1 196 ? 7.082 -16.781 -10.453 1 94.69 196 ALA B C 1
ATOM 5335 O O . ALA B 1 196 ? 6.887 -15.898 -11.289 1 94.69 196 ALA B O 1
ATOM 5336 N N . SER B 1 197 ? 7.809 -16.578 -9.383 1 94.25 197 SER B N 1
ATOM 5337 C CA . SER B 1 197 ? 8.156 -15.227 -8.969 1 94.25 197 SER B CA 1
ATOM 5338 C C . SER B 1 197 ? 9.523 -14.812 -9.508 1 94.25 197 SER B C 1
ATOM 5340 O O . SER B 1 197 ? 9.859 -13.633 -9.508 1 94.25 197 SER B O 1
ATOM 5342 N N . CYS B 1 198 ? 10.32 -15.734 -9.945 1 95.94 198 CYS B N 1
ATOM 5343 C CA . CYS B 1 198 ? 11.68 -15.414 -10.375 1 95.94 198 CYS B CA 1
ATOM 5344 C C . CYS B 1 198 ? 11.672 -14.789 -11.766 1 95.94 198 CYS B C 1
ATOM 5346 O O . CYS B 1 198 ? 11.344 -15.453 -12.75 1 95.94 198 CYS B O 1
ATOM 5348 N N . PRO B 1 199 ? 12.125 -13.602 -11.891 1 95 199 PRO B N 1
ATOM 5349 C CA . PRO B 1 199 ? 12.078 -12.945 -13.195 1 95 199 PRO B CA 1
ATOM 5350 C C . PRO B 1 199 ? 13.227 -13.367 -14.109 1 95 199 PRO B C 1
ATOM 5352 O O . PRO B 1 199 ? 13.266 -12.977 -15.273 1 95 199 PRO B O 1
ATOM 5355 N N . PHE B 1 200 ? 14.117 -14.164 -13.602 1 95.62 200 PHE B N 1
ATOM 5356 C CA . PHE B 1 200 ? 15.234 -14.664 -14.398 1 95.62 200 PHE B CA 1
ATOM 5357 C C . PHE B 1 200 ? 15.016 -16.109 -14.797 1 95.62 200 PHE B C 1
ATOM 5359 O O . PHE B 1 200 ? 15.781 -16.672 -15.578 1 95.62 200 PHE B O 1
ATOM 5366 N N . GLY B 1 201 ? 13.977 -16.703 -14.234 1 95.94 201 GLY B N 1
ATOM 5367 C CA . GLY B 1 201 ? 13.711 -18.094 -14.539 1 95.94 201 GLY B CA 1
ATOM 5368 C C . GLY B 1 201 ? 14.781 -19.031 -14.008 1 95.94 201 GLY B C 1
ATOM 5369 O O . GLY B 1 201 ? 15.18 -19.984 -14.695 1 95.94 201 GLY B O 1
ATOM 5370 N N . ALA B 1 202 ? 15.211 -18.734 -12.805 1 97.38 202 ALA B N 1
ATOM 5371 C CA . ALA B 1 202 ? 16.312 -19.5 -12.227 1 97.38 202 ALA B CA 1
ATOM 5372 C C . ALA B 1 202 ? 15.805 -20.75 -11.531 1 97.38 202 ALA B C 1
ATOM 5374 O O . ALA B 1 202 ? 16.578 -21.641 -11.188 1 97.38 202 ALA B O 1
ATOM 5375 N N . ILE B 1 203 ? 14.562 -20.828 -11.305 1 97.75 203 ILE B N 1
ATOM 5376 C CA . ILE B 1 203 ? 13.953 -22 -10.68 1 97.75 203 ILE B CA 1
ATOM 5377 C C . ILE B 1 203 ? 12.922 -22.609 -11.625 1 97.75 203 ILE B C 1
ATOM 5379 O O . ILE B 1 203 ? 12.07 -21.891 -12.172 1 97.75 203 ILE B O 1
ATOM 5383 N N . GLU B 1 204 ? 13.016 -23.891 -11.805 1 97.12 204 GLU B N 1
ATOM 5384 C CA . GLU B 1 204 ? 12.102 -24.578 -12.703 1 97.12 204 GLU B CA 1
ATOM 5385 C C . GLU B 1 204 ? 11.734 -25.953 -12.164 1 97.12 204 GLU B C 1
ATOM 5387 O O . GLU B 1 204 ? 12.406 -26.484 -11.273 1 97.12 204 GLU B O 1
ATOM 5392 N N . ASP B 1 205 ? 10.664 -26.438 -12.664 1 96.94 205 ASP B N 1
ATOM 5393 C CA . ASP B 1 205 ? 10.203 -27.75 -12.227 1 96.94 205 ASP B CA 1
ATOM 5394 C C . ASP B 1 205 ? 10.781 -28.859 -13.109 1 96.94 205 ASP B C 1
ATOM 5396 O O . ASP B 1 205 ? 11.031 -28.641 -14.297 1 96.94 205 ASP B O 1
ATOM 5400 N N . LYS B 1 206 ? 10.961 -29.969 -12.477 1 94.81 206 LYS B N 1
ATOM 5401 C CA . LYS B 1 206 ? 11.32 -31.188 -13.203 1 94.81 206 LYS B CA 1
ATOM 5402 C C . LYS B 1 206 ? 10.227 -31.578 -14.188 1 94.81 206 LYS B C 1
ATOM 5404 O O . LYS B 1 206 ? 9.039 -31.531 -13.859 1 94.81 206 LYS B O 1
ATOM 5409 N N . SER B 1 207 ? 10.648 -32 -15.43 1 95.31 207 SER B N 1
ATOM 5410 C CA . SER B 1 207 ? 9.656 -32.281 -16.453 1 95.31 207 SER B CA 1
ATOM 5411 C C . SER B 1 207 ? 9.531 -33.781 -16.734 1 95.31 207 SER B C 1
ATOM 5413 O O . SER B 1 207 ? 10.516 -34.5 -16.656 1 95.31 207 SER B O 1
ATOM 5415 N N . SER B 1 208 ? 8.312 -34.219 -17.031 1 93.56 208 SER B N 1
ATOM 5416 C CA . SER B 1 208 ? 8.055 -35.562 -17.469 1 93.56 208 SER B CA 1
ATOM 5417 C C . SER B 1 208 ? 7.664 -35.625 -18.938 1 93.56 208 SER B C 1
ATOM 5419 O O . SER B 1 208 ? 7.09 -36.625 -19.406 1 93.56 208 SER B O 1
ATOM 5421 N N . ILE B 1 209 ? 7.996 -34.562 -19.609 1 96.81 209 ILE B N 1
ATOM 5422 C CA . ILE B 1 209 ? 7.504 -34.406 -20.984 1 96.81 209 ILE B CA 1
ATOM 5423 C C . ILE B 1 209 ? 8.07 -35.5 -21.859 1 96.81 209 ILE B C 1
ATOM 5425 O O . ILE B 1 209 ? 7.375 -36.031 -22.734 1 96.81 209 ILE B O 1
ATOM 5429 N N . VAL B 1 210 ? 9.312 -35.906 -21.625 1 97 210 VAL B N 1
ATOM 5430 C CA . VAL B 1 210 ? 9.961 -36.938 -22.453 1 97 210 VAL B CA 1
ATOM 5431 C C . VAL B 1 210 ? 9.258 -38.281 -22.234 1 97 210 VAL B C 1
ATOM 5433 O O . VAL B 1 210 ? 8.922 -38.969 -23.188 1 97 210 VAL B O 1
ATOM 5436 N N . LYS B 1 211 ? 9.008 -38.594 -21.016 1 95.75 211 LYS B N 1
ATOM 5437 C CA . LYS B 1 211 ? 8.32 -39.844 -20.688 1 95.75 211 LYS B CA 1
ATOM 5438 C C . LYS B 1 211 ? 6.918 -39.875 -21.281 1 95.75 211 LYS B C 1
ATOM 5440 O O . LYS B 1 211 ? 6.473 -40.938 -21.781 1 95.75 211 LYS B O 1
ATOM 5445 N N . ILE B 1 212 ? 6.293 -38.812 -21.25 1 96.81 212 ILE B N 1
ATOM 5446 C CA . ILE B 1 212 ? 4.922 -38.75 -21.734 1 96.81 212 ILE B CA 1
ATOM 5447 C C . ILE B 1 212 ? 4.91 -38.875 -23.266 1 96.81 212 ILE B C 1
ATOM 5449 O O . ILE B 1 212 ? 4.066 -39.562 -23.828 1 96.81 212 ILE B O 1
ATOM 5453 N N . VAL B 1 213 ? 5.844 -38.219 -23.906 1 97.69 213 VAL B N 1
ATOM 5454 C CA . VAL B 1 213 ? 5.949 -38.344 -25.359 1 97.69 213 VAL B CA 1
ATOM 5455 C C . VAL B 1 213 ? 6.211 -39.781 -25.734 1 97.69 213 VAL B C 1
ATOM 5457 O O . VAL B 1 213 ? 5.609 -40.312 -26.672 1 97.69 213 VAL B O 1
ATOM 5460 N N . ASN B 1 214 ? 7.078 -40.438 -24.984 1 96.06 214 ASN B N 1
ATOM 5461 C CA . ASN B 1 214 ? 7.344 -41.844 -25.234 1 96.06 214 ASN B CA 1
ATOM 5462 C C . ASN B 1 214 ? 6.078 -42.688 -25.094 1 96.06 214 ASN B C 1
ATOM 5464 O O . ASN B 1 214 ? 5.848 -43.625 -25.875 1 96.06 214 ASN B O 1
ATOM 5468 N N . GLU B 1 215 ? 5.289 -42.406 -24.078 1 95.62 215 GLU B N 1
ATOM 5469 C CA . GLU B 1 215 ? 4.023 -43.094 -23.891 1 95.62 215 GLU B CA 1
ATOM 5470 C C . GLU B 1 215 ? 3.07 -42.844 -25.047 1 95.62 215 GLU B C 1
ATOM 5472 O O . GLU B 1 215 ? 2.369 -43.75 -25.5 1 95.62 215 GLU B O 1
ATOM 5477 N N . LEU B 1 216 ? 3.033 -41.625 -25.531 1 96.31 216 LEU B N 1
ATOM 5478 C CA . LEU B 1 216 ? 2.146 -41.219 -26.625 1 96.31 216 LEU B CA 1
ATOM 5479 C C . LEU B 1 216 ? 2.529 -41.938 -27.922 1 96.31 216 LEU B C 1
ATOM 5481 O O . LEU B 1 216 ? 1.672 -42.188 -28.766 1 96.31 216 LEU B O 1
ATOM 5485 N N . MET B 1 217 ? 3.812 -42.25 -28.047 1 94.56 217 MET B N 1
ATOM 5486 C CA . MET B 1 217 ? 4.316 -42.906 -29.25 1 94.56 217 MET B CA 1
ATOM 5487 C C . MET B 1 217 ? 4.215 -44.438 -29.141 1 94.56 217 MET B C 1
ATOM 5489 O O . MET B 1 217 ? 4.445 -45.156 -30.109 1 94.56 217 MET B O 1
ATOM 5493 N N . SER B 1 218 ? 3.812 -44.875 -28 1 93.94 218 SER B N 1
ATOM 5494 C CA . SER B 1 218 ? 3.658 -46.312 -27.781 1 93.94 218 SER B CA 1
ATOM 5495 C C . SER B 1 218 ? 2.238 -46.781 -28.078 1 93.94 218 SER B C 1
ATOM 5497 O O . SER B 1 218 ? 1.412 -46 -28.547 1 93.94 218 SER B O 1
ATOM 5499 N N . ASP B 1 219 ? 1.988 -48.094 -27.844 1 92.06 219 ASP B N 1
ATOM 5500 C CA . ASP B 1 219 ? 0.669 -48.656 -28.109 1 92.06 219 ASP B CA 1
ATOM 5501 C C . ASP B 1 219 ? -0.175 -48.719 -26.844 1 92.06 219 ASP B C 1
ATOM 5503 O O . ASP B 1 219 ? -1.279 -49.25 -26.844 1 92.06 219 ASP B O 1
ATOM 5507 N N . ASN B 1 220 ? 0.303 -48.062 -25.828 1 92.81 220 ASN B N 1
ATOM 5508 C CA . ASN B 1 220 ? -0.425 -48.031 -24.562 1 92.81 220 ASN B CA 1
ATOM 5509 C C . ASN B 1 220 ? -1.647 -47.125 -24.625 1 92.81 220 ASN B C 1
ATOM 5511 O O . ASN B 1 220 ? -1.66 -46.156 -25.391 1 92.81 220 ASN B O 1
ATOM 5515 N N . ASP B 1 221 ? -2.674 -47.562 -23.891 1 96.19 221 ASP B N 1
ATOM 5516 C CA . ASP B 1 221 ? -3.801 -46.656 -23.688 1 96.19 221 ASP B CA 1
ATOM 5517 C C . ASP B 1 221 ? -3.449 -45.562 -22.672 1 96.19 221 ASP B C 1
ATOM 5519 O O . ASP B 1 221 ? -3.309 -45.844 -21.484 1 96.19 221 ASP B O 1
ATOM 5523 N N . ILE B 1 222 ? -3.301 -44.375 -23.172 1 97.12 222 ILE B N 1
ATOM 5524 C CA . ILE B 1 222 ? -2.963 -43.25 -22.312 1 97.12 222 ILE B CA 1
ATOM 5525 C C . ILE B 1 222 ? -4.137 -42.281 -22.25 1 97.12 222 ILE B C 1
ATOM 5527 O O . ILE B 1 222 ? -4.691 -41.906 -23.281 1 97.12 222 ILE B O 1
ATOM 5531 N N . TYR B 1 223 ? -4.582 -41.938 -21.047 1 98.19 223 TYR B N 1
ATOM 5532 C CA . TYR B 1 223 ? -5.711 -41.062 -20.812 1 98.19 223 TYR B CA 1
ATOM 5533 C C . TYR B 1 223 ? -5.25 -39.75 -20.156 1 98.19 223 TYR B C 1
ATOM 5535 O O . TYR B 1 223 ? -4.301 -39.75 -19.359 1 98.19 223 TYR B O 1
ATOM 5543 N N . ALA B 1 224 ? -5.938 -38.688 -20.5 1 98.38 224 ALA B N 1
ATOM 5544 C CA . ALA B 1 224 ? -5.645 -37.406 -19.891 1 98.38 224 ALA B CA 1
ATOM 5545 C C . ALA B 1 224 ? -6.715 -37.031 -18.859 1 98.38 224 ALA B C 1
ATOM 5547 O O . ALA B 1 224 ? -7.906 -37.219 -19.109 1 98.38 224 ALA B O 1
ATOM 5548 N N . VAL B 1 225 ? -6.328 -36.625 -17.688 1 98.25 225 VAL B N 1
ATOM 5549 C CA . VAL B 1 225 ? -7.176 -35.969 -16.703 1 98.25 225 VAL B CA 1
ATOM 5550 C C . VAL B 1 225 ? -6.832 -34.469 -16.656 1 98.25 225 VAL B C 1
ATOM 5552 O O . VAL B 1 225 ? -5.723 -34.094 -16.266 1 98.25 225 VAL B O 1
ATOM 5555 N N . VAL B 1 226 ? -7.789 -33.625 -16.938 1 98 226 VAL B N 1
ATOM 5556 C CA . VAL B 1 226 ? -7.457 -32.219 -17.109 1 98 226 VAL B CA 1
ATOM 5557 C C . VAL B 1 226 ? -8.109 -31.391 -16.016 1 98 226 VAL B C 1
ATOM 5559 O O . VAL B 1 226 ? -9.305 -31.531 -15.742 1 98 226 VAL B O 1
ATOM 5562 N N . ALA B 1 227 ? -7.305 -30.562 -15.414 1 97 227 ALA B N 1
ATOM 5563 C CA . ALA B 1 227 ? -7.797 -29.656 -14.375 1 97 227 ALA B CA 1
ATOM 5564 C C . ALA B 1 227 ? -8.75 -28.625 -14.953 1 97 227 ALA B C 1
ATOM 5566 O O . ALA B 1 227 ? -8.547 -28.125 -16.062 1 97 227 ALA B O 1
ATOM 5567 N N . PRO B 1 228 ? -9.719 -28.266 -14.203 1 94.44 228 PRO B N 1
ATOM 5568 C CA . PRO B 1 228 ? -10.711 -27.297 -14.695 1 94.44 228 PRO B CA 1
ATOM 5569 C C . PRO B 1 228 ? -10.102 -25.938 -15.023 1 94.44 228 PRO B C 1
ATOM 5571 O O . PRO B 1 228 ? -10.641 -25.203 -15.844 1 94.44 228 PRO B O 1
ATOM 5574 N N . ALA B 1 229 ? -9.031 -25.594 -14.453 1 94 229 ALA B N 1
ATOM 5575 C CA . ALA B 1 229 ? -8.383 -24.312 -14.672 1 94 229 ALA B CA 1
ATOM 5576 C C . ALA B 1 229 ? -8 -24.125 -16.141 1 94 229 ALA B C 1
ATOM 5578 O O . ALA B 1 229 ? -7.715 -23 -16.578 1 94 229 ALA B O 1
ATOM 5579 N N . ILE B 1 230 ? -7.977 -25.125 -16.922 1 93.81 230 ILE B N 1
ATOM 5580 C CA . ILE B 1 230 ? -7.527 -25.109 -18.312 1 93.81 230 ILE B CA 1
ATOM 5581 C C . ILE B 1 230 ? -8.422 -24.188 -19.125 1 93.81 230 ILE B C 1
ATOM 5583 O O . ILE B 1 230 ? -7.973 -23.578 -20.094 1 93.81 230 ILE B O 1
ATOM 5587 N N . THR B 1 231 ? -9.695 -24.078 -18.719 1 86.94 231 THR B N 1
ATOM 5588 C CA . THR B 1 231 ? -10.664 -23.297 -19.484 1 86.94 231 THR B CA 1
ATOM 5589 C C . THR B 1 231 ? -10.32 -21.812 -19.438 1 86.94 231 THR B C 1
ATOM 5591 O O . THR B 1 231 ? -10.766 -21.047 -20.297 1 86.94 231 THR B O 1
ATOM 5594 N N . GLY B 1 232 ? -9.531 -21.453 -18.5 1 86.12 232 GLY B N 1
ATOM 5595 C CA . GLY B 1 232 ? -9.164 -20.047 -18.375 1 86.12 232 GLY B CA 1
ATOM 5596 C C . GLY B 1 232 ? -7.844 -19.719 -19.047 1 86.12 232 GLY B C 1
ATOM 5597 O O . GLY B 1 232 ? -7.465 -18.562 -19.141 1 86.12 232 GLY B O 1
ATOM 5598 N N . GLN B 1 233 ? -7.16 -20.75 -19.578 1 87.88 233 GLN B N 1
ATOM 5599 C CA . GLN B 1 233 ? -5.773 -20.562 -20 1 87.88 233 GLN B CA 1
ATOM 5600 C C . GLN B 1 233 ? -5.684 -20.297 -21.5 1 87.88 233 GLN B C 1
ATOM 5602 O O . GLN B 1 233 ? -4.609 -20 -22.016 1 87.88 233 GLN B O 1
ATOM 5607 N N . PHE B 1 234 ? -6.77 -20.453 -22.203 1 85.75 234 PHE B N 1
ATOM 5608 C CA . PHE B 1 234 ? -6.809 -20.219 -23.641 1 85.75 234 PHE B CA 1
ATOM 5609 C C . PHE B 1 234 ? -7.559 -18.938 -23.969 1 85.75 234 PHE B C 1
ATOM 5611 O O . PHE B 1 234 ? -8.258 -18.391 -23.109 1 85.75 234 PHE B O 1
ATOM 5618 N N . ASN B 1 235 ? -7.328 -18.453 -25.172 1 79.5 235 ASN B N 1
ATOM 5619 C CA . ASN B 1 235 ? -8.078 -17.281 -25.625 1 79.5 235 ASN B CA 1
ATOM 5620 C C . ASN B 1 235 ? -9.578 -17.562 -25.672 1 79.5 235 ASN B C 1
ATOM 5622 O O . ASN B 1 235 ? -9.992 -18.719 -25.734 1 79.5 235 ASN B O 1
ATOM 5626 N N . LEU B 1 236 ? -10.273 -16.516 -25.656 1 73.94 236 LEU B N 1
ATOM 5627 C CA . LEU B 1 236 ? -11.727 -16.625 -25.594 1 73.94 236 LEU B CA 1
ATOM 5628 C C . LEU B 1 236 ? -12.273 -17.359 -26.797 1 73.94 236 LEU B C 1
ATOM 5630 O O . LEU B 1 236 ? -13.383 -17.906 -26.75 1 73.94 236 LEU B O 1
ATOM 5634 N N . ASN B 1 237 ? -11.43 -17.547 -27.734 1 78.75 237 ASN B N 1
ATOM 5635 C CA . ASN B 1 237 ? -11.938 -18.172 -28.953 1 78.75 237 ASN B CA 1
ATOM 5636 C C . ASN B 1 237 ? -11.75 -19.688 -28.938 1 78.75 237 ASN B C 1
ATOM 5638 O O . ASN B 1 237 ? -12.227 -20.391 -29.828 1 78.75 237 ASN B O 1
ATOM 5642 N N . VAL B 1 238 ? -11.086 -20.234 -28 1 86.38 238 VAL B N 1
ATOM 5643 C CA . VAL B 1 238 ? -10.875 -21.672 -27.906 1 86.38 238 VAL B CA 1
ATOM 5644 C C . VAL B 1 238 ? -11.836 -22.281 -26.891 1 86.38 238 VAL B C 1
ATOM 5646 O O . VAL B 1 238 ? -11.734 -22 -25.688 1 86.38 238 VAL B O 1
ATOM 5649 N N . LYS B 1 239 ? -12.672 -23.078 -27.375 1 86.75 239 LYS B N 1
ATOM 5650 C CA . LYS B 1 239 ? -13.656 -23.719 -26.516 1 86.75 239 LYS B CA 1
ATOM 5651 C C . LYS B 1 239 ? -13.086 -24.969 -25.859 1 86.75 239 LYS B C 1
ATOM 5653 O O . LYS B 1 239 ? -12.102 -25.531 -26.344 1 86.75 239 LYS B O 1
ATOM 5658 N N . TYR B 1 240 ? -13.766 -25.359 -24.859 1 88.88 240 TYR B N 1
ATOM 5659 C CA . TYR B 1 240 ? -13.297 -26.484 -24.062 1 88.88 240 TYR B CA 1
ATOM 5660 C C . TYR B 1 240 ? -13.273 -27.766 -24.891 1 88.88 240 TYR B C 1
ATOM 5662 O O . TYR B 1 240 ? -12.352 -28.578 -24.781 1 88.88 240 TYR B O 1
ATOM 5670 N N . GLY B 1 241 ? -14.219 -27.938 -25.734 1 92.75 241 GLY B N 1
ATOM 5671 C CA . GLY B 1 241 ? -14.281 -29.109 -26.594 1 92.75 241 GLY B CA 1
ATOM 5672 C C . GLY B 1 241 ? -13.148 -29.172 -27.594 1 92.75 241 GLY B C 1
ATOM 5673 O O . GLY B 1 241 ? -12.727 -30.25 -28 1 92.75 241 GLY B O 1
ATOM 5674 N N . GLN B 1 242 ? -12.688 -28.016 -28.047 1 94.56 242 GLN B N 1
ATOM 5675 C CA . GLN B 1 242 ? -11.547 -27.953 -28.953 1 94.56 242 GLN B CA 1
ATOM 5676 C C . GLN B 1 242 ? -10.266 -28.406 -28.25 1 94.56 242 GLN B C 1
ATOM 5678 O O . GLN B 1 242 ? -9.398 -29.031 -28.875 1 94.56 242 GLN B O 1
ATOM 5683 N N . VAL B 1 243 ? -10.203 -28.141 -27.016 1 94.25 243 VAL B N 1
ATOM 5684 C CA . VAL B 1 243 ? -9.047 -28.547 -26.219 1 94.25 243 VAL B CA 1
ATOM 5685 C C . VAL B 1 243 ? -9.031 -30.078 -26.094 1 94.25 243 VAL B C 1
ATOM 5687 O O . VAL B 1 243 ? -7.988 -30.703 -26.25 1 94.25 243 VAL B O 1
ATOM 5690 N N . LYS B 1 244 ? -10.18 -30.641 -25.766 1 96.31 244 LYS B N 1
ATOM 5691 C CA . LYS B 1 244 ? -10.273 -32.094 -25.688 1 96.31 244 LYS B CA 1
ATOM 5692 C C . LYS B 1 244 ? -9.867 -32.75 -27.016 1 96.31 244 LYS B C 1
ATOM 5694 O O . LYS B 1 244 ? -9.133 -33.719 -27.016 1 96.31 244 LYS B O 1
ATOM 5699 N N . ASN B 1 245 ? -10.367 -32.188 -28.094 1 97.5 245 ASN B N 1
ATOM 5700 C CA . ASN B 1 245 ? -10.008 -32.688 -29.406 1 97.5 245 ASN B CA 1
ATOM 5701 C C . ASN B 1 245 ? -8.508 -32.594 -29.656 1 97.5 245 ASN B C 1
ATOM 5703 O O . ASN B 1 245 ? -7.906 -33.531 -30.203 1 97.5 245 ASN B O 1
ATOM 5707 N N . ALA B 1 246 ? -7.934 -31.516 -29.312 1 97.38 246 ALA B N 1
ATOM 5708 C CA . ALA B 1 246 ? -6.496 -31.312 -29.469 1 97.38 246 ALA B CA 1
ATOM 5709 C C . ALA B 1 246 ? -5.703 -32.344 -28.672 1 97.38 246 ALA B C 1
ATOM 5711 O O . ALA B 1 246 ? -4.703 -32.875 -29.141 1 97.38 246 ALA B O 1
ATOM 5712 N N . ILE B 1 247 ? -6.145 -32.625 -27.469 1 97.94 247 ILE B N 1
ATOM 5713 C CA . ILE B 1 247 ? -5.48 -33.594 -26.594 1 97.94 247 ILE B CA 1
ATOM 5714 C C . ILE B 1 247 ? -5.586 -34.969 -27.203 1 97.94 247 ILE B C 1
ATOM 5716 O O . ILE B 1 247 ? -4.617 -35.75 -27.188 1 97.94 247 ILE B O 1
ATOM 5720 N N . LYS B 1 248 ? -6.672 -35.312 -27.75 1 97.62 248 LYS B N 1
ATOM 5721 C CA . LYS B 1 248 ? -6.836 -36.594 -28.422 1 97.62 248 LYS B CA 1
ATOM 5722 C C . LYS B 1 248 ? -5.922 -36.688 -29.641 1 97.62 248 LYS B C 1
ATOM 5724 O O . LYS B 1 248 ? -5.355 -37.75 -29.922 1 97.62 248 LYS B O 1
ATOM 5729 N N . LYS B 1 249 ? -5.777 -35.594 -30.328 1 97.31 249 LYS B N 1
ATOM 5730 C CA . LYS B 1 249 ? -4.922 -35.594 -31.516 1 97.31 249 LYS B CA 1
ATOM 5731 C C . LYS B 1 249 ? -3.459 -35.812 -31.141 1 97.31 249 LYS B C 1
ATOM 5733 O O . LYS B 1 249 ? -2.658 -36.25 -31.953 1 97.31 249 LYS B O 1
ATOM 5738 N N . LEU B 1 250 ? -3.107 -35.438 -29.953 1 97.31 250 LEU B N 1
ATOM 5739 C CA . LEU B 1 250 ? -1.755 -35.656 -29.469 1 97.31 250 LEU B CA 1
ATOM 5740 C C . LEU B 1 250 ? -1.463 -37.156 -29.406 1 97.31 250 LEU B C 1
ATOM 5742 O O . LEU B 1 250 ? -0.304 -37.594 -29.469 1 97.31 250 LEU B O 1
ATOM 5746 N N . GLY B 1 251 ? -2.494 -37.938 -29.156 1 97.06 251 GLY B N 1
ATOM 5747 C CA . GLY B 1 251 ? -2.324 -39.406 -29.047 1 97.06 251 GLY B CA 1
ATOM 5748 C C . GLY B 1 251 ? -3.02 -40 -27.844 1 97.06 251 GLY B C 1
ATOM 5749 O O . GLY B 1 251 ? -3.01 -41.188 -27.641 1 97.06 251 GLY B O 1
ATOM 5750 N N . PHE B 1 252 ? -3.643 -39.188 -27.078 1 98.06 252 PHE B N 1
ATOM 5751 C CA . PHE B 1 252 ? -4.391 -39.719 -25.938 1 98.06 252 PHE B CA 1
ATOM 5752 C C . PHE B 1 252 ? -5.645 -40.438 -26.391 1 98.06 252 PHE B C 1
ATOM 5754 O O . PHE B 1 252 ? -6.324 -40 -27.328 1 98.06 252 PHE B O 1
ATOM 5761 N N . LYS B 1 253 ? -5.957 -41.469 -25.719 1 97.31 253 LYS B N 1
ATOM 5762 C CA . LYS B 1 253 ? -7.16 -42.25 -26.031 1 97.31 253 LYS B CA 1
ATOM 5763 C C . LYS B 1 253 ? -8.422 -41.438 -25.734 1 97.31 253 LYS B C 1
ATOM 5765 O O . LYS B 1 253 ? -9.406 -41.531 -26.469 1 97.31 253 LYS B O 1
ATOM 5770 N N . ASP B 1 254 ? -8.383 -40.75 -24.625 1 96.62 254 ASP B N 1
ATOM 5771 C CA . ASP B 1 254 ? -9.477 -39.844 -24.234 1 96.62 254 ASP B CA 1
ATOM 5772 C C . ASP B 1 254 ? -9.023 -38.844 -23.172 1 96.62 254 ASP B C 1
ATOM 5774 O O . ASP B 1 254 ? -7.898 -38.938 -22.672 1 96.62 254 ASP B O 1
ATOM 5778 N N . MET B 1 255 ? -9.922 -37.875 -22.953 1 97.38 255 MET B N 1
ATOM 5779 C CA . MET B 1 255 ? -9.719 -36.875 -21.922 1 97.38 255 MET B CA 1
ATOM 5780 C C . MET B 1 255 ? -10.898 -36.844 -20.953 1 97.38 255 MET B C 1
ATOM 5782 O O . MET B 1 255 ? -12.055 -36.812 -21.375 1 97.38 255 MET B O 1
ATOM 5786 N N . THR B 1 256 ? -10.617 -36.938 -19.688 1 97.06 256 THR B N 1
ATOM 5787 C CA . THR B 1 256 ? -11.633 -36.812 -18.641 1 97.06 256 THR B CA 1
ATOM 5788 C C . THR B 1 256 ? -11.391 -35.562 -17.812 1 97.06 256 THR B C 1
ATOM 5790 O O . THR B 1 256 ? -10.242 -35.219 -17.484 1 97.06 256 THR B O 1
ATOM 5793 N N . GLU B 1 257 ? -12.453 -34.906 -17.484 1 96.75 257 GLU B N 1
ATOM 5794 C CA . GLU B 1 257 ? -12.32 -33.719 -16.641 1 96.75 257 GLU B CA 1
ATOM 5795 C C . GLU B 1 257 ? -12.055 -34.125 -15.188 1 96.75 257 GLU B C 1
ATOM 5797 O O . GLU B 1 257 ? -12.758 -34.969 -14.625 1 96.75 257 GLU B O 1
ATOM 5802 N N . ALA B 1 258 ? -11.109 -33.438 -14.656 1 97.5 258 ALA B N 1
ATOM 5803 C CA . ALA B 1 258 ? -10.898 -33.656 -13.219 1 97.5 258 ALA B CA 1
ATOM 5804 C C . ALA B 1 258 ? -12.117 -33.188 -12.422 1 97.5 258 ALA B C 1
ATOM 5806 O O . ALA B 1 258 ? -12.289 -33.594 -11.266 1 97.5 258 ALA B O 1
ATOM 5807 N N . ALA B 1 259 ? -12.992 -32.406 -13.055 1 96.56 259 ALA B N 1
ATOM 5808 C CA . ALA B 1 259 ? -14.211 -31.906 -12.414 1 96.56 259 ALA B CA 1
ATOM 5809 C C . ALA B 1 259 ? -15.125 -33.062 -12.008 1 96.56 259 ALA B C 1
ATOM 5811 O O . ALA B 1 259 ? -15.891 -32.938 -11.039 1 96.56 259 ALA B O 1
ATOM 5812 N N . CYS B 1 260 ? -15.086 -34.094 -12.75 1 96.25 260 CYS B N 1
ATOM 5813 C CA . CYS B 1 260 ? -15.898 -35.25 -12.359 1 96.25 260 CYS B CA 1
ATOM 5814 C C . CYS B 1 260 ? -15.414 -35.844 -11.039 1 96.25 260 CYS B C 1
ATOM 5816 O O . CYS B 1 260 ? -16.219 -36.156 -10.164 1 96.25 260 CYS B O 1
ATOM 5818 N N . GLY B 1 261 ? -14.094 -36 -10.883 1 97.31 261 GLY B N 1
ATOM 5819 C CA . GLY B 1 261 ? -13.539 -36.375 -9.594 1 97.31 261 GLY B CA 1
ATOM 5820 C C . GLY B 1 261 ? -13.82 -35.375 -8.492 1 97.31 261 GLY B C 1
ATOM 5821 O O . GLY B 1 261 ? -14.016 -35.75 -7.336 1 97.31 261 GLY B O 1
ATOM 5822 N N . ALA B 1 262 ? -13.859 -34.125 -8.867 1 97.94 262 ALA B N 1
ATOM 5823 C CA . ALA B 1 262 ? -14.164 -33.062 -7.902 1 97.94 262 ALA B CA 1
ATOM 5824 C C . ALA B 1 262 ? -15.57 -33.25 -7.328 1 97.94 262 ALA B C 1
ATOM 5826 O O . ALA B 1 262 ? -15.781 -33.031 -6.129 1 97.94 262 ALA B O 1
ATOM 5827 N N . ASP B 1 263 ? -16.484 -33.562 -8.148 1 97.88 263 ASP B N 1
ATOM 5828 C CA . ASP B 1 263 ? -17.844 -33.844 -7.672 1 97.88 263 ASP B CA 1
ATOM 5829 C C . ASP B 1 263 ? -17.859 -35 -6.691 1 97.88 263 ASP B C 1
ATOM 5831 O O . ASP B 1 263 ? -18.516 -34.938 -5.648 1 97.88 263 ASP B O 1
ATOM 5835 N N . ALA B 1 264 ? -17.172 -36.031 -7.051 1 97.75 264 ALA B N 1
ATOM 5836 C CA . ALA B 1 264 ? -17.094 -37.219 -6.176 1 97.75 264 ALA B CA 1
ATOM 5837 C C . ALA B 1 264 ? -16.438 -36.844 -4.844 1 97.75 264 ALA B C 1
ATOM 5839 O O . ALA B 1 264 ? -16.891 -37.281 -3.783 1 97.75 264 ALA B O 1
ATOM 5840 N N . VAL B 1 265 ? -15.414 -36.094 -4.898 1 97.38 265 VAL B N 1
ATOM 5841 C CA . VAL B 1 265 ? -14.68 -35.656 -3.719 1 97.38 265 VAL B CA 1
ATOM 5842 C C . VAL B 1 265 ? -15.586 -34.781 -2.846 1 97.38 265 VAL B C 1
ATOM 5844 O O . VAL B 1 265 ? -15.562 -34.906 -1.618 1 97.38 265 VAL B O 1
ATOM 5847 N N . THR B 1 266 ? -16.375 -33.969 -3.5 1 97.69 266 THR B N 1
ATOM 5848 C CA . THR B 1 266 ? -17.328 -33.125 -2.771 1 97.69 266 THR B CA 1
ATOM 5849 C C . THR B 1 266 ? -18.25 -33.969 -1.911 1 97.69 266 THR B C 1
ATOM 5851 O O . THR B 1 266 ? -18.438 -33.688 -0.725 1 97.69 266 THR B O 1
ATOM 5854 N N . VAL B 1 267 ? -18.781 -34.969 -2.482 1 96.75 267 VAL B N 1
ATOM 5855 C CA . VAL B 1 267 ? -19.703 -35.844 -1.773 1 96.75 267 VAL B CA 1
ATOM 5856 C C . VAL B 1 267 ? -18.984 -36.531 -0.604 1 96.75 267 VAL B C 1
ATOM 5858 O O . VAL B 1 267 ? -19.469 -36.5 0.53 1 96.75 267 VAL B O 1
ATOM 5861 N N . HIS B 1 268 ? -17.891 -37.062 -0.859 1 97 268 HIS B N 1
ATOM 5862 C CA . HIS B 1 268 ? -17.156 -37.812 0.156 1 97 268 HIS B CA 1
ATOM 5863 C C . HIS B 1 268 ? -16.672 -36.906 1.268 1 97 268 HIS B C 1
ATOM 5865 O O . HIS B 1 268 ? -16.797 -37.219 2.451 1 97 268 HIS B O 1
ATOM 5871 N N . GLU B 1 269 ? -16.062 -35.812 0.909 1 96.75 269 GLU B N 1
ATOM 5872 C CA . GLU B 1 269 ? -15.5 -34.844 1.868 1 96.75 269 GLU B CA 1
ATOM 5873 C C . GLU B 1 269 ? -16.594 -34.219 2.709 1 96.75 269 GLU B C 1
ATOM 5875 O O . GLU B 1 269 ? -16.391 -33.906 3.889 1 96.75 269 GLU B O 1
ATOM 5880 N N . SER B 1 270 ? -17.797 -33.938 2.1 1 97.12 270 SER B N 1
ATOM 5881 C CA . SER B 1 270 ? -18.938 -33.406 2.852 1 97.12 270 SER B CA 1
ATOM 5882 C C . SER B 1 270 ? -19.375 -34.406 3.939 1 97.12 270 SER B C 1
ATOM 5884 O O . SER B 1 270 ? -19.625 -34 5.078 1 97.12 270 SER B O 1
ATOM 5886 N N . ASN B 1 271 ? -19.422 -35.594 3.551 1 96.5 271 ASN B N 1
ATOM 5887 C CA . ASN B 1 271 ? -19.812 -36.625 4.52 1 96.5 271 ASN B CA 1
ATOM 5888 C C . ASN B 1 271 ? -18.766 -36.781 5.617 1 96.5 271 ASN B C 1
ATOM 5890 O O . ASN B 1 271 ? -19.109 -37 6.781 1 96.5 271 ASN B O 1
ATOM 5894 N N . GLU B 1 272 ? -17.547 -36.719 5.223 1 97.06 272 GLU B N 1
ATOM 5895 C CA . GLU B 1 272 ? -16.484 -36.719 6.219 1 97.06 272 GLU B CA 1
ATOM 5896 C C . GLU B 1 272 ? -16.625 -35.562 7.195 1 97.06 272 GLU B C 1
ATOM 5898 O O . GLU B 1 272 ? -16.453 -35.75 8.406 1 97.06 272 GLU B O 1
ATOM 5903 N N . PHE B 1 273 ? -16.891 -34.406 6.664 1 97.25 273 PHE B N 1
ATOM 5904 C CA . PHE B 1 273 ? -17.078 -33.219 7.477 1 97.25 273 PHE B CA 1
ATOM 5905 C C . PHE B 1 273 ? -18.188 -33.406 8.5 1 97.25 273 PHE B C 1
ATOM 5907 O O . PHE B 1 273 ? -18 -33.125 9.688 1 97.25 273 PHE B O 1
ATOM 5914 N N . ILE B 1 274 ? -19.297 -33.938 8.07 1 96.62 274 ILE B N 1
ATOM 5915 C CA . ILE B 1 274 ? -20.453 -34.188 8.938 1 96.62 274 ILE B CA 1
ATOM 5916 C C . ILE B 1 274 ? -20.062 -35.156 10.047 1 96.62 274 ILE B C 1
ATOM 5918 O O . ILE B 1 274 ? -20.391 -34.938 11.211 1 96.62 274 ILE B O 1
ATOM 5922 N N . GLU B 1 275 ? -19.406 -36.156 9.672 1 96.81 275 GLU B N 1
ATOM 5923 C CA . GLU B 1 275 ? -18.969 -37.156 10.641 1 96.81 275 GLU B CA 1
ATOM 5924 C C . GLU B 1 275 ? -18.031 -36.562 11.672 1 96.81 275 GLU B C 1
ATOM 5926 O O . GLU B 1 275 ? -18.203 -36.781 12.875 1 96.81 275 GLU B O 1
ATOM 5931 N N . ARG B 1 276 ? -17.094 -35.781 11.289 1 96.81 276 ARG B N 1
ATOM 5932 C CA . ARG B 1 276 ? -16.094 -35.219 12.18 1 96.81 276 ARG B CA 1
ATOM 5933 C C . ARG B 1 276 ? -16.734 -34.188 13.125 1 96.81 276 ARG B C 1
ATOM 5935 O O . ARG B 1 276 ? -16.375 -34.125 14.305 1 96.81 276 ARG B O 1
ATOM 5942 N N . MET B 1 277 ? -17.656 -33.438 12.602 1 95.94 277 MET B N 1
ATOM 5943 C CA . MET B 1 277 ? -18.375 -32.5 13.461 1 95.94 277 MET B CA 1
ATOM 5944 C C . MET B 1 277 ? -19.188 -33.25 14.523 1 95.94 277 MET B C 1
ATOM 5946 O O . MET B 1 277 ? -19.266 -32.812 15.664 1 95.94 277 MET B O 1
ATOM 5950 N N . SER B 1 278 ? -19.703 -34.25 14.133 1 95.44 278 SER B N 1
ATOM 5951 C CA . SER B 1 278 ? -20.547 -35.031 15.047 1 95.44 278 SER B CA 1
ATOM 5952 C C . SER B 1 278 ? -19.719 -35.625 16.188 1 95.44 278 SER B C 1
ATOM 5954 O O . SER B 1 278 ? -20.219 -35.812 17.297 1 95.44 278 SER B O 1
ATOM 5956 N N . ILE B 1 279 ? -18.484 -35.906 15.945 1 95 279 ILE B N 1
ATOM 5957 C CA . ILE B 1 279 ? -17.641 -36.531 16.984 1 95 279 ILE B CA 1
ATOM 5958 C C . ILE B 1 279 ? -16.906 -35.438 17.766 1 95 279 ILE B C 1
ATOM 5960 O O . ILE B 1 279 ? -16.062 -35.719 18.609 1 95 279 ILE B O 1
ATOM 5964 N N . GLY B 1 280 ? -17 -34.219 17.391 1 93.5 280 GLY B N 1
ATOM 5965 C CA . GLY B 1 280 ? -16.562 -33.125 18.234 1 93.5 280 GLY B CA 1
ATOM 5966 C C . GLY B 1 280 ? -15.32 -32.438 17.719 1 93.5 280 GLY B C 1
ATOM 5967 O O . GLY B 1 280 ? -14.68 -31.656 18.453 1 93.5 280 GLY B O 1
ATOM 5968 N N . ASP B 1 281 ? -14.953 -32.656 16.5 1 94.31 281 ASP B N 1
ATOM 5969 C CA . ASP B 1 281 ? -13.82 -31.938 15.945 1 94.31 281 ASP B CA 1
ATOM 5970 C C . ASP B 1 281 ? -14.117 -30.438 15.836 1 94.31 281 ASP B C 1
ATOM 5972 O O . ASP B 1 281 ? -15.25 -30.047 15.531 1 94.31 281 ASP B O 1
ATOM 5976 N N . SER B 1 282 ? -13.117 -29.703 16.141 1 95 282 SER B N 1
ATOM 5977 C CA . SER B 1 282 ? -13.289 -28.25 16.078 1 95 282 SER B CA 1
ATOM 5978 C C . SER B 1 282 ? -13.352 -27.766 14.625 1 95 282 SER B C 1
ATOM 5980 O O . SER B 1 282 ? -14.109 -26.844 14.305 1 95 282 SER B O 1
ATOM 5982 N N . TYR B 1 283 ? -12.508 -28.297 13.789 1 97.38 283 TYR B N 1
ATOM 5983 C CA . TYR B 1 283 ? -12.531 -27.938 12.375 1 97.38 283 TYR B CA 1
ATOM 5984 C C . TYR B 1 283 ? -11.891 -29.031 11.523 1 97.38 283 TYR B C 1
ATOM 5986 O O . TYR B 1 283 ? -11.281 -29.969 12.062 1 97.38 283 TYR B O 1
ATOM 5994 N N . MET B 1 284 ? -12.125 -28.953 10.258 1 97.56 284 MET B N 1
ATOM 5995 C CA . MET B 1 284 ? -11.516 -29.797 9.227 1 97.56 284 MET B CA 1
ATOM 5996 C C . MET B 1 284 ? -10.938 -28.953 8.102 1 97.56 284 MET B C 1
ATOM 5998 O O . MET B 1 284 ? -11.398 -27.828 7.859 1 97.56 284 MET B O 1
ATOM 6002 N N . THR B 1 285 ? -9.828 -29.422 7.508 1 98.12 285 THR B N 1
ATOM 6003 C CA . THR B 1 285 ? -9.297 -28.75 6.336 1 98.12 285 THR B CA 1
ATOM 6004 C C . THR B 1 285 ? -9.508 -29.594 5.078 1 98.12 285 THR B C 1
ATOM 6006 O O . THR B 1 285 ? -9.75 -30.797 5.168 1 98.12 285 THR B O 1
ATOM 6009 N N . ASN B 1 286 ? -9.453 -28.922 3.957 1 97.5 286 ASN B N 1
ATOM 6010 C CA . ASN B 1 286 ? -9.547 -29.641 2.697 1 97.5 286 ASN B CA 1
ATOM 6011 C C . ASN B 1 286 ? -8.258 -30.391 2.379 1 97.5 286 ASN B C 1
ATOM 6013 O O . ASN B 1 286 ? -7.25 -30.219 3.072 1 97.5 286 ASN B O 1
ATOM 6017 N N . SER B 1 287 ? -8.336 -31.188 1.324 1 95.31 287 SER B N 1
ATOM 6018 C CA . SER B 1 287 ? -7.168 -32 0.98 1 95.31 287 SER B CA 1
ATOM 6019 C C . SER B 1 287 ? -6.867 -31.938 -0.513 1 95.31 287 SER B C 1
ATOM 6021 O O . SER B 1 287 ? -5.93 -32.562 -0.993 1 95.31 287 SER B O 1
ATOM 6023 N N . CYS B 1 288 ? -7.555 -31.172 -1.259 1 95.12 288 CYS B N 1
ATOM 6024 C CA . CYS B 1 288 ? -7.426 -31.219 -2.711 1 95.12 288 CYS B CA 1
ATOM 6025 C C . CYS B 1 288 ? -6.156 -30.5 -3.172 1 95.12 288 CYS B C 1
ATOM 6027 O O . CYS B 1 288 ? -5.637 -30.797 -4.25 1 95.12 288 CYS B O 1
ATOM 6029 N N . CYS B 1 289 ? -5.637 -29.562 -2.432 1 97.12 289 CYS B N 1
ATOM 6030 C CA . CYS B 1 289 ? -4.41 -28.844 -2.762 1 97.12 289 CYS B CA 1
ATOM 6031 C C . CYS B 1 289 ? -3.205 -29.484 -2.086 1 97.12 289 CYS B C 1
ATOM 6033 O O . CYS B 1 289 ? -3.006 -29.312 -0.881 1 97.12 289 CYS B O 1
ATOM 6035 N N . PRO B 1 290 ? -2.379 -30.094 -2.854 1 97.25 290 PRO B N 1
ATOM 6036 C CA . PRO B 1 290 ? -1.233 -30.766 -2.23 1 97.25 290 PRO B CA 1
ATOM 6037 C C . PRO B 1 290 ? -0.267 -29.781 -1.569 1 97.25 290 PRO B C 1
ATOM 6039 O O . PRO B 1 290 ? 0.39 -30.125 -0.583 1 97.25 290 PRO B O 1
ATOM 6042 N N . GLY B 1 291 ? -0.164 -28.609 -2.117 1 97.38 291 GLY B N 1
ATOM 6043 C CA . GLY B 1 291 ? 0.661 -27.594 -1.476 1 97.38 291 GLY B CA 1
ATOM 6044 C C . GLY B 1 291 ? 0.189 -27.25 -0.079 1 97.38 291 GLY B C 1
ATOM 6045 O O . GLY B 1 291 ? 0.995 -27.141 0.848 1 97.38 291 GLY B O 1
ATOM 6046 N N . PHE B 1 292 ? -1.098 -27.109 0.058 1 97.88 292 PHE B N 1
ATOM 6047 C CA . PHE B 1 292 ? -1.692 -26.781 1.35 1 97.88 292 PHE B CA 1
ATOM 6048 C C . PHE B 1 292 ? -1.535 -27.953 2.324 1 97.88 292 PHE B C 1
ATOM 6050 O O . PHE B 1 292 ? -1.151 -27.75 3.479 1 97.88 292 PHE B O 1
ATOM 6057 N N . VAL B 1 293 ? -1.783 -29.109 1.867 1 97.75 293 VAL B N 1
ATOM 6058 C CA . VAL B 1 293 ? -1.657 -30.312 2.686 1 97.75 293 VAL B CA 1
ATOM 6059 C C . VAL B 1 293 ? -0.222 -30.453 3.189 1 97.75 293 VAL B C 1
ATOM 6061 O O . VAL B 1 293 ? 0.007 -30.609 4.391 1 97.75 293 VAL B O 1
ATOM 6064 N N . SER B 1 294 ? 0.693 -30.359 2.27 1 97.19 294 SER B N 1
ATOM 6065 C CA . SER B 1 294 ? 2.1 -30.469 2.637 1 97.19 294 SER B CA 1
ATOM 6066 C C . SER B 1 294 ? 2.518 -29.359 3.592 1 97.19 294 SER B C 1
ATOM 6068 O O . SER B 1 294 ? 3.359 -29.562 4.469 1 97.19 294 SER B O 1
ATOM 6070 N N . TYR B 1 295 ? 1.972 -28.188 3.393 1 98.06 295 TYR B N 1
ATOM 6071 C CA . TYR B 1 295 ? 2.252 -27.078 4.285 1 98.06 295 TYR B CA 1
ATOM 6072 C C . TYR B 1 295 ? 1.888 -27.422 5.727 1 98.06 295 TYR B C 1
ATOM 6074 O O . TYR B 1 295 ? 2.688 -27.219 6.641 1 98.06 295 TYR B O 1
ATOM 6082 N N . ILE B 1 296 ? 0.715 -27.984 5.922 1 97.69 296 ILE B N 1
ATOM 6083 C CA . ILE B 1 296 ? 0.264 -28.359 7.258 1 97.69 296 ILE B CA 1
ATOM 6084 C C . ILE B 1 296 ? 1.175 -29.438 7.832 1 97.69 296 ILE B C 1
ATOM 6086 O O . ILE B 1 296 ? 1.651 -29.328 8.961 1 97.69 296 ILE B O 1
ATOM 6090 N N . GLU B 1 297 ? 1.473 -30.375 7.043 1 96.75 297 GLU B N 1
ATOM 6091 C CA . GLU B 1 297 ? 2.258 -31.516 7.496 1 96.75 297 GLU B CA 1
ATOM 6092 C C . GLU B 1 297 ? 3.664 -31.094 7.914 1 96.75 297 GLU B C 1
ATOM 6094 O O . GLU B 1 297 ? 4.23 -31.641 8.859 1 96.75 297 GLU B O 1
ATOM 6099 N N . LYS B 1 298 ? 4.207 -30.141 7.246 1 95.94 298 LYS B N 1
ATOM 6100 C CA . LYS B 1 298 ? 5.602 -29.766 7.484 1 95.94 298 LYS B CA 1
ATOM 6101 C C . LYS B 1 298 ? 5.703 -28.656 8.523 1 95.94 298 LYS B C 1
ATOM 6103 O O . LYS B 1 298 ? 6.605 -28.672 9.367 1 95.94 298 LYS B O 1
ATOM 6108 N N . LEU B 1 299 ? 4.789 -27.688 8.484 1 95.25 299 LEU B N 1
ATOM 6109 C CA . LEU B 1 299 ? 4.969 -26.484 9.305 1 95.25 299 LEU B CA 1
ATOM 6110 C C . LEU B 1 299 ? 4.113 -26.547 10.562 1 95.25 299 LEU B C 1
ATOM 6112 O O . LEU B 1 299 ? 4.441 -25.938 11.57 1 95.25 299 LEU B O 1
ATOM 6116 N N . VAL B 1 300 ? 2.988 -27.25 10.43 1 95.44 300 VAL B N 1
ATOM 6117 C CA . VAL B 1 300 ? 2.107 -27.375 11.586 1 95.44 300 VAL B CA 1
ATOM 6118 C C . VAL B 1 300 ? 1.686 -28.828 11.758 1 95.44 300 VAL B C 1
ATOM 6120 O O . VAL B 1 300 ? 0.491 -29.141 11.789 1 95.44 300 VAL B O 1
ATOM 6123 N N . PRO B 1 301 ? 2.578 -29.672 12.016 1 95.5 301 PRO B N 1
ATOM 6124 C CA . PRO B 1 301 ? 2.305 -31.109 12.023 1 95.5 301 PRO B CA 1
ATOM 6125 C C . PRO B 1 301 ? 1.286 -31.516 13.086 1 95.5 301 PRO B C 1
ATOM 6127 O O . PRO B 1 301 ? 0.583 -32.5 12.922 1 95.5 301 PRO B O 1
ATOM 6130 N N . ASP B 1 302 ? 1.171 -30.734 14.086 1 95.69 302 ASP B N 1
ATOM 6131 C CA . ASP B 1 302 ? 0.213 -31.047 15.148 1 95.69 302 ASP B CA 1
ATOM 6132 C C . ASP B 1 302 ? -1.223 -30.875 14.656 1 95.69 302 ASP B C 1
ATOM 6134 O O . ASP B 1 302 ? -2.164 -31.328 15.305 1 95.69 302 ASP B O 1
ATOM 6138 N N . GLN B 1 303 ? -1.388 -30.297 13.508 1 96.31 303 GLN B N 1
ATOM 6139 C CA . GLN B 1 303 ? -2.719 -30.094 12.945 1 96.31 303 GLN B CA 1
ATOM 6140 C C . GLN B 1 303 ? -2.967 -31.047 11.773 1 96.31 303 GLN B C 1
ATOM 6142 O O . GLN B 1 303 ? -3.988 -30.938 11.086 1 96.31 303 GLN B O 1
ATOM 6147 N N . SER B 1 304 ? -2.129 -32 11.539 1 96.69 304 SER B N 1
ATOM 6148 C CA . SER B 1 304 ? -2.223 -32.906 10.398 1 96.69 304 SER B CA 1
ATOM 6149 C C . SER B 1 304 ? -3.479 -33.781 10.484 1 96.69 304 SER B C 1
ATOM 6151 O O . SER B 1 304 ? -4.027 -34.188 9.461 1 96.69 304 SER B O 1
ATOM 6153 N N . SER B 1 305 ? -3.949 -34 11.672 1 96.25 305 SER B N 1
ATOM 6154 C CA . SER B 1 305 ? -5.129 -34.844 11.859 1 96.25 305 SER B CA 1
ATOM 6155 C C . SER B 1 305 ? -6.395 -34.125 11.398 1 96.25 305 SER B C 1
ATOM 6157 O O . SER B 1 305 ? -7.441 -34.75 11.234 1 96.25 305 SER B O 1
ATOM 6159 N N . ARG B 1 306 ? -6.301 -32.844 11.219 1 97.12 306 ARG B N 1
ATOM 6160 C CA . ARG B 1 306 ? -7.453 -32.062 10.805 1 97.12 306 ARG B CA 1
ATOM 6161 C C . ARG B 1 306 ? -7.629 -32.094 9.289 1 97.12 306 ARG B C 1
ATOM 6163 O O . ARG B 1 306 ? -8.68 -31.719 8.773 1 97.12 306 ARG B O 1
ATOM 6170 N N . ILE B 1 307 ? -6.648 -32.625 8.586 1 98 307 ILE B N 1
ATOM 6171 C CA . ILE B 1 307 ? -6.695 -32.688 7.129 1 98 307 ILE B CA 1
ATOM 6172 C C . ILE B 1 307 ? -7.699 -33.75 6.695 1 98 307 ILE B C 1
ATOM 6174 O O . ILE B 1 307 ? -7.719 -34.875 7.242 1 98 307 ILE B O 1
ATOM 6178 N N . SER B 1 308 ? -8.516 -33.344 5.738 1 97.94 308 SER B N 1
ATOM 6179 C CA . SER B 1 308 ? -9.422 -34.344 5.164 1 97.94 308 SER B CA 1
ATOM 6180 C C . SER B 1 308 ? -8.656 -35.562 4.684 1 97.94 308 SER B C 1
ATOM 6182 O O . SER B 1 308 ? -7.566 -35.469 4.125 1 97.94 308 SER B O 1
ATOM 6184 N N . SER B 1 309 ? -9.242 -36.688 4.84 1 96.06 309 SER B N 1
ATOM 6185 C CA . SER B 1 309 ? -8.633 -37.938 4.391 1 96.06 309 SER B CA 1
ATOM 6186 C C . SER B 1 309 ? -9.039 -38.25 2.955 1 96.06 309 SER B C 1
ATOM 6188 O O . SER B 1 309 ? -8.617 -39.281 2.402 1 96.06 309 SER B O 1
ATOM 6190 N N . THR B 1 310 ? -9.797 -37.406 2.389 1 96.75 310 THR B N 1
ATOM 6191 C CA . THR B 1 310 ? -10.281 -37.625 1.028 1 96.75 310 THR B CA 1
ATOM 6192 C C . THR B 1 310 ? -9.18 -37.344 0.013 1 96.75 310 THR B C 1
ATOM 6194 O O . THR B 1 310 ? -8.383 -36.406 0.195 1 96.75 310 THR B O 1
ATOM 6197 N N . VAL B 1 311 ? -9.078 -38.125 -1.027 1 96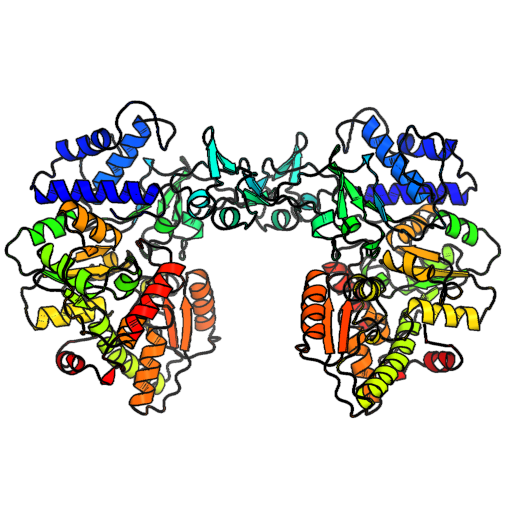.44 311 VAL B N 1
ATOM 6198 C CA . VAL B 1 311 ? -8.078 -37.938 -2.074 1 96.44 311 VAL B CA 1
ATOM 6199 C C . VAL B 1 311 ? -8.414 -36.688 -2.885 1 96.44 311 VAL B C 1
ATOM 6201 O O . VAL B 1 311 ? -9.516 -36.156 -2.77 1 96.44 311 VAL B O 1
ATOM 6204 N N . SER B 1 312 ? -7.484 -36.25 -3.668 1 97.12 312 SER B N 1
ATOM 6205 C CA . SER B 1 312 ? -7.719 -35.094 -4.539 1 97.12 312 SER B CA 1
ATOM 6206 C C . SER B 1 312 ? -8.547 -35.5 -5.758 1 97.12 312 SER B C 1
ATOM 6208 O O . SER B 1 312 ? -8.648 -36.688 -6.094 1 97.12 312 SER B O 1
ATOM 6210 N N . PRO B 1 313 ? -9.133 -34.469 -6.414 1 97.94 313 PRO B N 1
ATOM 6211 C CA . PRO B 1 313 ? -9.875 -34.781 -7.648 1 97.94 313 PRO B CA 1
ATOM 6212 C C . PRO B 1 313 ? -9.008 -35.469 -8.703 1 97.94 313 PRO B C 1
ATOM 6214 O O . PRO B 1 313 ? -9.508 -36.312 -9.461 1 97.94 313 PRO B O 1
ATOM 6217 N N . MET B 1 314 ? -7.75 -35.156 -8.758 1 97.88 314 MET B N 1
ATOM 6218 C CA . MET B 1 314 ? -6.828 -35.812 -9.672 1 97.88 314 MET B CA 1
ATOM 6219 C C . MET B 1 314 ? -6.789 -37.312 -9.422 1 97.88 314 MET B C 1
ATOM 6221 O O . MET B 1 314 ? -7.008 -38.125 -10.336 1 97.88 314 MET B O 1
ATOM 6225 N N . VAL B 1 315 ? -6.625 -37.656 -8.18 1 97.81 315 VAL B N 1
ATOM 6226 C CA . VAL B 1 315 ? -6.504 -39.062 -7.805 1 97.81 315 VAL B CA 1
ATOM 6227 C C . VAL B 1 315 ? -7.848 -39.781 -7.996 1 97.81 315 VAL B C 1
ATOM 6229 O O . VAL B 1 315 ? -7.898 -40.875 -8.523 1 97.81 315 VAL B O 1
ATOM 6232 N N . ALA B 1 316 ? -8.922 -39.094 -7.582 1 97.81 316 ALA B N 1
ATOM 6233 C CA . ALA B 1 316 ? -10.258 -39.656 -7.742 1 97.81 316 ALA B CA 1
ATOM 6234 C C . ALA B 1 316 ? -10.547 -40 -9.203 1 97.81 316 ALA B C 1
ATOM 6236 O O . ALA B 1 316 ? -11.008 -41.094 -9.523 1 97.81 316 ALA B O 1
ATOM 6237 N N . THR B 1 317 ? -10.289 -39.062 -10.062 1 98.06 317 THR B N 1
ATOM 6238 C CA . THR B 1 317 ? -10.539 -39.25 -11.492 1 98.06 317 THR B CA 1
ATOM 6239 C C . THR B 1 317 ? -9.609 -40.344 -12.062 1 98.06 317 THR B C 1
ATOM 6241 O O . THR B 1 317 ? -10.023 -41.125 -12.922 1 98.06 317 THR B O 1
ATOM 6244 N N . GLY B 1 318 ? -8.32 -40.344 -11.664 1 97.88 318 GLY B N 1
ATOM 6245 C CA . GLY B 1 318 ? -7.41 -41.375 -12.078 1 97.88 318 GLY B CA 1
ATOM 6246 C C . GLY B 1 318 ? -7.906 -42.781 -11.734 1 97.88 318 GLY B C 1
ATOM 6247 O O . GLY B 1 318 ? -7.887 -43.688 -12.578 1 97.88 318 GLY B O 1
ATOM 6248 N N . ARG B 1 319 ? -8.406 -42.938 -10.531 1 97.12 319 ARG B N 1
ATOM 6249 C CA . ARG B 1 319 ? -8.953 -44.219 -10.094 1 97.12 319 ARG B CA 1
ATOM 6250 C C . ARG B 1 319 ? -10.188 -44.594 -10.898 1 97.12 319 ARG B C 1
ATOM 6252 O O . ARG B 1 319 ? -10.406 -45.75 -11.203 1 97.12 319 ARG B O 1
ATOM 6259 N N . TYR B 1 320 ? -10.984 -43.594 -11.203 1 97.25 320 TYR B N 1
ATOM 6260 C CA . TYR B 1 320 ? -12.164 -43.812 -12.031 1 97.25 320 TYR B CA 1
ATOM 6261 C C . TYR B 1 320 ? -11.789 -44.375 -13.391 1 97.25 320 TYR B C 1
ATOM 6263 O O . TYR B 1 320 ? -12.391 -45.344 -13.852 1 97.25 320 TYR B O 1
ATOM 6271 N N . ILE B 1 321 ? -10.789 -43.844 -14.039 1 97.31 321 ILE B N 1
ATOM 6272 C CA . ILE B 1 321 ? -10.336 -44.281 -15.352 1 97.31 321 ILE B CA 1
ATOM 6273 C C . ILE B 1 321 ? -9.773 -45.688 -15.25 1 97.31 321 ILE B C 1
ATOM 6275 O O . ILE B 1 321 ? -10.117 -46.562 -16.062 1 97.31 321 ILE B O 1
ATOM 6279 N N . LYS B 1 322 ? -8.961 -45.969 -14.242 1 96.06 322 LYS B N 1
ATOM 6280 C CA . LYS B 1 322 ? -8.297 -47.25 -14.117 1 96.06 322 LYS B CA 1
ATOM 6281 C C . LYS B 1 322 ? -9.281 -48.312 -13.664 1 96.06 322 LYS B C 1
ATOM 6283 O O . LYS B 1 322 ? -9.031 -49.531 -13.852 1 96.06 322 LYS B O 1
ATOM 6288 N N . ASN B 1 323 ? -10.352 -47.938 -13.016 1 95.38 323 ASN B N 1
ATOM 6289 C CA . ASN B 1 323 ? -11.422 -48.875 -12.711 1 95.38 323 ASN B CA 1
ATOM 6290 C C . ASN B 1 323 ? -12.094 -49.406 -13.984 1 95.38 323 ASN B C 1
ATOM 6292 O O . ASN B 1 323 ? -12.555 -50.531 -14.031 1 95.38 323 ASN B O 1
ATOM 6296 N N . LYS B 1 324 ? -12.141 -48.594 -14.961 1 95 324 LYS B N 1
ATOM 6297 C CA . LYS B 1 324 ? -12.734 -48.969 -16.234 1 95 324 LYS B CA 1
ATOM 6298 C C . LYS B 1 324 ? -11.727 -49.688 -17.125 1 95 324 LYS B C 1
ATOM 6300 O O . LYS B 1 324 ? -12.086 -50.562 -17.906 1 95 324 LYS B O 1
ATOM 6305 N N . ASN B 1 325 ? -10.461 -49.25 -17.047 1 95.69 325 ASN B N 1
ATOM 6306 C CA . ASN B 1 325 ? -9.344 -49.844 -17.781 1 95.69 325 ASN B CA 1
ATOM 6307 C C . ASN B 1 325 ? -8.109 -49.969 -16.906 1 95.69 325 ASN B C 1
ATOM 6309 O O . ASN B 1 325 ? -7.305 -49.062 -16.797 1 95.69 325 ASN B O 1
ATOM 6313 N N . VAL B 1 326 ? -7.883 -51.125 -16.438 1 93.12 326 VAL B N 1
ATOM 6314 C CA . VAL B 1 326 ? -6.867 -51.406 -15.43 1 93.12 326 VAL B CA 1
ATOM 6315 C C . VAL B 1 326 ? -5.477 -51.156 -16.016 1 93.12 326 VAL B C 1
ATOM 6317 O O . VAL B 1 326 ? -4.543 -50.781 -15.297 1 93.12 326 VAL B O 1
ATOM 6320 N N . ASN B 1 327 ? -5.293 -51.25 -17.266 1 93.06 327 ASN B N 1
ATOM 6321 C CA . ASN B 1 327 ? -3.984 -51.125 -17.906 1 93.06 327 ASN B CA 1
ATOM 6322 C C . ASN B 1 327 ? -3.752 -49.719 -18.422 1 93.06 327 ASN B C 1
ATOM 6324 O O . ASN B 1 327 ? -2.701 -49.406 -19 1 93.06 327 ASN B O 1
ATOM 6328 N N . ALA B 1 328 ? -4.641 -48.844 -18.141 1 95.75 328 ALA B N 1
ATOM 6329 C CA . ALA B 1 328 ? -4.562 -47.469 -18.656 1 95.75 328 ALA B CA 1
ATOM 6330 C C . ALA B 1 328 ? -3.43 -46.688 -17.984 1 95.75 328 ALA B C 1
ATOM 6332 O O . ALA B 1 328 ? -3.189 -46.844 -16.781 1 95.75 328 ALA B O 1
ATOM 6333 N N . LYS B 1 329 ? -2.684 -45.969 -18.75 1 96.5 329 LYS B N 1
ATOM 6334 C CA . LYS B 1 329 ? -1.825 -44.906 -18.219 1 96.5 329 LYS B CA 1
ATOM 6335 C C . LYS B 1 329 ? -2.584 -43.594 -18.094 1 96.5 329 LYS B C 1
ATOM 6337 O O . LYS B 1 329 ? -3.367 -43.25 -18.969 1 96.5 329 LYS B O 1
ATOM 6342 N N . VAL B 1 330 ? -2.414 -42.969 -16.984 1 97.81 330 VAL B N 1
ATOM 6343 C CA . VAL B 1 330 ? -3.166 -41.75 -16.719 1 97.81 330 VAL B CA 1
ATOM 6344 C C . VAL B 1 330 ? -2.201 -40.562 -16.531 1 97.81 330 VAL B C 1
ATOM 6346 O O . VAL B 1 330 ? -1.264 -40.656 -15.734 1 97.81 330 VAL B O 1
ATOM 6349 N N . VAL B 1 331 ? -2.43 -39.5 -17.266 1 98.06 331 VAL B N 1
ATOM 6350 C CA . VAL B 1 331 ? -1.646 -38.281 -17.156 1 98.06 331 VAL B CA 1
ATOM 6351 C C . VAL B 1 331 ? -2.539 -37.125 -16.688 1 98.06 331 VAL B C 1
ATOM 6353 O O . VAL B 1 331 ? -3.529 -36.781 -17.344 1 98.06 331 VAL B O 1
ATOM 6356 N N . PHE B 1 332 ? -2.191 -36.594 -15.578 1 98.12 332 PHE B N 1
ATOM 6357 C CA . PHE B 1 332 ? -2.887 -35.375 -15.141 1 98.12 332 PHE B CA 1
ATOM 6358 C C . PHE B 1 332 ? -2.283 -34.125 -15.781 1 98.12 332 PHE B C 1
ATOM 6360 O O . PHE B 1 332 ? -1.062 -34.031 -15.914 1 98.12 332 PHE B O 1
ATOM 6367 N N . ILE B 1 333 ? -3.09 -33.219 -16.203 1 98.19 333 ILE B N 1
ATOM 6368 C CA . ILE B 1 333 ? -2.66 -31.969 -16.812 1 98.19 333 ILE B CA 1
ATOM 6369 C C . ILE B 1 333 ? -3.236 -30.781 -16.031 1 98.19 333 ILE B C 1
ATOM 6371 O O . ILE B 1 333 ? -4.453 -30.594 -15.977 1 98.19 333 ILE B O 1
ATOM 6375 N N . GLY B 1 334 ? -2.398 -30 -15.43 1 97.19 334 GLY B N 1
ATOM 6376 C CA . GLY B 1 334 ? -2.828 -28.875 -14.625 1 97.19 334 GLY B CA 1
ATOM 6377 C C . GLY B 1 334 ? -1.737 -27.844 -14.422 1 97.19 334 GLY B C 1
ATOM 6378 O O . GLY B 1 334 ? -0.631 -27.984 -14.945 1 97.19 334 GLY B O 1
ATOM 6379 N N . PRO B 1 335 ? -2.021 -26.781 -13.734 1 95.88 335 PRO B N 1
ATOM 6380 C CA . PRO B 1 335 ? -1.048 -25.703 -13.547 1 95.88 335 PRO B CA 1
ATOM 6381 C C . PRO B 1 335 ? -0.16 -25.922 -12.32 1 95.88 335 PRO B C 1
ATOM 6383 O O . PRO B 1 335 ? 0.719 -25.094 -12.039 1 95.88 335 PRO B O 1
ATOM 6386 N N . CYS B 1 336 ? -0.28 -26.891 -11.609 1 95.12 336 CYS B N 1
ATOM 6387 C CA . CYS B 1 336 ? 0.305 -27.047 -10.281 1 95.12 336 CYS B CA 1
ATOM 6388 C C . CYS B 1 336 ? 1.552 -27.922 -10.344 1 95.12 336 CYS B C 1
ATOM 6390 O O . CYS B 1 336 ? 1.486 -29.078 -10.773 1 95.12 336 CYS B O 1
ATOM 6392 N N . THR B 1 337 ? 2.611 -27.484 -9.781 1 96.94 337 THR B N 1
ATOM 6393 C CA . THR B 1 337 ? 3.826 -28.281 -9.711 1 96.94 337 THR B CA 1
ATOM 6394 C C . THR B 1 337 ? 3.777 -29.234 -8.523 1 96.94 337 THR B C 1
ATOM 6396 O O . THR B 1 337 ? 4.402 -30.297 -8.547 1 96.94 337 THR B O 1
ATOM 6399 N N . ALA B 1 338 ? 3.018 -28.891 -7.555 1 97.44 338 ALA B N 1
ATOM 6400 C CA . ALA B 1 338 ? 2.914 -29.734 -6.359 1 97.44 338 ALA B CA 1
ATOM 6401 C C . ALA B 1 338 ? 2.236 -31.062 -6.68 1 97.44 338 ALA B C 1
ATOM 6403 O O . ALA B 1 338 ? 2.432 -32.062 -5.969 1 97.44 338 ALA B O 1
ATOM 6404 N N . LYS B 1 339 ? 1.444 -31.094 -7.684 1 96.75 339 LYS B N 1
ATOM 6405 C CA . LYS B 1 339 ? 0.788 -32.344 -8.078 1 96.75 339 LYS B CA 1
ATOM 6406 C C . LYS B 1 339 ? 1.796 -33.344 -8.633 1 96.75 339 LYS B C 1
ATOM 6408 O O . LYS B 1 339 ? 1.557 -34.531 -8.609 1 96.75 339 LYS B O 1
ATOM 6413 N N . LYS B 1 340 ? 2.916 -32.844 -9.164 1 96.25 340 LYS B N 1
ATOM 6414 C CA . LYS B 1 340 ? 4 -33.719 -9.57 1 96.25 340 LYS B CA 1
ATOM 6415 C C . LYS B 1 340 ? 4.559 -34.469 -8.367 1 96.25 340 LYS B C 1
ATOM 6417 O O . LYS B 1 340 ? 4.996 -35.625 -8.5 1 96.25 340 LYS B O 1
ATOM 6422 N N . ASN B 1 341 ? 4.562 -33.781 -7.273 1 95.19 341 ASN B N 1
ATOM 6423 C CA . ASN B 1 341 ? 5.008 -34.438 -6.039 1 95.19 341 ASN B CA 1
ATOM 6424 C C . ASN B 1 341 ? 3.941 -35.375 -5.473 1 95.19 341 ASN B C 1
ATOM 6426 O O . ASN B 1 341 ? 4.262 -36.438 -4.957 1 95.19 341 ASN B O 1
ATOM 6430 N N . GLU B 1 342 ? 2.719 -35 -5.605 1 95.38 342 GLU B N 1
ATOM 6431 C CA . GLU B 1 342 ? 1.61 -35.781 -5.062 1 95.38 342 GLU B CA 1
ATOM 6432 C C . GLU B 1 342 ? 1.563 -37.188 -5.676 1 95.38 342 GLU B C 1
ATOM 6434 O O . GLU B 1 342 ? 1.358 -38.156 -4.965 1 95.38 342 GLU B O 1
ATOM 6439 N N . VAL B 1 343 ? 1.784 -37.281 -6.926 1 94.75 343 VAL B N 1
ATOM 6440 C CA . VAL B 1 343 ? 1.629 -38.562 -7.621 1 94.75 343 VAL B CA 1
ATOM 6441 C C . VAL B 1 343 ? 2.734 -39.531 -7.191 1 94.75 343 VAL B C 1
ATOM 6443 O O . VAL B 1 343 ? 2.656 -40.719 -7.453 1 94.75 343 VAL B O 1
ATOM 6446 N N . LEU B 1 344 ? 3.75 -39 -6.512 1 92.38 344 LEU B N 1
ATOM 6447 C CA . LEU B 1 344 ? 4.871 -39.844 -6.086 1 92.38 344 LEU B CA 1
ATOM 6448 C C . LEU B 1 344 ? 4.602 -40.438 -4.715 1 92.38 344 LEU B C 1
ATOM 6450 O O . LEU B 1 344 ? 5.367 -41.281 -4.254 1 92.38 344 LEU B O 1
ATOM 6454 N N . ILE B 1 345 ? 3.535 -40.031 -4.098 1 90.94 345 ILE B N 1
ATOM 6455 C CA . ILE B 1 345 ? 3.186 -40.562 -2.789 1 90.94 345 ILE B CA 1
ATOM 6456 C C . ILE B 1 345 ? 2.812 -42.062 -2.926 1 90.94 345 ILE B C 1
ATOM 6458 O O . ILE B 1 345 ? 2.014 -42.406 -3.791 1 90.94 345 ILE B O 1
ATOM 6462 N N . ASP B 1 346 ? 3.24 -42.844 -2.08 1 88.69 346 ASP B N 1
ATOM 6463 C CA . ASP B 1 346 ? 3.135 -44.312 -2.186 1 88.69 346 ASP B CA 1
ATOM 6464 C C . ASP B 1 346 ? 1.677 -44.75 -2.131 1 88.69 346 ASP B C 1
ATOM 6466 O O . ASP B 1 346 ? 1.267 -45.625 -2.883 1 88.69 346 ASP B O 1
ATOM 6470 N N . SER B 1 347 ? 0.895 -44.156 -1.348 1 86.06 347 SER B N 1
ATOM 6471 C CA . SER B 1 347 ? -0.479 -44.594 -1.126 1 86.06 347 SER B CA 1
ATOM 6472 C C . SER B 1 347 ? -1.359 -44.281 -2.332 1 86.06 347 SER B C 1
ATOM 6474 O O . SER B 1 347 ? -2.461 -44.812 -2.457 1 86.06 347 SER B O 1
ATOM 6476 N N . ILE B 1 348 ? -0.827 -43.438 -3.289 1 85.81 348 ILE B N 1
ATOM 6477 C CA . ILE B 1 348 ? -1.705 -43.062 -4.391 1 85.81 348 ILE B CA 1
ATOM 6478 C C . ILE B 1 348 ? -0.978 -43.25 -5.719 1 85.81 348 ILE B C 1
ATOM 6480 O O . ILE B 1 348 ? -1.484 -42.844 -6.773 1 85.81 348 ILE B O 1
ATOM 6484 N N . LYS B 1 349 ? 0.186 -43.781 -5.691 1 80.94 349 LYS B N 1
ATOM 6485 C CA . LYS B 1 349 ? 1.079 -43.844 -6.844 1 80.94 349 LYS B CA 1
ATOM 6486 C C . LYS B 1 349 ? 0.456 -44.688 -7.961 1 80.94 349 LYS B C 1
ATOM 6488 O O . LYS B 1 349 ? 0.795 -44.5 -9.133 1 80.94 349 LYS B O 1
ATOM 6493 N N . ASP B 1 350 ? -0.559 -45.438 -7.73 1 86.25 350 ASP B N 1
ATOM 6494 C CA . ASP B 1 350 ? -1.125 -46.312 -8.758 1 86.25 350 ASP B CA 1
ATOM 6495 C C . ASP B 1 350 ? -2.316 -45.656 -9.445 1 86.25 350 ASP B C 1
ATOM 6497 O O . ASP B 1 350 ? -2.879 -46.188 -10.398 1 86.25 350 ASP B O 1
ATOM 6501 N N . SER B 1 351 ? -2.646 -44.438 -9.055 1 93.94 351 SER B N 1
ATOM 6502 C CA . SER B 1 351 ? -3.832 -43.781 -9.594 1 93.94 351 SER B CA 1
ATOM 6503 C C . SER B 1 351 ? -3.486 -42.906 -10.797 1 93.94 351 SER B C 1
ATOM 6505 O O . SER B 1 351 ? -4.25 -42.844 -11.766 1 93.94 351 SER B O 1
ATOM 6507 N N . VAL B 1 352 ? -2.424 -42.219 -10.75 1 96.56 352 VAL B N 1
ATOM 6508 C CA . VAL B 1 352 ? -1.964 -41.312 -11.797 1 96.56 352 VAL B CA 1
ATOM 6509 C C . VAL B 1 352 ? -0.484 -41.562 -12.078 1 96.56 352 VAL B C 1
ATOM 6511 O O . VAL B 1 352 ? 0.327 -41.625 -11.148 1 96.56 352 VAL B O 1
ATOM 6514 N N . ASP B 1 353 ? -0.128 -41.656 -13.344 1 95.69 353 ASP B N 1
ATOM 6515 C CA . ASP B 1 353 ? 1.223 -42.062 -13.711 1 95.69 353 ASP B CA 1
ATOM 6516 C C . ASP B 1 353 ? 2.139 -40.875 -13.891 1 95.69 353 ASP B C 1
ATOM 6518 O O . ASP B 1 353 ? 3.312 -40.906 -13.516 1 95.69 353 ASP B O 1
ATOM 6522 N N . TYR B 1 354 ? 1.645 -39.844 -14.5 1 95.69 354 TYR B N 1
ATOM 6523 C CA . TYR B 1 354 ? 2.449 -38.656 -14.789 1 95.69 354 TYR B CA 1
ATOM 6524 C C . TYR B 1 354 ? 1.631 -37.375 -14.609 1 95.69 354 TYR B C 1
ATOM 6526 O O . TYR B 1 354 ? 0.398 -37.438 -14.602 1 95.69 354 TYR B O 1
ATOM 6534 N N . VAL B 1 355 ? 2.354 -36.281 -14.398 1 96.94 355 VAL B N 1
ATOM 6535 C CA . VAL B 1 355 ? 1.721 -34.969 -14.32 1 96.94 355 VAL B CA 1
ATOM 6536 C C . VAL B 1 355 ? 2.379 -34.031 -15.32 1 96.94 355 VAL B C 1
ATOM 6538 O O . VAL B 1 355 ? 3.607 -33.938 -15.398 1 96.94 355 VAL B O 1
ATOM 6541 N N . LEU B 1 356 ? 1.552 -33.344 -16.047 1 97.19 356 LEU B N 1
ATOM 6542 C CA . LEU B 1 356 ? 1.969 -32.312 -16.984 1 97.19 356 LEU B CA 1
ATOM 6543 C C . LEU B 1 356 ? 1.44 -30.938 -16.562 1 97.19 356 LEU B C 1
ATOM 6545 O O . LEU B 1 356 ? 0.29 -30.812 -16.141 1 97.19 356 LEU B O 1
ATOM 6549 N N . THR B 1 357 ? 2.287 -29.953 -16.703 1 96.75 357 THR B N 1
ATOM 6550 C CA . THR B 1 357 ? 1.8 -28.594 -16.484 1 96.75 357 THR B CA 1
ATOM 6551 C C . THR B 1 357 ? 1.187 -28.047 -17.766 1 96.75 357 THR B C 1
ATOM 6553 O O . THR B 1 357 ? 1.339 -28.625 -18.844 1 96.75 357 THR B O 1
ATOM 6556 N N . PHE B 1 358 ? 0.535 -26.906 -17.609 1 95.81 358 PHE B N 1
ATOM 6557 C CA . PHE B 1 358 ? -0.025 -26.25 -18.797 1 95.81 358 PHE B CA 1
ATOM 6558 C C . PHE B 1 358 ? 1.082 -25.781 -19.734 1 95.81 358 PHE B C 1
ATOM 6560 O O . PHE B 1 358 ? 0.942 -25.859 -20.953 1 95.81 358 PHE B O 1
ATOM 6567 N N . GLU B 1 359 ? 2.17 -25.375 -19.188 1 94.69 359 GLU B N 1
ATOM 6568 C CA . GLU B 1 359 ? 3.314 -24.984 -20 1 94.69 359 GLU B CA 1
ATOM 6569 C C . GLU B 1 359 ? 3.787 -26.141 -20.875 1 94.69 359 GLU B C 1
ATOM 6571 O O . GLU B 1 359 ? 4.051 -25.953 -22.062 1 94.69 359 GLU B O 1
ATOM 6576 N N . GLU B 1 360 ? 3.846 -27.219 -20.297 1 96.94 360 GLU B N 1
ATOM 6577 C CA . GLU B 1 360 ? 4.293 -28.406 -21 1 96.94 360 GLU B CA 1
ATOM 6578 C C . GLU B 1 360 ? 3.268 -28.844 -22.047 1 96.94 360 GLU B C 1
ATOM 6580 O O . GLU B 1 360 ? 3.635 -29.281 -23.141 1 96.94 360 GLU B O 1
ATOM 6585 N N . LEU B 1 361 ? 2.02 -28.734 -21.688 1 97.06 361 LEU B N 1
ATOM 6586 C CA . LEU B 1 361 ? 0.974 -29.062 -22.656 1 97.06 361 LEU B CA 1
ATOM 6587 C C . LEU B 1 361 ? 1.078 -28.188 -23.906 1 97.06 361 LEU B C 1
ATOM 6589 O O . LEU B 1 361 ? 0.999 -28.703 -25.031 1 97.06 361 LEU B O 1
ATOM 6593 N N . PHE B 1 362 ? 1.268 -26.938 -23.688 1 95.5 362 PHE B N 1
ATOM 6594 C CA . PHE B 1 362 ? 1.381 -26.016 -24.812 1 95.5 362 PHE B CA 1
ATOM 6595 C C . PHE B 1 362 ? 2.596 -26.344 -25.656 1 95.5 362 PHE B C 1
ATOM 6597 O O . PHE B 1 362 ? 2.539 -26.25 -26.891 1 95.5 362 PHE B O 1
ATOM 6604 N N . ALA B 1 363 ? 3.641 -26.719 -25.016 1 96.81 363 ALA B N 1
ATOM 6605 C CA . ALA B 1 363 ? 4.836 -27.141 -25.734 1 96.81 363 ALA B CA 1
ATOM 6606 C C . ALA B 1 363 ? 4.562 -28.406 -26.562 1 96.81 363 ALA B C 1
ATOM 6608 O O . ALA B 1 363 ? 5.043 -28.531 -27.688 1 96.81 363 ALA B O 1
ATOM 6609 N N . LEU B 1 364 ? 3.811 -29.328 -26.016 1 97.75 364 LEU B N 1
ATOM 6610 C CA . LEU B 1 364 ? 3.457 -30.547 -26.734 1 97.75 364 LEU B CA 1
ATOM 6611 C C . LEU B 1 364 ? 2.629 -30.234 -27.969 1 97.75 364 LEU B C 1
ATOM 6613 O O . LEU B 1 364 ? 2.846 -30.812 -29.031 1 97.75 364 LEU B O 1
ATOM 6617 N N . PHE B 1 365 ? 1.645 -29.344 -27.844 1 97.25 365 PHE B N 1
ATOM 6618 C CA . PHE B 1 365 ? 0.84 -28.938 -28.984 1 97.25 365 PHE B CA 1
ATOM 6619 C C . PHE B 1 365 ? 1.728 -28.438 -30.125 1 97.25 365 PHE B C 1
ATOM 6621 O O . PHE B 1 365 ? 1.548 -28.844 -31.281 1 97.25 365 PHE B O 1
ATOM 6628 N N . ASP B 1 366 ? 2.678 -27.656 -29.797 1 96.75 366 ASP B N 1
ATOM 6629 C CA . ASP B 1 366 ? 3.572 -27.125 -30.828 1 96.75 366 ASP B CA 1
ATOM 6630 C C . ASP B 1 366 ? 4.477 -28.219 -31.391 1 96.75 366 ASP B C 1
ATOM 6632 O O . ASP B 1 366 ? 4.707 -28.266 -32.594 1 96.75 366 ASP B O 1
ATOM 6636 N N . ALA B 1 367 ? 5.012 -29 -30.516 1 97.56 367 ALA B N 1
ATOM 6637 C CA . ALA B 1 367 ? 5.91 -30.078 -30.938 1 97.56 367 ALA B CA 1
ATOM 6638 C C . ALA B 1 367 ? 5.207 -31.031 -31.906 1 97.56 367 ALA B C 1
ATOM 6640 O O . ALA B 1 367 ? 5.832 -31.578 -32.812 1 97.56 367 ALA B O 1
ATOM 6641 N N . PHE B 1 368 ? 3.957 -31.297 -31.734 1 97.56 368 PHE B N 1
ATOM 6642 C CA . PHE B 1 368 ? 3.176 -32.219 -32.562 1 97.56 368 PHE B CA 1
ATOM 6643 C C . PHE B 1 368 ? 2.408 -31.438 -33.625 1 97.56 368 PHE B C 1
ATOM 6645 O O . PHE B 1 368 ? 1.597 -32.031 -34.344 1 97.56 368 PHE B O 1
ATOM 6652 N N . GLU B 1 369 ? 2.578 -30.125 -33.656 1 96.81 369 GLU B N 1
ATOM 6653 C CA . GLU B 1 369 ? 1.985 -29.234 -34.656 1 96.81 369 GLU B CA 1
ATOM 6654 C C . GLU B 1 369 ? 0.461 -29.297 -34.625 1 96.81 369 GLU B C 1
ATOM 6656 O O . GLU B 1 369 ? -0.197 -29.469 -35.656 1 96.81 369 GLU B O 1
ATOM 6661 N N . ILE B 1 370 ? -0.066 -29.188 -33.469 1 96.81 370 ILE B N 1
ATOM 6662 C CA . ILE B 1 370 ? -1.506 -29.172 -33.25 1 96.81 370 ILE B CA 1
ATOM 6663 C C . ILE B 1 370 ? -1.931 -27.781 -32.75 1 96.81 370 ILE B C 1
ATOM 6665 O O . ILE B 1 370 ? -1.351 -27.25 -31.812 1 96.81 370 ILE B O 1
ATOM 6669 N N . ASN B 1 371 ? -2.922 -27.25 -33.406 1 94.69 371 ASN B N 1
ATOM 6670 C CA . ASN B 1 371 ? -3.523 -25.984 -33 1 94.69 371 ASN B CA 1
ATOM 6671 C C . ASN B 1 371 ? -4.938 -26.188 -32.469 1 94.69 371 ASN B C 1
ATOM 6673 O O . ASN B 1 371 ? -5.875 -26.406 -33.219 1 94.69 371 ASN B O 1
ATOM 6677 N N . PRO B 1 372 ? -5.059 -25.969 -31.156 1 94.06 372 PRO B N 1
ATOM 6678 C CA . PRO B 1 372 ? -6.379 -26.203 -30.578 1 94.06 372 PRO B CA 1
ATOM 6679 C C . PRO B 1 372 ? -7.477 -25.359 -31.219 1 94.06 372 PRO B C 1
ATOM 6681 O O . PRO B 1 372 ? -8.617 -25.812 -31.328 1 94.06 372 PRO B O 1
ATOM 6684 N N . SER B 1 373 ? -7.148 -24.203 -31.688 1 91.69 373 SER B N 1
ATOM 6685 C CA . SER B 1 373 ? -8.141 -23.312 -32.25 1 91.69 373 SER B CA 1
ATOM 6686 C C . SER B 1 373 ? -8.695 -23.875 -33.562 1 91.69 373 SER B C 1
ATOM 6688 O O . SER B 1 373 ? -9.781 -23.484 -34 1 91.69 373 SER B O 1
ATOM 6690 N N . GLU B 1 374 ? -7.984 -24.797 -34.188 1 93.62 374 GLU B N 1
ATOM 6691 C CA . GLU B 1 374 ? -8.375 -25.375 -35.469 1 93.62 374 GLU B CA 1
ATOM 6692 C C . GLU B 1 374 ? -9.062 -26.719 -35.281 1 93.62 374 GLU B C 1
ATOM 6694 O O . GLU B 1 374 ? -9.508 -27.344 -36.25 1 93.62 374 GLU B O 1
ATOM 6699 N N . CYS B 1 375 ? -9.188 -27.141 -34.094 1 95.19 375 CYS B N 1
ATOM 6700 C CA . CYS B 1 375 ? -9.812 -28.438 -33.812 1 95.19 375 CYS B CA 1
ATOM 6701 C C . CYS B 1 375 ? -11.328 -28.297 -33.719 1 95.19 375 CYS B C 1
ATOM 6703 O O . CYS B 1 375 ? -11.836 -27.234 -33.344 1 95.19 375 CYS B O 1
ATOM 6705 N N . GLU B 1 376 ? -12.023 -29.328 -34.062 1 95.25 376 GLU B N 1
ATOM 6706 C CA . GLU B 1 376 ? -13.477 -29.359 -33.938 1 95.25 376 GLU B CA 1
ATOM 6707 C C . GLU B 1 376 ? -13.898 -29.438 -32.469 1 95.25 376 GLU B C 1
ATOM 6709 O O . GLU B 1 376 ? -13.203 -30.062 -31.656 1 95.25 376 GLU B O 1
ATOM 6714 N N . GLU B 1 377 ? -15.055 -28.859 -32.219 1 92 377 GLU B N 1
ATOM 6715 C CA . GLU B 1 377 ? -15.578 -28.906 -30.859 1 92 377 GLU B CA 1
ATOM 6716 C C . GLU B 1 377 ? -16.266 -30.234 -30.578 1 92 377 GLU B C 1
ATOM 6718 O O . GLU B 1 377 ? -17.109 -30.688 -31.359 1 92 377 GLU B O 1
ATOM 6723 N N . ILE B 1 378 ? -15.836 -30.844 -29.547 1 93 378 ILE B N 1
ATOM 6724 C CA . ILE B 1 378 ? -16.531 -32.062 -29.125 1 93 378 ILE B CA 1
ATOM 6725 C C . ILE B 1 378 ? -17.062 -31.859 -27.703 1 93 378 ILE B C 1
ATOM 6727 O O . ILE B 1 378 ? -16.609 -30.969 -26.969 1 93 378 ILE B O 1
ATOM 6731 N N . THR B 1 379 ? -18 -32.656 -27.297 1 91.12 379 THR B N 1
ATOM 6732 C CA . THR B 1 379 ? -18.719 -32.469 -26.047 1 91.12 379 THR B CA 1
ATOM 6733 C C . THR B 1 379 ? -17.844 -32.844 -24.844 1 91.12 379 THR B C 1
ATOM 6735 O O . THR B 1 379 ? -17.188 -33.906 -24.859 1 91.12 379 THR B O 1
ATOM 6738 N N . VAL B 1 380 ? -17.828 -31.984 -23.906 1 91.69 380 VAL B N 1
ATOM 6739 C CA . VAL B 1 380 ? -17.203 -32.219 -22.609 1 91.69 380 VAL B CA 1
ATOM 6740 C C . VAL B 1 380 ? -18.219 -32.031 -21.484 1 91.69 380 VAL B C 1
ATOM 6742 O O . VAL B 1 380 ? -18.688 -30.922 -21.25 1 91.69 380 VAL B O 1
ATOM 6745 N N . ASP B 1 381 ? -18.625 -33.062 -20.766 1 90.25 381 ASP B N 1
ATOM 6746 C CA . ASP B 1 381 ? -19.688 -32.938 -19.781 1 90.25 381 ASP B CA 1
ATOM 6747 C C . ASP B 1 381 ? -19.469 -33.938 -18.641 1 90.25 381 ASP B C 1
ATOM 6749 O O . ASP B 1 381 ? -20.375 -34.688 -18.281 1 90.25 381 ASP B O 1
ATOM 6753 N N . ASP B 1 382 ? -18.312 -33.938 -18.125 1 93.94 382 ASP B N 1
ATOM 6754 C CA . ASP B 1 382 ? -17.953 -34.938 -17.125 1 93.94 382 ASP B CA 1
ATOM 6755 C C . ASP B 1 382 ? -18.219 -34.438 -15.719 1 93.94 382 ASP B C 1
ATOM 6757 O O . ASP B 1 382 ? -18.375 -35.219 -14.781 1 93.94 382 ASP B O 1
ATOM 6761 N N . GLY B 1 383 ? -18.219 -33.125 -15.578 1 95 383 GLY B N 1
ATOM 6762 C CA . GLY B 1 383 ? -18.328 -32.562 -14.242 1 95 383 GLY B CA 1
ATOM 6763 C C . GLY B 1 383 ? -19.391 -31.484 -14.133 1 95 383 GLY B C 1
ATOM 6764 O O . GLY B 1 383 ? -19.828 -30.922 -15.148 1 95 383 GLY B O 1
ATOM 6765 N N . SER B 1 384 ? -19.859 -31.203 -12.93 1 96.44 384 SER B N 1
ATOM 6766 C CA . SER B 1 384 ? -20.812 -30.125 -12.672 1 96.44 384 SER B CA 1
ATOM 6767 C C . SER B 1 384 ? -20.125 -28.766 -12.688 1 96.44 384 SER B C 1
ATOM 6769 O O . SER B 1 384 ? -18.891 -28.672 -12.711 1 96.44 384 SER B O 1
ATOM 6771 N N . ILE B 1 385 ? -20.969 -27.734 -12.672 1 95.5 385 ILE B N 1
ATOM 6772 C CA . ILE B 1 385 ? -20.422 -26.375 -12.617 1 95.5 385 ILE B CA 1
ATOM 6773 C C . ILE B 1 385 ? -19.688 -26.172 -11.297 1 95.5 385 ILE B C 1
ATOM 6775 O O . ILE B 1 385 ? -18.734 -25.391 -11.219 1 95.5 385 ILE B O 1
ATOM 6779 N N . PHE B 1 386 ? -20.062 -26.922 -10.281 1 96.31 386 PHE B N 1
ATOM 6780 C CA . PHE B 1 386 ? -19.406 -26.797 -8.977 1 96.31 386 PHE B CA 1
ATOM 6781 C C . PHE B 1 386 ? -18.078 -27.531 -8.977 1 96.31 386 PHE B C 1
ATOM 6783 O O . PHE B 1 386 ? -17.094 -27.031 -8.422 1 96.31 386 PHE B O 1
ATOM 6790 N N . GLY B 1 387 ? -18.078 -28.719 -9.617 1 96.06 387 GLY B N 1
ATOM 6791 C CA . GLY B 1 387 ? -16.812 -29.391 -9.797 1 96.06 387 GLY B CA 1
ATOM 6792 C C . GLY B 1 387 ? -15.797 -28.562 -10.562 1 96.06 387 GLY B C 1
ATOM 6793 O O . GLY B 1 387 ? -14.617 -28.516 -10.188 1 96.06 387 GLY B O 1
ATOM 6794 N N . ARG B 1 388 ? -16.234 -27.891 -11.586 1 95.25 388 ARG B N 1
ATOM 6795 C CA . ARG B 1 388 ? -15.367 -27.016 -12.367 1 95.25 388 ARG B CA 1
ATOM 6796 C C . ARG B 1 388 ? -14.953 -25.797 -11.562 1 95.25 388 ARG B C 1
ATOM 6798 O O . ARG B 1 388 ? -13.867 -25.234 -11.773 1 95.25 388 ARG B O 1
ATOM 6805 N N . GLY B 1 389 ? -15.711 -25.453 -10.625 1 94.69 389 GLY B N 1
ATOM 6806 C CA . GLY B 1 389 ? -15.453 -24.297 -9.789 1 94.69 389 GLY B CA 1
ATOM 6807 C C . GLY B 1 389 ? -14.266 -24.484 -8.867 1 94.69 389 GLY B C 1
ATOM 6808 O O . GLY B 1 389 ? -13.734 -23.516 -8.328 1 94.69 389 GLY B O 1
ATOM 6809 N N . PHE B 1 390 ? -13.781 -25.734 -8.75 1 95.12 390 PHE B N 1
ATOM 6810 C CA . PHE B 1 390 ? -12.625 -26.016 -7.898 1 95.12 390 PHE B CA 1
ATOM 6811 C C . PHE B 1 390 ? -11.406 -25.234 -8.359 1 95.12 390 PHE B C 1
ATOM 6813 O O . PHE B 1 390 ? -10.438 -25.078 -7.613 1 95.12 390 PHE B O 1
ATOM 6820 N N . ALA B 1 391 ? -11.445 -24.766 -9.578 1 94.12 391 ALA B N 1
ATOM 6821 C CA . ALA B 1 391 ? -10.328 -24.047 -10.172 1 94.12 391 ALA B CA 1
ATOM 6822 C C . ALA B 1 391 ? -10.094 -22.719 -9.469 1 94.12 391 ALA B C 1
ATOM 6824 O O . ALA B 1 391 ? -8.984 -22.172 -9.492 1 94.12 391 ALA B O 1
ATOM 6825 N N . ILE B 1 392 ? -11.172 -22.234 -8.852 1 95 392 ILE B N 1
ATOM 6826 C CA . ILE B 1 392 ? -11.125 -20.906 -8.234 1 95 392 ILE B CA 1
ATOM 6827 C C . ILE B 1 392 ? -11.234 -21.047 -6.715 1 95 392 ILE B C 1
ATOM 6829 O O . ILE B 1 392 ? -11.945 -21.906 -6.211 1 95 392 ILE B O 1
ATOM 6833 N N . GLY B 1 393 ? -10.484 -20.109 -6.086 1 94.12 393 GLY B N 1
ATOM 6834 C CA . GLY B 1 393 ? -10.594 -20.094 -4.637 1 94.12 393 GLY B CA 1
ATOM 6835 C C . GLY B 1 393 ? -12.023 -19.984 -4.145 1 94.12 393 GLY B C 1
ATOM 6836 O O . GLY B 1 393 ? -12.789 -19.156 -4.637 1 94.12 393 GLY B O 1
ATOM 6837 N N . GLY B 1 394 ? -12.352 -20.859 -3.172 1 95.62 394 GLY B N 1
ATOM 6838 C CA . GLY B 1 394 ? -13.703 -20.891 -2.646 1 95.62 394 GLY B CA 1
ATOM 6839 C C . GLY B 1 394 ? -14.609 -21.859 -3.383 1 95.62 394 GLY B C 1
ATOM 6840 O O . GLY B 1 394 ? -15.734 -22.125 -2.949 1 95.62 394 GLY B O 1
ATOM 6841 N N . GLY B 1 395 ? -14.109 -22.406 -4.434 1 95.5 395 GLY B N 1
ATOM 6842 C CA . GLY B 1 395 ? -14.914 -23.297 -5.246 1 95.5 395 GLY B CA 1
ATOM 6843 C C . GLY B 1 395 ? -15.312 -24.562 -4.512 1 95.5 395 GLY B C 1
ATOM 6844 O O . GLY B 1 395 ? -16.438 -25.047 -4.656 1 95.5 395 GLY B O 1
ATOM 6845 N N . LEU B 1 396 ? -14.406 -25.141 -3.82 1 96.94 396 LEU B N 1
ATOM 6846 C CA . LEU B 1 396 ? -14.719 -26.328 -3.035 1 96.94 396 LEU B CA 1
ATOM 6847 C C . LEU B 1 396 ? -15.805 -26.031 -2.008 1 96.94 396 LEU B C 1
ATOM 6849 O O . LEU B 1 396 ? -16.75 -26.812 -1.859 1 96.94 396 LEU B O 1
ATOM 6853 N N . THR B 1 397 ? -15.625 -24.906 -1.276 1 97.69 397 THR B N 1
ATOM 6854 C CA . THR B 1 397 ? -16.625 -24.484 -0.29 1 97.69 397 THR B CA 1
ATOM 6855 C C . THR B 1 397 ? -18 -24.359 -0.927 1 97.69 397 THR B C 1
ATOM 6857 O O . THR B 1 397 ? -18.984 -24.844 -0.374 1 97.69 397 THR B O 1
ATOM 6860 N N . ALA B 1 398 ? -18.047 -23.75 -2.078 1 97.06 398 ALA B N 1
ATOM 6861 C CA . ALA B 1 398 ? -19.312 -23.594 -2.789 1 97.06 398 ALA B CA 1
ATOM 6862 C C . ALA B 1 398 ? -19.922 -24.953 -3.135 1 97.06 398 ALA B C 1
ATOM 6864 O O . ALA B 1 398 ? -21.141 -25.141 -3.07 1 97.06 398 ALA B O 1
ATOM 6865 N N . SER B 1 399 ? -19.109 -25.875 -3.5 1 97.19 399 SER B N 1
ATOM 6866 C CA . SER B 1 399 ? -19.547 -27.219 -3.854 1 97.19 399 SER B CA 1
ATOM 6867 C C . SER B 1 399 ? -20.125 -27.938 -2.645 1 97.19 399 SER B C 1
ATOM 6869 O O . SER B 1 399 ? -21.172 -28.578 -2.746 1 97.19 399 SER B O 1
ATOM 6871 N N . ILE B 1 400 ? -19.469 -27.844 -1.551 1 97 400 ILE B N 1
ATOM 6872 C CA . ILE B 1 400 ? -19.938 -28.484 -0.323 1 97 400 ILE B CA 1
ATOM 6873 C C . ILE B 1 400 ? -21.25 -27.844 0.125 1 97 400 ILE B C 1
ATOM 6875 O O . ILE B 1 400 ? -22.188 -28.547 0.506 1 97 400 ILE B O 1
ATOM 6879 N N . GLU B 1 401 ? -21.281 -26.531 0.069 1 96.81 401 GLU B N 1
ATOM 6880 C CA . GLU B 1 401 ? -22.516 -25.828 0.42 1 96.81 401 GLU B CA 1
ATOM 6881 C C . GLU B 1 401 ? -23.688 -26.297 -0.445 1 96.81 401 GLU B C 1
ATOM 6883 O O . GLU B 1 401 ? -24.797 -26.5 0.056 1 96.81 401 GLU B O 1
ATOM 6888 N N . ASN B 1 402 ? -23.391 -26.422 -1.725 1 96.44 402 ASN B N 1
ATOM 6889 C CA . ASN B 1 402 ? -24.422 -26.906 -2.639 1 96.44 402 ASN B CA 1
ATOM 6890 C C . ASN B 1 402 ? -24.906 -28.297 -2.248 1 96.44 402 ASN B C 1
ATOM 6892 O O . ASN B 1 402 ? -26.109 -28.562 -2.211 1 96.44 402 ASN B O 1
ATOM 6896 N N . TYR B 1 403 ? -24.016 -29.188 -1.969 1 96.44 403 TYR B N 1
ATOM 6897 C CA . TYR B 1 403 ? -24.344 -30.562 -1.609 1 96.44 403 TYR B CA 1
ATOM 6898 C C . TYR B 1 403 ? -25.141 -30.609 -0.313 1 96.44 403 TYR B C 1
ATOM 6900 O O . TYR B 1 403 ? -26.172 -31.297 -0.233 1 96.44 403 TYR B O 1
ATOM 6908 N N . ILE B 1 404 ? -24.703 -29.906 0.701 1 94.94 404 ILE B N 1
ATOM 6909 C CA . ILE B 1 404 ? -25.344 -29.891 2.014 1 94.94 404 ILE B CA 1
ATOM 6910 C C . ILE B 1 404 ? -26.766 -29.344 1.889 1 94.94 404 ILE B C 1
ATOM 6912 O O . ILE B 1 404 ? -27.703 -29.875 2.479 1 94.94 404 ILE B O 1
ATOM 6916 N N . SER B 1 405 ? -26.875 -28.344 1.152 1 95.19 405 SER B N 1
ATOM 6917 C CA . SER B 1 405 ? -28.172 -27.719 0.95 1 95.19 405 SER B CA 1
ATOM 6918 C C . SER B 1 405 ? -29.141 -28.672 0.234 1 95.19 405 SER B C 1
ATOM 6920 O O . SER B 1 405 ? -30.281 -28.844 0.656 1 95.19 405 SER B O 1
ATOM 6922 N N . GLU B 1 406 ? -28.688 -29.25 -0.813 1 94.69 406 GLU B N 1
ATOM 6923 C CA . GLU B 1 406 ? -29.531 -30.156 -1.611 1 94.69 406 GLU B CA 1
ATOM 6924 C C . GLU B 1 406 ? -29.906 -31.391 -0.822 1 94.69 406 GLU B C 1
ATOM 6926 O O . GLU B 1 406 ? -31.016 -31.906 -0.972 1 94.69 406 GLU B O 1
ATOM 6931 N N . LYS B 1 407 ? -29.047 -31.859 -0.018 1 94.06 407 LYS B N 1
ATOM 6932 C CA . LYS B 1 407 ? -29.281 -33.062 0.766 1 94.06 407 LYS B CA 1
ATOM 6933 C C . LYS B 1 407 ? -30.078 -32.75 2.025 1 94.06 407 LYS B C 1
ATOM 6935 O O . LYS B 1 407 ? -30.594 -33.656 2.678 1 94.06 407 LYS B O 1
ATOM 6940 N N . GLY B 1 408 ? -30.188 -31.516 2.408 1 93.19 408 GLY B N 1
ATOM 6941 C CA . GLY B 1 408 ? -30.922 -31.109 3.592 1 93.19 408 GLY B CA 1
ATOM 6942 C C . GLY B 1 408 ? -30.203 -31.422 4.887 1 93.19 408 GLY B C 1
ATOM 6943 O O . GLY B 1 408 ? -30.828 -31.844 5.863 1 93.19 408 GLY B O 1
ATOM 6944 N N . ILE B 1 409 ? -28.969 -31.25 4.852 1 91.25 409 ILE B N 1
ATOM 6945 C CA . ILE B 1 409 ? -28.156 -31.547 6.027 1 91.25 409 ILE B CA 1
ATOM 6946 C C . ILE B 1 409 ? -28.234 -30.391 7.016 1 91.25 409 ILE B C 1
ATOM 6948 O O . ILE B 1 409 ? -28.109 -29.219 6.625 1 91.25 409 ILE B O 1
ATOM 6952 N N . GLU B 1 410 ? -28.312 -30.656 8.305 1 91.62 410 GLU B N 1
ATOM 6953 C CA . GLU B 1 410 ? -28.547 -29.656 9.336 1 91.62 410 GLU B CA 1
ATOM 6954 C C . GLU B 1 410 ? -27.234 -29.203 9.969 1 91.62 410 GLU B C 1
ATOM 6956 O O . GLU B 1 410 ? -27.172 -28.141 10.602 1 91.62 410 GLU B O 1
ATOM 6961 N N . THR B 1 411 ? -26.234 -29.953 9.828 1 92.75 411 THR B N 1
ATOM 6962 C CA . THR B 1 411 ? -24.938 -29.609 10.422 1 92.75 411 THR B CA 1
ATOM 6963 C C . THR B 1 411 ? -24.5 -28.219 9.984 1 92.75 411 THR B C 1
ATOM 6965 O O . THR B 1 411 ? -24.562 -27.891 8.797 1 92.75 411 THR B O 1
ATOM 6968 N N . GLU B 1 412 ? -24.031 -27.438 10.938 1 95.06 412 GLU B N 1
ATOM 6969 C CA . GLU B 1 412 ? -23.609 -26.078 10.641 1 95.06 412 GLU B CA 1
ATOM 6970 C C . GLU B 1 412 ? -22.281 -26.078 9.875 1 95.06 412 GLU B C 1
ATOM 6972 O O . GLU B 1 412 ? -21.312 -26.688 10.312 1 95.06 412 GLU B O 1
ATOM 6977 N N . PHE B 1 413 ? -22.297 -25.484 8.781 1 96.62 413 PHE B N 1
ATOM 6978 C CA . PHE B 1 413 ? -21.109 -25.359 7.934 1 96.62 413 PHE B CA 1
ATOM 6979 C C . PHE B 1 413 ? -20.641 -23.906 7.898 1 96.62 413 PHE B C 1
ATOM 6981 O O . PHE B 1 413 ? -21.297 -23.047 7.312 1 96.62 413 PHE B O 1
ATOM 6988 N N . LYS B 1 414 ? -19.5 -23.531 8.57 1 96.88 414 LYS B N 1
ATOM 6989 C CA . LYS B 1 414 ? -18.906 -22.219 8.648 1 96.88 414 LYS B CA 1
ATOM 6990 C C . LYS B 1 414 ? -17.5 -22.203 8.031 1 96.88 414 LYS B C 1
ATOM 6992 O O . LYS B 1 414 ? -16.5 -22.25 8.75 1 96.88 414 LYS B O 1
ATOM 6997 N N . PRO B 1 415 ? -17.469 -22.062 6.777 1 98 415 PRO B N 1
ATOM 6998 C CA . PRO B 1 415 ? -16.188 -22.172 6.086 1 98 415 PRO B CA 1
ATOM 6999 C C . PRO B 1 415 ? -15.344 -20.906 6.219 1 98 415 PRO B C 1
ATOM 7001 O O . PRO B 1 415 ? -15.883 -19.797 6.293 1 98 415 PRO B O 1
ATOM 7004 N N . VAL B 1 416 ? -14.062 -21.078 6.363 1 97.94 416 VAL B N 1
ATOM 7005 C CA . VAL B 1 416 ? -13.047 -20.031 6.246 1 97.94 416 VAL B CA 1
ATOM 7006 C C . VAL B 1 416 ? -12.242 -20.234 4.973 1 97.94 416 VAL B C 1
ATOM 7008 O O . VAL B 1 416 ? -11.516 -21.219 4.844 1 97.94 416 VAL B O 1
ATOM 7011 N N . LYS B 1 417 ? -12.375 -19.312 4.039 1 97.5 417 LYS B N 1
ATOM 7012 C CA . LYS B 1 417 ? -11.719 -19.406 2.742 1 97.5 417 LYS B CA 1
ATOM 7013 C C . LYS B 1 417 ? -10.422 -18.609 2.721 1 97.5 417 LYS B C 1
ATOM 7015 O O . LYS B 1 417 ? -10.43 -17.391 2.916 1 97.5 417 LYS B O 1
ATOM 7020 N N . VAL B 1 418 ? -9.297 -19.328 2.469 1 97.19 418 VAL B N 1
ATOM 7021 C CA . VAL B 1 418 ? -8.016 -18.625 2.451 1 97.19 418 VAL B CA 1
ATOM 7022 C C . VAL B 1 418 ? -7.184 -19.094 1.263 1 97.19 418 VAL B C 1
ATOM 7024 O O . VAL B 1 418 ? -7.23 -20.266 0.892 1 97.19 418 VAL B O 1
ATOM 7027 N N . SER B 1 419 ? -6.477 -18.203 0.666 1 96.75 419 SER B N 1
ATOM 7028 C CA . SER B 1 419 ? -5.551 -18.5 -0.422 1 96.75 419 SER B CA 1
ATOM 7029 C C . SER B 1 419 ? -4.273 -17.688 -0.302 1 96.75 419 SER B C 1
ATOM 7031 O O . SER B 1 419 ? -4.289 -16.594 0.263 1 96.75 419 SER B O 1
ATOM 7033 N N . GLY B 1 420 ? -3.178 -18.359 -0.749 1 96.06 420 GLY B N 1
ATOM 7034 C CA . GLY B 1 420 ? -1.884 -17.719 -0.623 1 96.06 420 GLY B CA 1
ATOM 7035 C C . GLY B 1 420 ? 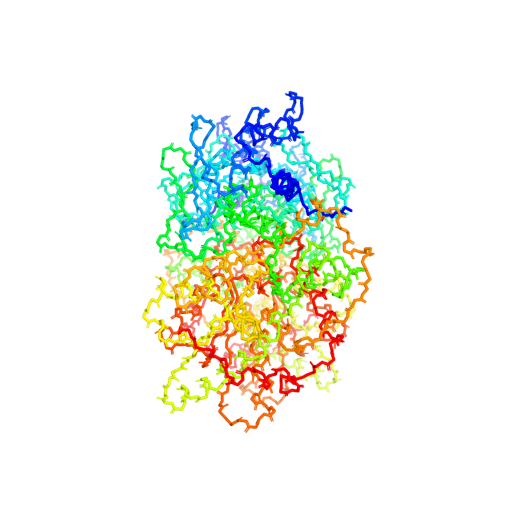-1.163 -18.062 0.666 1 96.06 420 GLY B C 1
ATOM 7036 O O . GLY B 1 420 ? -1.798 -18.25 1.705 1 96.06 420 GLY B O 1
ATOM 7037 N N . GLY B 1 421 ? 0.084 -17.984 0.594 1 95.56 421 GLY B N 1
ATOM 7038 C CA . GLY B 1 421 ? 0.916 -18.422 1.708 1 95.56 421 GLY B CA 1
ATOM 7039 C C . GLY B 1 421 ? 0.712 -17.578 2.959 1 95.56 421 GLY B C 1
ATOM 7040 O O . GLY B 1 421 ? 0.616 -18.125 4.062 1 95.56 421 GLY B O 1
ATOM 7041 N N . ALA B 1 422 ? 0.62 -16.328 2.865 1 93.69 422 ALA B N 1
ATOM 7042 C CA . ALA B 1 422 ? 0.511 -15.422 4.012 1 93.69 422 ALA B CA 1
ATOM 7043 C C . ALA B 1 422 ? -0.809 -15.633 4.75 1 93.69 422 ALA B C 1
ATOM 7045 O O . ALA B 1 422 ? -0.829 -15.75 5.977 1 93.69 422 ALA B O 1
ATOM 7046 N N . GLU B 1 423 ? -1.85 -15.695 4.012 1 95.81 423 GLU B N 1
ATOM 7047 C CA . GLU B 1 423 ? -3.164 -15.891 4.617 1 95.81 423 GLU B CA 1
ATOM 7048 C C . GLU B 1 423 ? -3.279 -17.266 5.266 1 95.81 423 GLU B C 1
ATOM 7050 O O . GLU B 1 423 ? -3.893 -17.406 6.324 1 95.81 423 GLU B O 1
ATOM 7055 N N . ILE B 1 424 ? -2.723 -18.203 4.621 1 97.44 424 ILE B N 1
ATOM 7056 C CA . ILE B 1 424 ? -2.748 -19.562 5.152 1 97.44 424 ILE B CA 1
ATOM 7057 C C . ILE B 1 424 ? -1.997 -19.609 6.48 1 97.44 424 ILE B C 1
ATOM 7059 O O . ILE B 1 424 ? -2.49 -20.172 7.457 1 97.44 424 ILE B O 1
ATOM 7063 N N . LYS B 1 425 ? -0.861 -19.031 6.453 1 96.44 425 LYS B N 1
ATOM 7064 C CA . LYS B 1 425 ? -0.062 -19 7.676 1 96.44 425 LYS B CA 1
ATOM 7065 C C . LYS B 1 425 ? -0.838 -18.375 8.828 1 96.44 425 LYS B C 1
ATOM 7067 O O . LYS B 1 425 ? -0.929 -18.953 9.914 1 96.44 425 LYS B O 1
ATOM 7072 N N . LYS B 1 426 ? -1.377 -17.203 8.586 1 96.5 426 LYS B N 1
ATOM 7073 C CA . LYS B 1 426 ? -2.152 -16.5 9.602 1 96.5 426 LYS B CA 1
ATOM 7074 C C . LYS B 1 426 ? -3.32 -17.359 10.086 1 96.5 426 LYS B C 1
ATOM 7076 O O . LYS B 1 426 ? -3.545 -17.469 11.297 1 96.5 426 LYS B O 1
ATOM 7081 N N . THR B 1 427 ? -4.02 -17.969 9.195 1 97.31 427 THR B N 1
ATOM 7082 C CA . THR B 1 427 ? -5.215 -18.734 9.516 1 97.31 427 THR B CA 1
ATOM 7083 C C . THR B 1 427 ? -4.848 -19.984 10.32 1 97.31 427 THR B C 1
ATOM 7085 O O . THR B 1 427 ? -5.52 -20.312 11.305 1 97.31 427 THR B O 1
ATOM 7088 N N . MET B 1 428 ? -3.811 -20.688 9.969 1 96.94 428 MET B N 1
ATOM 7089 C CA . MET B 1 428 ? -3.404 -21.906 10.664 1 96.94 428 MET B CA 1
ATOM 7090 C C . MET B 1 428 ? -2.934 -21.609 12.078 1 96.94 428 MET B C 1
ATOM 7092 O O . MET B 1 428 ? -3.16 -22.391 13 1 96.94 428 MET B O 1
ATOM 7096 N N . ILE B 1 429 ? -2.291 -20.453 12.211 1 95.62 429 ILE B N 1
ATOM 7097 C CA . ILE B 1 429 ? -1.882 -20.016 13.539 1 95.62 429 ILE B CA 1
ATOM 7098 C C . ILE B 1 429 ? -3.115 -19.781 14.414 1 95.62 429 ILE B C 1
ATOM 7100 O O . ILE B 1 429 ? -3.168 -20.25 15.555 1 95.62 429 ILE B O 1
ATOM 7104 N N . MET B 1 430 ? -4.078 -19.109 13.852 1 96.19 430 MET B N 1
ATOM 7105 C CA . MET B 1 430 ? -5.312 -18.844 14.586 1 96.19 430 MET B CA 1
ATOM 7106 C C . MET B 1 430 ? -6.039 -20.141 14.914 1 96.19 430 MET B C 1
ATOM 7108 O O . MET B 1 430 ? -6.559 -20.312 16.016 1 96.19 430 MET B O 1
ATOM 7112 N N . ALA B 1 431 ? -6.07 -21.062 14.008 1 96 431 ALA B N 1
ATOM 7113 C CA . ALA B 1 431 ? -6.73 -22.359 14.211 1 96 431 ALA B CA 1
ATOM 7114 C C . ALA B 1 431 ? -6.062 -23.141 15.336 1 96 431 ALA B C 1
ATOM 7116 O O . ALA B 1 431 ? -6.742 -23.688 16.203 1 96 431 ALA B O 1
ATOM 7117 N N . LYS B 1 432 ? -4.789 -23.141 15.312 1 94.5 432 LYS B N 1
ATOM 7118 C CA . LYS B 1 432 ? -4.023 -23.844 16.328 1 94.5 432 LYS B CA 1
ATOM 7119 C C . LYS B 1 432 ? -4.273 -23.25 17.719 1 94.5 432 LYS B C 1
ATOM 7121 O O . LYS B 1 432 ? -4.316 -23.969 18.719 1 94.5 432 LYS B O 1
ATOM 7126 N N . ALA B 1 433 ? -4.492 -21.938 17.719 1 95.44 433 ALA B N 1
ATOM 7127 C CA . ALA B 1 433 ? -4.727 -21.234 18.969 1 95.44 433 ALA B CA 1
ATOM 7128 C C . ALA B 1 433 ? -6.188 -21.328 19.406 1 95.44 433 ALA B C 1
ATOM 7130 O O . ALA B 1 433 ? -6.582 -20.766 20.422 1 95.44 433 ALA B O 1
ATOM 7131 N N . GLY B 1 434 ? -6.988 -22.047 18.656 1 94.25 434 GLY B N 1
ATOM 7132 C CA . GLY B 1 434 ? -8.398 -22.188 18.984 1 94.25 434 GLY B CA 1
ATOM 7133 C C . GLY B 1 434 ? -9.211 -20.938 18.672 1 94.25 434 GLY B C 1
ATOM 7134 O O . GLY B 1 434 ? -10.281 -20.734 19.266 1 94.25 434 GLY B O 1
ATOM 7135 N N . LYS B 1 435 ? -8.727 -20.078 17.828 1 96.31 435 LYS B N 1
ATOM 7136 C CA . LYS B 1 435 ? -9.367 -18.812 17.531 1 96.31 435 LYS B CA 1
ATOM 7137 C C . LYS B 1 435 ? -9.891 -18.766 16.094 1 96.31 435 LYS B C 1
ATOM 7139 O O . LYS B 1 435 ? -10.109 -17.688 15.539 1 96.31 435 LYS B O 1
ATOM 7144 N N . LEU B 1 436 ? -10 -19.875 15.508 1 95.25 436 LEU B N 1
ATOM 7145 C CA . LEU B 1 436 ? -10.562 -19.938 14.156 1 95.25 436 LEU B CA 1
ATOM 7146 C C . LEU B 1 436 ? -12.039 -19.562 14.172 1 95.25 436 LEU B C 1
ATOM 7148 O O . LEU B 1 436 ? -12.82 -20.109 14.953 1 95.25 436 LEU B O 1
ATOM 7152 N N . ASN B 1 437 ? -12.461 -18.641 13.406 1 93.56 437 ASN B N 1
ATOM 7153 C CA . ASN B 1 437 ? -13.859 -18.234 13.289 1 93.56 437 ASN B CA 1
ATOM 7154 C C . ASN B 1 437 ? -14.609 -19.094 12.281 1 93.56 437 ASN B C 1
ATOM 7156 O O . ASN B 1 437 ? -15.211 -18.562 11.336 1 93.56 437 ASN B O 1
ATOM 7160 N N . GLY B 1 438 ? -14.562 -20.422 12.422 1 97.06 438 GLY B N 1
ATOM 7161 C CA . GLY B 1 438 ? -15.211 -21.375 11.539 1 97.06 438 GLY B CA 1
ATOM 7162 C C . GLY B 1 438 ? -14.891 -22.828 11.883 1 97.06 438 GLY B C 1
ATOM 7163 O O . GLY B 1 438 ? -14.273 -23.094 12.914 1 97.06 438 GLY B O 1
ATOM 7164 N N . ASN B 1 439 ? -15.469 -23.781 11.086 1 97.69 439 ASN B N 1
ATOM 7165 C CA . ASN B 1 439 ? -15.258 -25.203 11.383 1 97.69 439 ASN B CA 1
ATOM 7166 C C . ASN B 1 439 ? -14.766 -25.953 10.156 1 97.69 439 ASN B C 1
ATOM 7168 O O . ASN B 1 439 ? -14.719 -27.188 10.164 1 97.69 439 ASN B O 1
ATOM 7172 N N . PHE B 1 440 ? -14.461 -25.219 9.094 1 98.38 440 PHE B N 1
ATOM 7173 C CA . PHE B 1 440 ? -13.891 -25.781 7.879 1 98.38 440 PHE B CA 1
ATOM 7174 C C . PHE B 1 440 ? -12.938 -24.797 7.211 1 98.38 440 PHE B C 1
ATOM 7176 O O . PHE B 1 440 ? -13.297 -23.641 7 1 98.38 440 PHE B O 1
ATOM 7183 N N . ILE B 1 441 ? -11.742 -25.234 6.906 1 98.44 441 ILE B N 1
ATOM 7184 C CA . ILE B 1 441 ? -10.789 -24.375 6.223 1 98.44 441 ILE B CA 1
ATOM 7185 C C . ILE B 1 441 ? -10.578 -24.859 4.789 1 98.44 441 ILE B C 1
ATOM 7187 O O . ILE B 1 441 ? -10.133 -25.984 4.574 1 98.44 441 ILE B O 1
ATOM 7191 N N . GLU B 1 442 ? -10.891 -24.047 3.852 1 98.38 442 GLU B N 1
ATOM 7192 C CA . GLU B 1 442 ? -10.422 -24.25 2.486 1 98.38 442 GLU B CA 1
ATOM 7193 C C . GLU B 1 442 ? -9.141 -23.469 2.219 1 98.38 442 GLU B C 1
ATOM 7195 O O . GLU B 1 442 ? -9.172 -22.234 2.115 1 98.38 442 GLU B O 1
ATOM 7200 N N . GLY B 1 443 ? -8.133 -24.219 2.111 1 98 443 GLY B N 1
ATOM 7201 C CA . GLY B 1 443 ? -6.852 -23.578 1.844 1 98 443 GLY B CA 1
ATOM 7202 C C . GLY B 1 443 ? -6.312 -23.891 0.459 1 98 443 GLY B C 1
ATOM 7203 O O . GLY B 1 443 ? -6.293 -25.047 0.036 1 98 443 GLY B O 1
ATOM 7204 N N . MET B 1 444 ? -5.938 -22.828 -0.276 1 97.44 444 MET B N 1
ATOM 7205 C CA . MET B 1 444 ? -5.258 -22.938 -1.563 1 97.44 444 MET B CA 1
ATOM 7206 C C . MET B 1 444 ? -3.914 -22.219 -1.531 1 97.44 444 MET B C 1
ATOM 7208 O O . MET B 1 444 ? -3.842 -21.031 -1.17 1 97.44 444 MET B O 1
ATOM 7212 N N . MET B 1 445 ? -2.895 -22.891 -1.938 1 96.94 445 MET B N 1
ATOM 7213 C CA . MET B 1 445 ? -1.562 -22.312 -1.812 1 96.94 445 MET B CA 1
ATOM 7214 C C . MET B 1 445 ? -1.373 -21.172 -2.805 1 96.94 445 MET B C 1
ATOM 7216 O O . MET B 1 445 ? -0.678 -20.188 -2.514 1 96.94 445 MET B O 1
ATOM 7220 N N . CYS B 1 446 ? -1.946 -21.328 -3.947 1 96.69 446 CYS B N 1
ATOM 7221 C CA . CYS B 1 446 ? -1.872 -20.266 -4.934 1 96.69 446 CYS B CA 1
ATOM 7222 C C . CYS B 1 446 ? -2.951 -19.219 -4.684 1 96.69 446 CYS B C 1
ATOM 7224 O O . CYS B 1 446 ? -4.109 -19.547 -4.434 1 96.69 446 CYS B O 1
ATOM 7226 N N . GLU B 1 447 ? -2.559 -17.953 -4.766 1 95.25 447 GLU B N 1
ATOM 7227 C CA . GLU B 1 447 ? -3.521 -16.875 -4.566 1 95.25 447 GLU B CA 1
ATOM 7228 C C . GLU B 1 447 ? -4.664 -16.953 -5.57 1 95.25 447 GLU B C 1
ATOM 7230 O O . GLU B 1 447 ? -4.434 -17.031 -6.777 1 95.25 447 GLU B O 1
ATOM 7235 N N . GLY B 1 448 ? -5.82 -17.016 -5.062 1 94.06 448 GLY B N 1
ATOM 7236 C CA . GLY B 1 448 ? -6.98 -17.078 -5.934 1 94.06 448 GLY B CA 1
ATOM 7237 C C . GLY B 1 448 ? -7.32 -18.484 -6.379 1 94.06 448 GLY B C 1
ATOM 7238 O O . GLY B 1 448 ? -8.328 -18.703 -7.059 1 94.06 448 GLY B O 1
ATOM 7239 N N . GLY B 1 449 ? -6.438 -19.422 -6.133 1 95.12 449 GLY B N 1
ATOM 7240 C CA . GLY B 1 449 ? -6.695 -20.812 -6.488 1 95.12 449 GLY B CA 1
ATOM 7241 C C . GLY B 1 449 ? -5.836 -21.297 -7.637 1 95.12 449 GLY B C 1
ATOM 7242 O O . GLY B 1 449 ? -4.84 -20.672 -7.992 1 95.12 449 GLY B O 1
ATOM 7243 N N . CYS B 1 450 ? -6.289 -22.406 -8.234 1 94.56 450 CYS B N 1
ATOM 7244 C CA . CYS B 1 450 ? -5.488 -23.125 -9.219 1 94.56 450 CYS B CA 1
ATOM 7245 C C . CYS B 1 450 ? -5.371 -22.328 -10.516 1 94.56 450 CYS B C 1
ATOM 7247 O O . CYS B 1 450 ? -4.441 -22.531 -11.297 1 94.56 450 CYS B O 1
ATOM 7249 N N . ILE B 1 451 ? -6.258 -21.438 -10.75 1 93.56 451 ILE B N 1
ATOM 7250 C CA . ILE B 1 451 ? -6.207 -20.609 -11.961 1 93.56 451 ILE B CA 1
ATOM 7251 C C . ILE B 1 451 ? -4.926 -19.781 -11.961 1 93.56 451 ILE B C 1
ATOM 7253 O O . ILE B 1 451 ? -4.465 -19.328 -13.016 1 93.56 451 ILE B O 1
ATOM 7257 N N . ASN B 1 452 ? -4.375 -19.594 -10.797 1 93.62 452 ASN B N 1
ATOM 7258 C CA . ASN B 1 452 ? -3.131 -18.844 -10.633 1 93.62 452 ASN B CA 1
ATOM 7259 C C . ASN B 1 452 ? -1.968 -19.766 -10.266 1 93.62 452 ASN B C 1
ATOM 7261 O O . ASN B 1 452 ? -1.052 -19.359 -9.555 1 93.62 452 ASN B O 1
ATOM 7265 N N . GLY B 1 453 ? -2.006 -20.922 -10.719 1 93.88 453 GLY B N 1
ATOM 7266 C CA . GLY B 1 453 ? -0.941 -21.875 -10.43 1 93.88 453 GLY B CA 1
ATOM 7267 C C . GLY B 1 453 ? 0.404 -21.453 -10.992 1 93.88 453 GLY B C 1
ATOM 7268 O O . GLY B 1 453 ? 0.474 -20.562 -11.852 1 93.88 453 GLY B O 1
ATOM 7269 N N . ALA B 1 454 ? 1.431 -22.047 -10.57 1 94 454 ALA B N 1
ATOM 7270 C CA . ALA B 1 454 ? 2.801 -21.641 -10.875 1 94 454 ALA B CA 1
ATOM 7271 C C . ALA B 1 454 ? 3.098 -21.781 -12.359 1 94 454 ALA B C 1
ATOM 7273 O O . ALA B 1 454 ? 3.891 -21.016 -12.914 1 94 454 ALA B O 1
ATOM 7274 N N . ALA B 1 455 ? 2.471 -22.734 -12.977 1 94.25 455 ALA B N 1
ATOM 7275 C CA . ALA B 1 455 ? 2.744 -22.984 -14.391 1 94.25 455 ALA B CA 1
ATOM 7276 C C . ALA B 1 455 ? 1.572 -22.547 -15.266 1 94.25 455 ALA B C 1
ATOM 7278 O O . ALA B 1 455 ? 1.264 -23.188 -16.266 1 94.25 455 ALA B O 1
ATOM 7279 N N . LYS B 1 456 ? 0.936 -21.5 -14.836 1 90.19 456 LYS B N 1
ATOM 7280 C CA . LYS B 1 456 ? -0.103 -20.906 -15.672 1 90.19 456 LYS B CA 1
ATOM 7281 C C . LYS B 1 456 ? 0.5 -20.219 -16.891 1 90.19 456 LYS B C 1
ATOM 7283 O O . LYS B 1 456 ? 1.69 -19.906 -16.906 1 90.19 456 LYS B O 1
ATOM 7288 N N . VAL B 1 457 ? -0.323 -19.969 -17.828 1 87.69 457 VAL B N 1
ATOM 7289 C CA . VAL B 1 457 ? 0.208 -19.375 -19.047 1 87.69 457 VAL B CA 1
ATOM 7290 C C . VAL B 1 457 ? -0.408 -18 -19.266 1 87.69 457 VAL B C 1
ATOM 7292 O O . VAL B 1 457 ? 0.131 -17.188 -20.016 1 87.69 457 VAL B O 1
ATOM 7295 N N . VAL B 1 458 ? -1.499 -17.734 -18.594 1 85.12 458 VAL B N 1
ATOM 7296 C CA . VAL B 1 458 ? -2.172 -16.453 -18.703 1 85.12 458 VAL B CA 1
ATOM 7297 C C . VAL B 1 458 ? -2.316 -15.82 -17.312 1 85.12 458 VAL B C 1
ATOM 7299 O O . VAL B 1 458 ? -2.258 -16.516 -16.297 1 85.12 458 VAL B O 1
ATOM 7302 N N . SER B 1 459 ? -2.502 -14.523 -17.359 1 83.38 459 SER B N 1
ATOM 7303 C CA . SER B 1 459 ? -2.666 -13.828 -16.094 1 83.38 459 SER B CA 1
ATOM 7304 C C . SER B 1 459 ? -3.893 -14.336 -15.336 1 83.38 459 SER B C 1
ATOM 7306 O O . SER B 1 459 ? -4.867 -14.773 -15.953 1 83.38 459 SER B O 1
ATOM 7308 N N . SER B 1 460 ? -3.838 -14.133 -14.086 1 84.69 460 SER B N 1
ATOM 7309 C CA . SER B 1 460 ? -4.902 -14.656 -13.227 1 84.69 460 SER B CA 1
ATOM 7310 C C . SER B 1 460 ? -6.215 -13.922 -13.469 1 84.69 460 SER B C 1
ATOM 7312 O O . SER B 1 460 ? -7.285 -14.523 -13.438 1 84.69 460 SER B O 1
ATOM 7314 N N . VAL B 1 461 ? -6.121 -12.68 -13.703 1 81.25 461 VAL B N 1
ATOM 7315 C CA . VAL B 1 461 ? -7.328 -11.883 -13.906 1 81.25 461 VAL B CA 1
ATOM 7316 C C . VAL B 1 461 ? -8.047 -12.352 -15.172 1 81.25 461 VAL B C 1
ATOM 7318 O O . VAL B 1 461 ? -9.258 -12.594 -15.148 1 81.25 461 VAL B O 1
ATOM 7321 N N . LYS B 1 462 ? -7.324 -12.508 -16.219 1 82.62 462 LYS B N 1
ATOM 7322 C CA . LYS B 1 462 ? -7.898 -12.969 -17.469 1 82.62 462 LYS B CA 1
ATOM 7323 C C . LYS B 1 462 ? -8.391 -14.406 -17.375 1 82.62 462 LYS B C 1
ATOM 7325 O O . LYS B 1 462 ? -9.461 -14.742 -17.875 1 82.62 462 LYS B O 1
ATOM 7330 N N . ALA B 1 463 ? -7.609 -15.227 -16.672 1 87.75 463 ALA B N 1
ATOM 7331 C CA . ALA B 1 463 ? -7.961 -16.641 -16.516 1 87.75 463 ALA B CA 1
ATOM 7332 C C . ALA B 1 463 ? -9.266 -16.797 -15.734 1 87.75 463 ALA B C 1
ATOM 7334 O O . ALA B 1 463 ? -10.109 -17.625 -16.078 1 87.75 463 ALA B O 1
ATOM 7335 N N . LYS B 1 464 ? -9.422 -15.992 -14.719 1 88.69 464 LYS B N 1
ATOM 7336 C CA . LYS B 1 464 ? -10.625 -16.078 -13.891 1 88.69 464 LYS B CA 1
ATOM 7337 C C . LYS B 1 464 ? -11.867 -15.703 -14.695 1 88.69 464 LYS B C 1
ATOM 7339 O O . LYS B 1 464 ? -12.875 -16.406 -14.641 1 88.69 464 LYS B O 1
ATOM 7344 N N . ALA B 1 465 ? -11.781 -14.703 -15.438 1 87.56 465 ALA B N 1
ATOM 7345 C CA . ALA B 1 465 ? -12.914 -14.25 -16.25 1 87.56 465 ALA B CA 1
ATOM 7346 C C . ALA B 1 465 ? -13.336 -15.32 -17.25 1 87.56 465 ALA B C 1
ATOM 7348 O O . ALA B 1 465 ? -14.523 -15.617 -17.391 1 87.56 465 ALA B O 1
ATOM 7349 N N . ASN B 1 466 ? -12.352 -15.898 -17.859 1 86.81 466 ASN B N 1
ATOM 7350 C CA . ASN B 1 466 ? -12.625 -16.953 -18.844 1 86.81 466 ASN B CA 1
ATOM 7351 C C . ASN B 1 466 ? -13.211 -18.188 -18.188 1 86.81 466 ASN B C 1
ATOM 7353 O O . ASN B 1 466 ? -14.133 -18.797 -18.719 1 86.81 466 ASN B O 1
ATOM 7357 N N . CYS B 1 467 ? -12.68 -18.547 -17.078 1 88.25 467 CYS B N 1
ATOM 7358 C CA . CYS B 1 467 ? -13.133 -19.734 -16.375 1 88.25 467 CYS B CA 1
ATOM 7359 C C . CYS B 1 467 ? -14.586 -19.594 -15.938 1 88.25 467 CYS B C 1
ATOM 7361 O O . CYS B 1 467 ? -15.391 -20.516 -16.109 1 88.25 467 CYS B O 1
ATOM 7363 N N . VAL B 1 468 ? -14.945 -18.438 -15.445 1 88.06 468 VAL B N 1
ATOM 7364 C CA . VAL B 1 468 ? -16.297 -18.172 -14.961 1 88.06 468 VAL B CA 1
ATOM 7365 C C . VAL B 1 468 ? -17.281 -18.219 -16.141 1 88.06 468 VAL B C 1
ATOM 7367 O O . VAL B 1 468 ? -18.359 -18.812 -16.031 1 88.06 468 VAL B O 1
ATOM 7370 N N . LYS B 1 469 ? -16.938 -17.625 -17.188 1 87.06 469 LYS B N 1
ATOM 7371 C CA . LYS B 1 469 ? -17.812 -17.609 -18.375 1 87.06 469 LYS B CA 1
ATOM 7372 C C . LYS B 1 469 ? -18.062 -19.016 -18.891 1 87.06 469 LYS B C 1
ATOM 7374 O O . LYS B 1 469 ? -19.203 -19.391 -19.172 1 87.06 469 LYS B O 1
ATOM 7379 N N . ASN B 1 470 ? -17.031 -19.766 -18.984 1 85.62 470 ASN B N 1
ATOM 7380 C CA . ASN B 1 470 ? -17.141 -21.141 -19.5 1 85.62 470 ASN B CA 1
ATOM 7381 C C . ASN B 1 470 ? -17.953 -22.016 -18.547 1 85.62 470 ASN B C 1
ATOM 7383 O O . ASN B 1 470 ? -18.719 -22.875 -18.984 1 85.62 470 ASN B O 1
ATOM 7387 N N . ASN B 1 471 ? -17.766 -21.828 -17.328 1 87.75 471 ASN B N 1
ATOM 7388 C CA . ASN B 1 471 ? -18.453 -22.641 -16.328 1 87.75 471 ASN B CA 1
ATOM 7389 C C . ASN B 1 471 ? -19.953 -22.391 -16.328 1 87.75 471 ASN B C 1
ATOM 7391 O O . ASN B 1 471 ? -20.75 -23.312 -16.125 1 87.75 471 ASN B O 1
ATOM 7395 N N . LYS B 1 472 ? -20.375 -21.188 -16.594 1 86.06 472 LYS B N 1
ATOM 7396 C CA . LYS B 1 472 ? -21.781 -20.844 -16.641 1 86.06 472 LYS B CA 1
ATOM 7397 C C . LYS B 1 472 ? -22.516 -21.609 -17.75 1 86.06 472 LYS B C 1
ATOM 7399 O O . LYS B 1 472 ? -23.719 -21.859 -17.641 1 86.06 472 LYS B O 1
ATOM 7404 N N . GLU B 1 473 ? -21.812 -22.031 -18.719 1 83.88 473 GLU B N 1
ATOM 7405 C CA . GLU B 1 473 ? -22.406 -22.703 -19.859 1 83.88 473 GLU B CA 1
ATOM 7406 C C . GLU B 1 473 ? -22.547 -24.203 -19.609 1 83.88 473 GLU B C 1
ATOM 7408 O O . GLU B 1 473 ? -23.125 -24.938 -20.422 1 83.88 473 GLU B O 1
ATOM 7413 N N . GLY B 1 474 ? -22.109 -24.672 -18.484 1 87.38 474 GLY B N 1
ATOM 7414 C CA . GLY B 1 474 ? -22.188 -26.094 -18.172 1 87.38 474 GLY B CA 1
ATOM 7415 C C . GLY B 1 474 ? -23.609 -26.594 -18.016 1 87.38 474 GLY B C 1
ATOM 7416 O O . GLY B 1 474 ? -24.5 -25.844 -17.594 1 87.38 474 GLY B O 1
ATOM 7417 N N . GLU B 1 475 ? -23.828 -27.828 -18.297 1 90.06 475 GLU B N 1
ATOM 7418 C CA . GLU B 1 475 ? -25.172 -28.422 -18.297 1 90.06 475 GLU B CA 1
ATOM 7419 C C . GLU B 1 475 ? -25.516 -29 -16.922 1 90.06 475 GLU B C 1
ATOM 7421 O O . GLU B 1 475 ? -26.672 -29 -16.516 1 90.06 475 GLU B O 1
ATOM 7426 N N . ILE B 1 476 ? -24.531 -29.531 -16.219 1 95.06 476 ILE B N 1
ATOM 7427 C CA . ILE B 1 476 ? -24.75 -30.141 -14.914 1 95.06 476 ILE B CA 1
ATOM 7428 C C . ILE B 1 476 ? -24.688 -29.047 -13.836 1 95.06 476 ILE B C 1
ATOM 7430 O O . ILE B 1 476 ? -23.609 -28.641 -13.422 1 95.06 476 ILE B O 1
ATOM 7434 N N . LYS B 1 477 ? -25.812 -28.719 -13.25 1 94.31 477 LYS B N 1
ATOM 7435 C CA . LYS B 1 477 ? -25.953 -27.484 -12.492 1 94.31 477 LYS B CA 1
ATOM 7436 C C . LYS B 1 477 ? -25.844 -27.734 -10.992 1 94.31 477 LYS B C 1
ATOM 7438 O O . LYS B 1 477 ? -25.875 -26.797 -10.195 1 94.31 477 LYS B O 1
ATOM 7443 N N . SER B 1 478 ? -25.766 -29 -10.609 1 95.06 478 SER B N 1
ATOM 7444 C CA . SER B 1 478 ? -25.547 -29.344 -9.211 1 95.06 478 SER B CA 1
ATOM 7445 C C . SER B 1 478 ? -24.672 -30.578 -9.07 1 95.06 478 SER B C 1
ATOM 7447 O O . SER B 1 478 ? -24.547 -31.359 -10.016 1 95.06 478 SER B O 1
ATOM 7449 N N . VAL B 1 479 ? -24.109 -30.781 -7.941 1 95.69 479 VAL B N 1
ATOM 7450 C CA . VAL B 1 479 ? -23.203 -31.906 -7.703 1 95.69 479 VAL B CA 1
ATOM 7451 C C . VAL B 1 479 ? -23.969 -33.219 -7.812 1 95.69 479 VAL B C 1
ATOM 7453 O O . VAL B 1 479 ? -23.562 -34.125 -8.539 1 95.69 479 VAL B O 1
ATOM 7456 N N . MET B 1 480 ? -25.109 -33.219 -7.246 1 94.88 480 MET B N 1
ATOM 7457 C CA . MET B 1 480 ? -25.875 -34.469 -7.148 1 94.88 480 MET B CA 1
ATOM 7458 C C . MET B 1 480 ? -26.5 -34.844 -8.492 1 94.88 480 MET B C 1
ATOM 7460 O O . MET B 1 480 ? -26.875 -35.969 -8.719 1 94.88 480 MET B O 1
ATOM 7464 N N . SER B 1 481 ? -26.594 -33.875 -9.328 1 95.31 481 SER B N 1
ATOM 7465 C CA . SER B 1 481 ? -27.219 -34.125 -10.625 1 95.31 481 SER B CA 1
ATOM 7466 C C . SER B 1 481 ? -26.25 -34.781 -11.586 1 95.31 481 SER B C 1
ATOM 7468 O O . SER B 1 481 ? -26.625 -35.188 -12.695 1 95.31 481 SER B O 1
ATOM 7470 N N . ASN B 1 482 ? -25 -34.906 -11.172 1 96 482 ASN B N 1
ATOM 7471 C CA . ASN B 1 482 ? -24.016 -35.594 -12.008 1 96 482 ASN B CA 1
ATOM 7472 C C . ASN B 1 482 ? -24.188 -37.094 -11.961 1 96 482 ASN B C 1
ATOM 7474 O O . ASN B 1 482 ? -23.828 -37.75 -10.969 1 96 482 ASN B O 1
ATOM 7478 N N . LYS B 1 483 ? -24.5 -37.656 -13.047 1 94.31 483 LYS B N 1
ATOM 7479 C CA . LYS B 1 483 ? -24.812 -39.094 -13.109 1 94.31 483 LYS B CA 1
ATOM 7480 C C . LYS B 1 483 ? -23.547 -39.938 -12.992 1 94.31 483 LYS B C 1
ATOM 7482 O O . LYS B 1 483 ? -23.609 -41.094 -12.609 1 94.31 483 LYS B O 1
ATOM 7487 N N . ILE B 1 484 ? -22.453 -39.406 -13.25 1 94.88 484 ILE B N 1
ATOM 7488 C CA . ILE B 1 484 ? -21.172 -40.094 -13.203 1 94.88 484 ILE B CA 1
ATOM 7489 C C . ILE B 1 484 ? -20.859 -40.5 -11.758 1 94.88 484 ILE B C 1
ATOM 7491 O O . ILE B 1 484 ? -20.094 -41.438 -11.508 1 94.88 484 ILE B O 1
ATOM 7495 N N . LEU B 1 485 ? -21.484 -39.844 -10.828 1 95 485 LEU B N 1
ATOM 7496 C CA . LEU B 1 485 ? -21.234 -40.094 -9.414 1 95 485 LEU B CA 1
ATOM 7497 C C . LEU B 1 485 ? -21.562 -41.531 -9.047 1 95 485 LEU B C 1
ATOM 7499 O O . LEU B 1 485 ? -20.906 -42.125 -8.18 1 95 485 LEU B O 1
ATOM 7503 N N . ASP B 1 486 ? -22.547 -42.062 -9.734 1 94.56 486 ASP B N 1
ATOM 7504 C CA . ASP B 1 486 ? -22.953 -43.438 -9.469 1 94.56 486 ASP B CA 1
ATOM 7505 C C . ASP B 1 486 ? -21.828 -44.406 -9.789 1 94.56 486 ASP B C 1
ATOM 7507 O O . ASP B 1 486 ? -21.75 -45.5 -9.195 1 94.56 486 ASP B O 1
ATOM 7511 N N . GLU B 1 487 ? -20.953 -44 -10.609 1 94.31 487 GLU B N 1
ATOM 7512 C CA . GLU B 1 487 ? -19.859 -44.875 -11.039 1 94.31 487 GLU B CA 1
ATOM 7513 C C . GLU B 1 487 ? -18.703 -44.844 -10.055 1 94.31 487 GLU B C 1
ATOM 7515 O O . GLU B 1 487 ? -17.766 -45.625 -10.164 1 94.31 487 GLU B O 1
ATOM 7520 N N . PHE B 1 488 ? -18.719 -43.969 -9.094 1 94.94 488 PHE B N 1
ATOM 7521 C CA . PHE B 1 488 ? -17.672 -43.844 -8.094 1 94.94 488 PHE B CA 1
ATOM 7522 C C . PHE B 1 488 ? -17.969 -44.719 -6.891 1 94.94 488 PHE B C 1
ATOM 7524 O O . PHE B 1 488 ? -17.156 -44.844 -5.973 1 94.94 488 PHE B O 1
ATOM 7531 N N . ASP B 1 489 ? -19.078 -45.469 -6.828 1 89.94 489 ASP B N 1
ATOM 7532 C CA . ASP B 1 489 ? -19.5 -46.25 -5.676 1 89.94 489 ASP B CA 1
ATOM 7533 C C . ASP B 1 489 ? -18.469 -47.312 -5.32 1 89.94 489 ASP B C 1
ATOM 7535 O O . ASP B 1 489 ? -18.266 -47.625 -4.145 1 89.94 489 ASP B O 1
ATOM 7539 N N . ASN B 1 490 ? -17.812 -47.844 -6.285 1 91.38 490 ASN B N 1
ATOM 7540 C CA . ASN B 1 490 ? -16.859 -48.906 -6.02 1 91.38 490 ASN B CA 1
ATOM 7541 C C . ASN B 1 490 ? -15.422 -48.406 -6.07 1 91.38 490 ASN B C 1
ATOM 7543 O O . ASN B 1 490 ? -14.484 -49.188 -6.258 1 91.38 490 ASN B O 1
ATOM 7547 N N . ILE B 1 491 ? -15.234 -47.156 -5.984 1 94.38 491 ILE B N 1
ATOM 7548 C CA . ILE B 1 491 ? -13.914 -46.562 -6.043 1 94.38 491 ILE B CA 1
ATOM 7549 C C . ILE B 1 491 ? -13.57 -45.938 -4.688 1 94.38 491 ILE B C 1
ATOM 7551 O O . ILE B 1 491 ? -14.359 -45.156 -4.133 1 94.38 491 ILE B O 1
ATOM 7555 N N . SER B 1 492 ? -12.445 -46.281 -4.137 1 93.5 492 SER B N 1
ATOM 7556 C CA . SER B 1 492 ? -12.023 -45.719 -2.855 1 93.5 492 SER B CA 1
ATOM 7557 C C . SER B 1 492 ? -11.625 -44.25 -3 1 93.5 492 SER B C 1
ATOM 7559 O O . SER B 1 492 ? -10.805 -43.906 -3.85 1 93.5 492 SER B O 1
ATOM 7561 N N . LEU B 1 493 ? -12.211 -43.438 -2.17 1 94.94 493 LEU B N 1
ATOM 7562 C CA . LEU B 1 493 ? -11.875 -42 -2.186 1 94.94 493 LEU B CA 1
ATOM 7563 C C . LEU B 1 493 ? -11.094 -41.625 -0.932 1 94.94 493 LEU B C 1
ATOM 7565 O O . LEU B 1 493 ? -11.062 -40.438 -0.551 1 94.94 493 LEU B O 1
ATOM 7569 N N . LYS B 1 494 ? -10.453 -42.562 -0.287 1 92.19 494 LYS B N 1
ATOM 7570 C CA . LYS B 1 494 ? -9.594 -42.344 0.871 1 92.19 494 LYS B CA 1
ATOM 7571 C C . LYS B 1 494 ? -8.117 -42.375 0.482 1 92.19 494 LYS B C 1
ATOM 7573 O O . LYS B 1 494 ? -7.734 -43.125 -0.422 1 92.19 494 LYS B O 1
ATOM 7578 N N . LYS B 1 495 ? -7.309 -41.625 1.159 1 88 495 LYS B N 1
ATOM 7579 C CA . LYS B 1 495 ? -5.863 -41.594 0.947 1 88 495 LYS B CA 1
ATOM 7580 C C . LYS B 1 495 ? -5.203 -42.875 1.479 1 88 495 LYS B C 1
ATOM 7582 O O . LYS B 1 495 ? -5.547 -43.344 2.562 1 88 495 LYS B O 1
#

Solvent-accessible surface area (backbone atoms only — not comparable to full-atom values): 51304 Å² total; per-residue (Å²): 131,84,78,60,68,30,56,45,56,45,52,53,36,51,45,46,18,53,50,41,38,29,34,68,66,72,51,77,40,73,70,54,55,67,44,47,24,55,70,75,54,62,79,79,69,48,86,71,54,96,37,41,67,59,46,32,50,32,44,38,36,49,43,32,22,40,68,24,23,56,49,70,57,85,83,46,87,69,85,43,77,45,78,82,50,72,72,41,66,45,62,36,63,78,34,41,80,43,63,62,83,55,48,67,45,65,37,77,50,48,74,45,56,48,26,45,51,35,47,53,61,40,90,62,71,22,54,47,76,54,94,71,28,64,41,72,40,71,89,48,50,80,79,79,54,54,37,42,71,53,35,67,40,44,16,44,24,50,32,51,42,41,31,44,70,46,32,70,67,62,21,48,48,59,38,90,86,74,38,32,70,39,76,40,67,90,48,49,46,40,46,35,44,31,33,56,46,32,48,55,58,20,35,47,63,64,36,50,54,42,62,49,43,50,47,45,73,44,90,62,53,32,34,36,34,33,40,47,35,56,55,14,57,50,59,92,81,46,50,67,21,9,47,50,42,38,48,35,71,68,46,31,75,43,70,43,46,19,13,33,15,28,34,47,38,36,56,52,44,46,52,50,49,53,53,41,51,72,75,63,49,70,49,37,31,56,38,65,36,50,30,35,43,42,43,34,52,68,77,39,49,91,52,42,82,34,41,43,57,39,41,26,24,64,45,39,32,26,41,53,52,33,72,78,34,76,79,48,42,31,32,37,36,33,26,50,48,17,54,54,42,50,40,67,36,78,86,46,37,88,27,34,73,47,55,39,36,45,53,53,50,54,16,47,29,58,47,71,69,52,56,41,77,76,36,61,76,44,93,77,80,60,35,18,37,39,22,38,30,50,21,36,60,57,16,58,58,52,34,34,51,51,48,37,60,74,71,65,59,80,74,87,81,41,71,39,75,37,41,17,43,67,49,41,52,56,49,53,52,32,44,76,71,70,62,48,90,43,40,31,37,46,56,28,50,31,55,58,11,50,37,39,21,42,34,47,72,46,57,46,70,60,14,49,55,38,34,53,57,57,39,69,69,48,84,31,82,36,60,84,70,36,71,65,52,70,72,45,74,86,50,83,55,64,100,132,86,78,61,67,32,54,44,57,45,52,53,36,52,46,45,18,53,51,39,40,31,33,69,65,73,50,78,41,73,69,54,54,67,44,47,26,55,70,74,53,62,80,80,67,51,87,71,54,96,37,41,67,58,47,32,50,34,45,38,37,50,43,32,22,42,67,26,24,55,48,70,59,85,83,47,87,68,85,42,78,44,78,83,50,73,72,41,65,45,62,36,63,80,34,41,80,44,64,60,82,55,47,67,45,66,36,77,50,48,74,44,57,48,27,44,51,34,46,52,62,40,91,60,71,22,54,48,75,54,94,71,28,65,38,72,40,70,90,49,49,80,78,82,54,54,36,42,70,51,33,69,40,44,17,43,23,50,32,50,43,41,31,44,71,46,33,69,67,61,21,48,48,58,38,91,84,74,39,33,69,40,76,41,67,89,48,50,48,40,45,35,46,30,34,56,44,31,48,56,57,20,36,44,64,64,36,49,56,43,62,47,42,51,48,44,73,44,90,62,52,32,34,35,34,34,39,47,35,57,55,14,55,50,59,94,81,47,51,68,20,8,47,50,42,38,48,34,70,70,47,31,74,42,72,42,46,20,12,31,15,30,35,49,38,36,56,53,46,45,52,49,48,54,52,41,51,72,75,62,49,70,50,37,31,56,36,64,36,51,31,34,44,42,43,35,51,67,76,39,50,90,52,42,83,34,41,42,58,38,41,26,27,64,44,38,33,25,41,53,52,33,72,78,34,77,79,48,40,30,32,38,37,32,26,51,46,16,54,55,42,51,39,66,37,78,85,46,37,88,26,32,75,44,53,38,34,46,53,53,49,55,15,46,31,58,45,70,69,50,56,40,77,76,36,61,76,45,92,79,82,58,36,18,37,40,22,37,29,49,20,36,61,57,15,58,58,51,33,34,52,50,48,37,58,74,71,64,57,80,74,86,81,41,72,39,76,37,41,17,44,69,48,41,51,54,48,52,52,32,44,74,71,71,62,50,90,43,40,31,38,46,55,29,50,30,56,58,12,49,38,40,20,41,33,47,71,43,56,46,70,61,12,49,54,38,33,54,58,57,41,70,70,48,83,31,81,36,61,84,69,35,71,66,53,68,72,45,73,85,51,81,56,63,99